Protein 2RCC (pdb70)

CATH classification: 1.10.620.20

Radius of gyration: 32.65 Å; Cα contacts (8 Å, |Δi|>4): 1060; chains: 3; bounding box: 91×73×65 Å

Structure (mmCIF, N/CA/C/O backbone):
data_2RCC
#
_entry.id   2RCC
#
_cell.length_a   175.260
_cell.length_b   72.780
_cell.length_c   111.770
_cell.angle_alpha   90.000
_cell.angle_beta   124.900
_cell.angle_gamma   90.000
#
_symmetry.space_group_name_H-M   'C 1 2 1'
#
loop_
_entity.id
_entity.type
_entity.pdbx_description
1 polymer 'Ribonucleoside-diphosphate reductase subunit beta'
2 non-polymer 'TETRAETHYLENE GLYCOL'
3 non-polymer DI(HYDROXYETHYL)ETHER
4 non-polymer 'ZINC ION'
5 non-polymer 1,2-ETHANEDIOL
6 non-polymer 'TRIETHYLENE GLYCOL'
7 non-polymer GLYCEROL
8 water water
#
loop_
_atom_site.group_PDB
_atom_site.id
_atom_site.type_symbol
_atom_site.label_atom_id
_atom_site.label_alt_id
_atom_site.label_comp_id
_atom_site.label_asym_id
_atom_site.label_entity_id
_atom_site.label_seq_id
_atom_site.pdbx_PDB_ins_code
_atom_site.Cartn_x
_atom_site.Cartn_y
_atom_site.Cartn_z
_atom_site.occupancy
_atom_site.B_iso_or_equiv
_atom_site.auth_seq_id
_atom_site.auth_comp_id
_atom_site.auth_asym_id
_atom_site.auth_atom_id
_atom_site.pdbx_PDB_model_num
ATOM 1 N N . GLY A 1 1 ? -172.777 -63.013 44.743 1.00 63.35 0 GLY A N 1
ATOM 2 C CA . GLY A 1 1 ? -172.559 -61.883 43.797 1.00 61.73 0 GLY A CA 1
ATOM 3 C C . GLY A 1 1 ?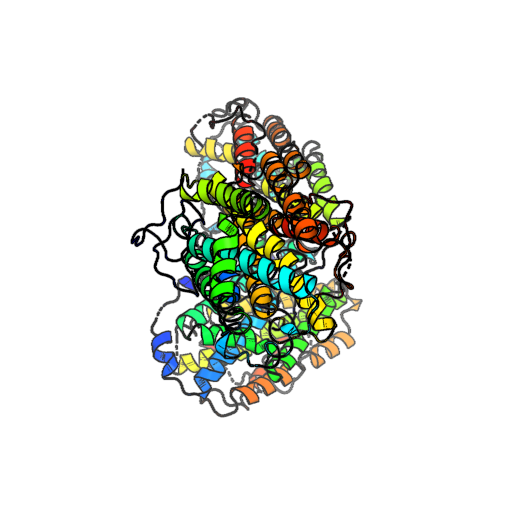 -171.841 -62.398 42.566 1.00 60.86 0 GLY A C 1
ATOM 4 O O . GLY A 1 1 ? -172.369 -63.282 41.880 1.00 63.51 0 GLY A O 1
ATOM 13 N N . GLU A 1 3 ? -169.154 -64.455 40.259 1.00 46.31 2 GLU A N 1
ATOM 14 C CA . GLU A 1 3 ? -168.544 -65.795 40.233 1.00 45.66 2 GLU A CA 1
ATOM 15 C C . GLU A 1 3 ? -167.072 -65.714 40.622 1.00 38.98 2 GLU A C 1
ATOM 16 O O . GLU A 1 3 ? -166.418 -64.753 40.250 1.00 38.16 2 GLU A O 1
ATOM 22 N N . GLN A 1 4 ? -166.543 -66.678 41.373 1.00 32.22 3 GLN A N 1
ATOM 23 C CA . GLN A 1 4 ? -165.104 -66.631 41.680 1.00 31.73 3 GLN A CA 1
ATOM 24 C C . GLN A 1 4 ? -164.302 -67.139 40.494 1.00 24.04 3 GLN A C 1
ATOM 25 O O . GLN A 1 4 ? -164.787 -67.965 39.735 1.00 22.25 3 GLN A O 1
ATOM 31 N N . LEU A 1 5 ? -163.086 -66.631 40.340 1.00 21.78 4 LEU A N 1
ATOM 32 C CA . LEU A 1 5 ? -162.234 -66.982 39.207 1.00 20.59 4 LEU A CA 1
ATOM 33 C C . LEU A 1 5 ? -161.523 -68.294 39.409 1.00 21.96 4 LEU A C 1
ATOM 34 O O . LEU A 1 5 ? -161.136 -68.628 40.515 1.00 21.39 4 LEU A O 1
ATOM 39 N N . GLN A 1 6 ? -161.324 -69.007 38.311 1.00 23.32 5 GLN A N 1
ATOM 40 C CA . GLN A 1 6 ? -160.612 -70.254 38.321 1.00 24.97 5 GLN A CA 1
ATOM 41 C C . GLN A 1 6 ? -159.243 -69.934 37.756 1.00 21.64 5 GLN A C 1
ATOM 42 O O . GLN A 1 6 ? -159.130 -69.159 36.813 1.00 20.06 5 GLN A O 1
ATOM 48 N N . LYS A 1 7 ? -158.200 -70.458 38.386 1.00 20.51 6 LYS A N 1
ATOM 49 C CA . LYS A 1 7 ? -156.857 -70.280 37.883 1.00 18.98 6 LYS A CA 1
ATOM 50 C C . LYS A 1 7 ? -156.696 -70.880 36.500 1.00 18.49 6 LYS A C 1
ATOM 51 O O . LYS A 1 7 ? -157.358 -71.859 36.175 1.00 20.05 6 LYS A O 1
ATOM 56 N N . ARG A 1 8 ? -155.798 -70.294 35.708 1.00 15.49 7 ARG A N 1
ATOM 57 C CA . ARG A 1 8 ? -155.460 -70.825 34.393 1.00 16.17 7 ARG A CA 1
ATOM 58 C C . ARG A 1 8 ? -154.886 -72.231 34.506 1.00 15.98 7 ARG A C 1
ATOM 59 O O . ARG A 1 8 ? -153.979 -72.493 35.309 1.00 15.07 7 ARG A O 1
ATOM 67 N N . LYS A 1 9 ? -155.397 -73.125 33.679 1.00 14.14 8 LYS A N 1
ATOM 68 C CA . LYS A 1 9 ? -154.893 -74.489 33.608 1.00 18.70 8 LYS A CA 1
ATOM 69 C C . LYS A 1 9 ? -153.613 -74.471 32.788 1.00 18.37 8 LYS A C 1
ATOM 70 O O . LYS A 1 9 ? -153.588 -73.919 31.683 1.00 15.53 8 LYS A O 1
ATOM 74 N N . ILE A 1 10 ? -152.587 -75.161 33.275 1.00 18.64 9 ILE A N 1
ATOM 75 C CA . ILE A 1 10 ? -151.311 -75.212 32.573 1.00 19.26 9 ILE A CA 1
ATOM 76 C C . ILE A 1 10 ? -151.399 -76.046 31.269 1.00 18.31 9 ILE A C 1
ATOM 77 O O . ILE A 1 10 ? -150.536 -75.921 30.393 1.00 17.41 9 ILE A O 1
ATOM 82 N N . TYR A 1 11 ? -152.455 -76.852 31.136 1.00 19.23 10 TYR A N 1
ATOM 83 C CA . TYR A 1 11 ? -152.692 -77.783 30.033 1.00 19.78 10 TYR A CA 1
ATOM 84 C C . TYR A 1 11 ? -154.181 -78.172 29.991 1.00 17.88 10 TYR A C 1
ATOM 85 O O . TYR A 1 11 ? -154.738 -78.603 31.003 1.00 23.97 10 TYR A O 1
ATOM 94 N N . ASP A 1 12 ? -154.827 -77.963 28.858 1.00 17.53 11 ASP A N 1
ATOM 95 C CA . ASP A 1 12 ? -156.241 -78.326 28.677 1.00 19.75 11 ASP A CA 1
ATOM 96 C C . ASP A 1 12 ? -156.464 -78.818 27.232 1.00 19.84 11 ASP A C 1
ATOM 97 O O . ASP A 1 12 ? -156.511 -78.037 26.290 1.00 17.89 11 ASP A O 1
ATOM 102 N N . THR A 1 13 ? -156.604 -80.134 27.069 1.00 21.77 12 THR A N 1
ATOM 103 C CA . THR A 1 13 ? -156.822 -80.731 25.744 1.00 23.73 12 THR A CA 1
ATOM 104 C C . THR A 1 13 ? -158.220 -80.471 25.177 1.00 23.07 12 THR A C 1
ATOM 105 O O . THR A 1 13 ? -158.402 -80.510 23.965 1.00 24.07 12 THR A O 1
ATOM 109 N N . THR A 1 14 ? -159.176 -80.167 26.055 1.00 23.28 13 THR A N 1
ATOM 110 C CA . THR A 1 14 ? -160.539 -79.887 25.658 1.00 22.73 13 THR A CA 1
ATOM 111 C C . THR A 1 14 ? -160.715 -78.463 25.074 1.00 22.94 13 THR A C 1
ATOM 112 O O . THR A 1 14 ? -161.774 -78.173 24.538 1.00 19.77 13 THR A O 1
ATOM 116 N N . ALA A 1 15 ? -159.702 -77.593 25.145 1.00 20.23 14 ALA A N 1
ATOM 117 C CA . ALA A 1 15 ? -159.825 -76.215 24.688 1.00 19.98 14 ALA A CA 1
ATOM 118 C C . ALA A 1 15 ? -159.028 -75.904 23.413 1.00 20.31 14 ALA A C 1
ATOM 119 O O . ALA A 1 15 ? -158.109 -76.635 23.025 1.00 23.75 14 ALA A O 1
ATOM 121 N N . SER A 1 16 ? -159.421 -74.810 22.760 1.00 21.30 15 SER A N 1
ATOM 122 C CA . SER A 1 16 ? -158.738 -74.261 21.599 1.00 22.71 15 SER A CA 1
ATOM 123 C C . SER A 1 16 ? -157.484 -73.453 22.043 1.00 22.42 15 SER A C 1
ATOM 124 O O . SER A 1 16 ? -157.369 -73.059 23.206 1.00 17.06 15 SER A O 1
ATOM 127 N N . ASN A 1 17 ? -156.552 -73.226 21.114 1.00 18.00 16 ASN A N 1
ATOM 128 C CA . ASN A 1 17 ? -155.350 -72.443 21.402 1.00 19.34 16 ASN A CA 1
ATOM 129 C C . ASN A 1 17 ? -155.685 -70.977 21.588 1.00 18.70 16 ASN A C 1
ATOM 130 O O . ASN A 1 17 ? -155.103 -70.337 22.475 1.00 18.26 16 ASN A O 1
ATOM 135 N N . ALA A 1 18 ? -156.645 -70.461 20.803 1.00 15.74 17 ALA A N 1
ATOM 136 C CA . ALA A 1 18 ? -157.136 -69.096 20.925 1.00 17.93 17 ALA A CA 1
ATOM 137 C C . ALA A 1 18 ? -158.159 -69.099 22.075 1.00 17.68 17 ALA A C 1
ATOM 138 O O . ALA A 1 18 ? -159.133 -69.884 22.082 1.00 19.08 17 ALA A O 1
ATOM 140 N N . SER A 1 19 ? -157.957 -68.199 23.029 1.00 20.59 18 SER A N 1
ATOM 141 C CA . SER A 1 19 ? -158.811 -68.101 24.198 1.00 18.70 18 SER A CA 1
ATOM 142 C C . SER A 1 19 ? -160.246 -67.754 23.875 1.00 17.18 18 SER A C 1
ATOM 143 O O . SER A 1 19 ? -160.483 -66.996 22.953 1.00 19.20 18 SER A O 1
ATOM 146 N N . THR A 1 20 ? -161.191 -68.294 24.637 1.00 15.86 19 THR A N 1
ATOM 147 C CA . THR A 1 20 ? -162.584 -67.892 24.566 1.00 18.86 19 THR A CA 1
ATOM 148 C C . THR A 1 20 ? -162.930 -66.833 25.627 1.00 18.72 19 THR A C 1
ATOM 149 O O . THR A 1 20 ? -164.083 -66.460 25.748 1.00 19.95 19 THR A O 1
ATOM 153 N N . GLY A 1 21 ? -161.971 -66.327 26.396 1.00 17.15 20 GLY A N 1
ATOM 154 C CA . GLY A 1 21 ? -162.309 -65.336 27.410 1.00 16.39 20 GLY A CA 1
ATOM 155 C C . GLY A 1 21 ? -161.115 -65.046 28.271 1.00 15.46 20 GLY A C 1
ATOM 156 O O . GLY A 1 21 ? -160.312 -65.923 28.524 1.00 17.23 20 GLY A O 1
ATOM 157 N N . ILE A 1 22 ? -161.007 -63.813 28.724 1.00 19.06 21 ILE A N 1
ATOM 158 C CA . ILE A 1 22 ? -159.883 -63.336 29.539 1.00 20.28 21 ILE A CA 1
ATOM 159 C C . ILE A 1 22 ? -159.877 -63.933 30.956 1.00 17.35 21 ILE A C 1
ATOM 160 O O . ILE A 1 22 ? -158.810 -64.228 31.479 1.00 17.08 21 ILE A O 1
ATOM 165 N N . LEU A 1 23 ? -161.053 -64.080 31.571 1.00 15.14 22 LEU A N 1
ATOM 166 C CA . LEU A 1 23 ? -161.203 -64.672 32.894 1.00 15.01 22 LEU A CA 1
ATOM 167 C C . LEU A 1 23 ? -162.260 -65.753 32.813 1.00 15.98 22 LEU A C 1
ATOM 168 O O . LEU A 1 23 ? -163.265 -65.571 32.141 1.00 12.62 22 LEU A O 1
ATOM 173 N N . ASN A 1 24 ? -162.052 -66.873 33.494 1.00 18.52 23 ASN A N 1
ATOM 174 C CA . ASN A 1 24 ? -162.961 -68.000 33.421 1.00 13.88 23 ASN A CA 1
ATOM 175 C C . ASN A 1 24 ? -163.271 -68.460 31.974 1.00 16.59 23 ASN A C 1
ATOM 176 O O . ASN A 1 24 ? -164.345 -68.953 31.712 1.00 16.32 23 ASN A O 1
ATOM 181 N N . GLY A 1 25 ? -162.293 -68.370 31.063 1.00 13.44 24 GLY A N 1
ATOM 182 C CA . GLY A 1 25 ? -162.469 -68.844 29.702 1.00 15.17 24 GLY A CA 1
ATOM 183 C C . GLY A 1 25 ? -161.826 -70.205 29.552 1.00 16.23 24 GLY A C 1
ATOM 184 O O . GLY A 1 25 ? -161.403 -70.821 30.532 1.00 15.82 24 GLY A O 1
ATOM 185 N N . LYS A 1 26 ? -161.711 -70.644 28.302 1.00 17.74 25 LYS A N 1
ATOM 186 C CA . LYS A 1 26 ? -161.068 -71.902 27.958 1.00 15.99 25 LYS A CA 1
ATOM 187 C C . LYS A 1 26 ? -159.909 -71.564 27.040 1.00 15.99 25 LYS A C 1
ATOM 188 O O . LYS A 1 26 ? -160.063 -70.726 26.151 1.00 15.73 25 LYS A O 1
ATOM 193 N N . SER A 1 27 ? -158.781 -72.219 27.289 1.00 16.67 26 SER A N 1
ATOM 194 C CA . SER A 1 27 ? -157.542 -72.059 26.555 1.00 16.50 26 SER A CA 1
ATOM 195 C C . SER A 1 27 ? -156.740 -73.346 26.709 1.00 15.95 26 SER A C 1
ATOM 196 O O . SER A 1 27 ? -156.589 -73.871 27.823 1.00 15.07 26 SER A O 1
ATOM 199 N N . SER A 1 28 ? -156.118 -73.812 25.636 1.00 17.95 27 SER A N 1
ATOM 200 C CA . SER A 1 28 ? -155.276 -74.984 25.743 1.00 15.14 27 SER A CA 1
ATOM 201 C C . SER A 1 28 ? -154.003 -74.788 26.526 1.00 15.37 27 SER A C 1
ATOM 202 O O . SER A 1 28 ? -153.470 -75.735 27.085 1.00 13.93 27 SER A O 1
ATOM 205 N N . ASN A 1 29 ? -153.537 -73.544 26.509 1.00 15.45 28 ASN A N 1
ATOM 206 C CA . ASN A 1 29 ? -152.293 -73.047 27.068 1.00 16.32 28 ASN A CA 1
ATOM 207 C C . ASN A 1 29 ? -151.075 -73.276 26.124 1.00 15.40 28 ASN A C 1
ATOM 208 O O . ASN A 1 29 ? -149.957 -73.001 26.494 1.00 17.82 28 ASN A O 1
ATOM 213 N N . VAL A 1 30 ? -151.321 -73.775 24.909 1.00 15.88 29 VAL A N 1
ATOM 214 C CA . VAL A 1 30 ? -150.307 -73.886 23.876 1.00 15.28 29 VAL A CA 1
ATOM 215 C C . VAL A 1 30 ? -150.509 -72.636 23.039 1.00 15.34 29 VAL A C 1
ATOM 216 O O . VAL A 1 30 ? -151.617 -72.393 22.535 1.00 16.58 29 VAL A O 1
ATOM 220 N N . LEU A 1 31 ? -149.451 -71.818 22.960 1.00 15.90 30 LEU A N 1
ATOM 221 C CA . LEU A 1 31 ? -149.467 -70.516 22.332 1.00 14.56 30 LEU A CA 1
ATOM 222 C C . LEU A 1 31 ? -148.888 -70.491 20.906 1.00 15.53 30 LEU A C 1
ATOM 223 O O . LEU A 1 31 ? -147.699 -70.641 20.705 1.00 16.68 30 LEU A O 1
ATOM 228 N N . ASN A 1 32 ? -149.805 -70.354 19.959 1.00 14.26 31 ASN A N 1
ATOM 229 C CA . ASN A 1 32 ? -149.541 -70.108 18.551 1.00 14.44 31 ASN A CA 1
ATOM 230 C C . ASN A 1 32 ? -149.772 -68.602 18.370 1.00 14.94 31 ASN A C 1
ATOM 231 O O . ASN A 1 32 ? -150.915 -68.144 18.325 1.00 16.55 31 ASN A O 1
ATOM 236 N N . TRP A 1 33 ? -148.693 -67.833 18.211 1.00 18.40 32 TRP A N 1
ATOM 237 C CA . TRP A 1 33 ? -148.814 -66.376 18.092 1.00 18.75 32 TRP A CA 1
ATOM 238 C C . TRP A 1 33 ? -149.618 -65.901 16.856 1.00 17.53 32 TRP A C 1
ATOM 239 O O . TRP A 1 33 ? -150.111 -64.777 16.865 1.00 15.70 32 TRP A O 1
ATOM 250 N N . ASP A 1 34 ? -149.747 -66.755 15.843 1.00 17.80 33 ASP A N 1
ATOM 251 C CA . ASP A 1 34 ? -150.601 -66.476 14.679 1.00 18.74 33 ASP A CA 1
ATOM 252 C C . ASP A 1 34 ? -152.073 -66.930 14.863 1.00 17.69 33 ASP A C 1
ATOM 253 O O . ASP A 1 34 ? -152.862 -66.840 13.927 1.00 19.65 33 ASP A O 1
ATOM 258 N N . ASP A 1 35 ? -152.471 -67.339 16.063 1.00 18.82 34 ASP A N 1
ATOM 259 C CA . ASP A 1 35 ? -153.853 -67.773 16.340 1.00 18.30 34 ASP A CA 1
ATOM 260 C C . ASP A 1 35 ? -154.190 -67.426 17.772 1.00 17.37 34 ASP A C 1
ATOM 261 O O . ASP A 1 35 ? -154.232 -68.307 18.636 1.00 15.83 34 ASP A O 1
ATOM 266 N N . VAL A 1 36 ? -154.411 -66.126 18.017 1.00 17.37 35 VAL A N 1
ATOM 267 C CA . VAL A 1 36 ? -154.725 -65.599 19.365 1.00 16.82 35 VAL A CA 1
ATOM 268 C C . VAL A 1 36 ? -156.058 -64.857 19.347 1.00 17.67 35 VAL A C 1
ATOM 269 O O . VAL A 1 36 ? -156.615 -64.531 18.288 1.00 16.23 35 VAL A O 1
ATOM 273 N N . ARG A 1 37 ? -156.610 -64.638 20.532 1.00 15.36 36 ARG A N 1
ATOM 274 C CA . ARG A 1 37 ? -157.911 -64.008 20.643 1.00 15.65 36 ARG A CA 1
ATOM 275 C C . ARG A 1 37 ? -157.930 -62.548 20.240 1.00 16.35 36 ARG A C 1
ATOM 276 O O . ARG A 1 37 ? -158.879 -62.114 19.602 1.00 16.33 36 ARG A O 1
ATOM 284 N N . PHE A 1 38 ? -156.917 -61.786 20.631 1.00 15.74 37 PHE A N 1
ATOM 285 C CA . PHE A 1 38 ? -156.832 -60.350 20.331 1.00 17.57 37 PHE A CA 1
ATOM 286 C C . PHE A 1 38 ? -155.803 -60.009 19.272 1.00 18.62 37 PHE A C 1
ATOM 287 O O . PHE A 1 38 ? -154.596 -60.315 19.403 1.00 18.66 37 PHE A O 1
ATOM 295 N N . SER A 1 39 ? -156.262 -59.324 18.239 1.00 19.36 38 SER A N 1
ATOM 296 C CA . SER A 1 39 ? -155.413 -58.924 17.106 1.00 19.67 38 SER A CA 1
ATOM 297 C C . SER A 1 39 ? -154.334 -57.893 17.469 1.00 18.57 38 SER A C 1
ATOM 298 O O . SER A 1 39 ? -153.402 -57.687 16.711 1.00 19.89 38 SER A O 1
ATOM 301 N N . TRP A 1 40 ? -154.453 -57.263 18.630 1.00 18.86 39 TRP A N 1
ATOM 302 C CA . TRP A 1 40 ? -153.437 -56.353 19.145 1.00 17.80 39 TRP A CA 1
ATOM 303 C C . TRP A 1 40 ? -152.338 -57.024 19.987 1.00 18.40 39 TRP A C 1
ATOM 304 O O . TRP A 1 40 ? -151.324 -56.370 20.262 1.00 17.28 39 TRP A O 1
ATOM 315 N N . ALA A 1 41 ? -152.503 -58.302 20.363 1.00 15.76 40 ALA A N 1
ATOM 316 C CA . ALA A 1 41 ? -151.524 -58.958 21.257 1.00 16.86 40 ALA A CA 1
ATOM 317 C C . ALA A 1 41 ? -150.189 -59.203 20.586 1.00 13.21 40 ALA A C 1
ATOM 318 O O . ALA A 1 41 ? -149.178 -58.912 21.190 1.00 17.11 40 ALA A O 1
ATOM 320 N N . TYR A 1 42 ? -150.168 -59.685 19.347 1.00 17.51 41 TYR A N 1
ATOM 321 C CA . TYR A 1 42 ? -148.888 -60.008 18.671 1.00 14.15 41 TYR A CA 1
ATOM 322 C C . TYR A 1 42 ? -148.143 -58.748 18.296 1.00 17.11 41 TYR A C 1
ATOM 323 O O . TYR A 1 42 ? -146.929 -58.703 18.497 1.00 16.40 41 TYR A O 1
ATOM 332 N N . PRO A 1 43 ? -148.839 -57.752 17.708 1.00 18.82 42 PRO A N 1
ATOM 333 C CA . PRO A 1 43 ? -148.192 -56.462 17.516 1.00 19.60 42 PRO A CA 1
ATOM 334 C C . PRO A 1 43 ? -147.614 -55.843 18.794 1.00 19.07 42 PRO A C 1
ATOM 335 O O . PRO A 1 43 ? -146.538 -55.262 18.745 1.00 19.99 42 PRO A O 1
ATOM 339 N N . LEU A 1 44 ? -148.308 -55.954 19.926 1.00 21.30 43 LEU A N 1
ATOM 340 C CA . LEU A 1 44 ? -147.767 -55.461 21.198 1.00 18.02 43 LEU A CA 1
ATOM 341 C C . LEU A 1 44 ? -146.490 -56.217 21.610 1.00 18.27 43 LEU A C 1
ATOM 342 O O . LEU A 1 44 ? -145.479 -55.615 21.966 1.00 15.87 43 LEU A O 1
ATOM 347 N N . TYR A 1 45 ? -146.517 -57.542 21.547 1.00 15.36 44 TYR A N 1
ATOM 348 C CA . TYR A 1 45 ? -145.329 -58.321 21.801 1.00 14.50 44 TYR A CA 1
ATOM 349 C C . TYR A 1 45 ? -144.143 -57.860 20.957 1.00 17.29 44 TYR A C 1
ATOM 350 O O . TYR A 1 45 ? -143.044 -57.619 21.482 1.00 17.93 44 TYR A O 1
ATOM 359 N N . LYS A 1 46 ? -144.381 -57.696 19.669 1.00 19.44 45 LYS A N 1
ATOM 360 C CA . LYS A 1 46 ? -143.345 -57.276 18.701 1.00 17.33 45 LYS A CA 1
ATOM 361 C C . LYS A 1 46 ? -142.763 -55.891 19.044 1.00 21.84 45 LYS A C 1
ATOM 362 O O . LYS A 1 46 ? -141.555 -55.692 18.923 1.00 19.80 45 LYS A O 1
ATOM 368 N N . ASN A 1 47 ? -143.618 -54.974 19.497 1.00 18.85 46 ASN A N 1
ATOM 369 C CA A ASN A 1 47 ? -143.161 -53.639 19.872 0.50 19.75 46 ASN A CA 1
ATOM 370 C CA B ASN A 1 47 ? -143.226 -53.622 19.913 0.50 20.01 46 ASN A CA 1
ATOM 371 C C . ASN A 1 47 ? -142.335 -53.711 21.154 1.00 21.88 46 ASN A C 1
ATOM 372 O O . ASN A 1 47 ? -141.306 -53.056 21.250 1.00 24.14 46 ASN A O 1
ATOM 389 N N . LEU A 1 49 ? -140.525 -56.306 22.206 1.00 24.63 48 LEU A N 1
ATOM 390 C CA . LEU A 1 49 ? -139.296 -57.002 21.837 1.00 23.13 48 LEU A CA 1
ATOM 391 C C . LEU A 1 49 ? -138.354 -56.078 21.050 1.00 25.13 48 LEU A C 1
ATOM 392 O O . LEU A 1 49 ? -137.123 -56.114 21.260 1.00 22.60 48 LEU A O 1
ATOM 397 N N . ALA A 1 50 ? -138.912 -55.257 20.154 1.00 23.25 49 ALA A N 1
ATOM 398 C CA . ALA A 1 50 ? -138.121 -54.256 19.417 1.00 24.34 49 ALA A CA 1
ATOM 399 C C . ALA A 1 50 ? -137.473 -53.187 20.319 1.00 25.35 49 ALA A C 1
ATOM 400 O O . ALA A 1 50 ? -136.472 -52.611 19.967 1.00 27.23 49 ALA A O 1
ATOM 402 N N . ASN A 1 51 ? -138.099 -52.889 21.449 1.00 24.23 50 ASN A N 1
ATOM 403 C CA . ASN A 1 51 ? -137.616 -51.926 22.402 1.00 24.82 50 ASN A CA 1
ATOM 404 C C . ASN A 1 51 ? -136.621 -52.470 23.433 1.00 25.59 50 ASN A C 1
ATOM 405 O O . ASN A 1 51 ? -136.430 -51.817 24.464 1.00 26.83 50 ASN A O 1
ATOM 410 N N . PHE A 1 52 ? -136.007 -53.639 23.211 1.00 26.34 51 PHE A N 1
ATOM 411 C CA . PHE A 1 52 ? -135.106 -54.218 24.212 1.00 24.15 51 PHE A CA 1
ATOM 412 C C . PHE A 1 52 ? -133.975 -53.240 24.556 1.00 25.39 51 PHE A C 1
ATOM 413 O O . PHE A 1 52 ? -133.409 -52.619 23.666 1.00 25.65 51 PHE A O 1
ATOM 421 N N . TRP A 1 53 ? -133.659 -53.123 25.848 1.00 22.88 52 TRP A N 1
ATOM 422 C CA . TRP A 1 53 ? -132.542 -52.305 26.318 1.00 21.96 52 TRP A CA 1
ATOM 423 C C . TRP A 1 53 ? -132.089 -52.857 27.665 1.00 21.76 52 TRP A C 1
ATOM 424 O O . TRP A 1 53 ? -132.841 -53.555 28.330 1.00 18.31 52 TRP A O 1
ATOM 435 N N . THR A 1 54 ? -130.850 -52.586 28.045 1.00 20.66 53 THR A N 1
ATOM 436 C CA . THR A 1 54 ? -130.390 -52.929 29.381 1.00 21.55 53 THR A CA 1
ATOM 437 C C . THR A 1 54 ? -129.584 -51.749 29.887 1.00 20.53 53 THR A C 1
ATOM 438 O O . THR A 1 54 ? -129.051 -50.976 29.107 1.00 16.90 53 THR A O 1
ATOM 442 N N . PRO A 1 55 ? -129.482 -51.606 31.197 1.00 20.45 54 PRO A N 1
ATOM 443 C CA . PRO A 1 55 ? -128.667 -50.472 31.681 1.00 21.88 54 PRO A CA 1
ATOM 444 C C . PRO A 1 55 ? -127.177 -50.542 31.348 1.00 21.61 54 PRO A C 1
ATOM 445 O O . PRO A 1 55 ? -126.515 -49.527 31.366 1.00 20.68 54 PRO A O 1
ATOM 449 N N . PHE A 1 56 ? -126.672 -51.714 30.968 1.00 22.14 55 PHE A N 1
ATOM 450 C CA . PHE A 1 56 ? -125.277 -51.884 30.660 1.00 22.98 55 PHE A CA 1
ATOM 451 C C . PHE A 1 56 ? -124.826 -51.201 29.375 1.00 22.63 55 PHE A C 1
ATOM 452 O O . PHE A 1 56 ? -123.635 -51.071 29.168 1.00 24.45 55 PHE A O 1
ATOM 460 N N . GLU A 1 57 ? -125.755 -50.778 28.530 1.00 24.20 56 GLU A N 1
ATOM 461 C CA . GLU A 1 57 ? -125.452 -50.047 27.323 1.00 26.67 56 GLU A CA 1
ATOM 462 C C . GLU A 1 57 ? -125.308 -48.526 27.619 1.00 27.26 56 GLU A C 1
ATOM 463 O O . GLU A 1 57 ? -124.906 -47.782 26.741 1.00 24.65 56 GLU A O 1
ATOM 469 N N . ILE A 1 58 ? -125.613 -48.087 28.849 1.00 25.03 57 ILE A N 1
ATOM 470 C CA . ILE A 1 58 ? -125.585 -46.664 29.235 1.00 25.50 57 ILE A CA 1
ATOM 471 C C . ILE A 1 58 ? -124.387 -46.353 30.142 1.00 25.67 57 ILE A C 1
ATOM 472 O O . ILE A 1 58 ? -124.247 -46.915 31.234 1.00 24.48 57 ILE A O 1
ATOM 477 N N . ASN A 1 59 ? -123.518 -45.457 29.677 1.00 25.73 58 ASN A N 1
ATOM 478 C CA . ASN A 1 59 ? -122.323 -45.103 30.422 1.00 24.88 58 ASN A CA 1
ATOM 479 C C . ASN A 1 59 ? -122.641 -43.955 31.381 1.00 20.93 58 ASN A C 1
ATOM 480 O O . ASN A 1 59 ? -123.073 -42.895 30.938 1.00 21.57 58 ASN A O 1
ATOM 493 N N . SER A 1 61 ? -120.403 -42.256 33.436 1.00 22.12 60 SER A N 1
ATOM 494 C CA . SER A 1 61 ? -119.233 -41.447 33.798 1.00 22.95 60 SER A CA 1
ATOM 495 C C . SER A 1 61 ? -119.474 -39.974 33.847 1.00 21.71 60 SER A C 1
ATOM 496 O O . SER A 1 61 ? -119.019 -39.332 34.787 1.00 22.96 60 SER A O 1
ATOM 499 N N . HIS A 1 62 ? -120.165 -39.443 32.829 1.00 21.35 61 HIS A N 1
ATOM 500 C CA . HIS A 1 62 ? -120.414 -38.003 32.753 1.00 20.88 61 HIS A CA 1
ATOM 501 C C . HIS A 1 62 ? -121.405 -37.606 33.835 1.00 19.23 61 HIS A C 1
ATOM 502 O O . HIS A 1 62 ? -121.195 -36.613 34.500 1.00 17.55 61 HIS A O 1
ATOM 509 N N . ASP A 1 63 ? -122.479 -38.379 34.001 1.00 17.26 62 ASP A N 1
ATOM 510 C CA . ASP A 1 63 ? -123.391 -38.153 35.103 1.00 18.23 62 ASP A CA 1
ATOM 511 C C . ASP A 1 63 ? -122.612 -38.126 36.433 1.00 17.25 62 ASP A C 1
ATOM 512 O O . ASP A 1 63 ? -122.827 -37.241 37.243 1.00 17.47 62 ASP A O 1
ATOM 517 N N . ALA A 1 64 ? -121.710 -39.094 36.637 1.00 19.02 63 ALA A N 1
ATOM 518 C CA . ALA A 1 64 ? -120.877 -39.185 37.845 1.00 18.11 63 ALA A CA 1
ATOM 519 C C . ALA A 1 64 ? -120.065 -37.914 38.077 1.00 21.46 63 ALA A C 1
ATOM 520 O O . ALA A 1 64 ? -120.020 -37.408 39.202 1.00 23.13 63 ALA A O 1
ATOM 522 N N . LYS A 1 65 ? -119.467 -37.382 37.008 1.00 21.29 64 LYS A N 1
ATOM 523 C CA . LYS A 1 65 ? -118.709 -36.141 37.085 1.00 22.46 64 LYS A CA 1
ATOM 524 C C . LYS A 1 65 ? -119.619 -34.933 37.301 1.00 22.75 64 LYS A C 1
ATOM 525 O O . LYS A 1 65 ? -119.231 -34.009 38.004 1.00 21.86 64 LYS A O 1
ATOM 528 N N . GLN A 1 66 ? -120.809 -34.908 36.681 1.00 21.77 65 GLN A N 1
ATOM 529 C CA . GLN A 1 66 ? -121.742 -33.772 36.862 1.00 20.40 65 GLN A CA 1
ATOM 530 C C . GLN A 1 66 ? -122.435 -33.723 38.210 1.00 20.92 65 GLN A C 1
ATOM 531 O O . GLN A 1 66 ? -122.807 -32.630 38.647 1.00 20.27 65 GLN A O 1
ATOM 537 N N . PHE A 1 67 ? -122.630 -34.888 38.842 1.00 21.10 66 PHE A N 1
ATOM 538 C CA . PHE A 1 67 ? -123.445 -34.985 40.062 1.00 21.49 66 PHE A CA 1
ATOM 539 C C . PHE A 1 67 ? -123.086 -33.997 41.180 1.00 21.32 66 PHE A C 1
ATOM 540 O O . PHE A 1 67 ? -123.986 -33.346 41.716 1.00 24.17 66 PHE A O 1
ATOM 548 N N . PRO A 1 68 ? -121.782 -33.863 41.524 1.00 23.53 67 PRO A N 1
ATOM 549 C CA . PRO A 1 68 ? -121.359 -32.841 42.501 1.00 23.54 67 PRO A CA 1
ATOM 550 C C . PRO A 1 68 ? -121.603 -31.399 42.102 1.00 22.08 67 PRO A C 1
ATOM 551 O O . PRO A 1 68 ? -121.592 -30.547 42.985 1.00 25.85 67 PRO A O 1
ATOM 555 N N . THR A 1 69 ? -121.765 -31.118 40.801 1.00 18.46 68 THR A N 1
ATOM 556 C CA . THR A 1 69 ? -122.013 -29.761 40.305 1.00 19.82 68 THR A CA 1
ATOM 557 C C . THR A 1 69 ? -123.458 -29.299 40.547 1.00 18.78 68 THR A C 1
ATOM 558 O O . THR A 1 69 ? -123.729 -28.127 40.389 1.00 19.65 68 THR A O 1
ATOM 562 N N . LEU A 1 70 ? -124.374 -30.225 40.876 1.00 18.69 69 LEU A N 1
ATOM 563 C CA A LEU A 1 70 ? -125.770 -29.886 41.155 0.50 18.93 69 LEU A CA 1
ATOM 564 C CA B LEU A 1 70 ? -125.768 -29.905 41.163 0.50 18.48 69 LEU A CA 1
ATOM 565 C C . LEU A 1 70 ? -125.871 -29.215 42.515 1.00 18.24 69 LEU A C 1
ATOM 566 O O . LEU A 1 70 ? -124.983 -29.384 43.358 1.00 19.86 69 LEU A O 1
ATOM 575 N N . THR A 1 71 ? -126.956 -28.466 42.738 1.00 16.96 70 THR A N 1
ATOM 576 C CA . THR A 1 71 ? -127.169 -27.802 44.032 1.00 17.86 70 THR A CA 1
ATOM 577 C C . THR A 1 71 ? -127.345 -28.871 45.130 1.00 18.91 70 THR A C 1
ATOM 578 O O . THR A 1 71 ? -127.616 -30.040 44.824 1.00 14.70 70 THR A O 1
ATOM 582 N N . GLU A 1 72 ? -127.152 -28.503 46.402 1.00 20.31 71 GLU A N 1
ATOM 583 C CA . GLU A 1 72 ? -127.360 -29.472 47.488 1.00 24.26 71 GLU A CA 1
ATOM 584 C C . GLU A 1 72 ? -128.772 -30.035 47.478 1.00 21.72 71 GLU A C 1
ATOM 585 O O . GLU A 1 72 ? -128.951 -31.234 47.686 1.00 23.10 71 GLU A O 1
ATOM 591 N N . THR A 1 73 ? -129.763 -29.175 47.229 1.00 21.65 72 THR A N 1
ATOM 592 C CA A THR A 1 73 ? -131.141 -29.622 47.203 0.50 20.60 72 THR A CA 1
ATOM 593 C CA B THR A 1 73 ? -131.167 -29.617 47.181 0.50 20.27 72 THR A CA 1
ATOM 594 C C . THR A 1 73 ? -131.386 -30.576 46.022 1.00 19.77 72 THR A C 1
ATOM 595 O O . THR A 1 73 ? -132.101 -31.553 46.174 1.00 18.02 72 THR A O 1
ATOM 602 N N . GLU A 1 74 ? -130.764 -30.299 44.863 1.00 18.07 73 GLU A N 1
ATOM 603 C CA . GLU A 1 74 ? -130.883 -31.191 43.685 1.00 19.04 73 GLU A CA 1
ATOM 604 C C . GLU A 1 74 ? -130.261 -32.575 43.951 1.00 18.00 73 GLU A C 1
ATOM 605 O O . GLU A 1 74 ? -130.857 -33.590 43.648 1.00 17.81 73 GLU A O 1
ATOM 611 N N . GLN A 1 75 ? -129.081 -32.599 44.566 1.00 18.79 74 GLN A N 1
ATOM 612 C CA . GLN A 1 75 ? -128.401 -33.864 44.917 1.00 16.31 74 GLN A CA 1
ATOM 613 C C . GLN A 1 75 ? -129.211 -34.670 45.910 1.00 16.40 74 GLN A C 1
ATOM 614 O O . GLN A 1 75 ? -129.388 -35.883 45.744 1.00 15.57 74 GLN A O 1
ATOM 620 N N . GLU A 1 76 ? -129.741 -34.000 46.922 1.00 17.77 75 GLU A N 1
ATOM 621 C CA . GLU A 1 76 ? -130.598 -34.665 47.904 1.00 20.13 75 GLU A CA 1
ATOM 622 C C . GLU A 1 76 ? -131.890 -35.228 47.323 1.00 19.93 75 GLU A C 1
ATOM 623 O O . GLU A 1 76 ? -132.248 -36.364 47.635 1.00 18.40 75 GLU A O 1
ATOM 629 N N . ALA A 1 77 ? -132.580 -34.454 46.493 1.00 19.04 76 ALA A N 1
ATOM 630 C CA . ALA A 1 77 ? -133.804 -34.908 45.827 1.00 15.70 76 ALA A CA 1
ATOM 631 C C . ALA A 1 77 ? -133.516 -36.106 44.943 1.00 17.07 76 ALA A C 1
ATOM 632 O O . ALA A 1 77 ? -134.259 -37.061 44.954 1.00 18.42 76 ALA A O 1
ATOM 634 N N . PHE A 1 78 ? -132.426 -36.038 44.188 1.00 17.49 77 PHE A N 1
ATOM 635 C CA . PHE A 1 78 ? -132.003 -37.120 43.311 1.00 17.78 77 PHE A CA 1
ATOM 636 C C . PHE A 1 78 ? -131.779 -38.399 44.108 1.00 16.19 77 PHE A C 1
ATOM 637 O O . PHE A 1 78 ? -132.264 -39.448 43.723 1.00 18.44 77 PHE A O 1
ATOM 645 N N . LYS A 1 79 ? -130.997 -38.317 45.186 1.00 18.27 78 LYS A N 1
ATOM 646 C CA . LYS A 1 79 ? -130.711 -39.489 46.049 1.00 20.05 78 LYS A CA 1
ATOM 647 C C . LYS A 1 79 ? -131.959 -40.091 46.619 1.00 21.70 78 LYS A C 1
ATOM 648 O O . LYS A 1 79 ? -132.115 -41.330 46.611 1.00 20.15 78 LYS A O 1
ATOM 654 N N . LYS A 1 80 ? -132.850 -39.217 47.099 1.00 20.50 79 LYS A N 1
ATOM 655 C CA . LYS A 1 80 ? -134.121 -39.648 47.680 1.00 21.75 79 LYS A CA 1
ATOM 656 C C . LYS A 1 80 ? -135.005 -40.345 46.662 1.00 22.25 79 LYS A C 1
ATOM 657 O O . LYS A 1 80 ? -135.534 -41.414 46.952 1.00 21.92 79 LYS A O 1
ATOM 663 N N . ILE A 1 81 ? -135.110 -39.783 45.465 1.00 22.78 80 ILE A N 1
ATOM 664 C CA . ILE A 1 81 ? -135.969 -40.342 44.422 1.00 21.65 80 ILE A CA 1
ATOM 665 C C . ILE A 1 81 ? -135.382 -41.638 43.816 1.00 21.55 80 ILE A C 1
ATOM 666 O O . ILE A 1 81 ? -136.081 -42.667 43.770 1.00 23.57 80 ILE A O 1
ATOM 671 N N . ILE A 1 82 ? -134.128 -41.604 43.377 1.00 22.36 81 ILE A N 1
ATOM 672 C CA . ILE A 1 82 ? -133.499 -42.808 42.815 1.00 22.70 81 ILE A CA 1
ATOM 673 C C . ILE A 1 82 ? -133.408 -43.907 43.894 1.00 25.74 81 ILE A C 1
ATOM 674 O O . ILE A 1 82 ? -133.694 -45.058 43.589 1.00 24.88 81 ILE A O 1
ATOM 679 N N . GLY A 1 83 ? -133.076 -43.515 45.139 1.00 25.65 82 GLY A N 1
ATOM 680 C CA . GLY A 1 83 ? -133.023 -44.411 46.297 1.00 24.89 82 GLY A CA 1
ATOM 681 C C . GLY A 1 83 ? -134.354 -45.119 46.556 1.00 26.14 82 GLY A C 1
ATOM 682 O O . GLY A 1 83 ? -134.377 -46.330 46.761 1.00 28.40 82 GLY A O 1
ATOM 683 N N . LEU A 1 84 ? -135.458 -44.371 46.521 1.00 25.89 83 LEU A N 1
ATOM 684 C CA . LEU A 1 84 ? -136.797 -44.921 46.715 1.00 25.89 83 LEU A CA 1
ATOM 685 C C . LEU A 1 84 ? -137.136 -45.894 45.593 1.00 27.60 83 LEU A C 1
ATOM 686 O O . LEU A 1 84 ? -137.632 -46.997 45.851 1.00 24.96 83 LEU A O 1
ATOM 691 N N . LEU A 1 85 ? -136.907 -45.454 44.353 1.00 23.26 84 LEU A N 1
ATOM 692 C CA . LEU A 1 85 ? -137.139 -46.304 43.175 1.00 25.05 84 LEU A CA 1
ATOM 693 C C . LEU A 1 85 ? -136.343 -47.617 43.254 1.00 22.78 84 LEU A C 1
ATOM 694 O O . LEU A 1 85 ? -136.891 -48.675 42.947 1.00 26.80 84 LEU A O 1
ATOM 699 N N . ALA A 1 86 ? -135.082 -47.540 43.681 1.00 17.92 85 ALA A N 1
ATOM 700 C CA . ALA A 1 86 ? -134.248 -48.722 43.885 1.00 18.31 85 ALA A CA 1
ATOM 701 C C . ALA A 1 86 ? -134.754 -49.559 45.067 1.00 18.84 85 ALA A C 1
ATOM 702 O O . ALA A 1 86 ? -134.752 -50.775 44.984 1.00 17.04 85 ALA A O 1
ATOM 704 N N . PHE A 1 87 ? -135.209 -48.898 46.137 1.00 21.43 86 PHE A N 1
ATOM 705 C CA . PHE A 1 87 ? -135.716 -49.550 47.373 1.00 21.34 86 PHE A CA 1
ATOM 706 C C . PHE A 1 87 ? -137.030 -50.296 47.218 1.00 22.05 86 PHE A C 1
ATOM 707 O O . PHE A 1 87 ? -137.222 -51.282 47.902 1.00 22.76 86 PHE A O 1
ATOM 715 N N . LEU A 1 88 ? -137.928 -49.825 46.359 1.00 23.40 87 LEU A N 1
ATOM 716 C CA . LEU A 1 88 ? -139.262 -50.431 46.214 1.00 28.73 87 LEU A CA 1
ATOM 717 C C . LEU A 1 88 ? -139.302 -51.918 45.822 1.00 31.23 87 LEU A C 1
ATOM 718 O O . LEU A 1 88 ? -140.315 -52.573 46.086 1.00 32.95 87 LEU A O 1
ATOM 723 N N . ASP A 1 89 ? -138.241 -52.456 45.217 1.00 33.73 88 ASP A N 1
ATOM 724 C CA . ASP A 1 89 ? -138.176 -53.911 44.998 1.00 36.63 88 ASP A CA 1
ATOM 725 C C . ASP A 1 89 ? -138.348 -54.656 46.334 1.00 39.53 88 ASP A C 1
ATOM 726 O O . ASP A 1 89 ? -139.113 -55.612 46.398 1.00 41.08 88 ASP A O 1
ATOM 728 N N . SER A 1 90 ? -137.652 -54.168 47.377 1.00 40.68 89 SER A N 1
ATOM 729 C CA . SER A 1 90 ? -137.638 -54.731 48.744 1.00 40.89 89 SER A CA 1
ATOM 730 C C . SER A 1 90 ? -138.991 -54.875 49.431 1.00 43.67 89 SER A C 1
ATOM 731 O O . SER A 1 90 ? -139.313 -55.960 49.918 1.00 45.51 89 SER A O 1
ATOM 734 N N . VAL A 1 91 ? -139.749 -53.777 49.499 1.00 45.80 90 VAL A N 1
ATOM 735 C CA . VAL A 1 91 ? -141.042 -53.741 50.194 1.00 46.81 90 VAL A CA 1
ATOM 736 C C . VAL A 1 91 ? -142.180 -53.384 49.219 1.00 47.29 90 VAL A C 1
ATOM 737 O O . VAL A 1 91 ? -142.698 -52.259 49.219 1.00 48.72 90 VAL A O 1
ATOM 741 N N . GLN A 1 92 ? -142.529 -54.362 48.376 1.00 45.97 91 GLN A N 1
ATOM 742 C CA . GLN A 1 92 ? -143.636 -54.259 47.415 1.00 44.66 91 GLN A CA 1
ATOM 743 C C . GLN A 1 92 ? -144.047 -55.671 46.973 1.00 43.36 91 GLN A C 1
ATOM 744 O O . GLN A 1 92 ? -143.344 -56.311 46.184 1.00 44.12 91 GLN A O 1
ATOM 746 N N . THR A 1 93 ? -145.176 -56.148 47.500 1.00 40.46 92 THR A N 1
ATOM 747 C CA . THR A 1 93 ? -145.695 -57.485 47.200 1.00 37.17 92 THR A CA 1
ATOM 748 C C . THR A 1 93 ? -146.261 -57.552 45.773 1.00 35.00 92 THR A C 1
ATOM 749 O O . THR A 1 93 ? -147.041 -56.671 45.364 1.00 34.77 92 THR A O 1
ATOM 753 N N . ASP A 1 94 ? -145.902 -58.617 45.041 1.00 31.12 93 ASP A N 1
ATOM 754 C CA . ASP A 1 94 ? -146.298 -58.764 43.635 1.00 28.89 93 ASP A CA 1
ATOM 755 C C . ASP A 1 94 ? -147.728 -59.352 43.435 1.00 23.94 93 ASP A C 1
ATOM 756 O O . ASP A 1 94 ? -147.937 -60.506 42.994 1.00 21.26 93 ASP A O 1
ATOM 761 N N . TYR A 1 95 ? -148.706 -58.511 43.762 1.00 18.84 94 TYR A N 1
ATOM 762 C CA . TYR A 1 95 ? -150.114 -58.855 43.588 1.00 14.52 94 TYR A CA 1
ATOM 763 C C . TYR A 1 95 ? -150.480 -58.953 42.112 1.00 10.85 94 TYR A C 1
ATOM 764 O O . TYR A 1 95 ? -151.338 -59.753 41.741 1.00 9.03 94 TYR A O 1
ATOM 773 N N . SER A 1 96 ? -149.842 -58.152 41.262 1.00 8.56 95 SER A N 1
ATOM 774 C CA . SER A 1 96 ? -150.150 -58.201 39.800 1.00 11.61 95 SER A CA 1
ATOM 775 C C . SER A 1 96 ? -149.923 -59.595 39.231 1.00 13.01 95 SER A C 1
ATOM 776 O O . SER A 1 96 ? -150.735 -60.101 38.460 1.00 8.95 95 SER A O 1
ATOM 787 N N . ARG A 1 98 ? -149.789 -62.487 41.019 1.00 23.36 97 ARG A N 1
ATOM 788 C CA . ARG A 1 98 ? -150.756 -63.427 41.611 1.00 23.15 97 ARG A CA 1
ATOM 789 C C . ARG A 1 98 ? -152.092 -63.334 40.836 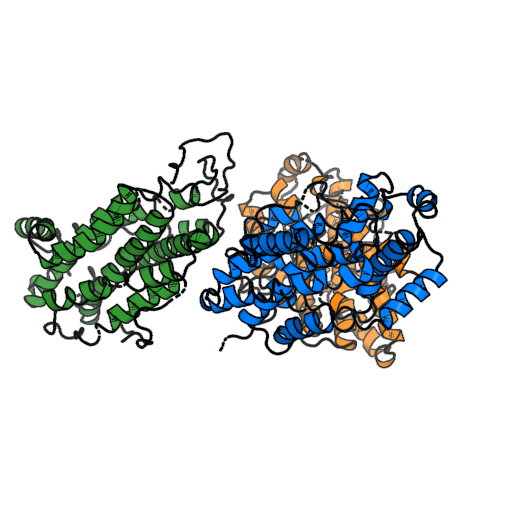1.00 22.74 97 ARG A C 1
ATOM 790 O O . ARG A 1 98 ? -152.740 -64.350 40.617 1.00 21.26 97 ARG A O 1
ATOM 792 N N . ALA A 1 99 ? -152.479 -62.121 40.403 1.00 18.07 98 ALA A N 1
ATOM 793 C CA . ALA A 1 99 ? -153.718 -61.928 39.625 1.00 18.75 98 ALA A CA 1
ATOM 794 C C . ALA A 1 99 ? -153.541 -62.503 38.220 1.00 15.73 98 ALA A C 1
ATOM 795 O O . ALA A 1 99 ? -154.479 -63.053 37.611 1.00 16.24 98 ALA A O 1
ATOM 797 N N . ALA A 1 100 ? -152.320 -62.386 37.708 1.00 14.26 99 ALA A N 1
ATOM 798 C CA . ALA A 1 100 ? -151.973 -62.882 36.359 1.00 12.18 99 ALA A CA 1
ATOM 799 C C . ALA A 1 100 ? -152.226 -64.369 36.200 1.00 13.72 99 ALA A C 1
ATOM 800 O O . ALA A 1 100 ? -152.566 -64.804 35.111 1.00 13.62 99 ALA A O 1
ATOM 802 N N . GLU A 1 101 ? -152.132 -65.136 37.288 1.00 14.31 100 GLU A N 1
ATOM 803 C CA . GLU A 1 101 ? -152.413 -66.580 37.259 1.00 15.29 100 GLU A CA 1
ATOM 804 C C . GLU A 1 101 ? -153.884 -66.949 36.870 1.00 16.77 100 GLU A C 1
ATOM 805 O O . GLU A 1 101 ? -154.159 -68.081 36.541 1.00 13.58 100 GLU A O 1
ATOM 811 N N . TYR A 1 102 ? -154.789 -65.975 36.900 1.00 14.36 101 TYR A N 1
ATOM 812 C CA . TYR A 1 102 ? -156.217 -66.130 36.555 1.00 13.57 101 TYR A CA 1
ATOM 813 C C . TYR A 1 102 ? -156.553 -65.739 35.127 1.00 15.12 101 TYR A C 1
ATOM 814 O O . TYR A 1 102 ? -157.685 -65.917 34.687 1.00 13.44 101 TYR A O 1
ATOM 823 N N . LEU A 1 103 ? -155.569 -65.235 34.377 1.00 15.18 102 LEU A N 1
ATOM 824 C CA . LEU A 1 103 ? -155.800 -64.923 32.980 1.00 14.89 102 LEU A CA 1
ATOM 825 C C . LEU A 1 103 ? -155.890 -66.208 32.175 1.00 15.54 102 LEU A C 1
ATOM 826 O O . LEU A 1 103 ? -154.909 -66.948 32.079 1.00 16.12 102 LEU A O 1
ATOM 831 N N . THR A 1 104 ? -157.029 -66.452 31.542 1.00 12.26 103 THR A N 1
ATOM 832 C CA . THR A 1 104 ? -157.237 -67.688 30.755 1.00 12.56 103 THR A CA 1
ATOM 833 C C . THR A 1 104 ? -157.031 -67.420 29.270 1.00 14.87 103 THR A C 1
ATOM 834 O O . THR A 1 104 ? -157.867 -67.790 28.429 1.00 13.37 103 THR A O 1
ATOM 838 N N . ASP A 1 105 ? -155.924 -66.727 28.976 1.00 14.81 104 ASP A N 1
ATOM 839 C CA . ASP A 1 105 ? -155.461 -66.436 27.609 1.00 15.90 104 ASP A CA 1
ATOM 840 C C . ASP A 1 105 ? -153.972 -66.583 27.682 1.00 15.68 104 ASP A C 1
ATOM 841 O O . ASP A 1 105 ? -153.310 -65.840 28.453 1.00 14.19 104 ASP A O 1
ATOM 846 N N . SER A 1 106 ? -153.435 -67.499 26.873 1.00 15.99 105 SER A N 1
ATOM 847 C CA . SER A 1 106 ? -152.008 -67.802 26.892 1.00 14.03 105 SER A CA 1
ATOM 848 C C . SER A 1 106 ? -151.166 -66.654 26.377 1.00 13.12 105 SER A C 1
ATOM 849 O O . SER A 1 106 ? -150.020 -66.488 26.842 1.00 12.63 105 SER A O 1
ATOM 852 N N . SER A 1 107 ? -151.694 -65.884 25.408 1.00 13.65 106 SER A N 1
ATOM 853 C CA . SER A 1 107 ? -150.992 -64.711 24.881 1.00 11.97 106 SER A CA 1
ATOM 854 C C . SER A 1 107 ? -150.865 -63.622 25.942 1.00 13.14 106 SER A C 1
ATOM 855 O O . SER A 1 107 ? -149.816 -63.002 26.063 1.00 13.29 106 SER A O 1
ATOM 858 N N . LEU A 1 108 ? -151.920 -63.377 26.714 1.00 15.44 107 LEU A N 1
ATOM 859 C CA . LEU A 1 108 ? -151.855 -62.381 27.775 1.00 14.25 107 LEU A CA 1
ATOM 860 C C . LEU A 1 108 ? -150.940 -62.857 28.912 1.00 16.04 107 LEU A C 1
ATOM 861 O O . LEU A 1 108 ? -150.184 -62.055 29.472 1.00 14.26 107 LEU A O 1
ATOM 866 N N . ALA A 1 109 ? -150.999 -64.152 29.257 1.00 13.50 108 ALA A N 1
ATOM 867 C CA . ALA A 1 109 ? -150.084 -64.725 30.264 1.00 11.92 108 ALA A CA 1
ATOM 868 C C . ALA A 1 109 ? -148.649 -64.518 29.815 1.00 12.87 108 ALA A C 1
ATOM 869 O O . ALA A 1 109 ? -147.808 -64.120 30.613 1.00 14.50 108 ALA A O 1
ATOM 871 N N . ALA A 1 110 ? -148.352 -64.748 28.534 1.00 12.61 109 ALA A N 1
ATOM 872 C CA . ALA A 1 110 ? -146.993 -64.537 28.021 1.00 9.84 109 ALA A CA 1
ATOM 873 C C . ALA A 1 110 ? -146.557 -63.062 28.144 1.00 12.24 109 ALA A C 1
ATOM 874 O O . ALA A 1 110 ? -145.399 -62.738 28.517 1.00 12.63 109 ALA A O 1
ATOM 876 N N . LEU A 1 111 ? -147.459 -62.162 27.817 1.00 10.19 110 LEU A N 1
ATOM 877 C CA . LEU A 1 111 ? -147.141 -60.727 27.915 1.00 10.70 110 LEU A CA 1
ATOM 878 C C . LEU A 1 111 ? -146.882 -60.325 29.374 1.00 12.09 110 LEU A C 1
ATOM 879 O O . LEU A 1 111 ? -146.040 -59.492 29.644 1.00 13.69 110 LEU A O 1
ATOM 892 N N . SER A 1 113 ? -145.417 -62.265 31.506 1.00 15.46 112 SER A N 1
ATOM 893 C CA . SER A 1 113 ? -144.046 -62.720 31.695 1.00 12.97 112 SER A CA 1
ATOM 894 C C . SER A 1 113 ? -143.045 -61.665 31.177 1.00 15.07 112 SER A C 1
ATOM 895 O O . SER A 1 113 ? -142.072 -61.353 31.854 1.00 13.00 112 SER A O 1
ATOM 898 N N . VAL A 1 114 ? -143.294 -61.130 29.985 1.00 12.34 113 VAL A N 1
ATOM 899 C CA . VAL A 1 114 ? -142.454 -60.089 29.407 1.00 13.33 113 VAL A CA 1
ATOM 900 C C . VAL A 1 114 ? -142.494 -58.858 30.340 1.00 13.39 113 VAL A C 1
ATOM 901 O O . VAL A 1 114 ? -141.451 -58.331 30.653 1.00 13.80 113 VAL A O 1
ATOM 905 N N . LEU A 1 115 ? -143.653 -58.496 30.890 1.00 13.15 114 LEU A N 1
ATOM 906 C CA . LEU A 1 115 ? -143.752 -57.337 31.814 1.00 13.34 114 LEU A CA 1
ATOM 907 C C . LEU A 1 115 ? -142.920 -57.534 33.073 1.00 17.88 114 LEU A C 1
ATOM 908 O O . LEU A 1 115 ? -142.258 -56.609 33.557 1.00 17.05 114 LEU A O 1
ATOM 913 N N . SER A 1 116 ? -143.030 -58.720 33.660 1.00 15.29 115 SER A N 1
ATOM 914 C CA . SER A 1 116 ? -142.327 -59.045 34.893 1.00 14.55 115 SER A CA 1
ATOM 915 C C . SER A 1 116 ? -140.799 -58.916 34.724 1.00 17.11 115 SER A C 1
ATOM 916 O O . SER A 1 116 ? -140.102 -58.376 35.586 1.00 17.26 115 SER A O 1
ATOM 919 N N . PHE A 1 117 ? -140.310 -59.479 33.640 1.00 14.88 116 PHE A N 1
ATOM 920 C CA . PHE A 1 117 ? -138.920 -59.356 33.233 1.00 12.94 116 PHE A CA 1
ATOM 921 C C . PHE A 1 117 ? -138.484 -57.864 33.087 1.00 13.70 116 PHE A C 1
ATOM 922 O O . PHE A 1 117 ? -137.437 -57.443 33.612 1.00 14.19 116 PHE A O 1
ATOM 930 N N . GLN A 1 118 ? -139.295 -57.076 32.390 1.00 14.87 117 GLN A N 1
ATOM 931 C CA . GLN A 1 118 ? -139.028 -55.637 32.233 1.00 15.70 117 GLN A CA 1
ATOM 932 C C . GLN A 1 118 ? -138.941 -54.983 33.613 1.00 15.28 117 GLN A C 1
ATOM 933 O O . GLN A 1 118 ? -138.044 -54.195 33.843 1.00 15.53 117 GLN A O 1
ATOM 939 N N . GLU A 1 119 ? -139.825 -55.335 34.539 1.00 18.23 118 GLU A N 1
ATOM 940 C CA . GLU A 1 119 ? -139.752 -54.779 35.903 1.00 17.47 118 GLU A CA 1
ATOM 941 C C . GLU A 1 119 ? -138.448 -55.151 36.612 1.00 18.38 118 GLU A C 1
ATOM 942 O O . GLU A 1 119 ? -137.882 -54.300 37.329 1.00 15.49 118 GLU A O 1
ATOM 948 N N . VAL A 1 120 ? -137.979 -56.398 36.423 1.00 20.16 119 VAL A N 1
ATOM 949 C CA . VAL A 1 120 ? -136.688 -56.849 36.935 1.00 18.01 119 VAL A CA 1
ATOM 950 C C . VAL A 1 120 ? -135.578 -55.943 36.423 1.00 18.79 119 VAL A C 1
ATOM 951 O O . VAL A 1 120 ? -134.752 -55.463 37.202 1.00 14.76 119 VAL A O 1
ATOM 955 N N . VAL A 1 121 ? -135.566 -55.709 35.119 1.00 17.21 120 VAL A N 1
ATOM 956 C CA . VAL A 1 121 ? -134.580 -54.844 34.505 1.00 14.96 120 VAL A CA 1
ATOM 957 C C . VAL A 1 121 ? -134.694 -53.352 34.955 1.00 16.14 120 VAL A C 1
ATOM 958 O O . VAL A 1 121 ? -133.658 -52.701 35.216 1.00 16.44 120 VAL A O 1
ATOM 962 N N . HIS A 1 122 ? -135.926 -52.866 35.116 1.00 17.46 121 HIS A N 1
ATOM 963 C CA . HIS A 1 122 ? -136.156 -51.510 35.651 1.00 16.44 121 HIS A CA 1
ATOM 964 C C . HIS A 1 122 ? -135.566 -51.402 37.058 1.00 18.00 121 HIS A C 1
ATOM 965 O O . HIS A 1 122 ? -134.823 -50.472 37.345 1.00 16.72 121 HIS A O 1
ATOM 972 N N . ASN A 1 123 ? -135.864 -52.358 37.917 1.00 19.15 122 ASN A N 1
ATOM 973 C CA . ASN A 1 123 ? -135.326 -52.319 39.277 1.00 20.58 122 ASN A CA 1
ATOM 974 C C . ASN A 1 123 ? -133.790 -52.353 39.330 1.00 21.13 122 ASN A C 1
ATOM 975 O O . ASN A 1 123 ? -133.161 -51.589 40.087 1.00 21.03 122 ASN A O 1
ATOM 980 N N . GLN A 1 124 ? -133.181 -53.195 38.511 1.00 19.40 123 GLN A N 1
ATOM 981 C CA . GLN A 1 124 ? -131.719 -53.247 38.432 1.00 19.57 123 GLN A CA 1
ATOM 982 C C . GLN A 1 124 ? -131.093 -51.935 37.869 1.00 19.22 123 GLN A C 1
ATOM 983 O O . GLN A 1 124 ? -129.968 -51.566 38.248 1.00 19.20 123 GLN A O 1
ATOM 989 N N . SER A 1 125 ? -131.804 -51.279 36.953 1.00 17.36 124 SER A N 1
ATOM 990 C CA A SER A 1 125 ? -131.374 -50.016 36.378 0.50 16.65 124 SER A CA 1
ATOM 991 C CA B SER A 1 125 ? -131.357 -50.014 36.380 0.50 17.09 124 SER A CA 1
ATOM 992 C C . SER A 1 125 ? -131.358 -48.915 37.444 1.00 16.08 124 SER A C 1
ATOM 993 O O . SER A 1 125 ? -130.495 -48.050 37.433 1.00 15.77 124 SER A O 1
ATOM 998 N N . TYR A 1 126 ? -132.328 -48.932 38.370 1.00 14.95 125 TYR A N 1
ATOM 999 C CA . TYR A 1 126 ? -132.326 -47.937 39.442 1.00 16.17 125 TYR A CA 1
ATOM 1000 C C . TYR A 1 126 ? -131.088 -48.132 40.351 1.00 17.44 125 TYR A C 1
ATOM 1001 O O . TYR A 1 126 ? -130.406 -47.165 40.698 1.00 19.64 125 TYR A O 1
ATOM 1010 N N . SER A 1 127 ? -130.806 -49.366 40.718 1.00 17.14 126 SER A N 1
ATOM 1011 C CA . SER A 1 127 ? -129.592 -49.691 41.474 1.00 19.26 126 SER A CA 1
ATOM 1012 C C . SER A 1 127 ? -128.336 -49.301 40.758 1.00 18.05 126 SER A C 1
ATOM 1013 O O . SER A 1 127 ? -127.399 -48.855 41.374 1.00 19.53 126 SER A O 1
ATOM 1016 N N . TYR A 1 128 ? -128.297 -49.561 39.465 1.00 18.49 127 TYR A N 1
ATOM 1017 C CA . TYR A 1 128 ? -127.158 -49.220 38.607 1.00 18.48 127 TYR A CA 1
ATOM 1018 C C . TYR A 1 128 ? -126.831 -47.704 38.615 1.00 19.01 127 TYR A C 1
ATOM 1019 O O . TYR A 1 128 ? -125.654 -47.308 38.658 1.00 17.76 127 TYR A O 1
ATOM 1028 N N . VAL A 1 129 ? -127.866 -46.872 38.551 1.00 16.24 128 VAL A N 1
ATOM 1029 C CA . VAL A 1 129 ? -127.711 -45.428 38.637 1.00 15.47 128 VAL A CA 1
ATOM 1030 C C . VAL A 1 129 ? -127.167 -45.067 40.038 1.00 19.54 128 VAL A C 1
ATOM 1031 O O . VAL A 1 129 ? -126.150 -44.389 40.162 1.00 18.10 128 VAL A O 1
ATOM 1035 N N . LEU A 1 130 ? -127.818 -45.551 41.091 1.00 22.40 129 LEU A N 1
ATOM 1036 C CA . LEU A 1 130 ? -127.404 -45.233 42.456 1.00 22.77 129 LEU A CA 1
ATOM 1037 C C . LEU A 1 130 ? -125.939 -45.682 42.755 1.00 23.37 129 LEU A C 1
ATOM 1038 O O . LEU A 1 130 ? -125.134 -44.888 43.266 1.00 23.23 129 LEU A O 1
ATOM 1043 N N . SER A 1 131 ? -125.573 -46.887 42.327 1.00 21.58 130 SER A N 1
ATOM 1044 C CA A SER A 1 131 ? -124.238 -47.420 42.560 0.50 22.08 130 SER A CA 1
ATOM 1045 C CA B SER A 1 131 ? -124.243 -47.430 42.539 0.50 21.34 130 SER A CA 1
ATOM 1046 C C . SER A 1 131 ? -123.152 -46.748 41.710 1.00 21.73 130 SER A C 1
ATOM 1047 O O . SER A 1 131 ? -121.980 -46.866 42.024 1.00 20.52 130 SER A O 1
ATOM 1052 N N . SER A 1 132 ? -123.531 -46.042 40.650 1.00 22.02 131 SER A N 1
ATOM 1053 C CA . SER A 1 132 ? -122.564 -45.284 39.815 1.00 22.19 131 SER A CA 1
ATOM 1054 C C . SER A 1 132 ? -122.221 -43.913 40.442 1.00 21.35 131 SER A C 1
ATOM 1055 O O . SER A 1 132 ? -121.231 -43.267 40.067 1.00 19.43 131 SER A O 1
ATOM 1058 N N . LEU A 1 133 ? -123.065 -43.461 41.366 1.00 17.27 132 LEU A N 1
ATOM 1059 C CA . LEU A 1 133 ? -122.994 -42.130 41.937 1.00 19.94 132 LEU A CA 1
ATOM 1060 C C . LEU A 1 133 ? -122.647 -42.035 43.423 1.00 22.14 132 LEU A C 1
ATOM 1061 O O . LEU A 1 133 ? -122.047 -41.031 43.812 1.00 20.74 132 LEU A O 1
ATOM 1066 N N . VAL A 1 134 ? -123.048 -43.014 44.256 1.00 18.84 133 VAL A N 1
ATOM 1067 C CA . VAL A 1 134 ? -122.790 -42.938 45.707 1.00 22.47 133 VAL A CA 1
ATOM 1068 C C . VAL A 1 134 ? -122.145 -44.230 46.194 1.00 23.69 133 VAL A C 1
ATOM 1069 O O . VAL A 1 134 ? -122.376 -45.269 45.598 1.00 20.69 133 VAL A O 1
ATOM 1073 N N . PRO A 1 135 ? -121.291 -44.164 47.241 1.00 25.36 134 PRO A N 1
ATOM 1074 C CA . PRO A 1 135 ? -120.701 -45.400 47.792 1.00 24.84 134 PRO A CA 1
ATOM 1075 C C . PRO A 1 135 ? -121.744 -46.277 48.516 1.00 24.76 134 PRO A C 1
ATOM 1076 O O . PRO A 1 135 ? -122.804 -45.775 48.861 1.00 22.58 134 PRO A O 1
ATOM 1080 N N . LYS A 1 136 ? -121.429 -47.557 48.755 1.00 23.23 135 LYS A N 1
ATOM 1081 C CA . LYS A 1 136 ? -122.384 -48.513 49.352 1.00 23.80 135 LYS A CA 1
ATOM 1082 C C . LYS A 1 136 ? -123.022 -48.069 50.667 1.00 25.85 135 LYS A C 1
ATOM 1083 O O . LYS A 1 136 ? -124.231 -48.272 50.874 1.00 26.20 135 LYS A O 1
ATOM 1086 N N . ALA A 1 137 ? -122.221 -47.472 51.548 1.00 24.15 136 ALA A N 1
ATOM 1087 C CA . ALA A 1 137 ? -122.721 -47.049 52.865 1.00 25.27 136 ALA A CA 1
ATOM 1088 C C . ALA A 1 137 ? -123.771 -45.960 52.738 1.00 26.55 136 ALA A C 1
ATOM 1089 O O . ALA A 1 137 ? -124.757 -45.959 53.493 1.00 29.63 136 ALA A O 1
ATOM 1091 N N . THR A 1 138 ? -123.581 -45.053 51.779 1.00 26.22 137 THR A N 1
ATOM 1092 C CA . THR A 1 138 ? -124.555 -43.970 51.509 1.00 26.48 137 THR A CA 1
ATOM 1093 C C . THR A 1 138 ? -125.868 -44.549 51.022 1.00 25.38 137 THR A C 1
ATOM 1094 O O . THR A 1 138 ? -126.923 -44.127 51.480 1.00 27.72 137 THR A O 1
ATOM 1098 N N . GLN A 1 139 ? -125.796 -45.534 50.125 1.00 26.21 138 GLN A N 1
ATOM 1099 C CA . GLN A 1 139 ? -126.992 -46.240 49.658 1.00 27.49 138 GLN A CA 1
ATOM 1100 C C . GLN A 1 139 ? -127.740 -46.871 50.807 1.00 28.64 138 GLN A C 1
ATOM 1101 O O . GLN A 1 139 ? -128.965 -46.753 50.881 1.00 28.18 138 GLN A O 1
ATOM 1107 N N . ASP A 1 140 ? -127.002 -47.534 51.699 1.00 29.66 139 ASP A N 1
ATOM 1108 C CA . ASP A 1 140 ? -127.609 -48.194 52.865 1.00 31.19 139 ASP A CA 1
ATOM 1109 C C . ASP A 1 140 ? -128.345 -47.191 53.768 1.00 29.50 139 ASP A C 1
ATOM 1110 O O . ASP A 1 140 ? -129.410 -47.493 54.296 1.00 28.94 139 ASP A O 1
ATOM 1115 N N . GLU A 1 141 ? -127.757 -46.015 53.951 1.00 28.95 140 GLU A N 1
ATOM 1116 C CA . GLU A 1 141 ? -128.379 -44.962 54.722 1.00 32.04 140 GLU A CA 1
ATOM 1117 C C . GLU A 1 141 ? -129.679 -44.464 54.056 1.00 28.08 140 GLU A C 1
ATOM 1118 O O . GLU A 1 141 ? -130.695 -44.269 54.733 1.00 26.99 140 GLU A O 1
ATOM 1124 N N . ILE A 1 142 ? -129.625 -44.263 52.733 1.00 25.16 141 ILE A N 1
ATOM 1125 C CA . ILE A 1 142 ? -130.785 -43.830 51.957 1.00 22.31 141 ILE A CA 1
ATOM 1126 C C . ILE A 1 142 ? -131.916 -44.848 52.179 1.00 24.40 141 ILE A C 1
ATOM 1127 O O . ILE A 1 142 ? -133.053 -44.466 52.484 1.00 21.88 141 ILE A O 1
ATOM 1132 N N . PHE A 1 143 ? -131.594 -46.145 52.056 1.00 24.11 142 PHE A N 1
ATOM 1133 C CA . PHE A 1 143 ? -132.610 -47.194 52.226 1.00 26.82 142 PHE A CA 1
ATOM 1134 C C . PHE A 1 143 ? -133.149 -47.254 53.644 1.00 27.50 142 PHE A C 1
ATOM 1135 O O . PHE A 1 143 ? -134.361 -47.460 53.839 1.00 27.11 142 PHE A O 1
ATOM 1143 N N . GLU A 1 144 ? -132.279 -47.015 54.618 1.00 28.00 143 GLU A N 1
ATOM 1144 C CA . GLU A 1 144 ? -132.676 -47.044 56.013 1.00 29.74 143 GLU A CA 1
ATOM 1145 C C . GLU A 1 144 ? -133.662 -45.900 56.288 1.00 28.87 143 GLU A C 1
ATOM 1146 O O . GLU A 1 144 ? -134.674 -46.114 56.954 1.00 26.79 143 GLU A O 1
ATOM 1152 N N . TYR A 1 145 ? -133.392 -44.710 55.747 1.00 30.16 144 TYR A N 1
ATOM 1153 C CA . TYR A 1 145 ? -134.347 -43.604 55.876 1.00 30.57 144 TYR A CA 1
ATOM 1154 C C . TYR A 1 145 ? -135.686 -43.934 55.245 1.00 28.53 144 TYR A C 1
ATOM 1155 O O . TYR A 1 145 ? -136.721 -43.681 55.856 1.00 27.87 144 TYR A O 1
ATOM 1164 N N . TRP A 1 146 ? -135.676 -44.500 54.041 1.00 24.68 145 TRP A N 1
ATOM 1165 C CA . TRP A 1 146 ? -136.943 -44.901 53.426 1.00 26.04 145 TRP A CA 1
ATOM 1166 C C . TRP A 1 146 ? -137.636 -46.030 54.189 1.00 28.41 145 TRP A C 1
ATOM 1167 O O . TRP A 1 146 ? -138.854 -46.024 54.280 1.00 28.05 145 TRP A O 1
ATOM 1178 N N . LYS A 1 147 ? -136.849 -46.954 54.748 1.00 29.99 146 LYS A N 1
ATOM 1179 C CA . LYS A 1 147 ? -137.358 -48.090 55.509 1.00 31.37 146 LYS A CA 1
ATOM 1180 C C . LYS A 1 147 ? -138.225 -47.618 56.669 1.00 33.52 146 LYS A C 1
ATOM 1181 O O . LYS A 1 147 ? -139.273 -48.214 56.923 1.00 37.12 146 LYS A O 1
ATOM 1183 N N . HIS A 1 148 ? -137.809 -46.541 57.336 1.00 32.89 147 HIS A N 1
ATOM 1184 C CA . HIS A 1 148 ? -138.560 -45.962 58.449 1.00 34.54 147 HIS A CA 1
ATOM 1185 C C . HIS A 1 148 ? -139.362 -44.702 58.080 1.00 32.30 147 HIS A C 1
ATOM 1186 O O . HIS A 1 148 ? -139.650 -43.898 58.946 1.00 32.67 147 HIS A O 1
ATOM 1193 N N . ASP A 1 149 ? -139.739 -44.534 56.817 1.00 30.51 148 ASP A N 1
ATOM 1194 C CA . ASP A 1 149 ? -140.509 -43.359 56.409 1.00 29.61 148 ASP A CA 1
ATOM 1195 C C . ASP A 1 149 ? -142.021 -43.638 56.513 1.00 31.28 148 ASP A C 1
ATOM 1196 O O . ASP A 1 149 ? -142.532 -44.622 55.966 1.00 30.93 148 ASP A O 1
ATOM 1201 N N . ASP A 1 150 ? -142.730 -42.742 57.204 1.00 31.62 149 ASP A N 1
ATOM 1202 C CA . ASP A 1 150 ? -144.176 -42.867 57.415 1.00 32.76 149 ASP A CA 1
ATOM 1203 C C . ASP A 1 150 ? -144.987 -42.596 56.172 1.00 31.35 149 ASP A C 1
ATOM 1204 O O . ASP A 1 150 ? -146.009 -43.245 55.978 1.00 34.47 149 ASP A O 1
ATOM 1209 N N . VAL A 1 151 ? -144.567 -41.616 55.371 1.00 31.56 150 VAL A N 1
ATOM 1210 C CA . VAL A 1 151 ? -145.255 -41.275 54.124 1.00 32.76 150 VAL A CA 1
ATOM 1211 C C . VAL A 1 151 ? -145.217 -42.503 53.192 1.00 35.05 150 VAL A C 1
ATOM 1212 O O . VAL A 1 151 ? -146.209 -42.796 52.527 1.00 35.39 150 VAL A O 1
ATOM 1216 N N . LEU A 1 152 ? -144.096 -43.235 53.192 1.00 35.87 151 LEU A N 1
ATOM 1217 C CA . LEU A 1 152 ? -143.965 -44.480 52.417 1.00 35.06 151 LEU A CA 1
ATOM 1218 C C . LEU A 1 152 ? -144.890 -45.566 52.947 1.00 35.97 151 LEU A C 1
ATOM 1219 O O . LEU A 1 152 ? -145.592 -46.190 52.156 1.00 33.62 151 LEU A O 1
ATOM 1224 N N . LYS A 1 153 ? -144.889 -45.778 54.266 1.00 38.36 152 LYS A N 1
ATOM 1225 C CA . LYS A 1 153 ? -145.765 -46.764 54.918 1.00 40.21 152 LYS A CA 1
ATOM 1226 C C . LYS A 1 153 ? -147.235 -46.533 54.563 1.00 42.50 152 LYS A C 1
ATOM 1227 O O . LYS A 1 153 ? -147.951 -47.488 54.272 1.00 43.46 152 LYS A O 1
ATOM 1229 N N . GLU A 1 154 ? -147.666 -45.271 54.565 1.00 43.39 153 GLU A N 1
ATOM 1230 C CA . GLU A 1 154 ? -149.050 -44.915 54.226 1.00 43.73 153 GLU A CA 1
ATOM 1231 C C . GLU A 1 154 ? -149.372 -45.147 52.747 1.00 42.63 153 GLU A C 1
ATOM 1232 O O . GLU A 1 154 ? -150.498 -45.526 52.414 1.00 41.63 153 GLU A O 1
ATOM 1234 N N . ARG A 1 155 ? -148.392 -44.937 51.871 1.00 42.38 154 ARG A N 1
ATOM 1235 C CA A ARG A 1 155 ? -148.617 -45.116 50.456 0.50 41.46 154 ARG A CA 1
ATOM 1236 C CA B ARG A 1 155 ? -148.571 -45.136 50.423 0.50 42.24 154 ARG A CA 1
ATOM 1237 C C . ARG A 1 155 ? -148.747 -46.613 50.143 1.00 41.50 154 ARG A C 1
ATOM 1238 O O . ARG A 1 155 ? -149.600 -47.005 49.349 1.00 40.87 154 ARG A O 1
ATOM 1253 N N . ASN A 1 156 ? -147.912 -47.425 50.788 1.00 40.70 155 ASN A N 1
ATOM 1254 C CA . ASN A 1 156 ? -147.931 -48.870 50.611 1.00 41.78 155 ASN A CA 1
ATOM 1255 C C . ASN A 1 156 ? -149.213 -49.506 51.139 1.00 42.95 155 ASN A C 1
ATOM 1256 O O . ASN A 1 156 ? -149.695 -50.467 50.549 1.00 43.12 155 ASN A O 1
ATOM 1261 N N . GLU A 1 157 ? -149.776 -48.958 52.208 1.00 42.54 156 GLU A N 1
ATOM 1262 C CA . GLU A 1 157 ? -151.060 -49.424 52.732 1.00 44.97 156 GLU A CA 1
ATOM 1263 C C . GLU A 1 157 ? -152.253 -49.116 51.788 1.00 44.82 156 GLU A C 1
ATOM 1264 O O . GLU A 1 157 ? -153.201 -49.897 51.753 1.00 41.95 156 GLU A O 1
ATOM 1270 N N . PHE A 1 158 ? -152.213 -47.991 51.053 1.00 45.91 157 PHE A N 1
ATOM 1271 C CA . PHE A 1 158 ? -153.250 -47.636 50.049 1.00 45.24 157 PHE A CA 1
ATOM 1272 C C . PHE A 1 158 ? -153.275 -48.701 48.943 1.00 44.60 157 PHE A C 1
ATOM 1273 O O . PHE A 1 158 ? -154.344 -49.221 48.591 1.00 41.02 157 PHE A O 1
ATOM 1281 N N . ILE A 1 159 ? -152.086 -49.033 48.438 1.00 44.23 158 ILE A N 1
ATOM 1282 C CA . ILE A 1 159 ? -151.919 -50.016 47.377 1.00 44.13 158 ILE A CA 1
ATOM 1283 C C . ILE A 1 159 ? -152.278 -51.429 47.850 1.00 42.41 158 ILE A C 1
ATOM 1284 O O . ILE A 1 159 ? -153.008 -52.128 47.141 1.00 41.89 158 ILE A O 1
ATOM 1289 N N . ILE A 1 160 ? -151.778 -51.833 49.022 1.00 40.60 159 ILE A N 1
ATOM 1290 C CA . ILE A 1 160 ? -152.070 -53.163 49.592 1.00 40.97 159 ILE A CA 1
ATOM 1291 C C . ILE A 1 160 ? -153.563 -53.385 49.820 1.00 41.08 159 ILE A C 1
ATOM 1292 O O . ILE A 1 160 ? -154.100 -54.400 49.385 1.00 41.41 159 ILE A O 1
ATOM 1297 N N . ASP A 1 161 ? -154.217 -52.437 50.493 1.00 39.68 160 ASP A N 1
ATOM 1298 C CA . ASP A 1 161 ? -155.668 -52.528 50.785 1.00 40.91 160 ASP A CA 1
ATOM 1299 C C . ASP A 1 161 ? -156.514 -52.770 49.502 1.00 40.05 160 ASP A C 1
ATOM 1300 O O . ASP A 1 161 ? -157.434 -53.579 49.509 1.00 39.37 160 ASP A O 1
ATOM 1302 N N . GLY A 1 162 ? -156.152 -52.109 48.406 1.00 39.36 161 GLY A N 1
ATOM 1303 C CA . GLY A 1 162 ? -156.816 -52.298 47.126 1.00 39.62 161 GLY A CA 1
ATOM 1304 C C . GLY A 1 162 ? -156.569 -53.674 46.519 1.00 40.04 161 GLY A C 1
ATOM 1305 O O . GLY A 1 162 ? -157.523 -54.351 46.094 1.00 40.19 161 GLY A O 1
ATOM 1306 N N . TYR A 1 163 ? -155.307 -54.098 46.472 1.00 39.29 162 TYR A N 1
ATOM 1307 C CA . TYR A 1 163 ? -154.967 -55.421 45.899 1.00 39.85 162 TYR A CA 1
ATOM 1308 C C . TYR A 1 163 ? -155.407 -56.608 46.776 1.00 39.70 162 TYR A C 1
ATOM 1309 O O . TYR A 1 163 ? -155.740 -57.666 46.243 1.00 40.40 162 TYR A O 1
ATOM 1318 N N . GLU A 1 164 ? -155.397 -56.440 48.098 1.00 38.49 163 GLU A N 1
ATOM 1319 C CA . GLU A 1 164 ? -155.844 -57.495 49.031 1.00 40.52 163 GLU A CA 1
ATOM 1320 C C . GLU A 1 164 ? -157.305 -57.913 48.864 1.00 39.36 163 GLU A C 1
ATOM 1321 O O . GLU A 1 164 ? -157.675 -59.033 49.212 1.00 39.90 163 GLU A O 1
ATOM 1327 N N . LYS A 1 165 ? -158.129 -57.002 48.351 1.00 38.78 164 LYS A N 1
ATOM 1328 C CA . LYS A 1 165 ? -159.522 -57.310 48.051 1.00 38.91 164 LYS A CA 1
ATOM 1329 C C . LYS A 1 165 ? -159.650 -58.406 46.986 1.00 33.10 164 LYS A C 1
ATOM 1330 O O . LYS A 1 165 ? -160.575 -59.204 47.054 1.00 30.03 164 LYS A O 1
ATOM 1336 N N . PHE A 1 166 ? -158.709 -58.468 46.038 1.00 31.21 165 PHE A N 1
ATOM 1337 C CA . PHE A 1 166 ? -158.679 -59.530 45.053 1.00 32.49 165 PHE A CA 1
ATOM 1338 C C . PHE A 1 166 ? -158.238 -60.862 45.700 1.00 32.56 165 PHE A C 1
ATOM 1339 O O . PHE A 1 166 ? -158.863 -61.898 45.440 1.00 30.33 165 PHE A O 1
ATOM 1347 N N . VAL A 1 167 ? -157.194 -60.840 46.537 1.00 32.60 166 VAL A N 1
ATOM 1348 C CA . VAL A 1 167 ? -156.710 -62.101 47.145 1.00 34.97 166 VAL A CA 1
ATOM 1349 C C . VAL A 1 167 ? -157.774 -62.701 48.062 1.00 34.24 166 VAL A C 1
ATOM 1350 O O . VAL A 1 167 ? -157.929 -63.917 48.086 1.00 33.88 166 VAL A O 1
ATOM 1354 N N . ASP A 1 168 ? -158.522 -61.846 48.769 1.00 34.56 167 ASP A N 1
ATOM 1355 C CA . ASP A 1 168 ? -159.623 -62.292 49.617 1.00 34.50 167 ASP A CA 1
ATOM 1356 C C . ASP A 1 168 ? -160.791 -62.886 48.821 1.00 35.20 167 ASP A C 1
ATOM 1357 O O . ASP A 1 168 ? -161.398 -63.873 49.272 1.00 35.93 167 ASP A O 1
ATOM 1359 N N . ASN A 1 169 ? -161.111 -62.294 47.665 1.00 31.73 168 ASN A N 1
ATOM 1360 C CA . ASN A 1 169 ? -162.241 -62.740 46.851 1.00 30.09 168 ASN A CA 1
ATOM 1361 C C . ASN A 1 169 ? -162.014 -62.491 45.380 1.00 25.65 168 ASN A C 1
ATOM 1362 O O . ASN A 1 169 ? -162.481 -61.473 44.864 1.00 23.81 168 ASN A O 1
ATOM 1367 N N . PRO A 1 170 ? -161.304 -63.412 44.685 1.00 27.69 169 PRO A N 1
ATOM 1368 C CA . PRO A 1 170 ? -161.016 -63.170 43.262 1.00 24.53 169 PRO A CA 1
ATOM 1369 C C . PRO A 1 170 ? -162.251 -63.378 42.397 1.00 23.22 169 PRO A C 1
ATOM 1370 O O . PRO A 1 170 ? -162.740 -64.479 42.281 1.00 23.30 169 PRO A O 1
ATOM 1374 N N . THR A 1 171 ? -162.770 -62.298 41.842 1.00 21.23 170 THR A N 1
ATOM 1375 C CA . THR A 1 171 ? -163.945 -62.316 40.994 1.00 19.81 170 THR A CA 1
ATOM 1376 C C . THR A 1 171 ? -163.611 -61.357 39.862 1.00 20.73 170 THR A C 1
ATOM 1377 O O . THR A 1 171 ? -162.602 -60.668 39.943 1.00 23.89 170 THR A O 1
ATOM 1381 N N . PRO A 1 172 ? -164.425 -61.320 38.783 1.00 20.86 171 PRO A N 1
ATOM 1382 C CA . PRO A 1 172 ? -164.173 -60.346 37.718 1.00 20.85 171 PRO A CA 1
ATOM 1383 C C . PRO A 1 172 ? -164.187 -58.871 38.175 1.00 19.46 171 PRO A C 1
ATOM 1384 O O . PRO A 1 172 ? -163.490 -58.052 37.609 1.00 20.58 171 PRO A O 1
ATOM 1388 N N . LYS A 1 173 ? -164.944 -58.566 39.212 1.00 20.81 172 LYS A N 1
ATOM 1389 C CA . LYS A 1 173 ? -165.029 -57.226 39.765 1.00 21.14 172 LYS A CA 1
ATOM 1390 C C . LYS A 1 173 ? -163.738 -56.843 40.496 1.00 20.41 172 LYS A C 1
ATOM 1391 O O . LYS A 1 173 ? -163.233 -55.766 40.284 1.00 21.08 172 LYS A O 1
ATOM 1397 N N . THR A 1 174 ? -163.236 -57.710 41.369 1.00 20.28 173 THR A N 1
ATOM 1398 C CA . THR A 1 174 ? -161.959 -57.455 42.074 1.00 20.88 173 THR A CA 1
ATOM 1399 C C . THR A 1 174 ? -160.749 -57.522 41.101 1.00 18.53 173 THR A C 1
ATOM 1400 O O . THR A 1 174 ? -159.737 -56.841 41.307 1.00 20.28 173 THR A O 1
ATOM 1404 N N . PHE A 1 175 ? -160.835 -58.327 40.042 1.00 18.60 174 PHE A N 1
ATOM 1405 C CA . PHE A 1 175 ? -159.795 -58.360 39.018 1.00 18.86 174 PHE A CA 1
ATOM 1406 C C . PHE A 1 175 ? -159.732 -57.025 38.273 1.00 20.57 174 PHE A C 1
ATOM 1407 O O . PHE A 1 175 ? -158.648 -56.478 38.035 1.00 19.49 174 PHE A O 1
ATOM 1415 N N . LEU A 1 176 ? -160.888 -56.510 37.889 1.00 18.81 175 LEU A N 1
ATOM 1416 C CA . LEU A 1 176 ? -160.989 -55.202 37.228 1.00 17.75 175 LEU A CA 1
ATOM 1417 C C . LEU A 1 176 ? -160.415 -54.081 38.122 1.00 16.98 175 LEU A C 1
ATOM 1418 O O . LEU A 1 176 ? -159.691 -53.235 37.645 1.00 19.55 175 LEU A O 1
ATOM 1423 N N . GLU A 1 177 ? -160.746 -54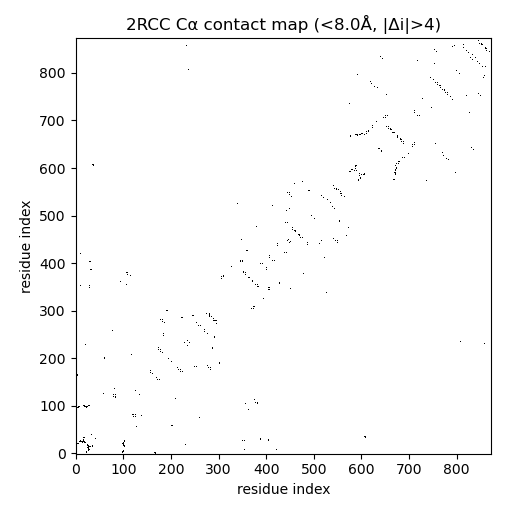.106 39.412 1.00 18.38 176 GLU A N 1
ATOM 1424 C CA . GLU A 1 177 ? -160.222 -53.149 40.381 1.00 19.54 176 GLU A CA 1
ATOM 1425 C C . GLU A 1 177 ? -158.710 -53.189 40.411 1.00 17.75 176 GLU A C 1
ATOM 1426 O O . GLU A 1 177 ? -158.060 -52.158 40.392 1.00 19.65 176 GLU A O 1
ATOM 1432 N N . SER A 1 178 ? -158.174 -54.401 40.443 1.00 16.17 177 SER A N 1
ATOM 1433 C CA . SER A 1 178 ? -156.739 -54.667 40.412 1.00 19.52 177 SER A CA 1
ATOM 1434 C C . SER A 1 178 ? -156.063 -54.131 39.124 1.00 17.54 177 SER A C 1
ATOM 1435 O O . SER A 1 178 ? -154.959 -53.593 39.177 1.00 19.27 177 SER A O 1
ATOM 1438 N N . ILE A 1 179 ? -156.713 -54.283 37.967 1.00 17.73 178 ILE A N 1
ATOM 1439 C CA . ILE A 1 179 ? -156.248 -53.701 36.678 1.00 16.09 178 ILE A CA 1
ATOM 1440 C C . ILE A 1 179 ? -156.177 -52.171 36.758 1.00 16.22 178 ILE A C 1
ATOM 1441 O O . ILE A 1 179 ? -155.236 -51.559 36.240 1.00 17.01 178 ILE A O 1
ATOM 1446 N N . VAL A 1 180 ? -157.162 -51.549 37.405 1.00 16.60 179 VAL A N 1
ATOM 1447 C CA . VAL A 1 180 ? -157.143 -50.086 37.575 1.00 19.67 179 VAL A CA 1
ATOM 1448 C C . VAL A 1 180 ? -155.939 -49.665 38.413 1.00 18.41 179 VAL A C 1
ATOM 1449 O O . VAL A 1 180 ? -155.270 -48.687 38.058 1.00 17.02 179 VAL A O 1
ATOM 1453 N N . TYR A 1 181 ? -155.686 -50.378 39.521 1.00 18.19 180 TYR A N 1
ATOM 1454 C CA . TYR A 1 181 ? -154.518 -50.078 40.350 1.00 19.96 180 TYR A CA 1
ATOM 1455 C C . TYR A 1 181 ? -153.234 -50.268 39.538 1.00 19.13 180 TYR A C 1
ATOM 1456 O O . TYR A 1 181 ? -152.317 -49.472 39.690 1.00 21.31 180 TYR A O 1
ATOM 1465 N N . ASP A 1 182 ? -153.175 -51.294 38.684 1.00 20.81 181 ASP A N 1
ATOM 1466 C CA . ASP A 1 182 ? -152.003 -51.513 37.772 1.00 20.20 181 ASP A CA 1
ATOM 1467 C C . ASP A 1 182 ? -151.737 -50.309 36.824 1.00 20.34 181 ASP A C 1
ATOM 1468 O O . ASP A 1 182 ? -150.580 -49.936 36.569 1.00 20.74 181 ASP A O 1
ATOM 1473 N N . VAL A 1 183 ? -152.800 -49.762 36.251 1.00 20.51 182 VAL A N 1
ATOM 1474 C CA . VAL A 1 183 ? -152.733 -48.566 35.399 1.00 20.02 182 VAL A CA 1
ATOM 1475 C C . VAL A 1 183 ? -152.152 -47.389 36.214 1.00 16.30 182 VAL A C 1
ATOM 1476 O O . VAL A 1 183 ? -151.287 -46.686 35.739 1.00 16.82 182 VAL A O 1
ATOM 1480 N N . ILE A 1 184 ? -152.651 -47.182 37.434 1.00 19.64 183 ILE A N 1
ATOM 1481 C CA . ILE A 1 184 ? -152.125 -46.145 38.330 1.00 19.07 183 ILE A CA 1
ATOM 1482 C C . ILE A 1 184 ? -150.660 -46.336 38.669 1.00 19.75 183 ILE A C 1
ATOM 1483 O O . ILE A 1 184 ? -149.890 -45.380 38.550 1.00 22.42 183 ILE A O 1
ATOM 1488 N N . LEU A 1 185 ? -150.245 -47.565 39.027 1.00 19.05 184 LEU A N 1
ATOM 1489 C CA . LEU A 1 185 ? -148.872 -47.814 39.421 1.00 21.76 184 LEU A CA 1
ATOM 1490 C C . LEU A 1 185 ? -147.866 -47.602 38.298 1.00 21.27 184 LEU A C 1
ATOM 1491 O O . LEU A 1 185 ? -146.763 -47.167 38.569 1.00 22.04 184 LEU A O 1
ATOM 1496 N N . GLU A 1 186 ? -148.257 -47.915 37.070 1.00 19.99 185 GLU A N 1
ATOM 1497 C CA . GLU A 1 186 ? -147.402 -47.742 35.852 1.00 20.05 185 GLU A CA 1
ATOM 1498 C C . GLU A 1 186 ? -147.653 -46.452 35.102 1.00 18.11 185 GLU A C 1
ATOM 1499 O O . GLU A 1 186 ? -146.820 -46.014 34.326 1.00 17.10 185 GLU A O 1
ATOM 1505 N N . GLY A 1 187 ? -148.839 -45.869 35.278 1.00 18.68 186 GLY A N 1
ATOM 1506 C CA . GLY A 1 187 ? -149.233 -44.700 34.506 1.00 17.92 186 GLY A CA 1
ATOM 1507 C C . GLY A 1 187 ? -149.352 -43.385 35.227 1.00 17.15 186 GLY A C 1
ATOM 1508 O O . GLY A 1 187 ? -149.650 -42.386 34.591 1.00 16.16 186 GLY A O 1
ATOM 1509 N N . LEU A 1 188 ? -149.079 -43.356 36.521 1.00 19.26 187 LEU A N 1
ATOM 1510 C CA . LEU A 1 188 ? -149.239 -42.115 37.306 1.00 18.61 187 LEU A CA 1
ATOM 1511 C C . LEU A 1 188 ? -148.261 -42.011 38.478 1.00 19.65 187 LEU A C 1
ATOM 1512 O O . LEU A 1 188 ? -147.609 -40.973 38.602 1.00 20.34 187 LEU A O 1
ATOM 1517 N N . ASN A 1 189 ? -148.149 -43.057 39.312 1.00 18.96 188 ASN A N 1
ATOM 1518 C CA . ASN A 1 189 ? -147.201 -43.085 40.441 1.00 17.68 188 ASN A CA 1
ATOM 1519 C C . ASN A 1 189 ? -145.796 -42.802 40.007 1.00 18.00 188 ASN A C 1
ATOM 1520 O O . ASN A 1 189 ? -145.360 -43.322 39.010 1.00 17.60 188 ASN A O 1
ATOM 1525 N N . PHE A 1 190 ? -145.128 -41.931 40.752 1.00 19.01 189 PHE A N 1
ATOM 1526 C CA . PHE A 1 190 ? -143.771 -41.467 40.468 1.00 21.95 189 PHE A CA 1
ATOM 1527 C C . PHE A 1 190 ? -143.577 -40.679 39.176 1.00 19.14 189 PHE A C 1
ATOM 1528 O O . PHE A 1 190 ? -142.464 -40.310 38.902 1.00 17.17 189 PHE A O 1
ATOM 1536 N N . TYR A 1 191 ? -144.638 -40.301 38.469 1.00 18.57 190 TYR A N 1
ATOM 1537 C CA . TYR A 1 191 ? -144.474 -39.450 37.294 1.00 17.60 190 TYR A CA 1
ATOM 1538 C C . TYR A 1 191 ? -143.897 -38.089 37.670 1.00 18.02 190 TYR A C 1
ATOM 1539 O O . TYR A 1 191 ? -143.213 -37.535 36.837 1.00 17.10 190 TYR A O 1
ATOM 1548 N N . SER A 1 192 ? -144.148 -37.561 38.894 1.00 14.62 191 SER A N 1
ATOM 1549 C CA A SER A 1 192 ? -143.485 -36.331 39.388 0.50 16.98 191 SER A CA 1
ATOM 1550 C CA B SER A 1 192 ? -143.501 -36.309 39.320 0.50 14.86 191 SER A CA 1
ATOM 1551 C C . SER A 1 192 ? -141.995 -36.521 39.477 1.00 17.34 191 SER A C 1
ATOM 1552 O O . SER A 1 192 ? -141.209 -35.621 39.165 1.00 14.78 191 SER A O 1
ATOM 1557 N N . GLY A 1 193 ? -141.606 -37.704 39.963 1.00 16.88 192 GLY A N 1
ATOM 1558 C CA . GLY A 1 193 ? -140.222 -38.058 40.136 1.00 16.25 192 GLY A CA 1
ATOM 1559 C C . GLY A 1 193 ? -139.522 -38.227 38.816 1.00 16.24 192 GLY A C 1
ATOM 1560 O O . GLY A 1 193 ? -138.424 -37.760 38.663 1.00 20.46 192 GLY A O 1
ATOM 1561 N N . PHE A 1 194 ? -140.174 -38.870 37.845 1.00 16.23 193 PHE A N 1
ATOM 1562 C CA . PHE A 1 194 ? -139.581 -38.957 36.503 1.00 16.13 193 PHE A CA 1
ATOM 1563 C C . PHE A 1 194 ? -139.380 -37.577 35.911 1.00 16.15 193 PHE A C 1
ATOM 1564 O O . PHE A 1 194 ? -138.331 -37.293 35.350 1.00 16.25 193 PHE A O 1
ATOM 1572 N N . ALA A 1 195 ? -140.362 -36.703 36.078 1.00 19.31 194 ALA A N 1
ATOM 1573 C CA . ALA A 1 195 ? -140.241 -35.307 35.629 1.00 18.61 194 ALA A CA 1
ATOM 1574 C C . ALA A 1 195 ? -139.027 -34.598 36.217 1.00 18.45 194 ALA A C 1
ATOM 1575 O O . ALA A 1 195 ? -138.405 -33.776 35.527 1.00 18.37 194 ALA A O 1
ATOM 1577 N N . PHE A 1 196 ? -138.707 -34.887 37.483 1.00 19.43 195 PHE A N 1
ATOM 1578 C CA . PHE A 1 196 ? -137.507 -34.345 38.152 1.00 18.21 195 PHE A CA 1
ATOM 1579 C C . PHE A 1 196 ? -136.247 -34.687 37.330 1.00 19.06 195 PHE A C 1
ATOM 1580 O O . PHE A 1 196 ? -135.414 -33.835 37.079 1.00 18.50 195 PHE A O 1
ATOM 1588 N N . PHE A 1 197 ? -136.131 -35.944 36.907 1.00 17.54 196 PHE A N 1
ATOM 1589 C CA . PHE A 1 197 ? -135.004 -36.369 36.127 1.00 17.19 196 PHE A CA 1
ATOM 1590 C C . PHE A 1 197 ? -134.975 -35.669 34.764 1.00 16.77 196 PHE A C 1
ATOM 1591 O O . PHE A 1 197 ? -133.912 -35.209 34.323 1.00 21.24 196 PHE A O 1
ATOM 1599 N N . TYR A 1 198 ? -136.139 -35.558 34.117 1.00 18.38 197 TYR A N 1
ATOM 1600 C CA . TYR A 1 198 ? -136.200 -34.878 32.814 1.00 19.10 197 TYR A CA 1
ATOM 1601 C C . TYR A 1 198 ? -135.903 -33.388 32.942 1.00 19.67 197 TYR A C 1
ATOM 1602 O O . TYR A 1 198 ? -135.328 -32.802 32.014 1.00 18.83 197 TYR A O 1
ATOM 1611 N N . ASN A 1 199 ? -136.288 -32.780 34.076 1.00 16.63 198 ASN A N 1
ATOM 1612 C CA . ASN A 1 199 ? -136.008 -31.354 34.328 1.00 19.15 198 ASN A CA 1
ATOM 1613 C C . ASN A 1 199 ? -134.505 -31.136 34.387 1.00 20.88 198 ASN A C 1
ATOM 1614 O O . ASN A 1 199 ? -134.020 -30.086 33.985 1.00 23.71 198 ASN A O 1
ATOM 1619 N N . LEU A 1 200 ? -133.753 -32.096 34.919 1.00 19.56 199 LEU A N 1
ATOM 1620 C CA . LEU A 1 200 ? -132.275 -31.976 34.930 1.00 18.51 199 LEU A CA 1
ATOM 1621 C C . LEU A 1 200 ? -131.685 -32.063 33.529 1.00 19.23 199 LEU A C 1
ATOM 1622 O O . LEU A 1 200 ? -130.859 -31.226 33.133 1.00 20.73 199 LEU A O 1
ATOM 1627 N N . ALA A 1 201 ? -132.171 -33.026 32.768 1.00 18.73 200 ALA A N 1
ATOM 1628 C CA . ALA A 1 201 ? -131.633 -33.353 31.464 1.00 19.53 200 ALA A CA 1
ATOM 1629 C C . ALA A 1 201 ? -131.973 -32.331 30.403 1.00 20.26 200 ALA A C 1
ATOM 1630 O O . ALA A 1 201 ? -131.155 -32.112 29.528 1.00 18.36 200 ALA A O 1
ATOM 1632 N N . ARG A 1 202 ? -133.125 -31.652 30.508 1.00 19.38 201 ARG A N 1
ATOM 1633 C CA . ARG A 1 202 ? -133.467 -30.606 29.531 1.00 22.27 201 ARG A CA 1
ATOM 1634 C C . ARG A 1 202 ? -132.494 -29.436 29.657 1.00 22.14 201 ARG A C 1
ATOM 1635 O O . ARG A 1 202 ? -132.332 -28.698 28.703 1.00 18.93 201 ARG A O 1
ATOM 1643 N N . ASN A 1 203 ? -131.869 -29.298 30.830 1.00 23.12 202 ASN A N 1
ATOM 1644 C CA . ASN A 1 203 ? -130.803 -28.328 31.106 1.00 24.37 202 ASN A CA 1
ATOM 1645 C C . ASN A 1 203 ? -129.381 -28.944 31.054 1.00 24.22 202 ASN A C 1
ATOM 1646 O O . ASN A 1 203 ? -128.464 -28.408 31.638 1.00 27.31 202 ASN A O 1
ATOM 1651 N N . GLN A 1 204 ? -129.235 -30.058 30.328 1.00 22.79 203 GLN A N 1
ATOM 1652 C CA . GLN A 1 204 ? -127.976 -30.763 30.099 1.00 24.20 203 GLN A CA 1
ATOM 1653 C C . GLN A 1 204 ? -127.282 -31.383 31.326 1.00 23.39 203 GLN A C 1
ATOM 1654 O O . GLN A 1 204 ? -126.086 -31.602 31.289 1.00 23.95 203 GLN A O 1
ATOM 1660 N N . LYS A 1 205 ? -128.025 -31.679 32.392 1.00 20.46 204 LYS A N 1
ATOM 1661 C CA . LYS A 1 205 ? -127.470 -32.315 33.585 1.00 21.84 204 LYS A CA 1
ATOM 1662 C C . LYS A 1 205 ? -128.055 -33.727 33.756 1.00 20.59 204 LYS A C 1
ATOM 1663 O O . LYS A 1 205 ? -129.237 -33.935 33.541 1.00 19.02 204 LYS A O 1
ATOM 1677 N N . VAL A 1 207 ? -127.984 -36.535 32.074 1.00 17.91 206 VAL A N 1
ATOM 1678 C CA . VAL A 1 207 ? -128.660 -36.942 30.853 1.00 20.48 206 VAL A CA 1
ATOM 1679 C C . VAL A 1 207 ? -128.726 -38.476 30.678 1.00 19.15 206 VAL A C 1
ATOM 1680 O O . VAL A 1 207 ? -129.736 -39.005 30.185 1.00 20.15 206 VAL A O 1
ATOM 1684 N N . SER A 1 208 ? -127.665 -39.189 31.057 1.00 17.75 207 SER A N 1
ATOM 1685 C CA . SER A 1 208 ? -127.687 -40.664 31.003 1.00 18.41 207 SER A CA 1
ATOM 1686 C C . SER A 1 208 ? -128.745 -41.260 31.930 1.00 17.45 207 SER A C 1
ATOM 1687 O O . SER A 1 208 ? -129.444 -42.200 31.561 1.00 17.94 207 SER A O 1
ATOM 1690 N N . THR A 1 209 ? -128.882 -40.694 33.127 1.00 18.26 208 THR A N 1
ATOM 1691 C CA . THR A 1 209 ? -129.936 -41.103 34.062 1.00 18.12 208 THR A CA 1
ATOM 1692 C C . THR A 1 209 ? -131.319 -40.869 33.457 1.00 19.02 208 THR A C 1
ATOM 1693 O O . THR A 1 209 ? -132.156 -41.741 33.470 1.00 16.62 208 THR A O 1
ATOM 1697 N N . SER A 1 210 ? -131.536 -39.672 32.910 1.00 20.88 209 SER A N 1
ATOM 1698 C CA . SER A 1 210 ? -132.772 -39.314 32.241 1.00 20.80 209 SER A CA 1
ATOM 1699 C C . SER A 1 210 ? -133.142 -40.234 31.048 1.00 21.76 209 SER A C 1
ATOM 1700 O O . SER A 1 210 ? -134.323 -40.539 30.815 1.00 20.27 209 SER A O 1
ATOM 1703 N N . THR A 1 211 ? -132.128 -40.632 30.297 1.00 19.90 210 THR A N 1
ATOM 1704 C CA . THR A 1 211 ? -132.260 -41.579 29.208 1.00 22.70 210 THR A CA 1
ATOM 1705 C C . THR A 1 211 ? -132.800 -42.929 29.701 1.00 20.36 210 THR A C 1
ATOM 1706 O O . THR A 1 211 ? -133.753 -43.455 29.119 1.00 19.10 210 THR A O 1
ATOM 1718 N N . ILE A 1 213 ? -134.413 -43.484 32.589 1.00 18.61 212 ILE A N 1
ATOM 1719 C CA . ILE A 1 213 ? -135.770 -43.162 33.054 1.00 20.32 212 ILE A CA 1
ATOM 1720 C C . ILE A 1 213 ? -136.760 -43.143 31.878 1.00 22.68 212 ILE A C 1
ATOM 1721 O O . ILE A 1 213 ? -137.876 -43.649 31.988 1.00 19.65 212 ILE A O 1
ATOM 1726 N N . ASN A 1 214 ? -136.345 -42.556 30.765 1.00 22.64 213 ASN A N 1
ATOM 1727 C CA . ASN A 1 214 ? -137.168 -42.473 29.582 1.00 22.01 213 ASN A CA 1
ATOM 1728 C C . ASN A 1 214 ? -137.402 -43.846 28.958 1.00 24.25 213 ASN A C 1
ATOM 1729 O O . ASN A 1 214 ? -138.501 -44.108 28.500 1.00 22.75 213 ASN A O 1
ATOM 1734 N N . TYR A 1 215 ? -136.381 -44.719 28.942 1.00 21.14 214 TYR A N 1
ATOM 1735 C CA . TYR A 1 215 ? -136.590 -46.113 28.501 1.00 19.54 214 TYR A CA 1
ATOM 1736 C C . TYR A 1 215 ? -137.586 -46.827 29.409 1.00 19.96 214 TYR A C 1
ATOM 1737 O O . TYR A 1 215 ? -138.476 -47.526 28.897 1.00 19.35 214 TYR A O 1
ATOM 1746 N N . ILE A 1 216 ? -137.434 -46.650 30.719 1.00 16.63 215 ILE A N 1
ATOM 1747 C CA . ILE A 1 216 ? -138.388 -47.211 31.687 1.00 17.36 215 ILE A CA 1
ATOM 1748 C C . ILE A 1 216 ? -139.815 -46.688 31.434 1.00 20.76 215 ILE A C 1
ATOM 1749 O O . ILE A 1 216 ? -140.775 -47.471 31.344 1.00 20.02 215 ILE A O 1
ATOM 1754 N N A ASN A 1 217 ? -139.926 -45.372 31.280 0.50 19.89 216 ASN A N 1
ATOM 1755 N N B ASN A 1 217 ? -139.949 -45.369 31.296 0.50 20.25 216 ASN A N 1
ATOM 1756 C CA A ASN A 1 217 ? -141.205 -44.689 31.077 0.50 20.88 216 ASN A CA 1
ATOM 1757 C CA B ASN A 1 217 ? -141.257 -44.752 31.050 0.50 21.35 216 ASN A CA 1
ATOM 1758 C C A ASN A 1 217 ? -141.862 -45.149 29.739 0.50 21.58 216 ASN A C 1
ATOM 1759 C C B ASN A 1 217 ? -141.879 -45.214 29.728 0.50 21.75 216 ASN A C 1
ATOM 1760 O O A ASN A 1 217 ? -143.080 -45.303 29.686 0.50 21.81 216 ASN A O 1
ATOM 1761 O O B ASN A 1 217 ? -143.091 -45.393 29.660 0.50 21.83 216 ASN A O 1
ATOM 1770 N N . ARG A 1 218 ? -141.059 -45.386 28.689 1.00 21.73 217 ARG A N 1
ATOM 1771 C CA . ARG A 1 218 ? -141.528 -45.910 27.396 1.00 23.46 217 ARG A CA 1
ATOM 1772 C C . ARG A 1 218 ? -142.126 -47.333 27.577 1.00 23.22 217 ARG A C 1
ATOM 1773 O O . ARG A 1 218 ? -143.198 -47.654 27.056 1.00 20.51 217 ARG A O 1
ATOM 1781 N N . ASP A 1 219 ? -141.405 -48.184 28.294 1.00 21.77 218 ASP A N 1
ATOM 1782 C CA . ASP A 1 219 ? -141.924 -49.520 28.624 1.00 19.34 218 ASP A CA 1
ATOM 1783 C C . ASP A 1 219 ? -143.244 -49.396 29.389 1.00 22.27 218 ASP A C 1
ATOM 1784 O O . ASP A 1 219 ? -144.193 -50.130 29.136 1.00 20.95 218 ASP A O 1
ATOM 1789 N N . GLU A 1 220 ? -143.293 -48.484 30.350 1.00 22.01 219 GLU A N 1
ATOM 1790 C CA . GLU A 1 220 ? -144.531 -48.309 31.112 1.00 19.76 219 GLU A CA 1
ATOM 1791 C C . GLU A 1 220 ? -145.704 -47.937 30.231 1.00 17.48 219 GLU A C 1
ATOM 1792 O O . GLU A 1 220 ? -146.771 -48.411 30.467 1.00 21.64 219 GLU A O 1
ATOM 1798 N N . GLN A 1 221 ? -145.490 -47.179 29.160 1.00 20.25 220 GLN A N 1
ATOM 1799 C CA . GLN A 1 221 ? -146.604 -46.799 28.296 1.00 20.29 220 GLN A CA 1
ATOM 1800 C C . GLN A 1 221 ? -147.223 -48.002 27.611 1.00 19.99 220 GLN A C 1
ATOM 1801 O O . GLN A 1 221 ? -148.444 -48.040 27.450 1.00 20.08 220 GLN A O 1
ATOM 1807 N N . LEU A 1 222 ? -146.405 -48.975 27.211 1.00 20.70 221 LEU A N 1
ATOM 1808 C CA . LEU A 1 222 ? -146.936 -50.189 26.605 1.00 19.82 221 LEU A CA 1
ATOM 1809 C C . LEU A 1 222 ? -147.657 -51.061 27.656 1.00 20.34 221 LEU A C 1
ATOM 1810 O O . LEU A 1 222 ? -148.644 -51.727 27.348 1.00 19.06 221 LEU A O 1
ATOM 1815 N N . HIS A 1 223 ? -147.175 -51.029 28.890 1.00 18.63 222 HIS A N 1
ATOM 1816 C CA . HIS A 1 223 ? -147.814 -51.761 29.987 1.00 19.35 222 HIS A CA 1
ATOM 1817 C C . HIS A 1 223 ? -149.197 -51.159 30.212 1.00 17.93 222 HIS A C 1
ATOM 1818 O O . HIS A 1 223 ? -150.186 -51.914 30.302 1.00 21.61 222 HIS A O 1
ATOM 1825 N N . VAL A 1 224 ? -149.293 -49.819 30.268 1.00 19.25 223 VAL A N 1
ATOM 1826 C CA . VAL A 1 224 ? -150.600 -49.140 30.417 1.00 19.01 223 VAL A CA 1
ATOM 1827 C C . VAL A 1 224 ? -151.533 -49.476 29.248 1.00 19.07 223 VAL A C 1
ATOM 1828 O O . VAL A 1 224 ? -152.699 -49.690 29.448 1.00 17.76 223 VAL A O 1
ATOM 1832 N N . TYR A 1 225 ? -151.003 -49.517 28.021 1.00 18.83 224 TYR A N 1
ATOM 1833 C CA . TYR A 1 225 ? -151.777 -49.901 26.855 1.00 18.39 224 TYR A CA 1
ATOM 1834 C C . TYR A 1 225 ? -152.361 -51.323 27.064 1.00 18.59 224 TYR A C 1
ATOM 1835 O O . TYR A 1 225 ? -153.553 -51.527 26.839 1.00 19.06 224 TYR A O 1
ATOM 1844 N N . LEU A 1 226 ? -151.549 -52.257 27.549 1.00 17.95 225 LEU A N 1
ATOM 1845 C CA . LEU A 1 226 ? -152.014 -53.615 27.826 1.00 17.77 225 LEU A CA 1
ATOM 1846 C C . LEU A 1 226 ? -153.142 -53.611 28.873 1.00 18.26 225 LEU A C 1
ATOM 1847 O O . LEU A 1 226 ? -154.217 -54.205 28.670 1.00 15.90 225 LEU A O 1
ATOM 1852 N N . PHE A 1 227 ? -152.874 -52.977 30.001 1.00 17.80 226 PHE A N 1
ATOM 1853 C CA . PHE A 1 227 ? -153.883 -52.942 31.075 1.00 18.56 226 PHE A CA 1
ATOM 1854 C C . PHE A 1 227 ? -155.190 -52.238 30.696 1.00 17.96 226 PHE A C 1
ATOM 1855 O O . PHE A 1 227 ? -156.267 -52.682 31.087 1.00 18.34 226 PHE A O 1
ATOM 1863 N N . THR A 1 228 ? -155.115 -51.128 29.972 1.00 18.90 227 THR A N 1
ATOM 1864 C CA . THR A 1 228 ? -156.330 -50.428 29.547 1.00 17.04 227 THR A CA 1
ATOM 1865 C C . THR A 1 228 ? -157.138 -51.225 28.513 1.00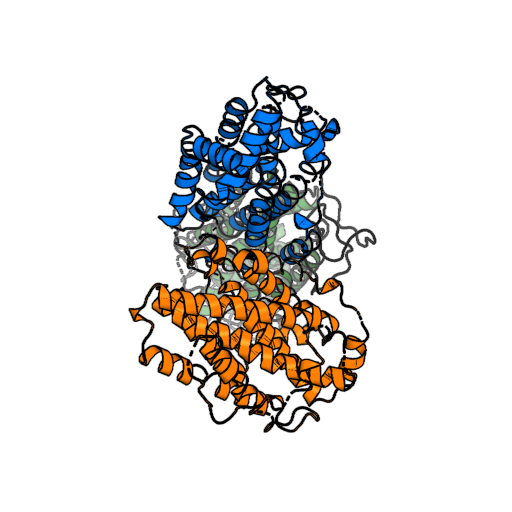 17.80 227 THR A C 1
ATOM 1866 O O . THR A 1 228 ? -158.383 -51.197 28.506 1.00 17.25 227 THR A O 1
ATOM 1870 N N . ASN A 1 229 ? -156.446 -51.959 27.648 1.00 19.13 228 ASN A N 1
ATOM 1871 C CA . ASN A 1 229 ? -157.090 -52.859 26.707 1.00 19.76 228 ASN A CA 1
ATOM 1872 C C . ASN A 1 229 ? -157.816 -53.972 27.456 1.00 19.54 228 ASN A C 1
ATOM 1873 O O . ASN A 1 229 ? -158.975 -54.247 27.163 1.00 21.89 228 ASN A O 1
ATOM 1878 N N . ILE A 1 230 ? -157.162 -54.567 28.459 1.00 18.81 229 ILE A N 1
ATOM 1879 C CA . ILE A 1 230 ? -157.800 -55.627 29.276 1.00 18.97 229 ILE A CA 1
ATOM 1880 C C . ILE A 1 230 ? -159.027 -55.083 29.970 1.00 19.25 229 ILE A C 1
ATOM 1881 O O . ILE A 1 230 ? -160.070 -55.766 30.006 1.00 19.23 229 ILE A O 1
ATOM 1886 N N . PHE A 1 231 ? -158.926 -53.844 30.501 1.00 18.04 230 PHE A N 1
ATOM 1887 C CA . PHE A 1 231 ? -160.054 -53.197 31.151 1.00 17.13 230 PHE A CA 1
ATOM 1888 C C . PHE A 1 231 ? -161.255 -53.102 30.208 1.00 17.96 230 PHE A C 1
ATOM 1889 O O . PHE A 1 231 ? -162.386 -53.498 30.571 1.00 16.06 230 PHE A O 1
ATOM 1897 N N . LYS A 1 232 ? -161.022 -52.571 29.012 1.00 17.83 231 LYS A N 1
ATOM 1898 C CA . LYS A 1 232 ? -162.107 -52.417 28.033 1.00 20.57 231 LYS A CA 1
ATOM 1899 C C . LYS A 1 232 ? -162.710 -53.748 27.571 1.00 21.60 231 LYS A C 1
ATOM 1900 O O . LYS A 1 232 ? -163.900 -53.849 27.383 1.00 23.95 231 LYS A O 1
ATOM 1906 N N . GLU A 1 233 ? -161.889 -54.767 27.409 1.00 23.01 232 GLU A N 1
ATOM 1907 C CA . GLU A 1 233 ? -162.351 -56.079 26.992 1.00 22.71 232 GLU A CA 1
ATOM 1908 C C . GLU A 1 233 ? -163.128 -56.733 28.128 1.00 21.60 232 GLU A C 1
ATOM 1909 O O . GLU A 1 233 ? -164.061 -57.475 27.865 1.00 21.50 232 GLU A O 1
ATOM 1915 N N . LEU A 1 234 ? -162.731 -56.499 29.379 1.00 20.64 233 LEU A N 1
ATOM 1916 C CA . LEU A 1 234 ? -163.472 -57.038 30.514 1.00 20.14 233 LEU A CA 1
ATOM 1917 C C . LEU A 1 234 ? -164.895 -56.482 30.585 1.00 18.93 233 LEU A C 1
ATOM 1918 O O . LEU A 1 234 ? -165.804 -57.204 30.983 1.00 21.09 233 LEU A O 1
ATOM 1923 N N . LEU A 1 235 ? -165.078 -55.205 30.230 1.00 18.37 234 LEU A N 1
ATOM 1924 C CA . LEU A 1 235 ? -166.414 -54.604 30.164 1.00 17.74 234 LEU A CA 1
ATOM 1925 C C . LEU A 1 235 ? -167.249 -55.227 29.029 1.00 16.80 234 LEU A C 1
ATOM 1926 O O . LEU A 1 235 ? -168.433 -55.347 29.183 1.00 17.12 234 LEU A O 1
ATOM 1931 N N . VAL A 1 236 ? -166.627 -55.632 27.920 1.00 18.03 235 VAL A N 1
ATOM 1932 C CA . VAL A 1 236 ? -167.338 -56.340 26.829 1.00 18.43 235 VAL A CA 1
ATOM 1933 C C . VAL A 1 236 ? -167.712 -57.778 27.256 1.00 17.67 235 VAL A C 1
ATOM 1934 O O . VAL A 1 236 ? -168.826 -58.232 26.993 1.00 18.08 235 VAL A O 1
ATOM 1938 N N . GLU A 1 237 ? -166.800 -58.445 27.967 1.00 15.90 236 GLU A N 1
ATOM 1939 C CA A GLU A 1 237 ? -166.958 -59.844 28.380 0.50 16.42 236 GLU A CA 1
ATOM 1940 C CA B GLU A 1 237 ? -166.978 -59.851 28.385 0.50 17.57 236 GLU A CA 1
ATOM 1941 C C . GLU A 1 237 ? -167.898 -60.051 29.582 1.00 16.31 236 GLU A C 1
ATOM 1942 O O . GLU A 1 237 ? -168.646 -61.036 29.635 1.00 17.62 236 GLU A O 1
ATOM 1953 N N . PHE A 1 238 ? -167.852 -59.131 30.537 1.00 16.58 237 PHE A N 1
ATOM 1954 C CA . PHE A 1 238 ? -168.651 -59.129 31.750 1.00 15.17 237 PHE A CA 1
ATOM 1955 C C . PHE A 1 238 ? -169.374 -57.774 31.792 1.00 17.28 237 PHE A C 1
ATOM 1956 O O . PHE A 1 238 ? -168.921 -56.846 32.497 1.00 15.60 237 PHE A O 1
ATOM 1964 N N . PRO A 1 239 ? -170.462 -57.630 30.992 1.00 18.17 238 PRO A N 1
ATOM 1965 C CA . PRO A 1 239 ? -171.272 -56.393 30.956 1.00 17.78 238 PRO A CA 1
ATOM 1966 C C . PRO A 1 239 ? -171.843 -55.903 32.287 1.00 19.31 238 PRO A C 1
ATOM 1967 O O . PRO A 1 239 ? -172.154 -54.699 32.430 1.00 17.96 238 PRO A O 1
ATOM 1971 N N . GLU A 1 240 ? -172.027 -56.825 33.230 1.00 19.19 239 GLU A N 1
ATOM 1972 C CA . GLU A 1 240 ? -172.438 -56.484 34.595 1.00 20.81 239 GLU A CA 1
ATOM 1973 C C . GLU A 1 240 ? -171.461 -55.529 35.319 1.00 19.05 239 GLU A C 1
ATOM 1974 O O . GLU A 1 240 ? -171.813 -54.940 36.326 1.00 18.77 239 GLU A O 1
ATOM 1980 N N . LEU A 1 241 ? -170.222 -55.418 34.838 1.00 16.94 240 LEU A N 1
ATOM 1981 C CA . LEU A 1 241 ? -169.249 -54.491 35.364 1.00 15.61 240 LEU A CA 1
ATOM 1982 C C . LEU A 1 241 ? -169.372 -53.111 34.716 1.00 15.49 240 LEU A C 1
ATOM 1983 O O . LEU A 1 241 ? -168.819 -52.151 35.243 1.00 14.32 240 LEU A O 1
ATOM 1988 N N . ASN A 1 242 ? -170.099 -52.999 33.597 1.00 16.20 241 ASN A N 1
ATOM 1989 C CA . ASN A 1 242 ? -170.257 -51.733 32.889 1.00 14.40 241 ASN A CA 1
ATOM 1990 C C . ASN A 1 242 ? -171.381 -50.934 33.539 1.00 17.12 241 ASN A C 1
ATOM 1991 O O . ASN A 1 242 ? -172.485 -50.839 32.996 1.00 15.33 241 ASN A O 1
ATOM 1996 N N . THR A 1 243 ? -171.101 -50.364 34.708 1.00 15.87 242 THR A N 1
ATOM 1997 C CA . THR A 1 243 ? -172.099 -49.660 35.490 1.00 16.95 242 THR A CA 1
ATOM 1998 C C . THR A 1 243 ? -171.625 -48.245 35.833 1.00 15.40 242 THR A C 1
ATOM 1999 O O . THR A 1 243 ? -170.499 -47.875 35.546 1.00 17.55 242 THR A O 1
ATOM 2003 N N . GLU A 1 244 ? -172.517 -47.459 36.420 1.00 18.03 243 GLU A N 1
ATOM 2004 C CA . GLU A 1 244 ? -172.154 -46.136 36.921 1.00 16.13 243 GLU A CA 1
ATOM 2005 C C . GLU A 1 244 ? -171.200 -46.286 38.085 1.00 15.53 243 GLU A C 1
ATOM 2006 O O . GLU A 1 244 ? -170.272 -45.506 38.208 1.00 12.72 243 GLU A O 1
ATOM 2012 N N . GLU A 1 245 ? -171.446 -47.285 38.933 1.00 17.06 244 GLU A N 1
ATOM 2013 C CA . GLU A 1 245 ? -170.540 -47.642 40.029 1.00 17.00 244 GLU A CA 1
ATOM 2014 C C . GLU A 1 245 ? -169.089 -47.846 39.542 1.00 15.15 244 GLU A C 1
ATOM 2015 O O . GLU A 1 245 ? -168.166 -47.434 40.225 1.00 14.43 244 GLU A O 1
ATOM 2021 N N . THR A 1 246 ? -168.881 -48.465 38.382 1.00 15.31 245 THR A N 1
ATOM 2022 C CA . THR A 1 246 ? -167.510 -48.634 37.844 1.00 14.06 245 THR A CA 1
ATOM 2023 C C . THR A 1 246 ? -166.879 -47.303 37.420 1.00 16.43 245 THR A C 1
ATOM 2024 O O . THR A 1 246 ? -165.688 -47.076 37.662 1.00 17.15 245 THR A O 1
ATOM 2028 N N . LYS A 1 247 ? -167.674 -46.432 36.811 1.00 17.96 246 LYS A N 1
ATOM 2029 C CA . LYS A 1 247 ? -167.196 -45.103 36.435 1.00 19.76 246 LYS A CA 1
ATOM 2030 C C . LYS A 1 247 ? -166.815 -44.288 37.688 1.00 18.96 246 LYS A C 1
ATOM 2031 O O . LYS A 1 247 ? -165.795 -43.610 37.687 1.00 18.86 246 LYS A O 1
ATOM 2036 N N . THR A 1 248 ? -167.641 -44.361 38.732 1.00 19.99 247 THR A N 1
ATOM 2037 C CA . THR A 1 248 ? -167.361 -43.711 40.017 1.00 19.15 247 THR A CA 1
ATOM 2038 C C . THR A 1 248 ? -166.100 -44.282 40.663 1.00 16.96 247 THR A C 1
ATOM 2039 O O . THR A 1 248 ? -165.246 -43.523 41.122 1.00 19.13 247 THR A O 1
ATOM 2043 N N . PHE A 1 249 ? -165.978 -45.602 40.700 1.00 17.95 248 PHE A N 1
ATOM 2044 C CA . PHE A 1 249 ? -164.748 -46.263 41.186 1.00 17.73 248 PHE A CA 1
ATOM 2045 C C . PHE A 1 249 ? -163.445 -45.763 40.500 1.00 18.18 248 PHE A C 1
ATOM 2046 O O . PHE A 1 249 ? -162.446 -45.438 41.167 1.00 18.71 248 PHE A O 1
ATOM 2054 N N . VAL A 1 250 ? -163.447 -45.728 39.172 1.00 17.56 249 VAL A N 1
ATOM 2055 C CA . VAL A 1 250 ? -162.291 -45.272 38.403 1.00 18.13 249 VAL A CA 1
ATOM 2056 C C . VAL A 1 250 ? -161.996 -43.788 38.691 1.00 19.67 249 VAL A C 1
ATOM 2057 O O . VAL A 1 250 ? -160.855 -43.424 38.944 1.00 17.61 249 VAL A O 1
ATOM 2061 N N . LYS A 1 251 ? -163.030 -42.960 38.705 1.00 22.66 250 LYS A N 1
ATOM 2062 C CA A LYS A 1 251 ? -162.851 -41.526 38.947 0.50 24.03 250 LYS A CA 1
ATOM 2063 C CA B LYS A 1 251 ? -162.887 -41.513 38.978 0.50 22.93 250 LYS A CA 1
ATOM 2064 C C . LYS A 1 251 ? -162.277 -41.313 40.363 1.00 23.09 250 LYS A C 1
ATOM 2065 O O . LYS A 1 251 ? -161.268 -40.661 40.523 1.00 22.41 250 LYS A O 1
ATOM 2076 N N . THR A 1 252 ? -162.906 -41.909 41.362 1.00 23.58 251 THR A N 1
ATOM 2077 C CA . THR A 1 252 ? -162.467 -41.823 42.746 1.00 24.66 251 THR A CA 1
ATOM 2078 C C . THR A 1 252 ? -161.041 -42.331 42.986 1.00 22.80 251 THR A C 1
ATOM 2079 O O . THR A 1 252 ? -160.232 -41.664 43.667 1.00 18.69 251 THR A O 1
ATOM 2083 N N . THR A 1 253 ? -160.729 -43.490 42.409 1.00 21.26 252 THR A N 1
ATOM 2084 C CA . THR A 1 253 ? -159.414 -44.107 42.563 1.00 21.06 252 THR A CA 1
ATOM 2085 C C . THR A 1 253 ? -158.321 -43.263 41.894 1.00 22.05 252 THR A C 1
ATOM 2086 O O . THR A 1 253 ? -157.270 -43.050 42.499 1.00 22.95 252 THR A O 1
ATOM 2090 N N . LEU A 1 254 ? -158.576 -42.779 40.671 1.00 21.85 253 LEU A N 1
ATOM 2091 C CA . LEU A 1 254 ? -157.645 -41.854 40.006 1.00 19.96 253 LEU A CA 1
ATOM 2092 C C . LEU A 1 254 ? -157.442 -40.551 40.778 1.00 19.74 253 LEU A C 1
ATOM 2093 O O . LEU A 1 254 ? -156.320 -40.076 40.882 1.00 16.86 253 LEU A O 1
ATOM 2106 N N . LYS A 1 256 ? -157.826 -40.081 44.111 1.00 21.22 255 LYS A N 1
ATOM 2107 C CA . LYS A 1 256 ? -157.070 -40.408 45.338 1.00 20.11 255 LYS A CA 1
ATOM 2108 C C . LYS A 1 256 ? -155.605 -40.617 45.019 1.00 22.98 255 LYS A C 1
ATOM 2109 O O . LYS A 1 256 ? -154.722 -40.149 45.757 1.00 22.04 255 LYS A O 1
ATOM 2112 N N . ALA A 1 257 ? -155.355 -41.329 43.911 1.00 20.31 256 ALA A N 1
ATOM 2113 C CA . ALA A 1 257 ? -154.027 -41.568 43.428 1.00 20.67 256 ALA A CA 1
ATOM 2114 C C . ALA A 1 257 ? -153.300 -40.253 43.012 1.00 19.94 256 ALA A C 1
ATOM 2115 O O . ALA A 1 257 ? -152.139 -40.076 43.336 1.00 21.89 256 ALA A O 1
ATOM 2117 N N . ALA A 1 258 ? -153.985 -39.374 42.295 1.00 19.18 257 ALA A N 1
ATOM 2118 C CA . ALA A 1 258 ? -153.470 -38.040 41.929 1.00 19.04 257 ALA A CA 1
ATOM 2119 C C . ALA A 1 258 ? -153.112 -37.223 43.186 1.00 19.96 257 ALA A C 1
ATOM 2120 O O . ALA A 1 258 ? -152.068 -36.600 43.237 1.00 16.76 257 ALA A O 1
ATOM 2122 N N . ASP A 1 259 ? -153.990 -37.225 44.185 1.00 20.10 258 ASP A N 1
ATOM 2123 C CA . ASP A 1 259 ? -153.732 -36.557 45.458 1.00 21.91 258 ASP A CA 1
ATOM 2124 C C . ASP A 1 259 ? -152.504 -37.122 46.177 1.00 22.77 258 ASP A C 1
ATOM 2125 O O . ASP A 1 259 ? -151.699 -36.357 46.703 1.00 21.80 258 ASP A O 1
ATOM 2130 N N . LEU A 1 260 ? -152.357 -38.453 46.197 1.00 22.86 259 LEU A N 1
ATOM 2131 C CA . LEU A 1 260 ? -151.196 -39.095 46.823 1.00 21.15 259 LEU A CA 1
ATOM 2132 C C . LEU A 1 260 ? -149.914 -38.728 46.098 1.00 18.91 259 LEU A C 1
ATOM 2133 O O . LEU A 1 260 ? -148.910 -38.485 46.739 1.00 17.33 259 LEU A O 1
ATOM 2138 N N . GLU A 1 261 ? -149.956 -38.678 44.773 1.00 16.72 260 GLU A N 1
ATOM 2139 C CA . GLU A 1 261 ? -148.774 -38.273 43.987 1.00 16.54 260 GLU A CA 1
ATOM 2140 C C . GLU A 1 261 ? -148.378 -36.841 44.324 1.00 16.51 260 GLU A C 1
ATOM 2141 O O . GLU A 1 261 ? -147.210 -36.580 44.557 1.00 17.87 260 GLU A O 1
ATOM 2147 N N . LYS A 1 262 ? -149.356 -35.937 44.389 1.00 17.85 261 LYS A N 1
ATOM 2148 C CA . LYS A 1 262 ? -149.122 -34.534 44.738 1.00 19.50 261 LYS A CA 1
ATOM 2149 C C . LYS A 1 262 ? -148.515 -34.439 46.121 1.00 20.32 261 LYS A C 1
ATOM 2150 O O . LYS A 1 262 ? -147.620 -33.652 46.325 1.00 21.38 261 LYS A O 1
ATOM 2156 N N . ASP A 1 263 ? -148.980 -35.259 47.063 1.00 18.89 262 ASP A N 1
ATOM 2157 C CA . ASP A 1 263 ? -148.422 -35.267 48.433 1.00 20.92 262 ASP A CA 1
ATOM 2158 C C . ASP A 1 263 ? -146.951 -35.685 48.407 1.00 18.32 262 ASP A C 1
ATOM 2159 O O . ASP A 1 263 ? -146.103 -35.059 49.034 1.00 17.81 262 ASP A O 1
ATOM 2164 N N . TRP A 1 264 ? -146.671 -36.764 47.704 1.00 20.99 263 TRP A N 1
ATOM 2165 C CA A TRP A 1 264 ? -145.311 -37.247 47.557 0.50 21.51 263 TRP A CA 1
ATOM 2166 C CA B TRP A 1 264 ? -145.302 -37.261 47.541 0.50 20.49 263 TRP A CA 1
ATOM 2167 C C . TRP A 1 264 ? -144.427 -36.195 46.909 1.00 19.60 263 TRP A C 1
ATOM 2168 O O . TRP A 1 264 ? -143.317 -35.929 47.378 1.00 17.79 263 TRP A O 1
ATOM 2189 N N . PHE A 1 265 ? -144.917 -35.627 45.822 1.00 19.36 264 PHE A N 1
ATOM 2190 C CA . PHE A 1 265 ? -144.227 -34.531 45.157 1.00 15.82 264 PHE A CA 1
ATOM 2191 C C . PHE A 1 265 ? -143.956 -33.384 46.167 1.00 15.94 264 PHE A C 1
ATOM 2192 O O . PHE A 1 265 ? -142.856 -32.849 46.238 1.00 16.61 264 PHE A O 1
ATOM 2200 N N . ARG A 1 266 ? -144.963 -33.021 46.964 1.00 15.84 265 ARG A N 1
ATOM 2201 C CA . ARG A 1 266 ? -144.766 -31.942 47.938 1.00 18.10 265 ARG A CA 1
ATOM 2202 C C . ARG A 1 266 ? -143.714 -32.275 49.016 1.00 18.25 265 ARG A C 1
ATOM 2203 O O . ARG A 1 266 ? -142.959 -31.417 49.467 1.00 17.78 265 ARG A O 1
ATOM 2211 N N . TYR A 1 267 ? -143.716 -33.526 49.441 1.00 17.86 266 TYR A N 1
ATOM 2212 C CA . TYR A 1 267 ? -142.821 -34.028 50.473 1.00 19.67 266 TYR A CA 1
ATOM 2213 C C . TYR A 1 267 ? -141.355 -34.025 50.059 1.00 20.63 266 TYR A C 1
ATOM 2214 O O . TYR A 1 267 ? -140.491 -33.633 50.826 1.00 22.32 266 TYR A O 1
ATOM 2223 N N . ILE A 1 268 ? -141.087 -34.459 48.841 1.00 21.16 267 ILE A N 1
ATOM 2224 C CA . ILE A 1 268 ? -139.704 -34.611 48.349 1.00 25.33 267 ILE A CA 1
ATOM 2225 C C . ILE A 1 268 ? -139.132 -33.454 47.541 1.00 23.59 267 ILE A C 1
ATOM 2226 O O . ILE A 1 268 ? -137.941 -33.173 47.649 1.00 20.88 267 ILE A O 1
ATOM 2231 N N . ILE A 1 269 ? -139.960 -32.823 46.709 1.00 22.86 268 ILE A N 1
ATOM 2232 C CA . ILE A 1 269 ? -139.521 -31.752 45.824 1.00 22.45 268 ILE A CA 1
ATOM 2233 C C . ILE A 1 269 ? -140.102 -30.420 46.253 1.00 20.91 268 ILE A C 1
ATOM 2234 O O . ILE A 1 269 ? -139.350 -29.507 46.517 1.00 21.93 268 ILE A O 1
ATOM 2239 N N . GLY A 1 270 ? -141.425 -30.295 46.321 1.00 20.70 269 GLY A N 1
ATOM 2240 C CA . GLY A 1 270 ? -142.047 -29.023 46.713 1.00 21.80 269 GLY A CA 1
ATOM 2241 C C . GLY A 1 270 ? -141.617 -27.861 45.823 1.00 17.71 269 GLY A C 1
ATOM 2242 O O . GLY A 1 270 ? -141.563 -27.996 44.602 1.00 19.17 269 GLY A O 1
ATOM 2243 N N . ASP A 1 271 ? -141.238 -26.757 46.452 1.00 18.04 270 ASP A N 1
ATOM 2244 C CA . ASP A 1 271 ? -140.793 -25.543 45.759 1.00 17.82 270 ASP A CA 1
ATOM 2245 C C . ASP A 1 271 ? -139.261 -25.372 45.843 1.00 17.49 270 ASP A C 1
ATOM 2246 O O . ASP A 1 271 ? -138.764 -24.273 45.739 1.00 20.40 270 ASP A O 1
ATOM 2251 N N . LYS A 1 272 ? -138.517 -26.459 46.013 1.00 14.91 271 LYS A N 1
ATOM 2252 C CA . LYS A 1 272 ? -137.073 -26.396 46.271 1.00 16.69 271 LYS A CA 1
ATOM 2253 C C . LYS A 1 272 ? -136.158 -26.591 45.056 1.00 18.51 271 LYS A C 1
ATOM 2254 O O . LYS A 1 272 ? -134.929 -26.407 45.168 1.00 16.02 271 LYS A O 1
ATOM 2260 N N . ILE A 1 273 ? -136.729 -26.926 43.908 1.00 19.53 272 ILE A N 1
ATOM 2261 C CA . ILE A 1 273 ? -135.909 -27.298 42.749 1.00 18.35 272 ILE A CA 1
ATOM 2262 C C . ILE A 1 273 ? -136.066 -26.303 41.626 1.00 18.02 272 ILE A C 1
ATOM 2263 O O . ILE A 1 273 ? -137.168 -26.123 41.126 1.00 18.06 272 ILE A O 1
ATOM 2268 N N . PRO A 1 274 ? -134.965 -25.682 41.205 1.00 18.34 273 PRO A N 1
ATOM 2269 C CA . PRO A 1 274 ? -135.031 -24.764 40.095 1.00 18.56 273 PRO A CA 1
ATOM 2270 C C . PRO A 1 274 ? -135.678 -25.406 38.853 1.00 19.32 273 PRO A C 1
ATOM 2271 O O . PRO A 1 274 ? -135.411 -26.552 38.529 1.00 17.27 273 PRO A O 1
ATOM 2275 N N . GLY A 1 275 ? -136.562 -24.689 38.204 1.00 19.57 274 GLY A N 1
ATOM 2276 C CA . GLY A 1 275 ? -137.203 -25.225 37.022 1.00 20.03 274 GLY A CA 1
ATOM 2277 C C . GLY A 1 275 ? -138.498 -25.969 37.237 1.00 20.24 274 GLY A C 1
ATOM 2278 O O . GLY A 1 275 ? -139.169 -26.210 36.252 1.00 20.19 274 GLY A O 1
ATOM 2279 N N . ILE A 1 276 ? -138.851 -26.305 38.491 1.00 18.50 275 ILE A N 1
ATOM 2280 C CA A ILE A 1 276 ? -140.094 -27.006 38.791 0.50 19.58 275 ILE A CA 1
ATOM 2281 C CA B ILE A 1 276 ? -140.095 -27.006 38.787 0.50 17.65 275 ILE A CA 1
ATOM 2282 C C . ILE A 1 276 ? -141.003 -26.102 39.618 1.00 19.10 275 ILE A C 1
ATOM 2283 O O . ILE A 1 276 ? -140.700 -25.799 40.767 1.00 20.53 275 ILE A O 1
ATOM 2292 N N . ASN A 1 277 ? -142.100 -25.643 39.019 1.00 17.12 276 ASN A N 1
ATOM 2293 C CA . ASN A 1 277 ? -143.098 -24.825 39.719 1.00 18.12 276 ASN A CA 1
ATOM 2294 C C . ASN A 1 277 ? -144.077 -25.852 40.285 1.00 18.33 276 ASN A C 1
ATOM 2295 O O . ASN A 1 277 ? -144.612 -26.676 39.538 1.00 20.31 276 ASN A O 1
ATOM 2300 N N . PRO A 1 278 ? -144.297 -25.842 41.597 1.00 20.27 277 PRO A N 1
ATOM 2301 C CA . PRO A 1 278 ? -145.209 -26.843 42.155 1.00 21.97 277 PRO A CA 1
ATOM 2302 C C . PRO A 1 278 ? -146.655 -26.787 41.650 1.00 21.18 277 PRO A C 1
ATOM 2303 O O . PRO A 1 278 ? -147.262 -27.833 41.521 1.00 20.90 277 PRO A O 1
ATOM 2307 N N . GLU A 1 279 ? -147.183 -25.600 41.334 1.00 19.63 278 GLU A N 1
ATOM 2308 C CA . GLU A 1 279 ? -148.544 -25.482 40.822 1.00 19.67 278 GLU A CA 1
ATOM 2309 C C . GLU A 1 279 ? -148.650 -26.146 39.416 1.00 19.56 278 GLU A C 1
ATOM 2310 O O . GLU A 1 279 ? -149.623 -26.862 39.106 1.00 18.56 278 GLU A O 1
ATOM 2316 N N . ASP A 1 280 ? -147.627 -25.924 38.587 1.00 17.51 279 ASP A N 1
ATOM 2317 C CA . ASP A 1 280 ? -147.537 -26.539 37.271 1.00 17.10 279 ASP A CA 1
ATOM 2318 C C . ASP A 1 280 ? -147.410 -28.057 37.369 1.00 17.19 279 ASP A C 1
ATOM 2319 O O . ASP A 1 280 ? -148.001 -28.755 36.561 1.00 17.47 279 ASP A O 1
ATOM 2332 N N . GLU A 1 282 ? -148.529 -29.978 39.879 1.00 19.02 281 GLU A N 1
ATOM 2333 C CA . GLU A 1 282 ? -149.791 -30.499 40.354 1.00 20.76 281 GLU A CA 1
ATOM 2334 C C . GLU A 1 282 ? -150.798 -30.558 39.204 1.00 21.60 281 GLU A C 1
ATOM 2335 O O . GLU A 1 282 ? -151.487 -31.565 39.071 1.00 24.29 281 GLU A O 1
ATOM 2341 N N . THR A 1 283 ? -150.824 -29.528 38.355 1.00 20.30 282 THR A N 1
ATOM 2342 C CA . THR A 1 283 ? -151.694 -29.513 37.179 1.00 20.84 282 THR A CA 1
ATOM 2343 C C . THR A 1 283 ? -151.304 -30.647 36.230 1.00 18.21 282 THR A C 1
ATOM 2344 O O . THR A 1 283 ? -152.174 -31.279 35.665 1.00 17.10 282 THR A O 1
ATOM 2348 N N . TYR A 1 284 ? -150.013 -30.880 36.062 1.00 20.57 283 TYR A N 1
ATOM 2349 C CA . TYR A 1 284 ? -149.501 -31.988 35.240 1.00 21.50 283 TYR A CA 1
ATOM 2350 C C . TYR A 1 284 ? -149.952 -33.353 35.783 1.00 21.97 283 TYR A C 1
ATOM 2351 O O . TYR A 1 284 ? -150.370 -34.219 35.012 1.00 19.44 283 TYR A O 1
ATOM 2360 N N . ILE A 1 285 ? -149.906 -33.538 37.100 1.00 21.49 284 ILE A N 1
ATOM 2361 C CA . ILE A 1 285 ? -150.418 -34.787 37.714 1.00 23.08 284 ILE A CA 1
ATOM 2362 C C . ILE A 1 285 ? -151.943 -34.952 37.432 1.00 22.26 284 ILE A C 1
ATOM 2363 O O . ILE A 1 285 ? -152.390 -36.056 37.122 1.00 24.04 284 ILE A O 1
ATOM 2368 N N . SER A 1 286 ? -152.718 -33.875 37.506 1.00 23.15 285 SER A N 1
ATOM 2369 C CA . SER A 1 286 ? -154.171 -33.922 37.177 1.00 21.99 285 SER A CA 1
ATOM 2370 C C . SER A 1 286 ? -154.409 -34.306 35.721 1.00 21.30 285 SER A C 1
ATOM 2371 O O . SER A 1 286 ? -155.299 -35.125 35.400 1.00 20.37 285 SER A O 1
ATOM 2374 N N . PHE A 1 287 ? -153.626 -33.683 34.849 1.00 20.91 286 PHE A N 1
ATOM 2375 C CA . PHE A 1 287 ? -153.624 -33.980 33.414 1.00 20.72 286 PHE A CA 1
ATOM 2376 C C . PHE A 1 287 ? -153.343 -35.479 33.147 1.00 21.10 286 PHE A C 1
ATOM 2377 O O . PHE A 1 287 ? -154.003 -36.100 32.300 1.00 21.51 286 PHE A O 1
ATOM 2385 N N . ILE A 1 288 ? -152.370 -36.066 33.848 1.00 21.91 287 ILE A N 1
ATOM 2386 C CA . ILE A 1 288 ? -152.079 -37.510 33.700 1.00 21.16 287 ILE A CA 1
ATOM 2387 C C . ILE A 1 288 ? -153.259 -38.338 34.176 1.00 23.36 287 ILE A C 1
ATOM 2388 O O . ILE A 1 288 ? -153.626 -39.304 33.497 1.00 25.83 287 ILE A O 1
ATOM 2393 N N . ALA A 1 289 ? -153.865 -37.963 35.307 1.00 20.57 288 ALA A N 1
ATOM 2394 C CA . ALA A 1 289 ? -155.052 -38.668 35.804 1.00 21.91 288 ALA A CA 1
ATOM 2395 C C . ALA A 1 289 ? -156.159 -38.655 34.715 1.00 21.59 288 ALA A C 1
ATOM 2396 O O . ALA A 1 289 ? -156.776 -39.685 34.465 1.00 25.42 288 ALA A O 1
ATOM 2398 N N . ASN A 1 290 ? -156.353 -37.500 34.059 1.00 23.03 289 ASN A N 1
ATOM 2399 C CA . ASN A 1 290 ? -157.338 -37.345 32.978 1.00 22.65 289 ASN A CA 1
ATOM 2400 C C . ASN A 1 290 ? -157.008 -38.220 31.792 1.00 22.82 289 ASN A C 1
ATOM 2401 O O . ASN A 1 290 ? -157.916 -38.811 31.216 1.00 21.47 289 ASN A O 1
ATOM 2406 N N . LYS A 1 291 ? -155.729 -38.278 31.409 1.00 24.87 290 LYS A N 1
ATOM 2407 C CA . LYS A 1 291 ? -155.303 -39.113 30.283 1.00 24.01 290 LYS A CA 1
ATOM 2408 C C . LYS A 1 291 ? -155.630 -40.598 30.519 1.00 21.99 290 LYS A C 1
ATOM 2409 O O . LYS A 1 291 ? -156.137 -41.272 29.619 1.00 19.63 290 LYS A O 1
ATOM 2413 N N . ARG A 1 292 ? -155.311 -41.099 31.707 1.00 20.75 291 ARG A N 1
ATOM 2414 C CA . ARG A 1 292 ? -155.614 -42.483 32.078 1.00 20.10 291 ARG A CA 1
ATOM 2415 C C . ARG A 1 292 ? -157.096 -42.763 32.082 1.00 20.70 291 ARG A C 1
ATOM 2416 O O . ARG A 1 292 ? -157.508 -43.843 31.670 1.00 20.59 291 ARG A O 1
ATOM 2424 N N . ALA A 1 293 ? -157.885 -41.823 32.584 1.00 20.13 292 ALA A N 1
ATOM 2425 C CA . ALA A 1 293 ? -159.327 -41.976 32.580 1.00 20.58 292 ALA A CA 1
ATOM 2426 C C . ALA A 1 293 ? -159.835 -42.145 31.138 1.00 19.89 292 ALA A C 1
ATOM 2427 O O . ALA A 1 293 ? -160.633 -43.038 30.871 1.00 20.47 292 ALA A O 1
ATOM 2429 N N . VAL A 1 294 ? -159.341 -41.306 30.225 1.00 18.24 293 VAL A N 1
ATOM 2430 C CA . VAL A 1 294 ? -159.682 -41.365 28.805 1.00 19.98 293 VAL A CA 1
ATOM 2431 C C . VAL A 1 294 ? -159.245 -42.681 28.196 1.00 20.61 293 VAL A C 1
ATOM 2432 O O . VAL A 1 294 ? -160.034 -43.302 27.481 1.00 21.86 293 VAL A O 1
ATOM 2436 N N . GLN A 1 295 ? -158.026 -43.128 28.494 1.00 21.06 294 GLN A N 1
ATOM 2437 C CA . GLN A 1 295 ? -157.514 -44.432 28.019 1.00 23.26 294 GLN A CA 1
ATOM 2438 C C . GLN A 1 295 ? -158.344 -45.618 28.494 1.00 22.54 294 GLN A C 1
ATOM 2439 O O . GLN A 1 295 ? -158.390 -46.639 27.816 1.00 24.18 294 GLN A O 1
ATOM 2445 N N . LEU A 1 296 ? -158.978 -45.493 29.657 1.00 22.87 295 LEU A N 1
ATOM 2446 C CA . LEU A 1 296 ? -159.913 -46.505 30.167 1.00 24.11 295 LEU A CA 1
ATOM 2447 C C . LEU A 1 296 ? -161.368 -46.378 29.604 1.00 26.34 295 LEU A C 1
ATOM 2448 O O . LEU A 1 296 ? -162.238 -47.185 29.943 1.00 26.74 295 LEU A O 1
ATOM 2453 N N . GLY A 1 297 ? -161.614 -45.379 28.752 1.00 24.15 296 GLY A N 1
ATOM 2454 C CA . GLY A 1 297 ? -162.925 -45.106 28.198 1.00 25.17 296 GLY A CA 1
ATOM 2455 C C . GLY A 1 297 ? -163.836 -44.476 29.232 1.00 27.00 296 GLY A C 1
ATOM 2456 O O . GLY A 1 297 ? -165.059 -44.502 29.053 1.00 28.08 296 GLY A O 1
ATOM 2470 N N . GLU A 1 299 ? -164.777 -41.048 32.091 1.00 30.77 298 GLU A N 1
ATOM 2471 C CA . GLU A 1 299 ? -164.868 -39.572 32.096 1.00 29.71 298 GLU A CA 1
ATOM 2472 C C . GLU A 1 299 ? -163.706 -38.973 32.917 1.00 29.81 298 GLU A C 1
ATOM 2473 O O . GLU A 1 299 ? -163.290 -39.555 33.923 1.00 29.55 298 GLU A O 1
ATOM 2475 N N . LYS A 1 300 ? -163.212 -37.818 32.475 1.00 29.38 299 LYS A N 1
ATOM 2476 C CA . LYS A 1 300 ? -162.082 -37.136 33.109 1.00 31.03 299 LYS A CA 1
ATOM 2477 C C . LYS A 1 300 ? -162.419 -36.685 34.527 1.00 32.57 299 LYS A C 1
ATOM 2478 O O . LYS A 1 300 ? -163.397 -35.977 34.691 1.00 35.56 299 LYS A O 1
ATOM 2484 N N . PRO A 1 301 ? -161.633 -37.089 35.557 1.00 32.81 300 PRO A N 1
ATOM 2485 C CA . PRO A 1 301 ? -161.940 -36.548 36.899 1.00 30.02 300 PRO A CA 1
ATOM 2486 C C . PRO A 1 301 ? -161.770 -35.022 37.037 1.00 29.55 300 PRO A C 1
ATOM 2487 O O . PRO A 1 301 ? -162.448 -34.413 37.869 1.00 28.38 300 PRO A O 1
ATOM 2491 N N . TYR A 1 302 ? -160.908 -34.411 36.216 1.00 28.54 301 TYR A N 1
ATOM 2492 C CA . TYR A 1 302 ? -160.608 -32.979 36.263 1.00 28.01 301 TYR A CA 1
ATOM 2493 C C . TYR A 1 302 ? -160.882 -32.355 34.896 1.00 29.50 301 TYR A C 1
ATOM 2494 O O . TYR A 1 302 ? -159.962 -31.849 34.247 1.00 28.98 301 TYR A O 1
ATOM 2503 N N . PRO A 1 303 ? -162.175 -32.282 34.496 1.00 33.64 302 PRO A N 1
ATOM 2504 C CA . PRO A 1 303 ? -162.511 -31.746 33.166 1.00 35.06 302 PRO A CA 1
ATOM 2505 C C . PRO A 1 303 ? -161.980 -30.351 32.905 1.00 35.60 302 PRO A C 1
ATOM 2506 O O . PRO A 1 303 ? -161.696 -30.045 31.762 1.00 38.43 302 PRO A O 1
ATOM 2510 N N . GLU A 1 304 ? -161.824 -29.526 33.943 1.00 36.49 303 GLU A N 1
ATOM 2511 C CA . GLU A 1 304 ? -161.231 -28.201 33.784 1.00 36.75 303 GLU A CA 1
ATOM 2512 C C . GLU A 1 304 ? -159.788 -28.243 33.277 1.00 37.77 303 GLU A C 1
ATOM 2513 O O . GLU A 1 304 ? -159.372 -27.325 32.592 1.00 37.73 303 GLU A O 1
ATOM 2519 N N . ILE A 1 305 ? -159.030 -29.297 33.599 1.00 37.88 304 ILE A N 1
ATOM 2520 C CA . ILE A 1 305 ? -157.633 -29.402 33.146 1.00 38.66 304 ILE A CA 1
ATOM 2521 C C . ILE A 1 305 ? -157.614 -30.036 31.751 1.00 39.62 304 ILE A C 1
ATOM 2522 O O . ILE A 1 305 ? -157.674 -31.266 31.617 1.00 38.52 304 ILE A O 1
ATOM 2527 N N . LYS A 1 306 ? -157.528 -29.179 30.731 1.00 40.90 305 LYS A N 1
ATOM 2528 C CA . LYS A 1 306 ? -157.509 -29.577 29.319 1.00 42.68 305 LYS A CA 1
ATOM 2529 C C . LYS A 1 306 ? -156.093 -29.623 28.718 1.00 43.43 305 LYS A C 1
ATOM 2530 O O . LYS A 1 306 ? -155.829 -30.459 27.855 1.00 44.52 305 LYS A O 1
ATOM 2532 N N . HIS A 1 307 ? -155.194 -28.745 29.172 1.00 44.68 306 HIS A N 1
ATOM 2533 C CA . HIS A 1 307 ? -153.813 -28.668 28.659 1.00 45.53 306 HIS A CA 1
ATOM 2534 C C . HIS A 1 307 ? -152.772 -29.009 29.722 1.00 45.57 306 HIS A C 1
ATOM 2535 O O . HIS A 1 307 ? -153.040 -28.933 30.924 1.00 46.59 306 HIS A O 1
ATOM 2542 N N . ASN A 1 308 ? -151.584 -29.388 29.260 1.00 46.41 307 ASN A N 1
ATOM 2543 C CA . ASN A 1 308 ? -150.451 -29.711 30.130 1.00 45.97 307 ASN A CA 1
ATOM 2544 C C . ASN A 1 308 ? -149.614 -28.443 30.249 1.00 46.37 307 ASN A C 1
ATOM 2545 O O . ASN A 1 308 ? -149.012 -28.030 29.251 1.00 45.98 307 ASN A O 1
ATOM 2550 N N . PRO A 1 309 ? -149.526 -27.852 31.469 1.00 46.99 308 PRO A N 1
ATOM 2551 C CA . PRO A 1 309 ? -148.772 -26.609 31.604 1.00 45.30 308 PRO A CA 1
ATOM 2552 C C . PRO A 1 309 ? -147.252 -26.748 31.581 1.00 45.68 308 PRO A C 1
ATOM 2553 O O . PRO A 1 309 ? -146.588 -25.753 31.332 1.00 49.90 308 PRO A O 1
ATOM 2565 N N . LYS A 1 311 ? -144.915 -27.427 29.476 1.00 40.24 310 LYS A N 1
ATOM 2566 C CA . LYS A 1 311 ? -144.689 -27.550 28.033 1.00 40.87 310 LYS A CA 1
ATOM 2567 C C . LYS A 1 311 ? -143.422 -28.358 27.697 1.00 38.50 310 LYS A C 1
ATOM 2568 O O . LYS A 1 311 ? -143.442 -29.171 26.781 1.00 38.60 310 LYS A O 1
ATOM 2570 N N . TRP A 1 312 ? -142.356 -28.171 28.477 1.00 39.78 311 TRP A N 1
ATOM 2571 C CA . TRP A 1 312 ? -141.072 -28.890 28.273 1.00 41.06 311 TRP A CA 1
ATOM 2572 C C . TRP A 1 312 ? -141.114 -30.414 28.380 1.00 41.56 311 TRP A C 1
ATOM 2573 O O . TRP A 1 312 ? -140.184 -31.045 27.911 1.00 47.31 311 TRP A O 1
ATOM 2584 N N . ILE A 1 313 ? -142.142 -30.995 29.016 1.00 42.91 312 ILE A N 1
ATOM 2585 C CA A ILE A 1 313 ? -142.332 -32.460 29.136 0.50 42.28 312 ILE A CA 1
ATOM 2586 C CA B ILE A 1 313 ? -142.237 -32.454 29.131 0.50 42.02 312 ILE A CA 1
ATOM 2587 C C . ILE A 1 313 ? -142.687 -33.037 27.774 1.00 42.85 312 ILE A C 1
ATOM 2588 O O . ILE A 1 313 ? -142.432 -34.215 27.485 1.00 41.74 312 ILE A O 1
ATOM 2597 N N . PHE B 1 38 ? -125.689 -66.393 47.161 1.00 31.48 37 PHE B N 1
ATOM 2598 C CA . PHE B 1 38 ? -125.567 -66.945 45.779 1.00 28.46 37 PHE B CA 1
ATOM 2599 C C . PHE B 1 38 ? -124.710 -65.956 44.983 1.00 28.09 37 PHE B C 1
ATOM 2600 O O . PHE B 1 38 ? -125.215 -65.064 44.294 1.00 25.77 37 PHE B O 1
ATOM 2608 N N . SER B 1 39 ? -123.393 -66.114 45.099 1.00 26.76 38 SER B N 1
ATOM 2609 C CA . SER B 1 39 ? -122.436 -65.236 44.414 1.00 26.83 38 SER B CA 1
ATOM 2610 C C . SER B 1 39 ? -122.524 -65.354 42.901 1.00 23.33 38 SER B C 1
ATOM 2611 O O . SER B 1 39 ? -122.193 -64.431 42.193 1.00 25.66 38 SER B O 1
ATOM 2614 N N . TRP B 1 40 ? -122.945 -66.518 42.427 1.00 23.65 39 TRP B N 1
ATOM 2615 C CA . TRP B 1 40 ? -123.135 -66.803 40.995 1.00 22.23 39 TRP B CA 1
ATOM 2616 C C . TRP B 1 40 ? -124.353 -66.139 40.340 1.00 20.12 39 TRP B C 1
ATOM 2617 O O . TRP B 1 40 ? -124.404 -66.075 39.113 1.00 18.29 39 TRP B O 1
ATOM 2628 N N . ALA B 1 41 ? -125.299 -65.633 41.135 1.00 20.01 40 ALA B N 1
ATOM 2629 C CA . ALA B 1 41 ? -126.546 -65.044 40.612 1.00 20.04 40 ALA B CA 1
ATOM 2630 C C . ALA B 1 41 ? -126.338 -63.809 39.725 1.00 17.81 40 ALA B C 1
ATOM 2631 O O . ALA B 1 41 ? -126.850 -63.771 38.639 1.00 18.49 40 ALA B O 1
ATOM 2633 N N . TYR B 1 42 ? -125.567 -62.821 40.178 1.00 17.38 41 TYR B N 1
ATOM 2634 C CA . TYR B 1 42 ? -125.352 -61.611 39.364 1.00 19.62 41 TYR B CA 1
ATOM 2635 C C . TYR B 1 42 ? -124.619 -61.879 38.034 1.00 20.43 41 TYR B C 1
ATOM 2636 O O . TYR B 1 42 ? -125.070 -61.396 36.998 1.00 23.65 41 TYR B O 1
ATOM 2645 N N . PRO B 1 43 ? -123.500 -62.629 38.046 1.00 19.51 42 PRO B N 1
ATOM 2646 C CA . PRO B 1 43 ? -122.864 -63.008 36.758 1.00 19.36 42 PRO B CA 1
ATOM 2647 C C . PRO B 1 43 ? -123.789 -63.769 35.810 1.00 21.68 42 PRO B C 1
ATOM 2648 O O . PRO B 1 43 ? -123.691 -63.589 34.589 1.00 19.53 42 PRO B O 1
ATOM 2652 N N . LEU B 1 44 ? -124.671 -64.601 36.369 1.00 20.24 43 LEU B N 1
ATOM 2653 C CA . LEU B 1 44 ? -125.668 -65.321 35.557 1.00 18.78 43 LEU B CA 1
ATOM 2654 C C . LEU B 1 44 ? -126.650 -64.345 34.944 1.00 18.30 43 LEU B C 1
ATOM 2655 O O . LEU B 1 44 ? -126.925 -64.434 33.745 1.00 19.09 43 LEU B O 1
ATOM 2660 N N . TYR B 1 45 ? -127.182 -63.431 35.762 1.00 17.71 44 TYR B N 1
ATOM 2661 C CA . TYR B 1 45 ? -128.085 -62.383 35.292 1.00 17.09 44 TYR B CA 1
ATOM 2662 C C . TYR B 1 45 ? -127.465 -61.616 34.102 1.00 16.17 44 TYR B C 1
ATOM 2663 O O . TYR B 1 45 ? -128.092 -61.469 33.052 1.00 16.99 44 TYR B O 1
ATOM 2672 N N . LYS B 1 46 ? -126.236 -61.161 34.276 1.00 16.39 45 LYS B N 1
ATOM 2673 C CA . LYS B 1 46 ? -125.483 -60.462 33.218 1.00 17.78 45 LYS B CA 1
ATOM 2674 C C . LYS B 1 46 ? -125.286 -61.293 31.952 1.00 17.32 45 LYS B C 1
ATOM 2675 O O . LYS B 1 46 ? -125.424 -60.793 30.834 1.00 20.11 45 LYS B O 1
ATOM 2680 N N . ASN B 1 47 ? -124.955 -62.555 32.125 1.00 18.30 46 ASN B N 1
ATOM 2681 C CA . ASN B 1 47 ? -124.779 -63.456 30.999 1.00 21.00 46 ASN B CA 1
ATOM 2682 C C . ASN B 1 47 ? -126.094 -63.679 30.218 1.00 18.97 46 ASN B C 1
ATOM 2683 O O . ASN B 1 47 ? -126.095 -63.688 28.980 1.00 18.06 46 ASN B O 1
ATOM 2696 N N . LEU B 1 49 ? -128.734 -61.624 30.093 1.00 19.55 48 LEU B N 1
ATOM 2697 C CA . LEU B 1 49 ? -129.006 -60.370 29.403 1.00 21.56 48 LEU B CA 1
ATOM 2698 C C . LEU B 1 49 ? -128.126 -60.210 28.184 1.00 20.48 48 LEU B C 1
ATOM 2699 O O . LEU B 1 49 ? -128.614 -59.797 27.131 1.00 21.57 48 LEU B O 1
ATOM 2704 N N . ALA B 1 50 ? -126.850 -60.562 28.322 1.00 21.23 49 ALA B N 1
ATOM 2705 C CA . ALA B 1 50 ? -125.878 -60.470 27.237 1.00 20.59 49 ALA B CA 1
ATOM 2706 C C . ALA B 1 50 ? -126.211 -61.350 26.027 1.00 22.16 49 ALA B C 1
ATOM 2707 O O . ALA B 1 50 ? -125.821 -61.032 24.908 1.00 20.82 49 ALA B O 1
ATOM 2709 N N . ASN B 1 51 ? -126.942 -62.434 26.248 1.00 20.23 50 ASN B N 1
ATOM 2710 C CA . ASN B 1 51 ? -127.299 -63.371 25.180 1.00 22.24 50 ASN B CA 1
ATOM 2711 C C . ASN B 1 51 ? -128.553 -63.001 24.384 1.00 24.54 50 ASN B C 1
ATOM 2712 O O . ASN B 1 51 ? -129.033 -63.831 23.597 1.00 22.16 50 ASN B O 1
ATOM 2717 N N . PHE B 1 52 ? -129.075 -61.774 24.552 1.00 23.72 51 PHE B N 1
ATOM 2718 C CA . PHE B 1 52 ? -130.329 -61.349 23.897 1.00 22.59 51 PHE B CA 1
ATOM 2719 C C . PHE B 1 52 ? -130.282 -61.586 22.387 1.00 20.82 51 PHE B C 1
ATOM 2720 O O . PHE B 1 52 ? -129.297 -61.337 21.766 1.00 23.07 51 PHE B O 1
ATOM 2728 N N . TRP B 1 53 ? -131.379 -62.047 21.829 1.00 19.67 52 TRP B N 1
ATOM 2729 C CA . TRP B 1 53 ? -131.501 -62.271 20.422 1.00 22.04 52 TRP B CA 1
ATOM 2730 C C . TRP B 1 53 ? -132.993 -62.236 20.113 1.00 18.85 52 TRP B C 1
ATOM 2731 O O . TRP B 1 53 ? -133.864 -62.400 20.996 1.00 18.31 52 TRP B O 1
ATOM 2742 N N . THR B 1 54 ? -133.274 -62.028 18.839 1.00 18.75 53 THR B N 1
ATOM 2743 C CA . THR B 1 54 ? -134.645 -61.962 18.364 1.00 19.15 53 THR B CA 1
ATOM 2744 C C . THR B 1 54 ? -134.746 -62.789 17.107 1.00 19.44 53 THR B C 1
ATOM 2745 O O . THR B 1 54 ? -133.856 -62.665 16.236 1.00 15.14 53 THR B O 1
ATOM 2749 N N . PRO B 1 55 ? -135.820 -63.587 16.949 1.00 19.41 54 PRO B N 1
ATOM 2750 C CA . PRO B 1 55 ? -135.950 -64.356 15.721 1.00 20.29 54 PRO B CA 1
ATOM 2751 C C . PRO B 1 55 ? -136.157 -63.510 14.475 1.00 22.65 54 PRO B C 1
ATOM 2752 O O . PRO B 1 55 ? -135.810 -63.929 13.377 1.00 23.60 54 PRO B O 1
ATOM 2756 N N . PHE B 1 56 ? -136.657 -62.291 14.653 1.00 23.62 55 PHE B N 1
ATOM 2757 C CA . PHE B 1 56 ? -136.900 -61.379 13.537 1.00 21.87 55 PHE B CA 1
ATOM 2758 C C . PHE B 1 56 ? -135.602 -60.944 12.829 1.00 22.57 55 PHE B C 1
ATOM 2759 O O . PHE B 1 56 ? -135.668 -60.451 11.718 1.00 24.35 55 PHE B O 1
ATOM 2767 N N . GLU B 1 57 ? -134.442 -61.140 13.466 1.00 22.03 56 GLU B N 1
ATOM 2768 C CA . GLU B 1 57 ? -133.129 -60.882 12.846 1.00 25.14 56 GLU B CA 1
ATOM 2769 C C . GLU B 1 57 ? -132.518 -62.042 12.024 1.00 22.47 56 GLU B C 1
ATOM 2770 O O . GLU B 1 57 ? -131.469 -61.856 11.397 1.00 22.52 56 GLU B O 1
ATOM 2776 N N . ILE B 1 58 ? -133.212 -63.178 11.953 1.00 22.01 57 ILE B N 1
ATOM 2777 C CA . ILE B 1 58 ? -132.795 -64.361 11.217 1.00 22.13 57 ILE B CA 1
ATOM 2778 C C . ILE B 1 58 ? -133.644 -64.489 9.951 1.00 24.10 57 ILE B C 1
ATOM 2779 O O . ILE B 1 58 ? -134.868 -64.661 10.019 1.00 23.75 57 ILE B O 1
ATOM 2784 N N . ASN B 1 59 ? -132.980 -64.359 8.796 1.00 21.22 58 ASN B N 1
ATOM 2785 C CA . ASN B 1 59 ? -133.617 -64.463 7.506 1.00 20.66 58 ASN B CA 1
ATOM 2786 C C . ASN B 1 59 ? -133.870 -65.919 7.162 1.00 20.94 58 ASN B C 1
ATOM 2787 O O . ASN B 1 59 ? -132.941 -66.741 7.139 1.00 21.15 58 ASN B O 1
ATOM 2800 N N . SER B 1 61 ? -135.563 -67.013 4.225 1.00 21.27 60 SER B N 1
ATOM 2801 C CA . SER B 1 61 ? -135.800 -67.195 2.790 1.00 22.76 60 SER B CA 1
ATOM 2802 C C . SER B 1 61 ? -135.166 -68.431 2.161 1.00 20.36 60 SER B C 1
ATOM 2803 O O . SER B 1 61 ? -135.840 -69.150 1.433 1.00 23.04 60 SER B O 1
ATOM 2806 N N . HIS B 1 62 ? -133.883 -68.657 2.429 1.00 20.21 61 HIS B N 1
ATOM 2807 C CA . HIS B 1 62 ? -133.159 -69.814 1.872 1.00 23.49 61 HIS B CA 1
ATOM 2808 C C . HIS B 1 62 ? -133.715 -71.103 2.456 1.00 22.15 61 HIS B C 1
ATOM 2809 O O . HIS B 1 62 ? -133.928 -72.064 1.746 1.00 23.44 61 HIS B O 1
ATOM 2816 N N . ASP B 1 63 ? -133.940 -71.112 3.762 1.00 22.21 62 ASP B N 1
ATOM 2817 C CA . ASP B 1 63 ? -134.569 -72.260 4.417 1.00 21.66 62 ASP B CA 1
ATOM 2818 C C . ASP B 1 63 ? -135.959 -72.569 3.854 1.00 21.49 62 ASP B C 1
ATOM 2819 O O . ASP B 1 63 ? -136.298 -73.739 3.659 1.00 20.61 62 ASP B O 1
ATOM 2824 N N . ALA B 1 64 ? -136.754 -71.528 3.604 1.00 21.16 63 ALA B N 1
ATOM 2825 C CA . ALA B 1 64 ? -138.100 -71.665 3.017 1.00 21.50 63 ALA B CA 1
ATOM 2826 C C . ALA B 1 64 ? -138.068 -72.379 1.672 1.00 21.56 63 ALA B C 1
ATOM 2827 O O . ALA B 1 64 ? -138.916 -73.221 1.394 1.00 21.09 63 ALA B O 1
ATOM 2829 N N . LYS B 1 65 ? -137.096 -72.011 0.852 1.00 21.14 64 LYS B N 1
ATOM 2830 C CA . LYS B 1 65 ? -136.881 -72.614 -0.441 1.00 20.11 64 LYS B CA 1
ATOM 2831 C C . LYS B 1 65 ? -136.343 -74.043 -0.366 1.00 21.69 64 LYS B C 1
ATOM 2832 O O . LYS B 1 65 ? -136.699 -74.866 -1.193 1.00 18.42 64 LYS B O 1
ATOM 2835 N N . GLN B 1 66 ? -135.458 -74.329 0.584 1.00 21.92 65 GLN B N 1
ATOM 2836 C CA . GLN B 1 66 ? -134.866 -75.661 0.720 1.00 24.08 65 GLN B CA 1
ATOM 2837 C C . GLN B 1 66 ? -135.817 -76.695 1.366 1.00 22.55 65 GLN B C 1
ATOM 2838 O O . GLN B 1 66 ? -135.745 -77.871 1.047 1.00 24.27 65 GLN B O 1
ATOM 2844 N N . PHE B 1 67 ? -136.718 -76.259 2.240 1.00 21.03 66 PHE B N 1
ATOM 2845 C CA . PHE B 1 67 ? -137.618 -77.172 2.972 1.00 21.81 66 PHE B CA 1
ATOM 2846 C C . PHE B 1 67 ? -138.364 -78.240 2.133 1.00 21.97 66 PHE B C 1
ATOM 2847 O O . PHE B 1 67 ? -138.247 -79.437 2.428 1.00 22.85 66 PHE B O 1
ATOM 2855 N N . PRO B 1 68 ? -139.053 -77.832 1.045 1.00 18.70 67 PRO B N 1
ATOM 2856 C CA . PRO B 1 68 ? -139.724 -78.831 0.204 1.00 20.16 67 PRO B CA 1
ATOM 2857 C C . PRO B 1 68 ? -138.776 -79.775 -0.515 1.00 19.24 67 PRO B C 1
ATOM 2858 O O . PRO B 1 68 ? -139.251 -80.750 -1.097 1.00 22.05 67 PRO B O 1
ATOM 2862 N N . THR B 1 69 ? -137.471 -79.475 -0.547 1.00 21.11 68 THR B N 1
ATOM 2863 C CA . THR B 1 69 ? -136.472 -80.383 -1.158 1.00 20.26 68 THR B CA 1
ATOM 2864 C C . THR B 1 69 ? -135.945 -81.459 -0.190 1.00 22.17 68 THR B C 1
ATOM 2865 O O . THR B 1 69 ? -135.261 -82.372 -0.631 1.00 21.37 68 THR B O 1
ATOM 2869 N N . LEU B 1 70 ? -136.240 -81.352 1.109 1.00 19.85 69 LEU B N 1
ATOM 2870 C CA . LEU B 1 70 ? -135.852 -82.373 2.113 1.00 20.96 69 LEU B CA 1
ATOM 2871 C C . LEU B 1 70 ? -136.676 -83.654 1.864 1.00 21.05 69 LEU B C 1
ATOM 2872 O O . LEU B 1 70 ? -137.717 -83.598 1.201 1.00 19.90 69 LEU B O 1
ATOM 2877 N N . THR B 1 71 ? -136.250 -84.792 2.408 1.00 20.63 70 THR B N 1
ATOM 2878 C CA . THR B 1 71 ? -136.998 -86.056 2.242 1.00 19.51 70 THR B CA 1
ATOM 2879 C C . THR B 1 71 ? -138.303 -85.981 2.989 1.00 20.48 70 THR B C 1
ATOM 2880 O O . THR B 1 71 ? -138.452 -85.139 3.846 1.00 16.43 70 THR B O 1
ATOM 2884 N N . GLU B 1 72 ? -139.230 -86.877 2.687 1.00 22.52 71 GLU B N 1
ATOM 2885 C CA . GLU B 1 72 ? -140.513 -86.899 3.383 1.00 22.68 71 GLU B CA 1
ATOM 2886 C C . GLU B 1 72 ? -140.303 -87.029 4.885 1.00 20.56 71 GLU B C 1
ATOM 2887 O O . GLU B 1 72 ? -140.919 -86.311 5.644 1.00 20.37 71 GLU B O 1
ATOM 2893 N N . THR B 1 73 ? -139.436 -87.948 5.303 1.00 18.68 72 THR B N 1
ATOM 2894 C CA . THR B 1 73 ? -139.170 -88.159 6.735 1.00 19.28 72 THR B CA 1
ATOM 2895 C C . THR B 1 73 ? -138.546 -86.914 7.376 1.00 16.35 72 THR B C 1
ATOM 2896 O O . THR B 1 73 ? -138.942 -86.510 8.484 1.00 16.20 72 THR B O 1
ATOM 2900 N N . GLU B 1 74 ? -137.594 -86.303 6.682 1.00 14.89 73 GLU B N 1
ATOM 2901 C CA . GLU B 1 74 ? -136.999 -85.068 7.171 1.00 16.15 73 GLU B CA 1
ATOM 2902 C C . GLU B 1 74 ? -138.041 -83.945 7.370 1.00 13.91 73 GLU B C 1
ATOM 2903 O O . GLU B 1 74 ? -138.023 -83.280 8.400 1.00 14.15 73 GLU B O 1
ATOM 2909 N N . GLN B 1 75 ? -138.938 -83.726 6.397 1.00 15.83 74 GLN B N 1
ATOM 2910 C CA . GLN B 1 75 ? -139.951 -82.670 6.541 1.00 13.41 74 GLN B CA 1
ATOM 2911 C C . GLN B 1 75 ? -140.941 -83.034 7.636 1.00 13.82 74 GLN B C 1
ATOM 2912 O O . GLN B 1 75 ? -141.318 -82.184 8.428 1.00 14.46 74 GLN B O 1
ATOM 2918 N N . GLU B 1 76 ? -141.373 -84.289 7.710 1.00 15.45 75 GLU B N 1
ATOM 2919 C CA . GLU B 1 76 ? -142.349 -84.653 8.752 1.00 15.40 75 GLU B CA 1
ATOM 2920 C C . GLU B 1 76 ? -141.764 -84.628 10.144 1.00 15.03 75 GLU B C 1
ATOM 2921 O O . GLU B 1 76 ? -142.455 -84.191 11.069 1.00 14.95 75 GLU B O 1
ATOM 2927 N N . ALA B 1 77 ? -140.539 -85.125 10.325 1.00 13.72 76 ALA B N 1
ATOM 2928 C CA . ALA B 1 77 ? -139.874 -85.047 11.638 1.00 14.28 76 ALA B CA 1
ATOM 2929 C C . ALA B 1 77 ? -139.676 -83.584 12.078 1.00 12.92 76 ALA B C 1
ATOM 2930 O O . ALA B 1 77 ? -139.823 -83.261 13.234 1.00 15.43 76 ALA B O 1
ATOM 2932 N N . PHE B 1 78 ? -139.308 -82.711 11.145 1.00 14.08 77 PHE B N 1
ATOM 2933 C CA . PHE B 1 78 ? -139.124 -81.268 11.413 1.00 12.89 77 PHE B CA 1
ATOM 2934 C C . PHE B 1 78 ? -140.393 -80.680 12.005 1.00 13.15 77 PHE B C 1
ATOM 2935 O O . PHE B 1 78 ? -140.356 -80.004 13.013 1.00 14.31 77 PHE B O 1
ATOM 2943 N N . LYS B 1 79 ? -141.516 -80.934 11.346 1.00 13.22 78 LYS B N 1
ATOM 2944 C CA . LYS B 1 79 ? -142.809 -80.391 11.769 1.00 13.56 78 LYS B CA 1
ATOM 2945 C C . LYS B 1 79 ? -143.218 -80.947 13.117 1.00 13.59 78 LYS B C 1
ATOM 2946 O O . LYS B 1 79 ? -143.722 -80.199 13.960 1.00 15.41 78 LYS B O 1
ATOM 2952 N N . LYS B 1 80 ? -143.062 -82.262 13.298 1.00 13.77 79 LYS B N 1
ATOM 2953 C CA . LYS B 1 80 ? -143.382 -82.901 14.602 1.00 15.74 79 LYS B CA 1
ATOM 2954 C C . LYS B 1 80 ? -142.547 -82.382 15.789 1.00 14.53 79 LYS B C 1
ATOM 2955 O O . LYS B 1 80 ? -143.076 -82.106 16.906 1.00 16.32 79 LYS B O 1
ATOM 2959 N N . ILE B 1 81 ? -141.250 -82.262 15.560 1.00 14.98 80 ILE B N 1
ATOM 2960 C CA . ILE B 1 81 ? -140.331 -81.767 16.593 1.00 15.37 80 ILE B CA 1
ATOM 2961 C C . ILE B 1 81 ? -140.647 -80.309 16.923 1.00 17.19 80 ILE B C 1
ATOM 2962 O O . ILE B 1 81 ? -140.708 -79.973 18.083 1.00 19.20 80 ILE B O 1
ATOM 2967 N N . ILE B 1 82 ? -140.898 -79.462 15.922 1.00 17.47 81 ILE B N 1
ATOM 2968 C CA . ILE B 1 82 ? -141.263 -78.054 16.185 1.00 18.80 81 ILE B CA 1
ATOM 2969 C C . ILE B 1 82 ? -142.577 -78.054 16.986 1.00 19.41 81 ILE B C 1
ATOM 2970 O O . ILE B 1 82 ? -142.709 -77.337 17.972 1.00 24.07 81 ILE B O 1
ATOM 2975 N N . GLY B 1 83 ? -143.514 -78.920 16.615 1.00 24.92 82 GLY B N 1
ATOM 2976 C CA . GLY B 1 83 ? -144.754 -79.093 17.373 1.00 21.78 82 GLY B CA 1
ATOM 2977 C C . GLY B 1 83 ? -144.538 -79.477 18.845 1.00 24.12 82 GLY B C 1
ATOM 2978 O O . GLY B 1 83 ? -145.206 -78.956 19.750 1.00 20.64 82 GLY B O 1
ATOM 2979 N N . LEU B 1 84 ? -143.621 -80.404 19.085 1.00 19.59 83 LEU B N 1
ATOM 2980 C CA . LEU B 1 84 ? -143.197 -80.755 20.437 1.00 17.38 83 LEU B CA 1
ATOM 2981 C C . LEU B 1 84 ? -142.567 -79.578 21.200 1.00 13.57 83 LEU B C 1
ATOM 2982 O O . LEU B 1 84 ? -142.926 -79.351 22.330 1.00 17.17 83 LEU B O 1
ATOM 2987 N N . LEU B 1 85 ? -141.629 -78.873 20.578 1.00 17.25 84 LEU B N 1
ATOM 2988 C CA . LEU B 1 85 ? -140.894 -77.796 21.242 1.00 16.02 84 LEU B CA 1
ATOM 2989 C C . LEU B 1 85 ? -141.797 -76.634 21.613 1.00 18.09 84 LEU B C 1
ATOM 2990 O O . LEU B 1 85 ? -141.619 -76.055 22.684 1.00 14.69 84 LEU B O 1
ATOM 2995 N N . ALA B 1 86 ? -142.780 -76.346 20.756 1.00 18.99 85 ALA B N 1
ATOM 2996 C CA . ALA B 1 86 ? -143.742 -75.278 20.986 1.00 17.60 85 ALA B CA 1
ATOM 2997 C C . ALA B 1 86 ? -144.624 -75.651 22.152 1.00 15.68 85 ALA B C 1
ATOM 2998 O O . ALA B 1 86 ? -144.839 -74.822 23.003 1.00 16.31 85 ALA B O 1
ATOM 3000 N N . PHE B 1 87 ? -145.068 -76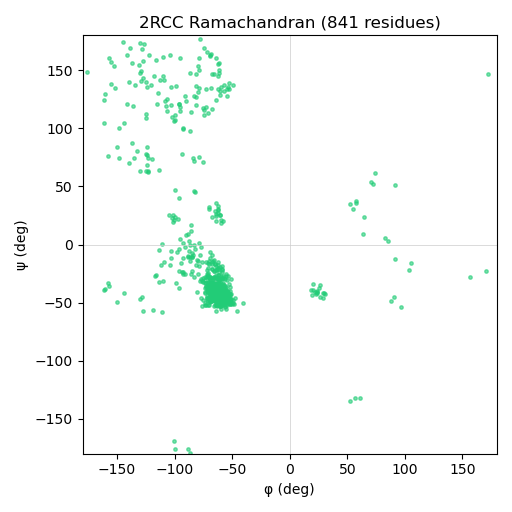.905 22.222 1.00 14.71 86 PHE B N 1
ATOM 3001 C CA . PHE B 1 87 ? -145.835 -77.389 23.390 1.00 15.22 86 PHE B CA 1
ATOM 3002 C C . PHE B 1 87 ? -144.994 -77.216 24.647 1.00 16.34 86 PHE B C 1
ATOM 3003 O O . PHE B 1 87 ? -145.466 -76.657 25.627 1.00 14.34 86 PHE B O 1
ATOM 3011 N N . LEU B 1 88 ? -143.749 -77.726 24.615 1.00 16.86 87 LEU B N 1
ATOM 3012 C CA . LEU B 1 88 ? -142.877 -77.688 25.795 1.00 15.24 87 LEU B CA 1
ATOM 3013 C C . LEU B 1 88 ? -142.548 -76.271 26.248 1.00 17.01 87 LEU B C 1
ATOM 3014 O O . LEU B 1 88 ? -142.623 -75.988 27.442 1.00 16.82 87 LEU B O 1
ATOM 3019 N N . ASP B 1 89 ? -142.148 -75.395 25.335 1.00 16.29 88 ASP B N 1
ATOM 3020 C CA . ASP B 1 89 ? -141.873 -73.978 25.751 1.00 15.05 88 ASP B CA 1
ATOM 3021 C C . ASP B 1 89 ? -143.114 -73.149 26.126 1.00 15.07 88 ASP B C 1
ATOM 3022 O O . ASP B 1 89 ? -142.979 -72.230 26.912 1.00 14.35 88 ASP B O 1
ATOM 3027 N N . SER B 1 90 ? -144.279 -73.439 25.566 1.00 15.91 89 SER B N 1
ATOM 3028 C CA . SER B 1 90 ? -145.502 -72.742 26.034 1.00 16.56 89 SER B CA 1
ATOM 3029 C C . SER B 1 90 ? -145.747 -73.119 27.506 1.00 16.38 89 SER B C 1
ATOM 3030 O O . SER B 1 90 ? -146.022 -72.284 28.375 1.00 13.87 89 SER B O 1
ATOM 3033 N N . VAL B 1 91 ? -145.725 -74.406 27.783 1.00 15.50 90 VAL B N 1
ATOM 3034 C CA . VAL B 1 91 ? -145.938 -74.848 29.173 1.00 13.57 90 VAL B CA 1
ATOM 3035 C C . VAL B 1 91 ? -144.811 -74.333 30.105 1.00 12.02 90 VAL B C 1
ATOM 3036 O O . VAL B 1 91 ? -145.057 -73.960 31.227 1.00 15.51 90 VAL B O 1
ATOM 3040 N N . GLN B 1 92 ? -143.581 -74.381 29.640 1.00 12.97 91 GLN B N 1
ATOM 3041 C CA . GLN B 1 92 ? -142.428 -73.896 30.423 1.00 12.55 91 GLN B CA 1
ATOM 3042 C C . GLN B 1 92 ? -142.487 -72.399 30.729 1.00 14.25 91 GLN B C 1
ATOM 3043 O O . GLN B 1 92 ? -142.039 -71.940 31.795 1.00 14.58 91 GLN B O 1
ATOM 3049 N N . THR B 1 93 ? -143.034 -71.624 29.812 1.00 15.02 92 THR B N 1
ATOM 3050 C CA . THR B 1 93 ? -143.236 -70.215 30.069 1.00 13.60 92 THR B CA 1
ATOM 3051 C C . THR B 1 93 ? -144.090 -70.038 31.313 1.00 13.78 92 THR B C 1
ATOM 3052 O O . THR B 1 93 ? -143.783 -69.224 32.171 1.00 16.04 92 THR B O 1
ATOM 3056 N N . ASP B 1 94 ? -145.147 -70.827 31.403 1.00 13.68 93 ASP B N 1
ATOM 3057 C CA . ASP B 1 94 ? -146.110 -70.748 32.494 1.00 14.40 93 ASP B CA 1
ATOM 3058 C C . ASP B 1 94 ? -145.524 -71.319 33.799 1.00 12.81 93 ASP B C 1
ATOM 3059 O O . ASP B 1 94 ? -145.613 -70.689 34.841 1.00 13.45 93 ASP B O 1
ATOM 3064 N N . TYR B 1 95 ? -144.953 -72.535 33.745 1.00 12.88 94 TYR B N 1
ATOM 3065 C CA . TYR B 1 95 ? -144.317 -73.119 34.920 1.00 13.60 94 TYR B CA 1
ATOM 3066 C C . TYR B 1 95 ? -143.276 -72.193 35.547 1.00 14.98 94 TYR B C 1
ATOM 3067 O O . TYR B 1 95 ? -143.267 -71.990 36.780 1.00 16.82 94 TYR B O 1
ATOM 3076 N N . SER B 1 96 ? -142.387 -71.658 34.715 1.00 16.87 95 SER B N 1
ATOM 3077 C CA . SER B 1 96 ? -141.353 -70.747 35.213 1.00 15.99 95 SER B CA 1
ATOM 3078 C C . SER B 1 96 ? -141.884 -69.457 35.830 1.00 18.44 95 SER B C 1
ATOM 3079 O O . SER B 1 96 ? -141.368 -68.990 36.844 1.00 16.30 95 SER B O 1
ATOM 3090 N N . ARG B 1 98 ? -144.792 -69.183 37.355 1.00 14.69 97 ARG B N 1
ATOM 3091 C CA . ARG B 1 98 ? -145.313 -69.602 38.643 1.00 17.63 97 ARG B CA 1
ATOM 3092 C C . ARG B 1 98 ? -144.195 -69.898 39.679 1.00 17.55 97 ARG B C 1
ATOM 3093 O O . ARG B 1 98 ? -144.328 -69.574 40.875 1.00 15.32 97 ARG B O 1
ATOM 3101 N N . ALA B 1 99 ? -143.117 -70.508 39.203 1.00 15.87 98 ALA B N 1
ATOM 3102 C CA . ALA B 1 99 ? -141.906 -70.806 39.989 1.00 16.36 98 ALA B CA 1
ATOM 3103 C C . ALA B 1 99 ? -141.308 -69.502 40.550 1.00 15.83 98 ALA B C 1
ATOM 3104 O O . ALA B 1 99 ? -141.036 -69.413 41.751 1.00 16.23 98 ALA B O 1
ATOM 3106 N N . ALA B 1 100 ? -141.185 -68.491 39.697 1.00 15.77 99 ALA B N 1
ATOM 3107 C CA . ALA B 1 100 ? -140.671 -67.180 40.066 1.00 13.37 99 ALA B CA 1
ATOM 3108 C C . ALA B 1 100 ? -141.429 -66.583 41.235 1.00 17.23 99 ALA B C 1
ATOM 3109 O O . ALA B 1 100 ? -140.798 -66.023 42.135 1.00 12.87 99 ALA B O 1
ATOM 3111 N N . GLU B 1 101 ? -142.757 -66.732 41.269 1.00 18.10 100 GLU B N 1
ATOM 3112 C CA . GLU B 1 101 ? -143.535 -66.229 42.421 1.00 20.35 100 GLU B CA 1
ATOM 3113 C C . GLU B 1 101 ? -143.407 -67.089 43.643 1.00 19.65 100 GLU B C 1
ATOM 3114 O O . GLU B 1 101 ? -143.549 -66.576 44.748 1.00 18.88 100 GLU B O 1
ATOM 3120 N N . TYR B 1 102 ? -143.168 -68.396 43.468 1.00 17.35 101 TYR B N 1
ATOM 3121 C CA . TYR B 1 102 ? -143.003 -69.306 44.592 1.00 16.56 101 TYR B CA 1
ATOM 3122 C C . TYR B 1 102 ? -141.680 -69.079 45.337 1.00 20.11 101 TYR B C 1
ATOM 3123 O O . TYR B 1 102 ? -141.619 -69.139 46.577 1.00 21.62 101 TYR B O 1
ATOM 3132 N N . LEU B 1 103 ? -140.622 -68.847 44.578 1.00 19.09 102 LEU B N 1
ATOM 3133 C CA . LEU B 1 103 ? -139.298 -68.602 45.154 1.00 21.67 102 LEU B CA 1
ATOM 3134 C C . LEU B 1 103 ? -139.298 -67.451 46.177 1.00 23.14 102 LEU B C 1
ATOM 3135 O O . LEU B 1 103 ? -139.769 -66.368 45.888 1.00 22.78 102 LEU B O 1
ATOM 3140 N N . THR B 1 104 ? -138.777 -67.714 47.376 1.00 26.86 103 THR B N 1
ATOM 3141 C CA . THR B 1 104 ? -138.712 -66.716 48.451 1.00 25.97 103 THR B CA 1
ATOM 3142 C C . THR B 1 104 ? -137.467 -65.794 48.354 1.00 28.16 103 THR B C 1
ATOM 3143 O O . THR B 1 104 ? -137.486 -64.709 48.925 1.00 32.92 103 THR B O 1
ATOM 3147 N N . ASP B 1 105 ? -136.400 -66.235 47.683 1.00 24.62 104 ASP B N 1
ATOM 3148 C CA . ASP B 1 105 ? -135.197 -65.431 47.484 1.00 22.52 104 ASP B CA 1
ATOM 3149 C C . ASP B 1 105 ? -135.357 -64.494 46.289 1.00 21.42 104 ASP B C 1
ATOM 3150 O O . ASP B 1 105 ? -135.680 -64.937 45.216 1.00 22.25 104 ASP B O 1
ATOM 3155 N N . SER B 1 106 ? -135.096 -63.208 46.497 1.00 21.38 105 SER B N 1
ATOM 3156 C CA . SER B 1 106 ? -135.212 -62.186 45.470 1.00 21.43 105 SER B CA 1
ATOM 3157 C C . SER B 1 106 ? -134.359 -62.373 44.241 1.00 18.02 105 SER B C 1
ATOM 3158 O O . SER B 1 106 ? -134.840 -62.139 43.141 1.00 17.08 105 SER B O 1
ATOM 3161 N N . SER B 1 107 ? -133.101 -62.769 44.426 1.00 18.36 106 SER B N 1
ATOM 3162 C CA . SER B 1 107 ? -132.192 -62.936 43.286 1.00 20.85 106 SER B CA 1
ATOM 3163 C C . SER B 1 107 ? -132.568 -64.158 42.450 1.00 19.49 106 SER B C 1
ATOM 3164 O O . SER B 1 107 ? -132.477 -64.107 41.224 1.00 20.12 106 SER B O 1
ATOM 3167 N N . LEU B 1 108 ? -132.943 -65.262 43.097 1.00 16.94 107 LEU B N 1
ATOM 3168 C CA . LEU B 1 108 ? -133.381 -66.452 42.353 1.00 16.90 107 LEU B CA 1
ATOM 3169 C C . LEU B 1 108 ? -134.704 -66.160 41.616 1.00 16.98 107 LEU B C 1
ATOM 3170 O O . LEU B 1 108 ? -134.858 -66.588 40.475 1.00 15.77 107 LEU B O 1
ATOM 3175 N N . ALA B 1 109 ? -135.643 -65.452 42.262 1.00 16.00 108 ALA B N 1
ATOM 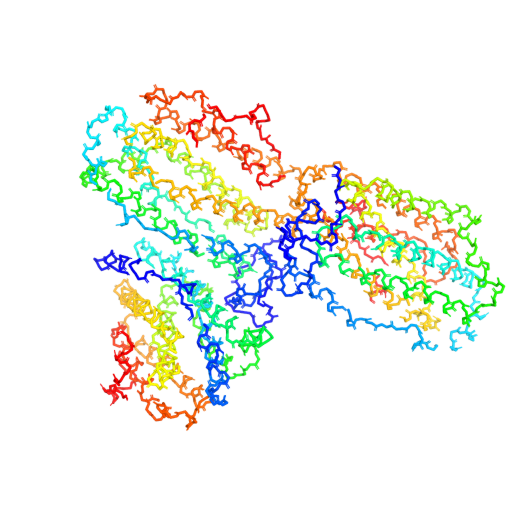3176 C CA . ALA B 1 109 ? -136.909 -65.051 41.604 1.00 16.78 108 ALA B CA 1
ATOM 3177 C C . ALA B 1 109 ? -136.676 -64.150 40.386 1.00 16.36 108 ALA B C 1
ATOM 3178 O O . ALA B 1 109 ? -137.337 -64.305 39.373 1.00 17.73 108 ALA B O 1
ATOM 3180 N N . ALA B 1 110 ? -135.742 -63.205 40.503 1.00 17.91 109 ALA B N 1
ATOM 3181 C CA . ALA B 1 110 ? -135.375 -62.322 39.416 1.00 15.74 109 ALA B CA 1
ATOM 3182 C C . ALA B 1 110 ? -134.817 -63.146 38.271 1.00 14.57 109 ALA B C 1
ATOM 3183 O O . ALA B 1 110 ? -135.246 -62.969 37.140 1.00 17.96 109 ALA B O 1
ATOM 3185 N N . LEU B 1 111 ? -133.903 -64.076 38.559 1.00 16.19 110 LEU B N 1
ATOM 3186 C CA . LEU B 1 111 ? -133.359 -64.930 37.507 1.00 16.10 110 LEU B CA 1
ATOM 3187 C C . LEU B 1 111 ? -134.464 -65.787 36.875 1.00 16.59 110 LEU B C 1
ATOM 3188 O O . LEU B 1 111 ? -134.454 -65.974 35.687 1.00 14.28 110 LEU B O 1
ATOM 3201 N N . SER B 1 113 ? -137.485 -64.965 36.454 1.00 18.82 112 SER B N 1
ATOM 3202 C CA . SER B 1 113 ? -138.210 -64.039 35.561 1.00 14.78 112 SER B CA 1
ATOM 3203 C C . SER B 1 113 ? -137.540 -63.857 34.231 1.00 16.20 112 SER B C 1
ATOM 3204 O O . SER B 1 113 ? -138.216 -63.799 33.214 1.00 16.27 112 SER B O 1
ATOM 3207 N N . VAL B 1 114 ? -136.218 -63.738 34.234 1.00 14.42 113 VAL B N 1
ATOM 3208 C CA . VAL B 1 114 ? -135.473 -63.650 32.966 1.00 14.97 113 VAL B CA 1
ATOM 3209 C C . VAL B 1 114 ? -135.669 -64.909 32.174 1.00 12.37 113 VAL B C 1
ATOM 3210 O O . VAL B 1 114 ? -135.917 -64.849 30.972 1.00 14.93 113 VAL B O 1
ATOM 3214 N N . LEU B 1 115 ? -135.628 -66.063 32.849 1.00 15.36 114 LEU B N 1
ATOM 3215 C CA . LEU B 1 115 ? -135.783 -67.368 32.196 1.00 15.28 114 LEU B CA 1
ATOM 3216 C C . LEU B 1 115 ? -137.177 -67.470 31.569 1.00 14.89 114 LEU B C 1
ATOM 3217 O O . LEU B 1 115 ? -137.265 -67.861 30.430 1.00 11.10 114 LEU B O 1
ATOM 3222 N N . SER B 1 116 ? -138.237 -67.082 32.289 1.00 13.47 115 SER B N 1
ATOM 3223 C CA . SER B 1 116 ? -139.616 -67.113 31.746 1.00 13.44 115 SER B CA 1
ATOM 3224 C C . SER B 1 116 ? -139.761 -66.247 30.497 1.00 14.87 115 SER B C 1
ATOM 3225 O O . SER B 1 116 ? -140.370 -66.675 29.507 1.00 16.73 115 SER B O 1
ATOM 3228 N N . PHE B 1 117 ? -139.173 -65.047 30.545 1.00 14.88 116 PHE B N 1
ATOM 3229 C CA . PHE B 1 117 ? -139.140 -64.155 29.394 1.00 14.58 116 PHE B CA 1
ATOM 3230 C C . PHE B 1 117 ? -138.429 -64.819 28.194 1.00 14.69 116 PHE B C 1
ATOM 3231 O O . PHE B 1 117 ? -138.888 -64.713 27.024 1.00 14.13 116 PHE B O 1
ATOM 3239 N N . GLN B 1 118 ? -137.307 -65.485 28.447 1.00 14.00 117 GLN B N 1
ATOM 3240 C CA . GLN B 1 118 ? -136.584 -66.181 27.334 1.00 15.96 117 GLN B CA 1
ATOM 3241 C C . GLN B 1 118 ? -137.432 -67.285 26.674 1.00 13.96 117 GLN B C 1
ATOM 3242 O O . GLN B 1 118 ? -137.408 -67.459 25.432 1.00 11.89 117 GLN B O 1
ATOM 3248 N N . GLU B 1 119 ? -138.240 -67.954 27.494 1.00 12.90 118 GLU B N 1
ATOM 3249 C CA . GLU B 1 119 ? -139.180 -68.966 27.048 1.00 12.64 118 GLU B CA 1
ATOM 3250 C C . GLU B 1 119 ? -140.301 -68.379 26.198 1.00 16.01 118 GLU B C 1
ATOM 3251 O O . GLU B 1 119 ? -140.691 -68.987 25.213 1.00 16.71 118 GLU B O 1
ATOM 3257 N N . VAL B 1 120 ? -140.774 -67.181 26.547 1.00 15.57 119 VAL B N 1
ATOM 3258 C CA . VAL B 1 120 ? -141.730 -66.469 25.701 1.00 15.54 119 VAL B CA 1
ATOM 3259 C C . VAL B 1 120 ? -141.130 -66.283 24.268 1.00 14.62 119 VAL B C 1
ATOM 3260 O O . VAL B 1 120 ? -141.799 -66.597 23.274 1.00 12.79 119 VAL B O 1
ATOM 3264 N N . VAL B 1 121 ? -139.872 -65.847 24.178 1.00 15.31 120 VAL B N 1
ATOM 3265 C CA . VAL B 1 121 ? -139.221 -65.621 22.897 1.00 15.87 120 VAL B CA 1
ATOM 3266 C C . VAL B 1 121 ? -138.970 -66.937 22.130 1.00 15.54 120 VAL B C 1
ATOM 3267 O O . VAL B 1 121 ? -139.174 -66.990 20.887 1.00 17.41 120 VAL B O 1
ATOM 3271 N N . HIS B 1 122 ? -138.515 -67.967 22.844 1.00 15.18 121 HIS B N 1
ATOM 3272 C CA . HIS B 1 122 ? -138.280 -69.298 22.251 1.00 15.77 121 HIS B CA 1
ATOM 3273 C C . HIS B 1 122 ? -139.561 -69.803 21.655 1.00 16.11 121 HIS B C 1
ATOM 3274 O O . HIS B 1 122 ? -139.565 -70.222 20.533 1.00 14.46 121 HIS B O 1
ATOM 3281 N N . ASN B 1 123 ? -140.659 -69.753 22.423 1.00 15.24 122 ASN B N 1
ATOM 3282 C CA . ASN B 1 123 ? -141.939 -70.245 21.935 1.00 13.21 122 ASN B CA 1
ATOM 3283 C C . ASN B 1 123 ? -142.387 -69.461 20.714 1.00 14.66 122 ASN B C 1
ATOM 3284 O O . ASN B 1 123 ? -142.810 -70.041 19.709 1.00 13.52 122 ASN B O 1
ATOM 3289 N N . GLN B 1 124 ? -142.252 -68.133 20.772 1.00 14.59 123 GLN B N 1
ATOM 3290 C CA . GLN B 1 124 ? -142.611 -67.283 19.648 1.00 14.73 123 GLN B CA 1
ATOM 3291 C C . GLN B 1 124 ? -141.776 -67.562 18.397 1.00 14.30 123 GLN B C 1
ATOM 3292 O O . GLN B 1 124 ? -142.277 -67.467 17.263 1.00 14.39 123 GLN B O 1
ATOM 3298 N N . SER B 1 125 ? -140.523 -67.868 18.601 1.00 14.51 124 SER B N 1
ATOM 3299 C CA A SER B 1 125 ? -139.636 -68.199 17.496 0.50 15.61 124 SER B CA 1
ATOM 3300 C CA B SER B 1 125 ? -139.617 -68.210 17.510 0.50 14.67 124 SER B CA 1
ATOM 3301 C C . SER B 1 125 ? -140.140 -69.408 16.686 1.00 16.80 124 SER B C 1
ATOM 3302 O O . SER B 1 125 ? -139.883 -69.489 15.469 1.00 16.00 124 SER B O 1
ATOM 3307 N N . TYR B 1 126 ? -140.873 -70.338 17.325 1.00 15.87 125 TYR B N 1
ATOM 3308 C CA . TYR B 1 126 ? -141.444 -71.509 16.580 1.00 17.05 125 TYR B CA 1
ATOM 3309 C C . TYR B 1 126 ? -142.605 -71.087 15.689 1.00 17.38 125 TYR B C 1
ATOM 3310 O O . TYR B 1 126 ? -142.751 -71.636 14.599 1.00 21.80 125 TYR B O 1
ATOM 3319 N N . SER B 1 127 ? -143.428 -70.121 16.127 1.00 17.86 126 SER B N 1
ATOM 3320 C CA . SER B 1 127 ? -144.437 -69.533 15.255 1.00 18.15 126 SER B CA 1
ATOM 3321 C C . SER B 1 127 ? -143.759 -68.812 14.068 1.00 17.78 126 SER B C 1
ATOM 3322 O O . SER B 1 127 ? -144.253 -68.848 12.936 1.00 17.71 126 SER B O 1
ATOM 3325 N N . TYR B 1 128 ? -142.676 -68.086 14.358 1.00 14.57 127 TYR B N 1
ATOM 3326 C CA . TYR B 1 128 ? -141.912 -67.386 13.344 1.00 16.08 127 TYR B CA 1
ATOM 3327 C C . TYR B 1 128 ? -141.370 -68.380 12.301 1.00 15.86 127 TYR B C 1
ATOM 3328 O O . TYR B 1 128 ? -141.513 -68.149 11.090 1.00 15.75 127 TYR B O 1
ATOM 3337 N N . VAL B 1 129 ? -140.774 -69.480 12.775 1.00 15.77 128 VAL B N 1
ATOM 3338 C CA . VAL B 1 129 ? -140.222 -70.511 11.892 1.00 17.39 128 VAL B CA 1
ATOM 3339 C C . VAL B 1 129 ? -141.310 -71.120 11.019 1.00 16.75 128 VAL B C 1
ATOM 3340 O O . VAL B 1 129 ? -141.170 -71.122 9.808 1.00 16.26 128 VAL B O 1
ATOM 3344 N N . LEU B 1 130 ? -142.402 -71.592 11.620 1.00 14.52 129 LEU B N 1
ATOM 3345 C CA . LEU B 1 130 ? -143.488 -72.188 10.842 1.00 15.23 129 LEU B CA 1
ATOM 3346 C C . LEU B 1 130 ? -144.176 -71.224 9.870 1.00 16.34 129 LEU B C 1
ATOM 3347 O O . LEU B 1 130 ? -144.574 -71.637 8.791 1.00 17.77 129 LEU B O 1
ATOM 3352 N N . SER B 1 131 ? -144.293 -69.947 10.233 1.00 17.02 130 SER B N 1
ATOM 3353 C CA . SER B 1 131 ? -144.908 -68.959 9.348 1.00 18.35 130 SER B CA 1
ATOM 3354 C C . SER B 1 131 ? -144.058 -68.683 8.093 1.00 16.02 130 SER B C 1
ATOM 3355 O O . SER B 1 131 ? -144.568 -68.177 7.097 1.00 15.29 130 SER B O 1
ATOM 3358 N N . SER B 1 132 ? -142.766 -68.996 8.171 1.00 15.87 131 SER B N 1
ATOM 3359 C CA . SER B 1 132 ? -141.817 -68.846 7.065 1.00 18.47 131 SER B CA 1
ATOM 3360 C C . SER B 1 132 ? -141.659 -70.092 6.205 1.00 15.62 131 SER B C 1
ATOM 3361 O O . SER B 1 132 ? -141.284 -69.988 5.051 1.00 19.10 131 SER B O 1
ATOM 3364 N N . LEU B 1 133 ? -141.923 -71.269 6.769 1.00 15.13 132 LEU B N 1
ATOM 3365 C CA . LEU B 1 133 ? -141.609 -72.530 6.107 1.00 12.59 132 LEU B CA 1
ATOM 3366 C C . LEU B 1 133 ? -142.763 -73.379 5.611 1.00 17.13 132 LEU B C 1
ATOM 3367 O O . LEU B 1 133 ? -142.571 -74.103 4.633 1.00 14.78 132 LEU B O 1
ATOM 3372 N N . VAL B 1 134 ? -143.921 -73.343 6.284 1.00 14.24 133 VAL B N 1
ATOM 3373 C CA . VAL B 1 134 ? -145.053 -74.194 5.922 1.00 16.54 133 VAL B CA 1
ATOM 3374 C C . VAL B 1 134 ? -146.334 -73.388 5.726 1.00 13.84 133 VAL B C 1
ATOM 3375 O O . VAL B 1 134 ? -146.442 -72.308 6.277 1.00 16.67 133 VAL B O 1
ATOM 3379 N N . PRO B 1 135 ? -147.322 -73.929 4.967 1.00 17.21 134 PRO B N 1
ATOM 3380 C CA . PRO B 1 135 ? -148.581 -73.220 4.816 1.00 18.98 134 PRO B CA 1
ATOM 3381 C C . PRO B 1 135 ? -149.316 -73.009 6.119 1.00 20.68 134 PRO B C 1
ATOM 3382 O O . PRO B 1 135 ? -149.100 -73.775 7.073 1.00 20.04 134 PRO B O 1
ATOM 3386 N N . LYS B 1 136 ? -150.173 -71.995 6.164 1.00 19.29 135 LYS B N 1
ATOM 3387 C CA . LYS B 1 136 ? -150.862 -71.609 7.396 1.00 18.99 135 LYS B CA 1
ATOM 3388 C C . LYS B 1 136 ? -151.694 -72.740 7.929 1.00 18.42 135 LYS B C 1
ATOM 3389 O O . LYS B 1 136 ? -151.732 -72.948 9.143 1.00 19.35 135 LYS B O 1
ATOM 3395 N N . ALA B 1 137 ? -152.361 -73.468 7.026 1.00 16.81 136 ALA B N 1
ATOM 3396 C CA . ALA B 1 137 ? -153.124 -74.633 7.401 1.00 17.25 136 ALA B CA 1
ATOM 3397 C C . ALA B 1 137 ? -152.223 -75.662 8.069 1.00 20.17 136 ALA B C 1
ATOM 3398 O O . ALA B 1 137 ? -152.635 -76.308 9.037 1.00 22.35 136 ALA B O 1
ATOM 3400 N N . THR B 1 138 ? -151.004 -75.823 7.552 1.00 17.43 137 THR B N 1
ATOM 3401 C CA . THR B 1 138 ? -150.051 -76.781 8.112 1.00 17.68 137 THR B CA 1
ATOM 3402 C C . THR B 1 138 ? -149.576 -76.286 9.488 1.00 16.31 137 THR B C 1
ATOM 3403 O O . THR B 1 138 ? -149.482 -77.082 10.408 1.00 18.95 137 THR B O 1
ATOM 3407 N N . GLN B 1 139 ? -149.314 -74.980 9.622 1.00 16.70 138 GLN B N 1
ATOM 3408 C CA . GLN B 1 139 ? -148.965 -74.373 10.907 1.00 18.74 138 GLN B CA 1
ATOM 3409 C C . GLN B 1 139 ? -150.055 -74.647 11.976 1.00 19.99 138 GLN B C 1
ATOM 3410 O O . GLN B 1 139 ? -149.745 -75.030 13.110 1.00 17.95 138 GLN B O 1
ATOM 3416 N N . ASP B 1 140 ? -151.316 -74.467 11.595 1.00 21.87 139 ASP B N 1
ATOM 3417 C CA . ASP B 1 140 ? -152.474 -74.741 12.471 1.00 22.87 139 ASP B CA 1
ATOM 3418 C C . ASP B 1 140 ? -152.478 -76.198 12.929 1.00 23.18 139 ASP B C 1
ATOM 3419 O O . ASP B 1 140 ? -152.680 -76.474 14.101 1.00 24.86 139 ASP B O 1
ATOM 3424 N N . GLU B 1 141 ? -152.267 -77.100 11.981 1.00 21.82 140 GLU B N 1
ATOM 3425 C CA . GLU B 1 141 ? -152.218 -78.525 12.234 1.00 23.60 140 GLU B CA 1
ATOM 3426 C C . GLU B 1 141 ? -151.093 -78.918 13.195 1.00 21.93 140 GLU B C 1
ATOM 3427 O O . GLU B 1 141 ? -151.323 -79.714 14.098 1.00 22.91 140 GLU B O 1
ATOM 3433 N N . ILE B 1 142 ? -149.882 -78.380 12.994 1.00 18.77 141 ILE B N 1
ATOM 3434 C CA . ILE B 1 142 ? -148.746 -78.653 13.872 1.00 19.55 141 ILE B CA 1
ATOM 3435 C C . ILE B 1 142 ? -149.055 -78.216 15.313 1.00 22.21 141 ILE B C 1
ATOM 3436 O O . ILE B 1 142 ? -148.662 -78.900 16.263 1.00 23.90 141 ILE B O 1
ATOM 3441 N N . PHE B 1 143 ? -149.740 -77.082 15.474 1.00 22.04 142 PHE B N 1
ATOM 3442 C CA . PHE B 1 143 ? -150.148 -76.562 16.800 1.00 22.58 142 PHE B CA 1
ATOM 3443 C C . PHE B 1 143 ? -151.394 -77.268 17.411 1.00 22.20 142 PHE B C 1
ATOM 3444 O O . PHE B 1 143 ? -151.831 -76.874 18.468 1.00 26.45 142 PHE B O 1
ATOM 3452 N N . GLU B 1 144 ? -151.963 -78.268 16.735 1.00 27.26 143 GLU B N 1
ATOM 3453 C CA . GLU B 1 144 ? -153.023 -79.149 17.248 1.00 29.07 143 GLU B CA 1
ATOM 3454 C C . GLU B 1 144 ? -152.449 -80.611 17.385 1.00 30.29 143 GLU B C 1
ATOM 3455 O O . GLU B 1 144 ? -153.183 -81.467 17.856 1.00 30.86 143 GLU B O 1
ATOM 3461 N N . TYR B 1 145 ? -151.196 -80.913 16.960 1.00 29.90 144 TYR B N 1
ATOM 3462 C CA . TYR B 1 145 ? -150.645 -82.299 17.073 1.00 30.04 144 TYR B CA 1
ATOM 3463 C C . TYR B 1 145 ? -150.676 -82.838 18.495 1.00 28.98 144 TYR B C 1
ATOM 3464 O O . TYR B 1 145 ? -150.923 -84.025 18.717 1.00 29.24 144 TYR B O 1
ATOM 3473 N N . TRP B 1 146 ? -150.356 -81.974 19.444 1.00 27.42 145 TRP B N 1
ATOM 3474 C CA . TRP B 1 146 ? -150.367 -82.350 20.850 1.00 25.12 145 TRP B CA 1
ATOM 3475 C C . TRP B 1 146 ? -151.749 -82.872 21.355 1.00 21.85 145 TRP B C 1
ATOM 3476 O O . TRP B 1 146 ? -151.797 -83.648 22.309 1.00 19.69 145 TRP B O 1
ATOM 3487 N N . LYS B 1 147 ? -152.847 -82.442 20.737 1.00 20.95 146 LYS B N 1
ATOM 3488 C CA . LYS B 1 147 ? -154.191 -82.890 21.120 1.00 24.22 146 LYS B CA 1
ATOM 3489 C C . LYS B 1 147 ? -154.559 -84.188 20.410 1.00 24.99 146 LYS B C 1
ATOM 3490 O O . LYS B 1 147 ? -155.365 -84.926 20.941 1.00 25.57 146 LYS B O 1
ATOM 3496 N N . HIS B 1 148 ? -153.963 -84.462 19.238 1.00 25.84 147 HIS B N 1
ATOM 3497 C CA . HIS B 1 148 ? -154.411 -85.581 18.396 1.00 28.75 147 HIS B CA 1
ATOM 3498 C C . HIS B 1 148 ? -153.512 -86.775 18.218 1.00 29.95 147 HIS B C 1
ATOM 3499 O O . HIS B 1 148 ? -154.016 -87.814 17.812 1.00 33.43 147 HIS B O 1
ATOM 3506 N N . ASP B 1 149 ? -152.217 -86.648 18.516 1.00 29.22 148 ASP B N 1
ATOM 3507 C CA . ASP B 1 149 ? -151.265 -87.756 18.403 1.00 29.01 148 ASP B CA 1
ATOM 3508 C C . ASP B 1 149 ? -151.116 -88.419 19.771 1.00 29.07 148 ASP B C 1
ATOM 3509 O O . ASP B 1 149 ? -150.663 -87.774 20.721 1.00 24.87 148 ASP B O 1
ATOM 3514 N N . ASP B 1 150 ? -151.482 -89.701 19.871 1.00 25.65 149 ASP B N 1
ATOM 3515 C CA . ASP B 1 150 ? -151.408 -90.428 21.138 1.00 24.98 149 ASP B CA 1
ATOM 3516 C C . ASP B 1 150 ? -149.976 -90.587 21.675 1.00 22.50 149 ASP B C 1
ATOM 3517 O O . ASP B 1 150 ? -149.807 -90.672 22.882 1.00 20.09 149 ASP B O 1
ATOM 3522 N N . VAL B 1 151 ? -148.978 -90.635 20.785 1.00 17.61 150 VAL B N 1
ATOM 3523 C CA . VAL B 1 151 ? -147.595 -90.747 21.207 1.00 20.06 150 VAL B CA 1
ATOM 3524 C C . VAL B 1 151 ? -147.160 -89.409 21.831 1.00 20.53 150 VAL B C 1
ATOM 3525 O O . VAL B 1 151 ? -146.590 -89.394 22.930 1.00 15.61 150 VAL B O 1
ATOM 3529 N N . LEU B 1 152 ? -147.448 -88.293 21.155 1.00 19.34 151 LEU B N 1
ATOM 3530 C CA . LEU B 1 152 ? -147.082 -86.980 21.690 1.00 20.57 151 LEU B CA 1
ATOM 3531 C C . LEU B 1 152 ? -147.841 -86.710 22.994 1.00 18.40 151 LEU B C 1
ATOM 3532 O O . LEU B 1 152 ? -147.271 -86.204 23.968 1.00 16.81 151 LEU B O 1
ATOM 3537 N N . LYS B 1 153 ? -149.100 -87.108 23.040 1.00 19.07 152 LYS B N 1
ATOM 3538 C CA . LYS B 1 153 ? -149.887 -86.913 24.237 1.00 23.08 152 LYS B CA 1
ATOM 3539 C C . LYS B 1 153 ? -149.330 -87.703 25.420 1.00 22.66 152 LYS B C 1
ATOM 3540 O O . LYS B 1 153 ? -149.256 -87.186 26.528 1.00 19.35 152 LYS B O 1
ATOM 3546 N N . GLU B 1 154 ? -148.931 -88.957 25.190 1.00 24.42 153 GLU B N 1
ATOM 3547 C CA . GLU B 1 154 ? -148.366 -89.770 26.265 1.00 23.45 153 GLU B CA 1
ATOM 3548 C C . GLU B 1 154 ? -147.165 -89.089 26.909 1.00 19.81 153 GLU B C 1
ATOM 3549 O O . GLU B 1 154 ? -147.087 -88.938 28.142 1.00 19.33 153 GLU B O 1
ATOM 3555 N N . ARG B 1 155 ? -146.217 -88.705 26.076 1.00 16.04 154 ARG B N 1
ATOM 3556 C CA . ARG B 1 155 ? -145.025 -88.058 26.588 1.00 17.28 154 ARG B CA 1
ATOM 3557 C C . ARG B 1 155 ? -145.314 -86.704 27.254 1.00 16.59 154 ARG B C 1
ATOM 3558 O O . ARG B 1 155 ? -144.760 -86.408 28.304 1.00 16.15 154 ARG B O 1
ATOM 3566 N N . ASN B 1 156 ? -146.190 -85.902 26.657 1.00 16.80 155 ASN B N 1
ATOM 3567 C CA . ASN B 1 156 ? -146.561 -84.580 27.214 1.00 16.48 155 ASN B CA 1
ATOM 3568 C C . ASN B 1 156 ? -147.198 -84.691 28.600 1.00 15.27 155 ASN B C 1
ATOM 3569 O O . ASN B 1 156 ? -146.877 -83.915 29.477 1.00 14.90 155 ASN B O 1
ATOM 3574 N N . GLU B 1 157 ? -148.035 -85.697 28.796 1.00 14.65 156 GLU B N 1
ATOM 3575 C CA . GLU B 1 157 ? -148.750 -85.873 30.073 1.00 19.10 156 GLU B CA 1
ATOM 3576 C C . GLU B 1 157 ? -147.828 -86.320 31.209 1.00 18.62 156 GLU B C 1
ATOM 3577 O O . GLU B 1 157 ? -148.138 -86.057 32.378 1.00 16.74 156 GLU B O 1
ATOM 3583 N N . PHE B 1 158 ? -146.704 -86.965 30.876 1.00 17.40 157 PHE B N 1
ATOM 3584 C CA . PHE B 1 158 ? -145.645 -87.262 31.879 1.00 17.12 157 PHE B CA 1
ATOM 3585 C C . PHE B 1 158 ? -145.077 -85.923 32.434 1.00 16.52 157 PHE B C 1
ATOM 3586 O O . PHE B 1 158 ? -144.963 -85.762 33.648 1.00 18.89 157 PHE B O 1
ATOM 3594 N N . ILE B 1 159 ? -144.777 -84.963 31.555 1.00 17.44 158 ILE B N 1
ATOM 3595 C CA . ILE B 1 159 ? -144.328 -83.603 31.986 1.00 16.52 158 ILE B CA 1
ATOM 3596 C C . ILE B 1 159 ? -145.396 -82.868 32.761 1.00 18.00 158 ILE B C 1
ATOM 3597 O O . ILE B 1 159 ? -145.119 -82.336 33.850 1.00 22.58 158 ILE B O 1
ATOM 3602 N N . ILE B 1 160 ? -146.614 -82.850 32.233 1.00 17.09 159 ILE B N 1
ATOM 3603 C CA . ILE B 1 160 ? -147.719 -82.112 32.877 1.00 16.38 159 ILE B CA 1
ATOM 3604 C C . ILE B 1 160 ? -148.031 -82.615 34.292 1.00 17.89 159 ILE B C 1
ATOM 3605 O O . ILE B 1 160 ? -148.207 -81.810 35.207 1.00 16.43 159 ILE B O 1
ATOM 3610 N N . ASP B 1 161 ? -148.057 -83.936 34.461 1.00 18.43 160 ASP B N 1
ATOM 3611 C CA . ASP B 1 161 ? -148.235 -84.551 35.768 1.00 17.12 160 ASP B CA 1
ATOM 3612 C C . ASP B 1 161 ? -147.161 -84.033 36.760 1.00 17.78 160 ASP B C 1
ATOM 3613 O O . ASP B 1 161 ? -147.483 -83.696 37.896 1.00 19.59 160 ASP B O 1
ATOM 3618 N N . GLY B 1 162 ? -145.907 -83.922 36.322 1.00 17.02 161 GLY B N 1
ATOM 3619 C CA . GLY B 1 162 ? -144.847 -83.398 37.183 1.00 15.73 161 GLY B CA 1
ATOM 3620 C C . GLY B 1 162 ? -145.065 -81.954 37.616 1.00 18.45 161 GLY B C 1
ATOM 3621 O O . GLY B 1 162 ? -144.924 -81.601 38.778 1.00 19.48 161 GLY B O 1
ATOM 3622 N N . TYR B 1 163 ? -145.464 -81.122 36.673 1.00 16.51 162 TYR B N 1
ATOM 3623 C CA . TYR B 1 163 ? -145.710 -79.709 36.937 1.00 16.48 162 TYR B CA 1
ATOM 3624 C C . TYR B 1 163 ? -146.980 -79.470 37.713 1.00 18.68 162 TYR B C 1
ATOM 3625 O O . TYR B 1 163 ? -146.999 -78.627 38.594 1.00 18.45 162 TYR B O 1
ATOM 3634 N N . GLU B 1 164 ? -148.040 -80.189 37.383 1.00 14.65 163 GLU B N 1
ATOM 3635 C CA . GLU B 1 164 ? -149.328 -80.023 38.081 1.00 21.85 163 GLU B CA 1
ATOM 3636 C C . GLU B 1 164 ? -149.275 -80.344 39.565 1.00 18.32 163 GLU B C 1
ATOM 3637 O O . GLU B 1 164 ? -149.942 -79.682 40.361 1.00 21.39 163 GLU B O 1
ATOM 3643 N N . LYS B 1 165 ? -148.485 -81.343 39.940 1.00 19.79 164 LYS B N 1
ATOM 3644 C CA . LYS B 1 165 ? -148.326 -81.690 41.357 1.00 22.44 164 LYS B CA 1
ATOM 3645 C C . LYS B 1 165 ? -147.747 -80.519 42.152 1.00 20.83 164 LYS B C 1
ATOM 3646 O O . LYS B 1 165 ? -148.185 -80.278 43.268 1.00 22.14 164 LYS B O 1
ATOM 3649 N N . PHE B 1 166 ? -146.836 -79.759 41.550 1.00 18.30 165 PHE B N 1
ATOM 3650 C CA . PHE B 1 166 ? -146.336 -78.529 42.158 1.00 16.91 165 PHE B CA 1
ATOM 3651 C C . PHE B 1 166 ? -147.362 -77.420 42.093 1.00 17.47 165 PHE B C 1
ATOM 3652 O O . PHE B 1 166 ? -147.664 -76.838 43.122 1.00 18.32 165 PHE B O 1
ATOM 3660 N N . VAL B 1 167 ? -147.905 -77.141 40.910 1.00 16.78 166 VAL B N 1
ATOM 3661 C CA . VAL B 1 167 ? -148.832 -76.008 40.739 1.00 16.71 166 VAL B CA 1
ATOM 3662 C C . VAL B 1 167 ? -150.082 -76.155 41.627 1.00 18.63 166 VAL B C 1
ATOM 3663 O O . VAL B 1 167 ? -150.494 -75.180 42.273 1.00 16.11 166 VAL B O 1
ATOM 3667 N N . ASP B 1 168 ? -150.621 -77.373 41.718 1.00 17.73 167 ASP B N 1
ATOM 3668 C CA . ASP B 1 168 ? -151.805 -77.623 42.535 1.00 22.41 167 ASP B CA 1
ATOM 3669 C C . ASP B 1 168 ? -151.538 -77.761 44.031 1.00 23.22 167 ASP B C 1
ATOM 3670 O O . ASP B 1 168 ? -152.494 -77.730 44.809 1.00 24.55 167 ASP B O 1
ATOM 3675 N N . ASN B 1 169 ? -150.285 -77.943 44.443 1.00 22.05 168 ASN B N 1
ATOM 3676 C CA . ASN B 1 169 ? -149.933 -78.068 45.866 1.00 22.89 168 ASN B CA 1
ATOM 3677 C C . ASN B 1 169 ? -148.437 -77.705 46.071 1.00 21.86 168 ASN B C 1
ATOM 3678 O O . ASN B 1 169 ? -147.567 -78.587 46.208 1.00 19.54 168 ASN B O 1
ATOM 3683 N N . PRO B 1 170 ? -148.133 -76.396 46.034 1.00 17.72 169 PRO B N 1
ATOM 3684 C CA . PRO B 1 170 ? -146.742 -75.965 46.046 1.00 18.47 169 PRO B CA 1
ATOM 3685 C C . PRO B 1 170 ? -146.156 -76.101 47.439 1.00 19.40 169 PRO B C 1
ATOM 3686 O O . PRO B 1 170 ? -146.723 -75.554 48.406 1.00 20.30 169 PRO B O 1
ATOM 3690 N N . THR B 1 171 ? -145.144 -76.960 47.555 1.00 17.90 170 THR B N 1
ATOM 3691 C CA . THR B 1 171 ? -144.412 -77.202 48.815 1.00 15.07 170 THR B CA 1
ATOM 3692 C C . THR B 1 171 ? -142.975 -77.368 48.382 1.00 14.79 170 THR B C 1
ATOM 3693 O O . THR B 1 171 ? -142.737 -77.567 47.197 1.00 15.14 170 THR B O 1
ATOM 3697 N N . PRO B 1 172 ? -142.005 -77.257 49.319 1.00 17.13 171 PRO B N 1
ATOM 3698 C CA . PRO B 1 172 ? -140.632 -77.526 48.921 1.00 13.79 171 PRO B CA 1
ATOM 3699 C C . PRO B 1 172 ? -140.437 -78.899 48.278 1.00 14.37 171 PRO B C 1
ATOM 3700 O O . PRO B 1 172 ? -139.661 -78.991 47.358 1.00 15.54 171 PRO B O 1
ATOM 3704 N N . LYS B 1 173 ? -141.145 -79.931 48.738 1.00 12.87 172 LYS B N 1
ATOM 3705 C CA . LYS B 1 173 ? -141.016 -81.260 48.129 1.00 15.29 172 LYS B CA 1
ATOM 3706 C C . LYS B 1 173 ? -141.607 -81.302 46.722 1.00 16.13 172 LYS B C 1
ATOM 3707 O O . LYS B 1 173 ? -140.944 -81.797 45.836 1.00 15.32 172 LYS B O 1
ATOM 3713 N N . THR B 1 174 ? -142.837 -80.792 46.528 1.00 15.25 173 THR B N 1
ATOM 3714 C CA . THR B 1 174 ? -143.481 -80.834 45.192 1.00 13.83 173 THR B CA 1
ATOM 3715 C C . THR B 1 174 ? -142.696 -79.921 44.247 1.00 13.24 173 THR B C 1
ATOM 3716 O O . THR B 1 174 ? -142.558 -80.261 43.083 1.00 15.99 173 THR B O 1
ATOM 3720 N N . PHE B 1 175 ? -142.148 -78.815 44.771 1.00 14.77 174 PHE B N 1
ATOM 3721 C CA . PHE B 1 175 ? -141.265 -77.938 43.991 1.00 15.42 174 PHE B CA 1
ATOM 3722 C C . PHE B 1 175 ? -139.989 -78.680 43.573 1.00 15.09 174 PHE B C 1
ATOM 3723 O O . PHE B 1 175 ? -139.672 -78.721 42.363 1.00 14.23 174 PHE B O 1
ATOM 3731 N N . LEU B 1 176 ? -139.301 -79.326 44.525 1.00 15.00 175 LEU B N 1
ATOM 3732 C CA . LEU B 1 176 ? -138.078 -80.125 44.221 1.00 15.25 175 LEU B CA 1
ATOM 3733 C C . LEU B 1 176 ? -138.328 -81.174 43.130 1.00 15.08 175 LEU B C 1
ATOM 3734 O O . LEU B 1 176 ? -137.536 -81.325 42.188 1.00 14.22 175 LEU B O 1
ATOM 3739 N N . GLU B 1 177 ? -139.447 -81.875 43.268 1.00 14.68 176 GLU B N 1
ATOM 3740 C CA . GLU B 1 177 ? -139.819 -82.911 42.291 1.00 16.69 176 GLU B CA 1
ATOM 3741 C C . GLU B 1 177 ? -140.061 -82.290 40.941 1.00 17.34 176 GLU B C 1
ATOM 3742 O O . GLU B 1 177 ? -139.591 -82.825 39.951 1.00 15.32 176 GLU B O 1
ATOM 3748 N N . SER B 1 178 ? -140.758 -81.150 40.903 1.00 15.98 177 SER B N 1
ATOM 3749 C CA . SER B 1 178 ? -141.015 -80.468 39.631 1.00 15.02 177 SER B CA 1
ATOM 3750 C C . SER B 1 178 ? -139.739 -80.037 38.916 1.00 14.88 177 SER B C 1
ATOM 3751 O O . SER B 1 178 ? -139.705 -79.999 37.679 1.00 12.32 177 SER B O 1
ATOM 3754 N N . ILE B 1 179 ? -138.693 -79.700 39.676 1.00 14.21 178 ILE B N 1
ATOM 3755 C CA . ILE B 1 179 ? -137.411 -79.318 39.088 1.00 13.38 178 ILE B CA 1
ATOM 3756 C C . ILE B 1 179 ? -136.778 -80.476 38.311 1.00 15.34 178 ILE B C 1
ATOM 3757 O O . ILE B 1 179 ? -136.114 -80.255 37.322 1.00 15.73 178 ILE B O 1
ATOM 3762 N N . VAL B 1 180 ? -136.960 -81.722 38.757 1.00 13.53 179 VAL B N 1
ATOM 3763 C CA . VAL B 1 180 ? -136.465 -82.902 38.025 1.00 14.13 179 VAL B CA 1
ATOM 3764 C C . VAL B 1 180 ? -137.152 -82.930 36.642 1.00 14.98 179 VAL B C 1
ATOM 3765 O O . VAL B 1 180 ? -136.482 -83.054 35.591 1.00 14.33 179 VAL B O 1
ATOM 3769 N N . TYR B 1 181 ? -138.465 -82.696 36.634 1.00 15.34 180 TYR B N 1
ATOM 3770 C CA . TYR B 1 181 ? -139.216 -82.552 35.366 1.00 13.56 180 TYR B CA 1
ATOM 3771 C C . TYR B 1 181 ? -138.698 -81.408 34.531 1.00 16.58 180 TYR B C 1
ATOM 3772 O O . TYR B 1 181 ? -138.566 -81.543 33.291 1.00 15.03 180 TYR B O 1
ATOM 3781 N N . ASP B 1 182 ? -138.379 -80.283 35.177 1.00 15.03 181 ASP B N 1
ATOM 3782 C CA . ASP B 1 182 ? -137.841 -79.151 34.448 1.00 16.46 181 ASP B CA 1
ATOM 3783 C C . ASP B 1 182 ? -136.534 -79.496 33.761 1.00 14.57 181 ASP B C 1
ATOM 3784 O O . ASP B 1 182 ? -136.357 -79.185 32.580 1.00 16.60 181 ASP B O 1
ATOM 3789 N N . VAL B 1 183 ? -135.634 -80.136 34.508 1.00 17.21 182 VAL B N 1
ATOM 3790 C CA . VAL B 1 183 ? -134.327 -80.535 33.983 1.00 14.62 182 VAL B CA 1
ATOM 3791 C C . VAL B 1 183 ? -134.461 -81.552 32.858 1.00 17.10 182 VAL B C 1
ATOM 3792 O O . VAL B 1 183 ? -133.653 -81.546 31.949 1.00 14.00 182 VAL B O 1
ATOM 3796 N N . ILE B 1 184 ? -135.476 -82.415 32.926 1.00 14.65 183 ILE B N 1
ATOM 3797 C CA . ILE B 1 184 ? -135.842 -83.294 31.802 1.00 16.79 183 ILE B CA 1
ATOM 3798 C C . ILE B 1 184 ? -136.281 -82.453 30.590 1.00 18.07 183 ILE B C 1
ATOM 3799 O O . ILE B 1 184 ? -135.693 -82.578 29.495 1.00 15.39 183 ILE B O 1
ATOM 3804 N N . LEU B 1 185 ? -137.236 -81.538 30.787 1.00 16.34 184 LEU B N 1
ATOM 3805 C CA . LEU B 1 185 ? -137.774 -80.759 29.664 1.00 17.85 184 LEU B CA 1
ATOM 3806 C C . LEU B 1 185 ? -136.683 -79.950 28.972 1.00 16.59 184 LEU B C 1
ATOM 3807 O O . LEU B 1 185 ? -136.507 -80.058 27.773 1.00 18.17 184 LEU B O 1
ATOM 3812 N N . GLU B 1 186 ? -135.927 -79.192 29.760 1.00 17.38 185 GLU B N 1
ATOM 3813 C CA . GLU B 1 186 ? -134.902 -78.286 29.235 1.00 18.31 185 GLU B CA 1
ATOM 3814 C C . GLU B 1 186 ? -133.599 -78.941 28.880 1.00 17.32 185 GLU B C 1
ATOM 3815 O O . GLU B 1 186 ? -132.981 -78.594 27.883 1.00 24.43 185 GLU B O 1
ATOM 3821 N N . GLY B 1 187 ? -133.173 -79.863 29.717 1.00 17.31 186 GLY B N 1
ATOM 3822 C CA . GLY B 1 187 ? -131.873 -80.531 29.589 1.00 15.38 186 GLY B CA 1
ATOM 3823 C C . GLY B 1 187 ? -131.808 -81.839 28.858 1.00 16.59 186 GLY B C 1
ATOM 3824 O O . GLY B 1 187 ? -130.718 -82.245 28.545 1.00 17.33 186 GLY B O 1
ATOM 3825 N N . LEU B 1 188 ? -132.944 -82.501 28.629 1.00 15.37 187 LEU B N 1
ATOM 3826 C CA . LEU B 1 188 ? -132.984 -83.766 27.896 1.00 16.29 187 LEU B CA 1
ATOM 3827 C C . LEU B 1 188 ? -133.825 -83.637 26.640 1.00 16.23 187 LEU B C 1
ATOM 3828 O O . LEU B 1 188 ? -133.352 -83.849 25.529 1.00 15.12 187 LEU B O 1
ATOM 3833 N N . ASN B 1 189 ? -135.062 -83.223 26.792 1.00 15.94 188 ASN B N 1
ATOM 3834 C CA . ASN B 1 189 ? -135.942 -83.133 25.621 1.00 16.85 188 ASN B CA 1
ATOM 3835 C C . ASN B 1 189 ? -135.498 -82.123 24.579 1.00 16.00 188 ASN B C 1
ATOM 3836 O O . ASN B 1 189 ? -135.429 -82.451 23.382 1.00 19.26 188 ASN B O 1
ATOM 3841 N N . PHE B 1 190 ? -135.138 -80.917 25.005 1.00 16.92 189 PHE B N 1
ATOM 3842 C CA . PHE B 1 190 ? -134.629 -79.921 24.055 1.00 13.32 189 PHE B CA 1
ATOM 3843 C C . PHE B 1 190 ? -133.316 -80.376 23.457 1.00 16.25 189 PHE B C 1
ATOM 3844 O O . PHE B 1 190 ? -133.097 -80.213 22.260 1.00 16.52 189 PHE B O 1
ATOM 3852 N N . TYR B 1 191 ? -132.435 -80.931 24.278 1.00 16.37 190 TYR B N 1
ATOM 3853 C CA . TYR B 1 191 ? -131.124 -81.359 23.784 1.00 17.12 190 TYR B CA 1
ATOM 3854 C C . TYR B 1 191 ? -131.215 -82.473 22.762 1.00 16.60 190 TYR B C 1
ATOM 3855 O O . TYR B 1 191 ? -130.428 -82.502 21.826 1.00 18.37 190 TYR B O 1
ATOM 3864 N N . SER B 1 192 ? -132.164 -83.391 22.948 1.00 18.31 191 SER B N 1
ATOM 3865 C CA . SER B 1 192 ? -132.410 -84.454 21.971 1.00 16.90 191 SER B CA 1
ATOM 3866 C C . SER B 1 192 ? -132.867 -83.854 20.657 1.00 18.38 191 SER B C 1
ATOM 3867 O O . SER B 1 192 ? -132.392 -84.222 19.586 1.00 18.46 191 SER B O 1
ATOM 3870 N N . GLY B 1 193 ? -133.760 -82.883 20.755 1.00 21.21 192 GLY B N 1
ATOM 3871 C CA . GLY B 1 193 ? -134.263 -82.167 19.591 1.00 19.76 192 GLY B CA 1
ATOM 3872 C C . GLY B 1 193 ? -133.218 -81.349 18.861 1.00 18.81 192 GLY B C 1
ATOM 3873 O O . GLY B 1 193 ? -133.249 -81.308 17.632 1.00 15.91 192 GLY B O 1
ATOM 3874 N N . PHE B 1 194 ? -132.297 -80.702 19.586 1.00 18.86 193 PHE B N 1
ATOM 3875 C CA . PHE B 1 194 ? -131.232 -79.937 18.924 1.00 20.53 193 PHE B CA 1
ATOM 3876 C C . PHE B 1 194 ? -130.409 -80.756 17.959 1.00 20.87 193 PHE B C 1
ATOM 3877 O O . PHE B 1 194 ? -130.019 -80.232 16.919 1.00 20.44 193 PHE B O 1
ATOM 3885 N N . ALA B 1 195 ? -130.161 -82.026 18.278 1.00 19.53 194 ALA B N 1
ATOM 3886 C CA . ALA B 1 195 ? -129.378 -82.915 17.430 1.00 19.65 194 ALA B CA 1
ATOM 3887 C C . ALA B 1 195 ? -129.920 -83.071 16.003 1.00 18.26 194 ALA B C 1
ATOM 3888 O O . ALA B 1 195 ? -129.147 -83.170 15.052 1.00 20.41 194 ALA B O 1
ATOM 3890 N N . PHE B 1 196 ? -131.243 -83.152 15.879 1.00 18.52 195 PHE B N 1
ATOM 3891 C CA . PHE B 1 196 ? -131.940 -83.237 14.593 1.00 16.11 195 PHE B CA 1
ATOM 3892 C C . PHE B 1 196 ? -131.606 -82.038 13.721 1.00 15.66 195 PHE B C 1
ATOM 3893 O O . PHE B 1 196 ? -131.256 -82.177 12.558 1.00 13.02 195 PHE B O 1
ATOM 3901 N N . PHE B 1 197 ? -131.743 -80.850 14.285 1.00 16.63 196 PHE B N 1
ATOM 3902 C CA . PHE B 1 197 ? -131.482 -79.612 13.539 1.00 15.60 196 PHE B CA 1
ATOM 3903 C C . PHE B 1 197 ? -130.020 -79.454 13.168 1.00 15.16 196 PHE B C 1
ATOM 3904 O O . PHE B 1 197 ? -129.702 -79.055 12.038 1.00 16.98 196 PHE B O 1
ATOM 3912 N N . TYR B 1 198 ? -129.130 -79.792 14.097 1.00 14.08 197 TYR B N 1
ATOM 3913 C CA . TYR B 1 198 ? -127.682 -79.732 13.832 1.00 14.73 197 TYR B CA 1
ATOM 3914 C C . TYR B 1 198 ? -127.243 -80.767 12.802 1.00 14.54 197 TYR B C 1
ATOM 3915 O O . TYR B 1 198 ? -126.299 -80.501 12.049 1.00 17.43 197 TYR B O 1
ATOM 3924 N N . ASN B 1 199 ? -127.900 -81.926 12.773 1.00 15.86 198 ASN B N 1
ATOM 3925 C CA . ASN B 1 199 ? -127.625 -82.946 11.750 1.00 13.85 198 ASN B CA 1
ATOM 3926 C C . ASN B 1 199 ? -128.019 -82.456 10.358 1.00 16.53 198 ASN B C 1
ATOM 3927 O O . ASN B 1 199 ? -127.337 -82.747 9.378 1.00 11.77 198 ASN B O 1
ATOM 3932 N N . LEU B 1 200 ? -129.148 -81.763 10.248 1.00 15.47 199 LEU B N 1
ATOM 3933 C CA . LEU B 1 200 ? -129.510 -81.142 8.950 1.00 17.20 199 LEU B CA 1
ATOM 3934 C C . LEU B 1 200 ? -128.434 -80.115 8.541 1.00 17.06 199 LEU B C 1
ATOM 3935 O O . LEU B 1 200 ? -127.978 -80.111 7.379 1.00 18.29 199 LEU B O 1
ATOM 3940 N N . ALA B 1 201 ? -128.003 -79.290 9.508 1.00 17.67 200 ALA B N 1
ATOM 3941 C CA . ALA B 1 201 ? -127.018 -78.224 9.279 1.00 16.30 200 ALA B CA 1
ATOM 3942 C C . ALA B 1 201 ? -125.689 -78.755 8.780 1.00 17.95 200 ALA B C 1
ATOM 3943 O O . ALA B 1 201 ? -125.159 -78.230 7.808 1.00 17.52 200 ALA B O 1
ATOM 3945 N N . ARG B 1 202 ? -125.185 -79.833 9.389 1.00 18.79 201 ARG B N 1
ATOM 3946 C CA . ARG B 1 202 ? -123.908 -80.470 8.948 1.00 20.98 201 ARG B CA 1
ATOM 3947 C C . ARG B 1 202 ? -124.015 -81.049 7.535 1.00 20.20 201 ARG B C 1
ATOM 3948 O O . ARG B 1 202 ? -123.001 -81.314 6.911 1.00 22.28 201 ARG B O 1
ATOM 3956 N N . ASN B 1 203 ? -125.240 -81.269 7.060 1.00 19.90 202 ASN B N 1
ATOM 3957 C CA . ASN B 1 203 ? -125.498 -81.689 5.696 1.00 20.30 202 ASN B CA 1
ATOM 3958 C C . ASN B 1 203 ? -125.981 -80.529 4.832 1.00 21.89 202 ASN B C 1
ATOM 3959 O O . ASN B 1 203 ? -126.599 -80.757 3.808 1.00 23.04 202 ASN B O 1
ATOM 3964 N N . GLN B 1 204 ? -125.663 -79.297 5.254 1.00 21.95 203 GLN B N 1
ATOM 3965 C CA . GLN B 1 204 ? -125.988 -78.060 4.559 1.00 21.68 203 GLN B CA 1
ATOM 3966 C C . GLN B 1 204 ? -127.492 -77.871 4.317 1.00 21.37 203 GLN B C 1
ATOM 3967 O O . GLN B 1 204 ? -127.891 -77.341 3.299 1.00 23.47 203 GLN B O 1
ATOM 3971 N N . LYS B 1 205 ? -128.315 -78.282 5.272 1.00 21.91 204 LYS B N 1
ATOM 3972 C CA . LYS B 1 205 ? -129.756 -78.150 5.142 1.00 21.30 204 LYS B CA 1
ATOM 3973 C C . LYS B 1 205 ? -130.290 -77.354 6.319 1.00 20.62 204 LYS B C 1
ATOM 3974 O O . LYS B 1 205 ? -129.840 -77.541 7.453 1.00 18.92 204 LYS B O 1
ATOM 3986 N N . VAL B 1 207 ? -129.960 -74.305 7.515 1.00 14.92 206 VAL B N 1
ATOM 3987 C CA . VAL B 1 207 ? -128.906 -73.655 8.275 1.00 16.08 206 VAL B CA 1
ATOM 3988 C C . VAL B 1 207 ? -129.389 -72.437 9.095 1.00 16.99 206 VAL B C 1
ATOM 3989 O O . VAL B 1 207 ? -128.929 -72.222 10.213 1.00 15.71 206 VAL B O 1
ATOM 3993 N N . SER B 1 208 ? -130.343 -71.665 8.586 1.00 19.60 207 SER B N 1
ATOM 3994 C CA . SER B 1 208 ? -130.917 -70.557 9.391 1.00 15.93 207 SER B CA 1
ATOM 3995 C C . SER B 1 208 ? -131.711 -71.079 10.581 1.00 18.08 207 SER B C 1
ATOM 3996 O O . SER B 1 208 ? -131.690 -70.467 11.665 1.00 18.69 207 SER B O 1
ATOM 3999 N N . THR B 1 209 ? -132.412 -72.192 10.396 1.00 15.00 208 THR B N 1
ATOM 4000 C CA . THR B 1 209 ? -133.124 -72.797 11.481 1.00 16.10 208 THR B CA 1
ATOM 4001 C C . THR B 1 209 ? -132.111 -73.287 12.526 1.00 17.44 208 THR B C 1
ATOM 4002 O O . THR B 1 209 ? -132.283 -73.040 13.723 1.00 15.75 208 THR B O 1
ATOM 4006 N N . SER B 1 210 ? -131.019 -73.873 12.059 1.00 17.41 209 SER B N 1
ATOM 4007 C CA . SER B 1 210 ? -129.946 -74.367 12.920 1.00 17.32 209 SER B CA 1
ATOM 4008 C C . SER B 1 210 ? -129.320 -73.221 13.740 1.00 15.97 209 SER B C 1
ATOM 4009 O O . SER B 1 210 ? -128.905 -73.408 14.877 1.00 17.73 209 SER B O 1
ATOM 4012 N N . THR B 1 211 ? -129.249 -72.042 13.140 1.00 18.14 210 THR B N 1
ATOM 4013 C CA . THR B 1 211 ? -128.728 -70.860 13.806 1.00 19.01 210 THR B CA 1
ATOM 4014 C C . THR B 1 211 ? -129.655 -70.437 14.933 1.00 19.43 210 THR B C 1
ATOM 4015 O O . THR B 1 211 ? -129.178 -70.163 16.018 1.00 19.67 210 THR B O 1
ATOM 4032 N N . ILE B 1 213 ? -131.787 -72.375 16.537 1.00 15.48 212 ILE B N 1
ATOM 4033 C CA . ILE B 1 213 ? -131.676 -73.443 17.528 1.00 18.95 212 ILE B CA 1
ATOM 4034 C C . ILE B 1 213 ? -130.436 -73.253 18.403 1.00 16.86 212 ILE B C 1
ATOM 4035 O O . ILE B 1 213 ? -130.497 -73.434 19.590 1.00 16.91 212 ILE B O 1
ATOM 4040 N N . ASN B 1 214 ? -129.345 -72.875 17.787 1.00 15.49 213 ASN B N 1
ATOM 4041 C CA . ASN B 1 214 ? -128.115 -72.528 18.475 1.00 20.16 213 ASN B CA 1
ATOM 4042 C C . ASN B 1 214 ? -128.303 -71.433 19.535 1.00 18.84 213 ASN B C 1
ATOM 4043 O O . ASN B 1 214 ? -127.781 -71.538 20.668 1.00 20.67 213 ASN B O 1
ATOM 4048 N N . TYR B 1 215 ? -129.031 -70.381 19.176 1.00 18.57 214 TYR B N 1
ATOM 4049 C CA . TYR B 1 215 ? -129.352 -69.335 20.150 1.00 18.13 214 TYR B CA 1
ATOM 4050 C C . TYR B 1 215 ? -130.202 -69.859 21.273 1.00 16.80 214 TYR B C 1
ATOM 4051 O O . TYR B 1 215 ? -129.963 -69.543 22.424 1.00 13.94 214 TYR B O 1
ATOM 4060 N N . ILE B 1 216 ? -131.182 -70.673 20.936 1.00 16.58 215 ILE B N 1
ATOM 4061 C CA . ILE B 1 216 ? -132.062 -71.299 21.972 1.00 17.30 215 ILE B CA 1
ATOM 4062 C C . ILE B 1 216 ? -131.236 -72.215 22.920 1.00 17.76 215 ILE B C 1
ATOM 4063 O O . ILE B 1 216 ? -131.440 -72.224 24.140 1.00 18.15 215 ILE B O 1
ATOM 4068 N N . ASN B 1 217 ? -130.331 -72.987 22.311 1.00 16.72 216 ASN B N 1
ATOM 4069 C CA . ASN B 1 217 ? -129.392 -73.911 22.979 1.00 18.09 216 ASN B CA 1
ATOM 4070 C C . ASN B 1 217 ? -128.444 -73.160 23.938 1.00 17.03 216 ASN B C 1
ATOM 4071 O O . ASN B 1 217 ? -128.195 -73.650 25.043 1.00 17.82 216 ASN B O 1
ATOM 4076 N N . ARG B 1 218 ? -127.953 -71.987 23.537 1.00 14.03 217 ARG B N 1
ATOM 4077 C CA . ARG B 1 218 ? -127.129 -71.157 24.426 1.00 17.12 217 ARG B CA 1
ATOM 4078 C C . ARG B 1 218 ? -127.941 -70.725 25.654 1.00 16.12 217 ARG B C 1
ATOM 4079 O O . ARG B 1 218 ? -127.418 -70.695 26.760 1.00 18.69 217 ARG B O 1
ATOM 4087 N N . ASP B 1 219 ? -129.187 -70.319 25.437 1.00 16.31 218 ASP B N 1
ATOM 4088 C CA . ASP B 1 219 ? -130.084 -69.943 26.586 1.00 16.47 218 ASP B CA 1
ATOM 4089 C C . ASP B 1 219 ? -130.385 -71.144 27.482 1.00 15.18 218 ASP B C 1
ATOM 4090 O O . ASP B 1 219 ? -130.379 -71.045 28.739 1.00 17.46 218 ASP B O 1
ATOM 4095 N N . GLU B 1 220 ? -130.694 -72.262 26.844 1.00 17.13 219 GLU B N 1
ATOM 4096 C CA . GLU B 1 220 ? -131.023 -73.501 27.523 1.00 18.16 219 GLU B CA 1
ATOM 4097 C C . GLU B 1 220 ? -129.954 -73.976 28.497 1.00 19.22 219 GLU B C 1
ATOM 4098 O O . GLU B 1 220 ? -130.287 -74.431 29.594 1.00 18.82 219 GLU B O 1
ATOM 4104 N N . GLN B 1 221 ? -128.687 -73.861 28.098 1.00 15.73 220 GLN B N 1
ATOM 4105 C CA . GLN B 1 221 ? -127.560 -74.240 28.956 1.00 19.03 220 GLN B CA 1
ATOM 4106 C C . GLN B 1 221 ? -127.617 -73.553 30.319 1.00 15.74 220 GLN B C 1
ATOM 4107 O O . GLN B 1 221 ? -127.447 -74.192 31.357 1.00 15.45 220 GLN B O 1
ATOM 4113 N N . LEU B 1 222 ? -127.919 -72.260 30.313 1.00 14.42 221 LEU B N 1
ATOM 4114 C CA . LEU B 1 222 ? -128.028 -71.476 31.523 1.00 13.70 221 LEU B CA 1
ATOM 4115 C C . LEU B 1 222 ? -129.310 -71.751 32.274 1.00 13.71 221 LEU B C 1
ATOM 4116 O O . LEU B 1 222 ? -129.299 -71.671 33.483 1.00 15.88 221 LEU B O 1
ATOM 4121 N N . HIS B 1 223 ? -130.407 -72.076 31.577 1.00 15.25 222 HIS B N 1
ATOM 4122 C CA . HIS B 1 223 ? -131.645 -72.507 32.256 1.00 17.25 222 HIS B CA 1
ATOM 4123 C C . HIS B 1 223 ? -131.422 -73.780 33.143 1.00 14.13 222 HIS B C 1
ATOM 4124 O O . HIS B 1 223 ? -131.870 -73.846 34.307 1.00 17.54 222 HIS B O 1
ATOM 4131 N N . VAL B 1 224 ? -130.704 -74.749 32.584 1.00 15.67 223 VAL B N 1
ATOM 4132 C CA . VAL B 1 224 ? -130.369 -76.006 33.245 1.00 16.10 223 VAL B CA 1
ATOM 4133 C C . VAL B 1 224 ? -129.425 -75.706 34.413 1.00 16.74 223 VAL B C 1
ATOM 4134 O O . VAL B 1 224 ? -129.625 -76.228 35.488 1.00 18.72 223 VAL B O 1
ATOM 4138 N N . TYR B 1 225 ? -128.430 -74.843 34.196 1.00 18.73 224 TYR B N 1
ATOM 4139 C CA . TYR B 1 225 ? -127.549 -74.372 35.283 1.00 16.92 224 TYR B CA 1
ATOM 4140 C C . TYR B 1 225 ? -128.368 -73.778 36.428 1.00 18.31 224 TYR B C 1
ATOM 4141 O O . TYR B 1 225 ? -128.171 -74.156 37.562 1.00 15.55 224 TYR B O 1
ATOM 4150 N N . LEU B 1 226 ? -129.316 -72.893 36.123 1.00 15.06 225 LEU B N 1
ATOM 4151 C CA . LEU B 1 226 ? -130.142 -72.276 37.168 1.00 16.46 225 LEU B CA 1
ATOM 4152 C C . LEU B 1 226 ? -130.979 -73.280 37.948 1.00 14.37 225 LEU B C 1
ATOM 4153 O O . LEU B 1 226 ? -130.997 -73.248 39.162 1.00 14.41 225 LEU B O 1
ATOM 4158 N N . PHE B 1 227 ? -131.728 -74.115 37.229 1.00 14.65 226 PHE B N 1
ATOM 4159 C CA . PHE B 1 227 ? -132.598 -75.103 37.846 1.00 18.56 226 PHE B CA 1
ATOM 4160 C C . PHE B 1 227 ? -131.860 -76.149 38.671 1.00 15.44 226 PHE B C 1
ATOM 4161 O O . PHE B 1 227 ? -132.302 -76.464 39.782 1.00 18.18 226 PHE B O 1
ATOM 4169 N N . THR B 1 228 ? -130.736 -76.639 38.147 1.00 14.97 227 THR B N 1
ATOM 4170 C CA . THR B 1 228 ? -129.921 -77.590 38.873 1.00 16.95 227 THR B CA 1
ATOM 4171 C C . THR B 1 228 ? -129.341 -76.931 40.125 1.00 17.66 227 THR B C 1
ATOM 4172 O O . THR B 1 228 ? -129.261 -77.577 41.161 1.00 16.91 227 THR B O 1
ATOM 4176 N N . ASN B 1 229 ? -128.951 -75.651 40.048 1.00 16.03 228 ASN B N 1
ATOM 4177 C CA . ASN B 1 229 ? -128.504 -74.932 41.242 1.00 14.86 228 ASN B CA 1
ATOM 4178 C C . ASN B 1 229 ? -129.589 -74.811 42.302 1.00 17.93 228 ASN B C 1
ATOM 4179 O O . ASN B 1 229 ? -129.307 -74.966 43.502 1.00 14.19 228 ASN B O 1
ATOM 4184 N N . ILE B 1 230 ? -130.816 -74.503 41.868 1.00 17.17 229 ILE B N 1
ATOM 4185 C CA . ILE B 1 230 ? -131.935 -74.360 42.810 1.00 13.95 229 ILE B CA 1
ATOM 4186 C C . ILE B 1 230 ? -132.214 -75.691 43.512 1.00 12.88 229 ILE B C 1
ATOM 4187 O O . ILE B 1 230 ? -132.470 -75.722 44.724 1.00 14.58 229 ILE B O 1
ATOM 4192 N N . PHE B 1 231 ? -132.208 -76.771 42.750 1.00 15.21 230 PHE B N 1
ATOM 4193 C CA . PHE B 1 231 ? -132.412 -78.117 43.285 1.00 13.14 230 PHE B CA 1
ATOM 4194 C C . PHE B 1 231 ? -131.386 -78.412 44.392 1.00 13.73 230 PHE B C 1
ATOM 4195 O O . PHE B 1 231 ? -131.739 -78.832 45.480 1.00 16.05 230 PHE B O 1
ATOM 4203 N N . LYS B 1 232 ? -130.108 -78.164 44.093 1.00 16.25 231 LYS B N 1
ATOM 4204 C CA . LYS B 1 232 ? -129.026 -78.387 45.072 1.00 17.11 231 LYS B CA 1
ATOM 4205 C C . LYS B 1 232 ? -129.207 -77.514 46.327 1.00 17.31 231 LYS B C 1
ATOM 4206 O O . LYS B 1 232 ? -129.069 -78.012 47.450 1.00 18.46 231 LYS B O 1
ATOM 4212 N N . GLU B 1 233 ? -129.610 -76.255 46.153 1.00 18.70 232 GLU B N 1
ATOM 4213 C CA . GLU B 1 233 ? -129.893 -75.400 47.327 1.00 18.33 232 GLU B CA 1
ATOM 4214 C C . GLU B 1 233 ? -131.070 -75.866 48.144 1.00 17.60 232 GLU B C 1
ATOM 4215 O O . GLU B 1 233 ? -131.022 -75.767 49.377 1.00 17.50 232 GLU B O 1
ATOM 4221 N N . LEU B 1 234 ? -132.133 -76.347 47.493 1.00 15.69 233 LEU B N 1
ATOM 4222 C CA . LEU B 1 234 ? -133.270 -76.897 48.256 1.00 16.73 233 LEU B CA 1
ATOM 4223 C C . LEU B 1 234 ? -132.830 -78.063 49.162 1.00 16.94 233 LEU B C 1
ATOM 4224 O O . LEU B 1 234 ? -133.328 -78.185 50.289 1.00 13.75 233 LEU B O 1
ATOM 4229 N N . LEU B 1 235 ? -131.904 -78.901 48.684 1.00 15.82 234 LEU B N 1
ATOM 4230 C CA . LEU B 1 235 ? -131.379 -80.018 49.496 1.00 17.73 234 LEU B CA 1
ATOM 4231 C C . LEU B 1 235 ? -130.576 -79.546 50.719 1.00 18.49 234 LEU B C 1
ATOM 4232 O O . LEU B 1 235 ? -130.536 -80.238 51.739 1.00 18.01 234 LEU B O 1
ATOM 4237 N N . VAL B 1 236 ? -129.959 -78.366 50.618 1.00 19.12 235 VAL B N 1
ATOM 4238 C CA . VAL B 1 236 ? -129.229 -77.758 51.735 1.00 19.39 235 VAL B CA 1
ATOM 4239 C C . VAL B 1 236 ? -130.239 -77.164 52.689 1.00 20.85 235 VAL B C 1
ATOM 4240 O O . VAL B 1 236 ? -130.145 -77.362 53.888 1.00 20.72 235 VAL B O 1
ATOM 4244 N N . GLU B 1 237 ? -131.215 -76.452 52.151 1.00 19.34 236 GLU B N 1
ATOM 4245 C CA . GLU B 1 237 ? -132.204 -75.768 52.963 1.00 22.42 236 GLU B CA 1
ATOM 4246 C C . GLU B 1 237 ? -133.202 -76.722 53.609 1.00 20.57 236 GLU B C 1
ATOM 4247 O O . GLU B 1 237 ? -133.660 -76.465 54.713 1.00 22.48 236 GLU B O 1
ATOM 4253 N N . PHE B 1 238 ? -133.524 -77.813 52.926 1.00 20.87 237 PHE B N 1
ATOM 4254 C CA . PHE B 1 238 ? -134.456 -78.814 53.418 1.00 20.87 237 PHE B CA 1
ATOM 4255 C C . PHE B 1 238 ? -133.725 -80.154 53.398 1.00 20.55 237 PHE B C 1
ATOM 4256 O O . PHE B 1 238 ? -133.948 -80.974 52.511 1.00 22.23 237 PHE B O 1
ATOM 4264 N N . PRO B 1 239 ? -132.836 -80.380 54.382 1.00 20.74 238 PRO B N 1
ATOM 4265 C CA . PRO B 1 239 ? -132.049 -81.609 54.415 1.00 19.94 238 PRO B CA 1
ATOM 4266 C C . PRO B 1 239 ? -132.861 -82.902 54.468 1.00 18.97 238 PRO B C 1
ATOM 4267 O O . PRO B 1 239 ? -132.360 -83.934 54.027 1.00 18.69 238 PRO B O 1
ATOM 4271 N N . GLU B 1 240 ? -134.102 -82.844 54.959 1.00 19.54 239 GLU B N 1
ATOM 4272 C CA . GLU B 1 240 ? -134.999 -84.005 54.954 1.00 21.00 239 GLU B CA 1
ATOM 4273 C C . GLU B 1 240 ? -135.319 -84.527 53.555 1.00 20.92 239 GLU B C 1
ATOM 4274 O O . GLU B 1 240 ? -135.753 -85.657 53.414 1.00 19.61 239 GLU B O 1
ATOM 4280 N N . LEU B 1 241 ? -135.142 -83.689 52.535 1.00 21.24 240 LEU B N 1
ATOM 4281 C CA . LEU B 1 241 ? -135.290 -84.101 51.143 1.00 19.31 240 LEU B CA 1
ATOM 4282 C C . LEU B 1 241 ? -134.027 -84.739 50.550 1.00 19.19 240 LEU B C 1
ATOM 4283 O O . LEU B 1 241 ? -134.089 -85.259 49.440 1.00 17.98 240 LEU B O 1
ATOM 4288 N N . ASN B 1 242 ? -132.891 -84.664 51.246 1.00 18.48 241 ASN B N 1
ATOM 4289 C CA . ASN B 1 242 ? -131.636 -85.191 50.744 1.00 19.67 241 ASN B CA 1
ATOM 4290 C C . ASN B 1 242 ? -131.473 -86.615 51.262 1.00 18.92 241 ASN B C 1
ATOM 4291 O O . ASN B 1 242 ? -130.716 -86.863 52.170 1.00 17.24 241 ASN B O 1
ATOM 4296 N N . THR B 1 243 ? -132.184 -87.539 50.628 1.00 18.22 242 THR B N 1
ATOM 4297 C CA . THR B 1 243 ? -132.239 -88.934 51.022 1.00 16.91 242 THR B CA 1
ATOM 4298 C C . THR B 1 243 ? -131.986 -89.869 49.848 1.00 17.26 242 THR B C 1
ATOM 4299 O O . THR B 1 243 ? -131.878 -89.452 48.696 1.00 16.34 242 THR B O 1
ATOM 4303 N N . GLU B 1 244 ? -131.884 -91.155 50.161 1.00 17.68 243 GLU B N 1
ATOM 4304 C CA . GLU B 1 244 ? -131.792 -92.214 49.140 1.00 17.28 243 GLU B CA 1
ATOM 4305 C C . GLU B 1 244 ? -133.064 -92.290 48.300 1.00 16.04 243 GLU B C 1
ATOM 4306 O O . GLU B 1 244 ? -132.989 -92.540 47.093 1.00 15.75 243 GLU B O 1
ATOM 4312 N N . GLU B 1 245 ? -134.210 -92.066 48.939 1.00 17.09 244 GLU B N 1
ATOM 4313 C CA . GLU B 1 245 ? -135.489 -91.995 48.265 1.00 16.35 244 GLU B CA 1
ATOM 4314 C C . GLU B 1 245 ? -135.428 -90.971 47.127 1.00 16.36 244 GLU B C 1
ATOM 4315 O O . GLU B 1 245 ? -135.876 -91.263 46.020 1.00 17.53 244 GLU B O 1
ATOM 4321 N N . THR B 1 246 ? -134.890 -89.772 47.401 1.00 14.67 245 THR B N 1
ATOM 4322 C CA . THR B 1 246 ? -134.756 -88.730 46.382 1.00 13.58 245 THR B CA 1
ATOM 4323 C C . THR B 1 246 ? -133.829 -89.180 45.261 1.00 13.29 245 THR B C 1
ATOM 4324 O O . THR B 1 246 ? -134.143 -88.932 44.104 1.00 15.76 245 THR B O 1
ATOM 4328 N N . LYS B 1 247 ? -132.740 -89.869 45.577 1.00 12.70 246 LYS B N 1
ATOM 4329 C CA . LYS B 1 247 ? -131.830 -90.405 44.507 1.00 15.58 246 LYS B CA 1
ATOM 4330 C C . LYS B 1 247 ? -132.541 -91.412 43.562 1.00 15.20 246 LYS B C 1
ATOM 4331 O O . LYS B 1 247 ? -132.377 -91.366 42.344 1.00 12.83 246 LYS B O 1
ATOM 4337 N N . THR B 1 248 ? -133.357 -92.277 44.158 1.00 14.89 247 THR B N 1
ATOM 4338 C CA . THR B 1 248 ? -134.160 -93.274 43.436 1.00 16.58 247 THR B CA 1
ATOM 4339 C C . THR B 1 248 ? -135.230 -92.568 42.607 1.00 16.30 247 THR B C 1
ATOM 4340 O O . THR B 1 248 ? -135.422 -92.912 41.453 1.00 16.76 247 THR B O 1
ATOM 4344 N N . PHE B 1 249 ? -135.910 -91.589 43.201 1.00 16.09 248 PHE B N 1
ATOM 4345 C CA . PHE B 1 249 ? -136.874 -90.748 42.461 1.00 18.72 248 PHE B CA 1
ATOM 4346 C C . PHE B 1 249 ? -136.250 -90.138 41.193 1.00 16.68 248 PHE B C 1
ATOM 4347 O O . PHE B 1 249 ? -136.841 -90.158 40.107 1.00 15.93 248 PHE B O 1
ATOM 4355 N N . VAL B 1 250 ? -135.091 -89.525 41.362 1.00 14.46 249 VAL B N 1
ATOM 4356 C CA . VAL B 1 250 ? -134.389 -88.885 40.234 1.00 15.32 249 VAL B CA 1
ATOM 4357 C C . VAL B 1 250 ? -134.065 -89.928 39.158 1.00 15.92 249 VAL B C 1
ATOM 4358 O O . VAL B 1 250 ? -134.336 -89.697 37.961 1.00 13.91 249 VAL B O 1
ATOM 4362 N N . LYS B 1 251 ? -133.532 -91.086 39.565 1.00 17.55 250 LYS B N 1
ATOM 4363 C CA . LYS B 1 251 ? -133.231 -92.158 38.595 1.00 16.01 250 LYS B CA 1
ATOM 4364 C C . LYS B 1 251 ? -134.459 -92.627 37.862 1.00 15.18 250 LYS B C 1
ATOM 4365 O O . LYS B 1 251 ? -134.445 -92.687 36.656 1.00 13.99 250 LYS B O 1
ATOM 4371 N N . THR B 1 252 ? -135.508 -92.975 38.594 1.00 17.41 251 THR B N 1
ATOM 4372 C CA . THR B 1 252 ? -136.732 -93.494 37.971 1.00 15.88 251 THR B CA 1
ATOM 4373 C C . THR B 1 252 ? -137.398 -92.497 37.045 1.00 15.02 251 THR B C 1
ATOM 4374 O O . THR B 1 252 ? -137.851 -92.874 35.981 1.00 14.90 251 THR B O 1
ATOM 4378 N N . THR B 1 253 ? -137.406 -91.220 37.434 1.00 15.46 252 THR B N 1
ATOM 4379 C CA . THR B 1 253 ? -138.013 -90.144 36.651 1.00 12.65 252 THR B CA 1
ATOM 4380 C C . THR B 1 253 ? -137.196 -89.910 35.385 1.00 13.91 252 THR B C 1
ATOM 4381 O O . THR B 1 253 ? -137.797 -89.848 34.292 1.00 15.68 252 THR B O 1
ATOM 4385 N N . LEU B 1 254 ? -135.868 -89.853 35.506 1.00 13.02 253 LEU B N 1
ATOM 4386 C CA . LEU B 1 254 ? -134.981 -89.755 34.312 1.00 13.11 253 LEU B CA 1
ATOM 4387 C C . LEU B 1 254 ? -135.102 -90.920 33.345 1.00 15.18 253 LEU B C 1
ATOM 4388 O O . LEU B 1 254 ? -135.077 -90.718 32.114 1.00 17.43 253 LEU B O 1
ATOM 4401 N N . LYS B 1 256 ? -137.712 -92.982 32.869 1.00 14.45 255 LYS B N 1
ATOM 4402 C CA . LYS B 1 256 ? -138.985 -92.922 32.138 1.00 16.75 255 LYS B CA 1
ATOM 4403 C C . LYS B 1 256 ? -138.955 -91.843 31.058 1.00 14.95 255 LYS B C 1
ATOM 4404 O O . LYS B 1 256 ? -139.418 -92.065 29.936 1.00 15.66 255 LYS B O 1
ATOM 4410 N N . ALA B 1 257 ? -138.411 -90.675 31.399 1.00 13.85 256 ALA B N 1
ATOM 4411 C CA . ALA B 1 257 ? -138.276 -89.566 30.460 1.00 15.28 256 ALA B CA 1
ATOM 4412 C C . ALA B 1 257 ? -137.443 -90.008 29.289 1.00 15.06 256 ALA B C 1
ATOM 4413 O O . ALA B 1 257 ? -137.814 -89.740 28.130 1.00 17.56 256 ALA B O 1
ATOM 4415 N N . ALA B 1 258 ? -136.336 -90.718 29.588 1.00 14.65 257 ALA B N 1
ATOM 4416 C CA . ALA B 1 258 ? -135.425 -91.225 28.558 1.00 13.59 257 ALA B CA 1
ATOM 4417 C C . ALA B 1 258 ? -136.091 -92.307 27.702 1.00 14.44 257 ALA B C 1
ATOM 4418 O O . ALA B 1 258 ? -135.937 -92.281 26.486 1.00 14.19 257 ALA B O 1
ATOM 4420 N N . ASP B 1 259 ? -136.826 -93.219 28.320 1.00 15.97 258 ASP B N 1
ATOM 4421 C CA . ASP B 1 259 ? -137.588 -94.238 27.578 1.00 17.80 258 ASP B CA 1
ATOM 4422 C C . ASP B 1 259 ? -138.567 -93.557 26.607 1.00 16.64 258 ASP B C 1
ATOM 4423 O O . ASP B 1 259 ? -138.681 -93.976 25.461 1.00 15.30 258 ASP B O 1
ATOM 4428 N N . LEU B 1 260 ? -139.306 -92.550 27.076 1.00 18.84 259 LEU B N 1
ATOM 4429 C CA . LEU B 1 260 ? -140.282 -91.854 26.235 1.00 18.01 259 LEU B CA 1
ATOM 4430 C C . LEU B 1 260 ? -139.607 -91.115 25.095 1.00 18.57 259 LEU B C 1
ATOM 4431 O O . LEU B 1 260 ? -140.136 -91.081 23.983 1.00 17.18 259 LEU B O 1
ATOM 4436 N N . GLU B 1 261 ? -138.459 -90.506 25.362 1.00 17.96 260 GLU B N 1
ATOM 4437 C CA . GLU B 1 261 ? -137.707 -89.846 24.296 1.00 17.01 260 GLU B CA 1
ATOM 4438 C C . GLU B 1 261 ? -137.248 -90.816 23.202 1.00 17.75 260 GLU B C 1
ATOM 4439 O O . GLU B 1 261 ? -137.344 -90.515 22.010 1.00 16.59 260 GLU B O 1
ATOM 4445 N N . LYS B 1 262 ? -136.729 -91.964 23.600 1.00 17.17 261 LYS B N 1
ATOM 4446 C CA . LYS B 1 262 ? -136.229 -92.959 22.660 1.00 17.57 261 LYS B CA 1
ATOM 4447 C C . LYS B 1 262 ? -137.362 -93.503 21.803 1.00 16.63 261 LYS B C 1
ATOM 4448 O O . LYS B 1 262 ? -137.179 -93.681 20.603 1.00 18.59 261 LYS B O 1
ATOM 4454 N N . ASP B 1 263 ? -138.516 -93.773 22.431 1.00 17.55 262 ASP B N 1
ATOM 4455 C CA . ASP B 1 263 ? -139.724 -94.241 21.733 1.00 18.64 262 ASP B CA 1
ATOM 4456 C C . ASP B 1 263 ? -140.224 -93.235 20.713 1.00 18.54 262 ASP B C 1
ATOM 4457 O O . ASP B 1 263 ? -140.596 -93.606 19.589 1.00 18.30 262 ASP B O 1
ATOM 4462 N N . TRP B 1 264 ? -140.284 -91.976 21.145 1.00 16.11 263 TRP B N 1
ATOM 4463 C CA . TRP B 1 264 ? -140.658 -90.890 20.265 1.00 16.50 263 TRP B CA 1
ATOM 4464 C C . TRP B 1 264 ? -139.752 -90.845 19.069 1.00 15.50 263 TRP B C 1
ATOM 4465 O O . TRP B 1 264 ? -140.241 -90.766 17.933 1.00 18.62 263 TRP B O 1
ATOM 4476 N N . PHE B 1 265 ? -138.443 -90.915 19.308 1.00 17.70 264 PHE B N 1
ATOM 4477 C CA . PHE B 1 265 ? -137.479 -90.917 18.197 1.00 16.15 264 PHE B CA 1
ATOM 4478 C C . PHE B 1 265 ? -137.658 -92.093 17.222 1.00 19.12 264 PHE B C 1
ATOM 4479 O O . PHE B 1 265 ? -137.511 -91.928 15.986 1.00 17.60 264 PHE B O 1
ATOM 4487 N N . ARG B 1 266 ? -137.939 -93.281 17.770 1.00 17.81 265 ARG B N 1
ATOM 4488 C CA . ARG B 1 266 ? -138.197 -94.457 16.959 1.00 20.42 265 ARG B CA 1
ATOM 4489 C C . ARG B 1 266 ? -139.429 -94.226 16.105 1.00 18.28 265 ARG B C 1
ATOM 4490 O O . ARG B 1 266 ? -139.451 -94.599 14.949 1.00 16.48 265 ARG B O 1
ATOM 4498 N N . TYR B 1 267 ? -140.413 -93.543 16.673 1.00 15.98 266 TYR B N 1
ATOM 4499 C CA . TYR B 1 267 ? -141.688 -93.260 16.001 1.00 17.21 266 TYR B CA 1
ATOM 4500 C C . TYR B 1 267 ? -141.630 -92.203 14.908 1.00 16.07 266 TYR B C 1
ATOM 4501 O O . TYR B 1 267 ? -142.251 -92.370 13.857 1.00 16.33 266 TYR B O 1
ATOM 4510 N N . ILE B 1 268 ? -140.899 -91.120 15.143 1.00 15.80 267 ILE B N 1
ATOM 4511 C CA . ILE B 1 268 ? -140.840 -90.050 14.161 1.00 16.54 267 ILE B CA 1
ATOM 4512 C C . ILE B 1 268 ? -139.688 -90.134 13.168 1.00 17.71 267 ILE B C 1
ATOM 4513 O O . ILE B 1 268 ? -139.807 -89.566 12.084 1.00 18.95 267 ILE B O 1
ATOM 4518 N N . ILE B 1 269 ? -138.595 -90.818 13.508 1.00 16.24 268 ILE B N 1
ATOM 4519 C CA . ILE B 1 269 ? -137.397 -90.859 12.644 1.00 15.76 268 ILE B CA 1
ATOM 4520 C C . ILE B 1 269 ? -136.882 -92.274 12.407 1.00 18.39 268 ILE B C 1
ATOM 4521 O O . ILE B 1 269 ? -136.612 -92.627 11.255 1.00 18.80 268 ILE B O 1
ATOM 4526 N N . GLY B 1 270 ? -136.756 -93.083 13.473 1.00 18.87 269 GLY B N 1
ATOM 4527 C CA . GLY B 1 270 ? -136.225 -94.450 13.347 1.00 20.49 269 GLY B CA 1
ATOM 4528 C C . GLY B 1 270 ? -134.896 -94.434 12.612 1.00 20.38 269 GLY B C 1
ATOM 4529 O O . GLY B 1 270 ? -134.064 -93.554 12.840 1.00 18.14 269 GLY B O 1
ATOM 4530 N N . ASP B 1 271 ? -134.735 -95.352 11.662 1.00 21.42 270 ASP B N 1
ATOM 4531 C CA . ASP B 1 271 ? -133.517 -95.435 10.848 1.00 24.49 270 ASP B CA 1
ATOM 4532 C C . ASP B 1 271 ? -133.623 -94.747 9.481 1.00 22.99 270 ASP B C 1
ATOM 4533 O O . ASP B 1 271 ? -132.834 -95.041 8.575 1.00 23.12 270 ASP B O 1
ATOM 4538 N N . LYS B 1 272 ? -134.554 -93.803 9.335 1.00 23.74 271 LYS B N 1
ATOM 4539 C CA . LYS B 1 272 ? -134.775 -93.151 8.042 1.00 23.39 271 LYS B CA 1
ATOM 4540 C C . LYS B 1 272 ? -133.965 -91.874 7.770 1.00 23.15 271 LYS B C 1
ATOM 4541 O O . LYS B 1 272 ? -134.077 -91.327 6.676 1.00 25.04 271 LYS B O 1
ATOM 4546 N N . ILE B 1 273 ? -133.139 -91.395 8.705 1.00 21.95 272 ILE B N 1
ATOM 4547 C CA . ILE B 1 273 ? -132.351 -90.171 8.448 1.00 21.79 272 ILE B CA 1
ATOM 4548 C C . ILE B 1 273 ? -130.852 -90.408 8.649 1.00 23.53 272 ILE B C 1
ATOM 4549 O O . ILE B 1 273 ? -130.410 -90.650 9.769 1.00 27.05 272 ILE B O 1
ATOM 4554 N N . PRO B 1 274 ? -130.063 -90.367 7.560 1.00 26.92 273 PRO B N 1
ATOM 4555 C CA . PRO B 1 274 ? -128.603 -90.504 7.696 1.00 28.19 273 PRO B CA 1
ATOM 4556 C C . PRO B 1 274 ? -127.963 -89.413 8.570 1.00 29.19 273 PRO B C 1
ATOM 4557 O O . PRO B 1 274 ? -128.278 -88.226 8.419 1.00 31.27 273 PRO B O 1
ATOM 4561 N N . GLY B 1 275 ? -127.063 -89.826 9.456 1.00 30.08 274 GLY B N 1
ATOM 4562 C CA . GLY B 1 275 ? -126.407 -88.923 10.393 1.00 30.36 274 GLY B CA 1
ATOM 4563 C C . GLY B 1 275 ? -126.959 -89.038 11.800 1.00 30.21 274 GLY B C 1
ATOM 4564 O O . GLY B 1 275 ? -126.284 -88.646 12.740 1.00 31.91 274 GLY B O 1
ATOM 4565 N N . ILE B 1 276 ? -128.189 -89.536 11.957 1.00 30.40 275 ILE B N 1
ATOM 4566 C CA . ILE B 1 276 ? -128.781 -89.762 13.290 1.00 29.54 275 ILE B CA 1
ATOM 4567 C C . ILE B 1 276 ? -129.402 -91.151 13.351 1.00 31.53 275 ILE B C 1
ATOM 4568 O O . ILE B 1 276 ? -130.609 -91.298 13.218 1.00 36.40 275 ILE B O 1
ATOM 4573 N N . ASN B 1 277 ? -128.572 -92.167 13.570 1.00 30.49 276 ASN B N 1
ATOM 4574 C CA . ASN B 1 277 ? -129.075 -93.533 13.670 1.00 30.12 276 ASN B CA 1
ATOM 4575 C C . ASN B 1 277 ? -129.665 -93.740 15.068 1.00 28.86 276 ASN B C 1
ATOM 4576 O O . ASN B 1 277 ? -129.232 -93.073 16.016 1.00 25.88 276 ASN B O 1
ATOM 4581 N N . PRO B 1 278 ? -130.629 -94.667 15.201 1.00 26.36 277 PRO B N 1
ATOM 4582 C CA . PRO B 1 278 ? -131.278 -94.823 16.495 1.00 26.28 277 PRO B CA 1
ATOM 4583 C C . PRO B 1 278 ? -130.410 -95.348 17.652 1.00 25.04 277 PRO B C 1
ATOM 4584 O O . PRO B 1 278 ? -130.636 -94.920 18.763 1.00 27.16 277 PRO B O 1
ATOM 4588 N N . GLU B 1 279 ? -129.466 -96.253 17.406 1.00 25.87 278 GLU B N 1
ATOM 4589 C CA . GLU B 1 279 ? -128.588 -96.785 18.461 1.00 25.01 278 GLU B CA 1
ATOM 4590 C C . GLU B 1 279 ? -127.822 -95.630 19.109 1.00 23.35 278 GLU B C 1
ATOM 4591 O O . GLU B 1 279 ? -127.856 -95.468 20.339 1.00 24.54 278 GLU B O 1
ATOM 4593 N N . ASP B 1 280 ? -127.170 -94.825 18.275 1.00 22.32 279 ASP B N 1
ATOM 4594 C CA . ASP B 1 280 ? -126.428 -93.653 18.743 1.00 23.54 279 ASP B CA 1
ATOM 4595 C C . ASP B 1 280 ? -127.289 -92.579 19.424 1.00 22.28 279 ASP B C 1
ATOM 4596 O O . ASP B 1 280 ? -126.831 -91.940 20.395 1.00 18.86 279 ASP B O 1
ATOM 4614 N N . GLU B 1 282 ? -130.125 -93.212 20.989 1.00 20.61 281 GLU B N 1
ATOM 4615 C CA . GLU B 1 282 ? -130.501 -93.787 22.270 1.00 19.78 281 GLU B CA 1
ATOM 4616 C C . GLU B 1 282 ? -129.358 -93.704 23.309 1.00 19.09 281 GLU B C 1
ATOM 4617 O O . GLU B 1 282 ? -129.580 -93.401 24.476 1.00 20.31 281 GLU B O 1
ATOM 4623 N N . THR B 1 283 ? -128.139 -93.951 22.870 1.00 17.37 282 THR B N 1
ATOM 4624 C CA . THR B 1 283 ? -126.972 -93.803 23.731 1.00 17.32 282 THR B CA 1
ATOM 4625 C C . THR B 1 283 ? -126.763 -92.319 24.134 1.00 16.12 282 THR B C 1
ATOM 4626 O O . THR B 1 283 ? -126.352 -92.033 25.245 1.00 21.97 282 THR B O 1
ATOM 4630 N N . TYR B 1 284 ? -127.036 -91.407 23.205 1.00 16.02 283 TYR B N 1
ATOM 4631 C CA . TYR B 1 284 ? -126.958 -89.971 23.468 1.00 17.00 283 TYR B CA 1
ATOM 4632 C C . TYR B 1 284 ? -127.970 -89.551 24.520 1.00 17.78 283 TYR B C 1
ATOM 4633 O O . TYR B 1 284 ? -127.613 -88.879 25.462 1.00 17.44 283 TYR B O 1
ATOM 4642 N N . ILE B 1 285 ? -129.200 -90.017 24.374 1.00 14.86 284 ILE B N 1
ATOM 4643 C CA . ILE B 1 285 ? -130.268 -89.727 25.316 1.00 18.53 284 ILE B CA 1
ATOM 4644 C C . ILE B 1 285 ? -129.867 -90.209 26.735 1.00 18.78 284 ILE B C 1
ATOM 4645 O O . ILE B 1 285 ? -130.065 -89.475 27.713 1.00 19.66 284 ILE B O 1
ATOM 4650 N N . SER B 1 286 ? -129.331 -91.430 26.840 1.00 18.38 285 SER B N 1
ATOM 4651 C CA . SER B 1 286 ? -128.844 -91.966 28.133 1.00 18.37 285 SER B CA 1
ATOM 4652 C C . SER B 1 286 ? -127.696 -91.156 28.733 1.00 15.44 285 SER B C 1
ATOM 4653 O O . SER B 1 286 ? -127.618 -90.973 29.944 1.00 17.90 285 SER B O 1
ATOM 4656 N N . PHE B 1 287 ? -126.764 -90.757 27.879 1.00 18.49 286 PHE B N 1
ATOM 4657 C CA . PHE B 1 287 ? -125.625 -89.972 28.273 1.00 17.92 286 PHE B CA 1
ATOM 4658 C C . PHE B 1 287 ? -126.076 -88.632 28.827 1.00 18.76 286 PHE B C 1
ATOM 4659 O O . PHE B 1 287 ? -125.541 -88.202 29.839 1.00 18.51 286 PHE B O 1
ATOM 4667 N N . ILE B 1 288 ? -127.046 -87.983 28.163 1.00 17.62 287 ILE B N 1
ATOM 4668 C CA A ILE B 1 288 ? -127.536 -86.688 28.633 0.50 16.19 287 ILE B CA 1
ATOM 4669 C CA B ILE B 1 288 ? -127.603 -86.697 28.597 0.50 17.86 287 ILE B CA 1
ATOM 4670 C C . ILE B 1 288 ? -128.293 -86.876 29.951 1.00 16.30 287 ILE B C 1
ATOM 4671 O O . ILE B 1 288 ? -128.121 -86.078 30.844 1.00 18.57 287 ILE B O 1
ATOM 4680 N N . ALA B 1 289 ? -129.059 -87.960 30.089 1.00 16.54 288 ALA B N 1
ATOM 4681 C CA . ALA B 1 289 ? -129.753 -88.271 31.373 1.00 17.73 288 ALA B CA 1
ATOM 4682 C C . ALA B 1 289 ? -128.736 -88.373 32.518 1.00 17.81 288 ALA B C 1
ATOM 4683 O O . ALA B 1 289 ? -128.974 -87.856 33.600 1.00 18.40 288 ALA B O 1
ATOM 4685 N N . ASN B 1 290 ? -127.596 -89.021 32.269 1.00 19.58 289 ASN B N 1
ATOM 4686 C CA . ASN B 1 290 ? -126.514 -89.112 33.256 1.00 18.33 289 ASN B CA 1
ATOM 4687 C C . ASN B 1 290 ? -125.925 -87.763 33.626 1.00 17.58 289 ASN B C 1
ATOM 4688 O O . ASN B 1 290 ? -125.703 -87.486 34.796 1.00 17.71 289 ASN B O 1
ATOM 4693 N N . LYS B 1 291 ? -125.615 -86.968 32.608 1.00 17.67 290 LYS B N 1
ATOM 4694 C CA . LYS B 1 291 ? -125.094 -85.614 32.786 1.00 17.48 290 LYS B CA 1
ATOM 4695 C C . LYS B 1 291 ? -126.000 -84.806 33.700 1.00 17.77 290 LYS B C 1
ATOM 4696 O O . LYS B 1 291 ? -125.511 -84.176 34.647 1.00 17.83 290 LYS B O 1
ATOM 4701 N N . ARG B 1 292 ? -127.309 -84.858 33.458 1.00 16.45 291 ARG B N 1
ATOM 4702 C CA . ARG B 1 292 ? -128.258 -84.085 34.275 1.00 15.05 291 ARG B CA 1
ATOM 4703 C C . ARG B 1 292 ? -128.322 -84.594 35.708 1.00 15.55 291 ARG B C 1
ATOM 4704 O O . ARG B 1 292 ? -128.400 -83.787 36.633 1.00 16.99 291 ARG B O 1
ATOM 4712 N N . ALA B 1 293 ? -128.301 -85.913 35.888 1.00 17.86 292 ALA B N 1
ATOM 4713 C CA . ALA B 1 293 ? -128.252 -86.509 37.237 1.00 18.32 292 ALA B CA 1
ATOM 4714 C C . ALA B 1 293 ? -127.025 -85.937 37.990 1.00 17.38 292 ALA B C 1
ATOM 4715 O O . ALA B 1 293 ? -127.136 -85.523 39.131 1.00 19.08 292 ALA B O 1
ATOM 4717 N N . VAL B 1 294 ? -125.869 -85.889 37.323 1.00 14.67 293 VAL B N 1
ATOM 4718 C CA . VAL B 1 294 ? -124.637 -85.376 37.940 1.00 16.03 293 VAL B CA 1
ATOM 4719 C C . VAL B 1 294 ? -124.784 -83.901 38.285 1.00 15.70 293 VAL B C 1
ATOM 4720 O O . VAL B 1 294 ? -124.465 -83.499 39.418 1.00 16.54 293 VAL B O 1
ATOM 4724 N N . GLN B 1 295 ? -125.377 -83.121 37.372 1.00 14.65 294 GLN B N 1
ATOM 4725 C CA A GLN B 1 295 ? -125.586 -81.687 37.608 0.50 16.17 294 GLN B CA 1
ATOM 4726 C CA B GLN B 1 295 ? -125.621 -81.679 37.611 0.50 15.93 294 GLN B CA 1
ATOM 4727 C C . GLN B 1 295 ? -126.566 -81.444 38.767 1.00 14.19 294 GLN B C 1
ATOM 4728 O O . GLN B 1 295 ? -126.443 -80.438 39.486 1.00 16.54 294 GLN B O 1
ATOM 4739 N N . LEU B 1 296 ? -127.501 -82.372 38.985 1.00 14.84 295 LEU B N 1
ATOM 4740 C CA . LEU B 1 296 ? -128.394 -82.299 40.150 1.00 14.50 295 LEU B CA 1
ATOM 4741 C C . LEU B 1 296 ? -127.694 -82.751 41.464 1.00 16.57 295 LEU B C 1
ATOM 4742 O O . LEU B 1 296 ? -128.318 -82.706 42.523 1.00 15.36 295 LEU B O 1
ATOM 4747 N N . GLY B 1 297 ? -126.429 -83.182 41.405 1.00 18.15 296 GLY B N 1
ATOM 4748 C CA . GLY B 1 297 ? -125.728 -83.728 42.565 1.00 19.40 296 GLY B CA 1
ATOM 4749 C C . GLY B 1 297 ? -126.235 -85.116 42.932 1.00 19.24 296 GLY B C 1
ATOM 4750 O O . GLY B 1 297 ? -126.035 -85.585 44.060 1.00 19.75 296 GLY B O 1
ATOM 4759 N N . GLU B 1 299 ? -127.148 -89.410 41.437 1.00 16.54 298 GLU B N 1
ATOM 4760 C CA . GLU B 1 299 ? -126.467 -90.565 40.860 1.00 20.44 298 GLU B CA 1
ATOM 4761 C C . GLU B 1 299 ? -127.019 -90.840 39.490 1.00 18.22 298 GLU B C 1
ATOM 4762 O O . GLU B 1 299 ? -128.230 -90.721 39.252 1.00 18.71 298 GLU B O 1
ATOM 4768 N N . LYS B 1 300 ? -126.150 -91.278 38.604 1.00 18.88 299 LYS B N 1
ATOM 4769 C CA . LYS B 1 300 ? -126.516 -91.552 37.231 1.00 17.36 299 LYS B CA 1
ATOM 4770 C C . LYS B 1 300 ? -127.459 -92.771 37.098 1.00 19.99 299 LYS B C 1
ATOM 4771 O O . LYS B 1 300 ? -127.223 -93.795 37.728 1.00 18.88 299 LYS B O 1
ATOM 4777 N N . PRO B 1 301 ? -128.533 -92.660 36.290 1.00 18.30 300 PRO B N 1
ATOM 4778 C CA . PRO B 1 301 ? -129.361 -93.846 36.052 1.00 16.85 300 PRO B CA 1
ATOM 4779 C C . PRO B 1 301 ? -128.718 -94.916 35.169 1.00 18.49 300 PRO B C 1
ATOM 4780 O O . PRO B 1 301 ? -129.098 -96.075 35.296 1.00 18.74 300 PRO B O 1
ATOM 4784 N N . TYR B 1 302 ? -127.768 -94.535 34.293 1.00 17.40 301 TYR B N 1
ATOM 4785 C CA . TYR B 1 302 ? -127.137 -95.429 33.309 1.00 17.99 301 TYR B CA 1
ATOM 4786 C C . TYR B 1 302 ? -125.597 -95.313 33.382 1.00 20.84 301 TYR B C 1
ATOM 4787 O O . TYR B 1 302 ? -124.941 -94.966 32.381 1.00 23.91 301 TYR B O 1
ATOM 4796 N N . PRO B 1 303 ? -125.012 -95.691 34.538 1.00 20.37 302 PRO B N 1
ATOM 4797 C CA . PRO B 1 303 ? -123.578 -95.527 34.855 1.00 23.91 302 PRO B CA 1
ATOM 4798 C C . PRO B 1 303 ? -122.604 -96.188 33.881 1.00 22.05 302 PRO B C 1
ATOM 4799 O O . PRO B 1 303 ? -121.443 -95.763 33.759 1.00 25.26 302 PRO B O 1
ATOM 4803 N N . GLU B 1 304 ? -123.055 -97.261 33.257 1.00 22.06 303 GLU B N 1
ATOM 4804 C CA . GLU B 1 304 ? -122.337 -97.922 32.153 1.00 25.78 303 GLU B CA 1
ATOM 4805 C C . GLU B 1 304 ? -122.078 -97.025 30.919 1.00 24.70 303 GLU B C 1
ATOM 4806 O O . GLU B 1 304 ? -121.124 -97.268 30.154 1.00 23.88 303 GLU B O 1
ATOM 4812 N N . ILE B 1 305 ? -122.928 -96.021 30.700 1.00 24.20 304 ILE B N 1
ATOM 4813 C CA . ILE B 1 305 ? -122.786 -95.089 29.576 1.00 23.48 304 ILE B CA 1
ATOM 4814 C C . ILE B 1 305 ? -121.981 -93.886 30.042 1.00 23.80 304 ILE B C 1
ATOM 4815 O O . ILE B 1 305 ? -122.508 -92.950 30.657 1.00 22.46 304 ILE B O 1
ATOM 4820 N N . LYS B 1 306 ? -120.702 -93.906 29.704 1.00 22.17 305 LYS B N 1
ATOM 4821 C CA . LYS B 1 306 ? -119.731 -92.924 30.192 1.00 24.81 305 LYS B CA 1
ATOM 4822 C C . LYS B 1 306 ? -119.227 -91.941 29.158 1.00 25.70 305 LYS B C 1
ATOM 4823 O O . LYS B 1 306 ? -118.658 -90.922 29.542 1.00 26.86 305 LYS B O 1
ATOM 4828 N N . HIS B 1 307 ? -119.453 -92.225 27.868 1.00 24.16 306 HIS B N 1
ATOM 4829 C CA . HIS B 1 307 ? -118.925 -91.418 26.779 1.00 22.70 306 HIS B CA 1
ATOM 4830 C C . HIS B 1 307 ? -119.974 -90.896 25.806 1.00 24.35 306 HIS B C 1
ATOM 4831 O O . HIS B 1 307 ? -120.882 -91.605 25.432 1.00 23.51 306 HIS B O 1
ATOM 4838 N N . ASN B 1 308 ? -119.804 -89.651 25.382 1.00 26.72 307 ASN B N 1
ATOM 4839 C CA . ASN B 1 308 ? -120.682 -89.029 24.428 1.00 25.12 307 ASN B CA 1
ATOM 4840 C C . ASN B 1 308 ? -120.581 -89.678 23.043 1.00 25.93 307 ASN B C 1
ATOM 4841 O O . ASN B 1 308 ? -119.520 -89.615 22.394 1.00 25.76 307 ASN B O 1
ATOM 4846 N N . PRO B 1 309 ? -121.676 -90.280 22.560 1.00 28.90 308 PRO B N 1
ATOM 4847 C CA . PRO B 1 309 ? -121.684 -90.877 21.220 1.00 29.06 308 PRO B CA 1
ATOM 4848 C C . PRO B 1 309 ? -121.933 -89.888 20.053 1.00 29.69 308 PRO B C 1
ATOM 4849 O O . PRO B 1 309 ? -121.933 -90.300 18.892 1.00 32.37 308 PRO B O 1
ATOM 4861 N N . LYS B 1 311 ? -120.269 -86.586 19.701 1.00 30.67 310 LYS B N 1
ATOM 4862 C CA . LYS B 1 311 ? -119.351 -85.472 20.022 1.00 32.57 310 LYS B CA 1
ATOM 4863 C C . LYS B 1 311 ? -119.299 -84.427 18.918 1.00 30.46 310 LYS B C 1
ATOM 4864 O O . LYS B 1 311 ? -118.910 -83.310 19.193 1.00 30.54 310 LYS B O 1
ATOM 4870 N N . TRP B 1 312 ? -119.652 -84.799 17.680 1.00 32.42 311 TRP B N 1
ATOM 4871 C CA . TRP B 1 312 ? -119.774 -83.838 16.571 1.00 32.36 311 TRP B CA 1
ATOM 4872 C C . TRP B 1 312 ? -120.738 -82.664 16.887 1.00 32.66 311 TRP B C 1
ATOM 4873 O O . TRP B 1 312 ? -120.612 -81.601 16.277 1.00 36.22 311 TRP B O 1
ATOM 4884 N N . ILE B 1 313 ? -121.719 -82.881 17.770 1.00 32.73 312 ILE B N 1
ATOM 4885 C CA . ILE B 1 313 ? -122.655 -81.821 18.214 1.00 32.40 312 ILE B CA 1
ATOM 4886 C C . ILE B 1 313 ? -121.903 -80.613 18.847 1.00 34.26 312 ILE B C 1
ATOM 4887 O O . ILE B 1 313 ? -122.337 -79.465 18.661 1.00 32.63 312 ILE B O 1
ATOM 4892 N N . ARG B 1 314 ? -120.773 -80.864 19.535 1.00 36.09 313 ARG B N 1
ATOM 4893 C CA . ARG B 1 314 ? -119.924 -79.804 20.156 1.00 37.21 313 ARG B CA 1
ATOM 4894 C C . ARG B 1 314 ? -119.522 -78.710 19.170 1.00 39.75 313 ARG B C 1
ATOM 4895 O O . ARG B 1 314 ? -119.423 -77.548 19.547 1.00 42.09 313 ARG B O 1
ATOM 4897 N N . ALA B 1 315 ? -119.324 -79.080 17.904 1.00 41.58 314 ALA B N 1
ATOM 4898 C CA . ALA B 1 315 ? -119.058 -78.108 16.831 1.00 43.32 314 ALA B CA 1
ATOM 4899 C C . ALA B 1 315 ? -120.271 -77.177 16.497 1.00 45.32 314 ALA B C 1
ATOM 4900 O O . ALA B 1 315 ? -120.102 -76.251 15.713 1.00 45.00 314 ALA B O 1
ATOM 4902 N N . TYR B 1 316 ? -121.469 -77.454 17.048 1.00 46.96 315 TYR B N 1
ATOM 4903 C CA . TYR B 1 316 ? -122.706 -76.638 16.908 1.00 48.82 315 TYR B CA 1
ATOM 4904 C C . TYR B 1 316 ? -123.160 -76.305 18.344 1.00 50.91 315 TYR B C 1
ATOM 4905 O O . TYR B 1 316 ? -123.979 -77.000 18.917 1.00 54.11 315 TYR B O 1
ATOM 4914 N N . GLU B 1 317 ? -122.582 -75.257 18.928 1.00 56.48 316 GLU B N 1
ATOM 4915 C CA . GLU B 1 317 ? -122.842 -74.828 20.327 1.00 57.18 316 GLU B CA 1
ATOM 4916 C C . GLU B 1 317 ? -121.768 -73.819 20.834 1.00 61.26 316 GLU B C 1
ATOM 4917 O O . GLU B 1 317 ? -120.548 -73.950 20.470 1.00 62.73 316 GLU B O 1
ATOM 4919 N N . GLN C 1 4 ? -170.069 -37.464 12.677 1.00 37.58 3 GLN C N 1
ATOM 4920 C CA . GLN C 1 4 ? -170.558 -37.787 11.292 1.00 38.53 3 GLN C CA 1
ATOM 4921 C C . GLN C 1 4 ? -169.654 -38.848 10.687 1.00 35.61 3 GLN C C 1
ATOM 4922 O O . GLN C 1 4 ? -168.427 -38.694 10.701 1.00 36.10 3 GLN C O 1
ATOM 4928 N N . LEU C 1 5 ? -170.252 -39.913 10.155 1.00 33.47 4 LEU C N 1
ATOM 4929 C CA . LEU C 1 5 ? -169.480 -41.021 9.565 1.00 32.26 4 LEU C CA 1
ATOM 4930 C C . LEU C 1 5 ? -169.124 -40.804 8.110 1.00 31.62 4 LEU C C 1
ATOM 4931 O O . LEU C 1 5 ? -169.887 -40.184 7.375 1.00 33.13 4 LEU C O 1
ATOM 4936 N N . GLN C 1 6 ? -167.956 -41.329 7.725 1.00 30.01 5 GLN C N 1
ATOM 4937 C CA . GLN C 1 6 ? -167.477 -41.341 6.347 1.00 28.61 5 GLN C CA 1
ATOM 4938 C C . GLN C 1 6 ? -167.811 -42.745 5.830 1.00 29.57 5 GLN C C 1
ATOM 4939 O O . GLN C 1 6 ? -167.617 -43.743 6.565 1.00 26.45 5 GLN C O 1
ATOM 4941 N N . LYS C 1 7 ? -168.332 -42.826 4.599 1.00 29.10 6 LYS C N 1
ATOM 4942 C CA . LYS C 1 7 ? -168.617 -44.119 3.962 1.00 29.89 6 LYS C CA 1
ATOM 4943 C C . LYS C 1 7 ? -167.320 -44.923 3.805 1.00 27.89 6 LYS C C 1
ATOM 4944 O O . LYS C 1 7 ? -166.220 -44.348 3.665 1.00 24.72 6 LYS C O 1
ATOM 4948 N N . ARG C 1 8 ? -167.444 -46.246 3.886 1.00 26.50 7 ARG C N 1
ATOM 4949 C CA . ARG C 1 8 ? -166.319 -47.103 3.614 1.00 29.06 7 ARG C CA 1
ATOM 4950 C C . ARG C 1 8 ? -165.800 -46.790 2.188 1.00 27.97 7 ARG C C 1
ATOM 4951 O O . ARG C 1 8 ? -166.593 -46.682 1.256 1.00 24.99 7 ARG C O 1
ATOM 4959 N N . LYS C 1 9 ? -164.483 -46.615 2.029 1.00 28.60 8 LYS C N 1
ATOM 4960 C CA . LYS C 1 9 ? -163.894 -46.405 0.709 1.00 27.98 8 LYS C CA 1
ATOM 4961 C C . LYS C 1 9 ? -163.750 -47.803 0.077 1.00 28.22 8 LYS C C 1
ATOM 4962 O O . LYS C 1 9 ? -163.328 -48.751 0.753 1.00 23.84 8 LYS C O 1
ATOM 4965 N N . ILE C 1 10 ? -164.111 -47.926 -1.209 1.00 28.16 9 ILE C N 1
ATOM 4966 C CA . ILE C 1 10 ? -164.019 -49.205 -1.966 1.00 28.23 9 ILE C CA 1
ATOM 4967 C C . ILE C 1 10 ? -162.563 -49.679 -2.207 1.00 27.47 9 ILE C C 1
ATOM 4968 O O . ILE C 1 10 ? -162.332 -50.843 -2.571 1.00 24.76 9 ILE C O 1
ATOM 4973 N N . TYR C 1 11 ? -161.592 -48.781 -1.998 1.00 27.44 10 TYR C N 1
ATOM 4974 C CA . TYR C 1 11 ? -160.189 -49.053 -2.274 1.00 29.55 10 TYR C CA 1
ATOM 4975 C C . TYR C 1 11 ? -159.352 -48.063 -1.512 1.00 29.19 10 TYR C C 1
ATOM 4976 O O . TYR C 1 11 ? -159.635 -46.876 -1.592 1.00 24.09 10 TYR C O 1
ATOM 4985 N N . ASP C 1 12 ? -158.354 -48.531 -0.762 1.00 29.85 11 ASP C N 1
ATOM 4986 C CA . ASP C 1 12 ? -157.445 -47.595 -0.077 1.00 30.10 11 ASP C CA 1
ATOM 4987 C C . ASP C 1 12 ? -156.025 -48.136 0.074 1.00 28.44 11 ASP C C 1
ATOM 4988 O O . ASP C 1 12 ? -155.720 -48.871 1.001 1.00 27.05 11 ASP C O 1
ATOM 4993 N N . THR C 1 13 ? -155.143 -47.679 -0.806 1.00 30.29 12 THR C N 1
ATOM 4994 C CA . THR C 1 13 ? -153.737 -48.066 -0.784 1.00 33.14 12 THR C CA 1
ATOM 4995 C C . THR C 1 13 ? -152.968 -47.613 0.478 1.00 33.94 12 THR C C 1
ATOM 4996 O O . THR C 1 13 ? -151.930 -48.205 0.788 1.00 35.19 12 THR C O 1
ATOM 5000 N N . THR C 1 14 ? -153.469 -46.580 1.180 1.00 33.16 13 THR C N 1
ATOM 5001 C CA . THR C 1 14 ? -152.851 -46.052 2.427 1.00 32.28 13 THR C CA 1
ATOM 5002 C C . THR C 1 14 ? -153.191 -46.893 3.694 1.00 32.96 13 THR C C 1
ATOM 5003 O O . THR C 1 14 ? -152.563 -46.709 4.748 1.00 32.55 13 THR C O 1
ATOM 5007 N N . ALA C 1 15 ? -154.182 -47.786 3.591 1.00 30.81 14 ALA C N 1
ATOM 5008 C CA . ALA C 1 15 ? -154.634 -48.605 4.713 1.00 31.56 14 ALA C CA 1
ATOM 5009 C C . ALA C 1 15 ? -154.124 -50.050 4.591 1.00 32.78 14 ALA C C 1
ATOM 5010 O O . ALA C 1 15 ? -153.654 -50.497 3.525 1.00 34.54 14 ALA C O 1
ATOM 5012 N N . SER C 1 16 ? -154.190 -50.743 5.724 1.00 33.17 15 SER C N 1
ATOM 5013 C CA . SER C 1 16 ? -153.812 -52.138 5.846 1.00 33.13 15 SER C CA 1
ATOM 5014 C C . SER C 1 16 ? -155.102 -52.953 5.685 1.00 31.13 15 SER C C 1
ATOM 5015 O O . SER C 1 16 ? -156.206 -52.423 5.874 1.00 28.94 15 SER C O 1
ATOM 5018 N N . ASN C 1 17 ? -154.949 -54.235 5.365 1.00 27.99 16 ASN C N 1
ATOM 5019 C CA . ASN C 1 17 ? -156.097 -55.140 5.175 1.00 28.98 16 ASN C CA 1
ATOM 5020 C C . ASN C 1 17 ? -156.949 -55.342 6.443 1.00 29.77 16 ASN C C 1
ATOM 5021 O O . ASN C 1 17 ? -158.189 -55.427 6.348 1.00 30.40 16 ASN C O 1
ATOM 5026 N N . ALA C 1 18 ? -156.281 -55.453 7.600 1.00 30.28 17 ALA C N 1
ATOM 5027 C CA . ALA C 1 18 ? -156.972 -55.578 8.895 1.00 29.80 17 ALA C CA 1
ATOM 5028 C C . ALA C 1 18 ? -157.419 -54.151 9.298 1.00 29.98 17 ALA C C 1
ATOM 5029 O O . ALA C 1 18 ? -156.599 -53.203 9.247 1.00 26.26 17 ALA C O 1
ATOM 5031 N N . SER C 1 19 ? -158.693 -54.012 9.691 1.00 27.07 18 SER C N 1
ATOM 5032 C CA . SER C 1 19 ? -159.273 -52.711 10.041 1.00 26.33 18 SER C CA 1
ATOM 5033 C C . SER C 1 19 ? -158.700 -52.081 11.320 1.00 26.44 18 SER C C 1
ATOM 5034 O O . SER C 1 19 ? -158.361 -52.804 12.259 1.00 28.64 18 SER C O 1
ATOM 5037 N N . THR C 1 20 ? -158.621 -50.743 11.343 1.00 24.41 19 THR C N 1
ATOM 5038 C CA . THR C 1 20 ? -158.223 -50.000 12.555 1.00 25.78 19 THR C CA 1
ATOM 5039 C C . THR C 1 20 ? -159.473 -49.595 13.384 1.00 25.49 19 THR C C 1
ATOM 5040 O O . THR C 1 20 ? -159.340 -49.158 14.512 1.00 26.72 19 THR C O 1
ATOM 5044 N N . GLY C 1 21 ? -160.685 -49.735 12.838 1.00 24.20 20 GLY C N 1
ATOM 5045 C CA . GLY C 1 21 ? -161.908 -49.398 13.586 1.00 24.94 20 GLY C CA 1
ATOM 5046 C C . GLY C 1 21 ? -163.136 -49.743 12.749 1.00 23.36 20 GLY C C 1
ATOM 5047 O O . GLY C 1 21 ? -163.056 -49.722 11.532 1.00 25.72 20 GLY C O 1
ATOM 5048 N N . ILE C 1 22 ? -164.236 -50.125 13.400 1.00 23.62 21 ILE C N 1
ATOM 5049 C CA . ILE C 1 22 ? -165.533 -50.463 12.752 1.00 25.43 21 ILE C CA 1
ATOM 5050 C C . ILE C 1 22 ? -166.156 -49.289 11.984 1.00 23.99 21 ILE C C 1
ATOM 5051 O O . ILE C 1 22 ? -166.841 -49.501 10.989 1.00 23.38 21 ILE C O 1
ATOM 5056 N N . LEU C 1 23 ? -165.960 -48.066 12.477 1.00 24.70 22 LEU C N 1
ATOM 5057 C CA . LEU C 1 23 ? -166.524 -46.860 11.849 1.00 24.73 22 LEU C CA 1
ATOM 5058 C C . LEU C 1 23 ? -165.486 -45.774 11.911 1.00 26.44 22 LEU C C 1
ATOM 5059 O O . LEU C 1 23 ? -164.804 -45.623 12.949 1.00 25.59 22 LEU C O 1
ATOM 5064 N N . ASN C 1 24 ? -165.378 -45.008 10.816 1.00 26.50 23 ASN C N 1
ATOM 5065 C CA . ASN C 1 24 ? -164.347 -43.963 10.685 1.00 25.21 23 ASN C CA 1
ATOM 5066 C C . ASN C 1 24 ? -162.930 -44.531 10.901 1.00 24.35 23 ASN C C 1
ATOM 5067 O O . ASN C 1 24 ? -162.030 -43.823 11.354 1.00 21.55 23 ASN C O 1
ATOM 5072 N N . GLY C 1 25 ? -162.740 -45.808 10.545 1.00 23.69 24 GLY C N 1
ATOM 5073 C CA . GLY C 1 25 ? -161.456 -46.477 10.688 1.00 25.39 24 GLY C CA 1
ATOM 5074 C C . GLY C 1 25 ? -160.783 -46.484 9.334 1.00 27.65 24 GLY C C 1
ATOM 5075 O O . GLY C 1 25 ? -161.315 -45.911 8.373 1.00 27.27 24 GLY C O 1
ATOM 5076 N N . LYS C 1 26 ? -159.622 -47.143 9.265 1.00 28.19 25 LYS C N 1
ATOM 5077 C CA . LYS C 1 26 ? -158.842 -47.282 8.027 1.00 27.37 25 LYS C CA 1
ATOM 5078 C C . LYS C 1 26 ? -158.840 -48.773 7.646 1.00 26.86 25 LYS C C 1
ATOM 5079 O O . LYS C 1 26 ? -158.598 -49.618 8.512 1.00 25.16 25 LYS C O 1
ATOM 5083 N N . SER C 1 27 ? -159.168 -49.075 6.385 1.00 23.61 26 SER C N 1
ATOM 5084 C CA . SER C 1 27 ? -159.241 -50.428 5.833 1.00 25.22 26 SER C CA 1
ATOM 5085 C C . SER C 1 27 ? -158.933 -50.319 4.335 1.00 25.55 26 SER C C 1
ATOM 5086 O O . SER C 1 27 ? -159.440 -49.416 3.655 1.00 23.88 26 SER C O 1
ATOM 5089 N N . SER C 1 28 ? -158.088 -51.218 3.837 1.00 24.23 27 SER C N 1
ATOM 5090 C CA . SER C 1 28 ? -157.720 -51.223 2.420 1.00 24.23 27 SER C CA 1
ATOM 5091 C C . SER C 1 28 ? -158.882 -51.649 1.513 1.00 22.77 27 SER C C 1
ATOM 5092 O O . SER C 1 28 ? -158.920 -51.278 0.354 1.00 21.13 27 SER C O 1
ATOM 5095 N N . ASN C 1 29 ? -159.781 -52.461 2.082 1.00 23.60 28 ASN C N 1
ATOM 5096 C CA . ASN C 1 29 ? -160.957 -53.080 1.448 1.00 25.69 28 ASN C CA 1
ATOM 5097 C C . ASN C 1 29 ? -160.637 -54.408 0.723 1.00 26.00 28 ASN C C 1
ATOM 5098 O O . ASN C 1 29 ? -161.522 -54.997 0.100 1.00 25.73 28 ASN C O 1
ATOM 5103 N N . VAL C 1 30 ? -159.381 -54.862 0.816 1.00 25.82 29 VAL C N 1
ATOM 5104 C CA . VAL C 1 30 ? -158.961 -56.164 0.299 1.00 25.95 29 VAL C CA 1
ATOM 5105 C C . VAL C 1 30 ? -159.027 -57.074 1.547 1.00 24.19 29 VAL C C 1
ATOM 5106 O O . VAL C 1 30 ? -158.394 -56.785 2.559 1.00 23.96 29 VAL C O 1
ATOM 5110 N N . LEU C 1 31 ? -159.834 -58.136 1.473 1.00 22.90 30 LEU C N 1
ATOM 5111 C CA . LEU C 1 31 ? -160.064 -59.040 2.607 1.00 23.14 30 LEU C CA 1
ATOM 5112 C C . LEU C 1 31 ? -159.266 -60.341 2.582 1.00 23.33 30 LEU C C 1
ATOM 5113 O O . LEU C 1 31 ? -159.478 -61.208 1.692 1.00 23.49 30 LEU C O 1
ATOM 5118 N N . ASN C 1 32 ? -158.322 -60.446 3.525 1.00 23.85 31 ASN C N 1
ATOM 5119 C CA . ASN C 1 32 ? -157.532 -61.657 3.768 1.00 23.70 31 ASN C CA 1
ATOM 5120 C C . ASN C 1 32 ? -158.189 -62.232 4.995 1.00 25.81 31 ASN C C 1
ATOM 5121 O O . ASN C 1 32 ? -158.043 -61.635 6.077 1.00 22.35 31 ASN C O 1
ATOM 5126 N N . TRP C 1 33 ? -158.894 -63.365 4.862 1.00 26.84 32 TRP C N 1
ATOM 5127 C CA . TRP C 1 33 ? -159.619 -63.930 6.028 1.00 26.97 32 TRP C CA 1
ATOM 5128 C C . TRP C 1 33 ? -158.768 -64.386 7.214 1.00 26.31 32 TRP C C 1
ATOM 5129 O O . TRP C 1 33 ? -159.279 -64.455 8.334 1.00 24.37 32 TRP C O 1
ATOM 5140 N N . ASP C 1 34 ? -157.488 -64.666 6.963 1.00 28.98 33 ASP C N 1
ATOM 5141 C CA . ASP C 1 34 ? -156.527 -64.996 8.039 1.00 31.61 33 ASP C CA 1
ATOM 5142 C C . ASP C 1 34 ? -155.825 -63.755 8.670 1.00 30.90 33 ASP C C 1
ATOM 5143 O O . ASP C 1 34 ? -154.979 -63.933 9.557 1.00 31.17 33 ASP C O 1
ATOM 5148 N N . ASP C 1 35 ? -156.200 -62.531 8.240 1.00 29.25 34 ASP C N 1
ATOM 5149 C CA . ASP C 1 35 ? -155.657 -61.257 8.746 1.00 28.40 34 ASP C CA 1
ATOM 5150 C C . ASP C 1 35 ? -156.801 -60.263 8.982 1.00 25.53 34 ASP C C 1
ATOM 5151 O O . ASP C 1 35 ? -156.985 -59.324 8.200 1.00 23.10 34 ASP C O 1
ATOM 5156 N N . VAL C 1 36 ? -157.565 -60.487 10.061 1.00 25.76 35 VAL C N 1
ATOM 5157 C CA . VAL C 1 36 ? -158.742 -59.674 10.391 1.00 25.04 35 VAL C CA 1
ATOM 5158 C C . VAL C 1 36 ? -158.701 -59.241 11.855 1.00 24.11 35 VAL C C 1
ATOM 5159 O O . VAL C 1 36 ? -158.106 -59.884 12.716 1.00 25.21 35 VAL C O 1
ATOM 5163 N N . ARG C 1 37 ? -159.362 -58.128 12.107 1.00 24.16 36 ARG C N 1
ATOM 5164 C CA . ARG C 1 37 ? -159.399 -57.490 13.416 1.00 20.25 36 ARG C CA 1
ATOM 5165 C C . ARG C 1 37 ? -160.046 -58.311 14.507 1.00 17.97 36 ARG C C 1
ATOM 5166 O O . ARG C 1 37 ? -159.561 -58.290 15.624 1.00 17.53 36 ARG C O 1
ATOM 5174 N N . PHE C 1 38 ? -161.133 -59.009 14.195 1.00 19.79 37 PHE C N 1
ATOM 5175 C CA . PHE C 1 38 ? -161.905 -59.771 15.195 1.00 20.04 37 PHE C CA 1
ATOM 5176 C C . PHE C 1 38 ? -161.732 -61.272 15.023 1.00 17.59 37 PHE C C 1
ATOM 5177 O O . PHE C 1 38 ? -162.035 -61.811 13.966 1.00 21.72 37 PHE C O 1
ATOM 5185 N N . SER C 1 39 ? -161.281 -61.946 16.079 1.00 17.26 38 SER C N 1
ATOM 5186 C CA . SER C 1 39 ? -160.997 -63.389 16.011 1.00 19.24 38 SER C CA 1
ATOM 5187 C C . SER C 1 39 ? -162.255 -64.277 15.899 1.00 19.22 38 SER C C 1
ATOM 5188 O O . SER C 1 39 ? -162.136 -65.468 15.613 1.00 18.31 38 SER C O 1
ATOM 5191 N N . TRP C 1 40 ? -163.426 -63.709 16.192 1.00 22.08 39 TRP C N 1
ATOM 5192 C CA . TRP C 1 40 ? -164.715 -64.418 16.074 1.00 16.44 39 TRP C CA 1
ATOM 5193 C C . TRP C 1 40 ? -165.287 -64.352 14.658 1.00 19.01 39 TRP C C 1
ATOM 5194 O O . TRP C 1 40 ? -166.223 -65.116 14.365 1.00 18.51 39 TRP C O 1
ATOM 5205 N N . ALA C 1 41 ? -164.714 -63.508 13.768 1.00 16.31 40 ALA C N 1
ATOM 5206 C CA . ALA C 1 41 ? -165.296 -63.263 12.441 1.00 17.03 40 ALA C CA 1
ATOM 5207 C C . ALA C 1 41 ? -165.202 -64.449 11.517 1.00 15.91 40 ALA C C 1
ATOM 5208 O O . ALA C 1 41 ? -166.185 -64.834 10.892 1.00 15.89 40 ALA C O 1
ATOM 5210 N N . TYR C 1 42 ? -164.028 -65.036 11.411 1.00 18.17 41 TYR C N 1
ATOM 5211 C CA . TYR C 1 42 ? -163.864 -66.179 10.526 1.00 19.20 41 TYR C CA 1
ATOM 5212 C C . TYR C 1 42 ? -164.584 -67.447 11.018 1.00 16.04 41 TYR C C 1
ATOM 5213 O O . TYR C 1 42 ? -165.261 -68.125 10.224 1.00 15.48 41 TYR C O 1
ATOM 5222 N N . PRO C 1 43 ? -164.466 -67.780 12.316 1.00 17.31 42 PRO C N 1
ATOM 5223 C CA . PRO C 1 43 ? -165.345 -68.877 12.780 1.00 16.23 42 PRO C CA 1
ATOM 5224 C C . PRO C 1 43 ? -166.869 -68.667 12.535 1.00 17.19 42 PRO C C 1
ATOM 5225 O O . PRO C 1 43 ? -167.596 -69.642 12.251 1.00 13.62 42 PRO C O 1
ATOM 5229 N N . LEU C 1 44 ? -167.360 -67.436 12.711 1.00 19.72 43 LEU C N 1
ATOM 5230 C CA . LEU C 1 44 ? -168.759 -67.113 12.459 1.00 17.49 43 LEU C CA 1
ATOM 5231 C C . LEU C 1 44 ? -169.104 -67.322 10.990 1.00 18.01 43 LEU C C 1
ATOM 5232 O O . LEU C 1 44 ? -170.141 -67.859 10.679 1.00 16.26 43 LEU C O 1
ATOM 5237 N N . TYR C 1 45 ? -168.235 -66.834 10.106 1.00 19.39 44 TYR C N 1
ATOM 5238 C CA . TYR C 1 45 ? -168.372 -67.033 8.658 1.00 15.74 44 TYR C CA 1
ATOM 5239 C C . TYR C 1 45 ? -168.499 -68.533 8.321 1.00 16.63 44 TYR C C 1
ATOM 5240 O O . TYR C 1 45 ? -169.434 -68.930 7.604 1.00 17.33 44 TYR C O 1
ATOM 5249 N N . LYS C 1 46 ? -167.566 -69.338 8.829 1.00 16.21 45 LYS C N 1
ATOM 5250 C CA . LYS C 1 46 ? -167.554 -70.796 8.613 1.00 16.78 45 LYS C CA 1
ATOM 5251 C C . LYS C 1 46 ? -168.827 -71.452 9.087 1.00 16.30 45 LYS C C 1
ATOM 5252 O O . LYS C 1 46 ? -169.349 -72.341 8.398 1.00 16.44 45 LYS C O 1
ATOM 5256 N N . ASN C 1 47 ? -169.309 -71.039 10.269 1.00 16.03 46 ASN C N 1
ATOM 5257 C CA . ASN C 1 47 ? -170.580 -71.526 10.790 1.00 16.47 46 ASN C CA 1
ATOM 5258 C C . ASN C 1 47 ? -171.757 -71.216 9.878 1.00 17.29 46 ASN C C 1
ATOM 5259 O O . ASN C 1 47 ? -172.604 -72.065 9.641 1.00 17.68 46 ASN C O 1
ATOM 5272 N N . LEU C 1 49 ? -171.703 -70.532 6.642 1.00 17.85 48 LEU C N 1
ATOM 5273 C CA . LEU C 1 49 ? -171.586 -71.289 5.408 1.00 18.79 48 LEU C CA 1
ATOM 5274 C C . LEU C 1 49 ? -171.951 -72.771 5.612 1.00 19.14 48 LEU C C 1
ATOM 5275 O O . LEU C 1 49 ? -172.557 -73.392 4.738 1.00 22.45 48 LEU C O 1
ATOM 5280 N N . ALA C 1 50 ? -171.641 -73.314 6.778 1.00 20.00 49 ALA C N 1
ATOM 5281 C CA . ALA C 1 50 ? -171.951 -74.701 7.077 1.00 16.85 49 ALA C CA 1
ATOM 5282 C C . ALA C 1 50 ? -173.444 -74.911 7.262 1.00 18.71 49 ALA C C 1
ATOM 5283 O O . ALA C 1 50 ? -173.909 -76.018 7.136 1.00 18.02 49 ALA C O 1
ATOM 5285 N N . ASN C 1 51 ? -174.180 -73.855 7.548 1.00 17.92 50 ASN C N 1
ATOM 5286 C CA . ASN C 1 51 ? -175.606 -73.956 7.788 1.00 20.15 50 ASN C CA 1
ATOM 5287 C C . ASN C 1 51 ? -176.441 -73.796 6.525 1.00 19.33 50 ASN C C 1
ATOM 5288 O O . ASN C 1 51 ? -177.646 -73.742 6.628 1.00 22.26 50 ASN C O 1
ATOM 5293 N N . PHE C 1 52 ? -175.827 -73.752 5.345 1.00 21.96 51 PHE C N 1
ATOM 5294 C CA . PHE C 1 52 ? -176.562 -73.584 4.094 1.00 20.35 51 PHE C CA 1
ATOM 5295 C C . PHE C 1 52 ? -177.741 -74.555 3.983 1.00 20.30 51 PHE C C 1
ATOM 5296 O O . PHE C 1 52 ? -177.617 -75.709 4.287 1.00 20.99 51 PHE C O 1
ATOM 5304 N N . TRP C 1 53 ? -178.873 -74.058 3.523 1.00 21.14 52 TRP C N 1
ATOM 5305 C CA . TRP C 1 53 ? -180.084 -74.841 3.289 1.00 18.19 52 TRP C CA 1
ATOM 5306 C C . TRP C 1 53 ? -180.808 -74.069 2.173 1.00 16.49 52 TRP C C 1
ATOM 5307 O O . TRP C 1 53 ? -180.595 -72.856 1.987 1.00 14.90 52 TRP C O 1
ATOM 5318 N N . THR C 1 54 ? -181.596 -74.818 1.424 1.00 21.15 53 THR C N 1
ATOM 5319 C CA . THR C 1 54 ? -182.454 -74.342 0.359 1.00 22.02 53 THR C CA 1
ATOM 5320 C C . THR C 1 54 ? -183.909 -74.788 0.666 1.00 22.31 53 THR C C 1
ATOM 5321 O O . THR C 1 54 ? -184.118 -75.956 1.057 1.00 20.55 53 THR C O 1
ATOM 5325 N N . PRO C 1 55 ? -184.915 -73.890 0.504 1.00 19.43 54 PRO C N 1
ATOM 5326 C CA . PRO C 1 55 ? -186.309 -74.344 0.675 1.00 19.03 54 PRO C CA 1
ATOM 5327 C C . PRO C 1 55 ? -186.752 -75.443 -0.316 1.00 15.22 54 PRO C C 1
ATOM 5328 O O . PRO C 1 55 ? -187.615 -76.273 0.017 1.00 16.91 54 PRO C O 1
ATOM 5332 N N . PHE C 1 56 ? -186.094 -75.528 -1.463 1.00 15.25 55 PHE C N 1
ATOM 5333 C CA . PHE C 1 56 ? -186.411 -76.493 -2.472 1.00 20.53 55 PHE C CA 1
ATOM 5334 C C . PHE C 1 56 ? -186.079 -77.935 -2.086 1.00 22.16 55 PHE C C 1
ATOM 5335 O O . PHE C 1 56 ? -186.466 -78.824 -2.801 1.00 24.37 55 PHE C O 1
ATOM 5343 N N . GLU C 1 57 ? -185.342 -78.155 -0.998 1.00 22.85 56 GLU C N 1
ATOM 5344 C CA . GLU C 1 57 ? -185.111 -79.499 -0.497 1.00 24.31 56 GLU C CA 1
ATOM 5345 C C . GLU C 1 57 ? -186.147 -79.887 0.550 1.00 22.86 56 GLU C C 1
ATOM 5346 O O . GLU C 1 57 ? -186.091 -80.988 1.066 1.00 23.03 56 GLU C O 1
ATOM 5352 N N . ILE C 1 58 ? -187.099 -79.009 0.831 1.00 19.84 57 ILE C N 1
ATOM 5353 C CA . ILE C 1 58 ? -188.191 -79.326 1.764 1.00 23.10 57 ILE C CA 1
ATOM 5354 C C . ILE C 1 58 ? -189.437 -79.620 0.920 1.00 23.65 57 ILE C C 1
ATOM 5355 O O . ILE C 1 58 ? -189.900 -78.774 0.141 1.00 22.89 57 ILE C O 1
ATOM 5360 N N . ASN C 1 59 ? -189.964 -80.834 1.067 1.00 24.35 58 ASN C N 1
ATOM 5361 C CA . ASN C 1 59 ? -191.136 -81.269 0.315 1.00 21.55 58 ASN C CA 1
ATOM 5362 C C . ASN C 1 59 ? -192.384 -80.831 1.075 1.00 18.07 58 ASN C C 1
ATOM 5363 O O . ASN C 1 59 ? -192.578 -81.228 2.199 1.00 19.33 58 ASN C O 1
ATOM 5376 N N . SER C 1 61 ? -195.685 -81.386 0.193 1.00 20.15 60 SER C N 1
ATOM 5377 C CA . SER C 1 61 ? -196.829 -82.224 -0.151 1.00 19.67 60 SER C CA 1
ATOM 5378 C C . SER C 1 61 ? -197.757 -82.539 0.976 1.00 15.61 60 SER C C 1
ATOM 5379 O O . SER C 1 61 ? -198.961 -82.294 0.852 1.00 16.33 60 SER C O 1
ATOM 5382 N N . HIS C 1 62 ? -197.226 -83.077 2.064 1.00 17.99 61 HIS C N 1
ATOM 5383 C CA A HIS C 1 62 ? -198.058 -83.463 3.215 0.50 19.82 61 HIS C CA 1
ATOM 5384 C CA B HIS C 1 62 ? -198.085 -83.454 3.194 0.50 18.87 61 HIS C CA 1
ATOM 5385 C C . HIS C 1 62 ? -198.597 -82.247 3.981 1.00 19.35 61 HIS C C 1
ATOM 5386 O O . HIS C 1 62 ? -199.712 -82.292 4.547 1.00 17.77 61 HIS C O 1
ATOM 5399 N N . ASP C 1 63 ? -197.787 -81.192 4.051 1.00 19.11 62 ASP C N 1
ATOM 5400 C CA . ASP C 1 63 ? -198.209 -79.935 4.673 1.00 18.93 62 ASP C CA 1
ATOM 5401 C C . ASP C 1 63 ? -199.400 -79.356 3.907 1.00 18.34 62 ASP C C 1
ATOM 5402 O O . ASP C 1 63 ? -200.374 -78.924 4.514 1.00 16.75 62 ASP C O 1
ATOM 5407 N N . ALA C 1 64 ? -199.317 -79.380 2.583 1.00 16.85 63 ALA C N 1
ATOM 5408 C CA . ALA C 1 64 ? -200.387 -78.897 1.674 1.00 17.56 63 ALA C CA 1
ATOM 5409 C C . ALA C 1 64 ? -201.713 -79.631 1.815 1.00 17.70 63 ALA C C 1
ATOM 5410 O O . ALA C 1 64 ? -202.784 -79.017 1.746 1.00 18.38 63 ALA C O 1
ATOM 5412 N N . LYS C 1 65 ? -201.643 -80.942 1.979 1.00 20.90 64 LYS C N 1
ATOM 5413 C CA . LYS C 1 65 ? -202.849 -81.744 2.205 1.00 23.34 64 LYS C CA 1
ATOM 5414 C C . LYS C 1 65 ? -203.451 -81.431 3.571 1.00 25.53 64 LYS C C 1
ATOM 5415 O O . LYS C 1 65 ? -204.673 -81.322 3.736 1.00 21.26 64 LYS C O 1
ATOM 5418 N N . GLN C 1 66 ? -202.569 -81.213 4.536 1.00 26.09 65 GLN C N 1
ATOM 5419 C CA . GLN C 1 66 ? -202.965 -80.970 5.883 1.00 22.95 65 GLN C CA 1
ATOM 5420 C C . GLN C 1 66 ? -203.493 -79.558 6.107 1.00 21.90 65 GLN C C 1
ATOM 5421 O O . GLN C 1 66 ? -204.401 -79.408 6.908 1.00 22.33 65 GLN C O 1
ATOM 5427 N N . PHE C 1 67 ? -202.998 -78.551 5.378 1.00 20.80 66 PHE C N 1
ATOM 5428 C CA . PHE C 1 67 ? -203.404 -77.147 5.620 1.00 22.78 66 PHE C CA 1
ATOM 5429 C C . PHE C 1 67 ? -204.927 -76.869 5.691 1.00 26.64 66 PHE C C 1
ATOM 5430 O O . PHE C 1 67 ? -205.379 -76.271 6.671 1.00 23.87 66 PHE C O 1
ATOM 5438 N N . PRO C 1 68 ? -205.719 -77.324 4.689 1.00 27.07 67 PRO C N 1
ATOM 5439 C CA . PRO C 1 68 ? -207.162 -77.120 4.784 1.00 27.98 67 PRO C CA 1
ATOM 5440 C C . PRO C 1 68 ? -207.872 -77.797 5.962 1.00 28.79 67 PRO C C 1
ATOM 5441 O O . PRO C 1 68 ? -208.993 -77.405 6.265 1.00 31.24 67 PRO C O 1
ATOM 5445 N N . THR C 1 69 ? -207.247 -78.785 6.601 1.00 28.26 68 THR C N 1
ATOM 5446 C CA . THR C 1 69 ? -207.823 -79.440 7.784 1.00 27.70 68 THR C CA 1
ATOM 5447 C C . THR C 1 69 ? -207.537 -78.689 9.100 1.00 26.25 68 THR C C 1
ATOM 5448 O O . THR C 1 69 ? -208.086 -79.052 10.126 1.00 28.66 68 THR C O 1
ATOM 5452 N N . LEU C 1 70 ? -206.688 -77.663 9.101 1.00 28.03 69 LEU C N 1
ATOM 5453 C CA . LEU C 1 70 ? -206.443 -76.891 10.314 1.00 28.71 69 LEU C CA 1
ATOM 5454 C C . LEU C 1 70 ? -207.735 -76.051 10.556 1.00 30.25 69 LEU C C 1
ATOM 5455 O O . LEU C 1 70 ? -208.594 -75.922 9.670 1.00 30.34 69 LEU C O 1
ATOM 5460 N N . THR C 1 71 ? -207.890 -75.484 11.737 1.00 30.60 70 THR C N 1
ATOM 5461 C CA . THR C 1 71 ? -209.090 -74.684 12.037 1.00 31.46 70 THR C CA 1
ATOM 5462 C C . THR C 1 71 ? -208.960 -73.343 11.315 1.00 33.89 70 THR C C 1
ATOM 5463 O O . THR C 1 71 ? -207.886 -73.034 10.829 1.00 35.46 70 THR C O 1
ATOM 5467 N N . GLU C 1 72 ? -210.016 -72.539 11.247 1.00 35.11 71 GLU C N 1
ATOM 5468 C CA . GLU C 1 72 ? -209.935 -71.257 10.517 1.00 35.02 71 GLU C CA 1
ATOM 5469 C C . GLU C 1 72 ? -208.936 -70.303 11.151 1.00 35.89 71 GLU C C 1
ATOM 5470 O O . GLU C 1 72 ? -208.157 -69.684 10.422 1.00 35.25 71 GLU C O 1
ATOM 5473 N N . THR C 1 73 ? -208.930 -70.200 12.487 1.00 35.25 72 THR C N 1
ATOM 5474 C CA . THR C 1 73 ? -207.950 -69.342 13.186 1.00 36.24 72 THR C CA 1
ATOM 5475 C C . THR C 1 73 ? -206.543 -69.859 12.933 1.00 34.05 72 THR C C 1
ATOM 5476 O O . THR C 1 73 ? -205.616 -69.054 12.759 1.00 36.66 72 THR C O 1
ATOM 5480 N N . GLU C 1 74 ? -206.385 -71.188 12.913 1.00 32.04 73 GLU C N 1
ATOM 5481 C CA . GLU C 1 74 ? -205.077 -71.790 12.598 1.00 31.09 73 GLU C CA 1
ATOM 5482 C C . GLU C 1 74 ? -204.648 -71.404 11.178 1.00 27.06 73 GLU C C 1
ATOM 5483 O O . GLU C 1 74 ? -203.533 -70.953 10.979 1.00 27.67 73 GLU C O 1
ATOM 5489 N N . GLN C 1 75 ? -205.558 -71.527 10.218 1.00 28.38 74 GLN C N 1
ATOM 5490 C CA . GLN C 1 75 ? -205.267 -71.146 8.827 1.00 26.97 74 GLN C CA 1
ATOM 5491 C C . GLN C 1 75 ? -205.015 -69.640 8.647 1.00 28.55 74 GLN C C 1
ATOM 5492 O O . GLN C 1 75 ? -204.031 -69.263 7.995 1.00 29.84 74 GLN C O 1
ATOM 5498 N N . GLU C 1 76 ? -205.822 -68.782 9.280 1.00 29.98 75 GLU C N 1
ATOM 5499 C CA . GLU C 1 76 ? -205.653 -67.310 9.183 1.00 29.92 75 GLU C CA 1
ATOM 5500 C C . GLU C 1 76 ? -204.439 -66.761 9.868 1.00 30.54 75 GLU C C 1
ATOM 5501 O O . GLU C 1 76 ? -203.791 -65.833 9.329 1.00 35.25 75 GLU C O 1
ATOM 5507 N N . ALA C 1 77 ? -204.131 -67.293 11.049 1.00 28.43 76 ALA C N 1
ATOM 5508 C CA . ALA C 1 77 ? -202.931 -66.909 11.770 1.00 28.80 76 ALA C CA 1
ATOM 5509 C C . ALA C 1 77 ? -201.728 -67.295 10.946 1.00 26.98 76 ALA C C 1
ATOM 5510 O O . ALA C 1 77 ? -200.815 -66.504 10.846 1.00 30.62 76 ALA C O 1
ATOM 5512 N N . PHE C 1 78 ? -201.755 -68.490 10.348 1.00 24.17 77 PHE C N 1
ATOM 5513 C CA . PHE C 1 78 ? -200.642 -69.012 9.522 1.00 25.41 77 PHE C CA 1
ATOM 5514 C C . PHE C 1 78 ? -200.329 -68.026 8.405 1.00 26.18 77 PHE C C 1
ATOM 5515 O O . PHE C 1 78 ? -199.175 -67.622 8.248 1.00 33.49 77 PHE C O 1
ATOM 5523 N N . LYS C 1 79 ? -201.376 -67.629 7.682 1.00 30.38 78 LYS C N 1
ATOM 5524 C CA . LYS C 1 79 ? -201.322 -66.650 6.575 1.00 31.88 78 LYS C CA 1
ATOM 5525 C C . LYS C 1 79 ? -200.774 -65.249 6.947 1.00 32.62 78 LYS C C 1
ATOM 5526 O O . LYS C 1 79 ? -199.894 -64.716 6.255 1.00 33.93 78 LYS C O 1
ATOM 5532 N N . LYS C 1 80 ? -201.252 -64.690 8.050 1.00 29.67 79 LYS C N 1
ATOM 5533 C CA . LYS C 1 80 ? -200.841 -63.378 8.509 1.00 28.56 79 LYS C CA 1
ATOM 5534 C C . LYS C 1 80 ? -199.424 -63.358 9.022 1.00 33.32 79 LYS C C 1
ATOM 5535 O O . LYS C 1 80 ? -198.678 -62.368 8.815 1.00 33.18 79 LYS C O 1
ATOM 5538 N N . ILE C 1 81 ? -199.034 -64.438 9.711 1.00 31.28 80 ILE C N 1
ATOM 5539 C CA . ILE C 1 81 ? -197.696 -64.548 10.210 1.00 29.66 80 ILE C CA 1
ATOM 5540 C C . ILE C 1 81 ? -196.737 -64.602 9.013 1.00 30.82 80 ILE C C 1
ATOM 5541 O O . ILE C 1 81 ? -195.706 -63.941 9.050 1.00 34.95 80 ILE C O 1
ATOM 5546 N N . ILE C 1 82 ? -197.050 -65.352 7.970 1.00 27.96 81 ILE C N 1
ATOM 5547 C CA . ILE C 1 82 ? -196.106 -65.376 6.808 1.00 31.66 81 ILE C CA 1
ATOM 5548 C C . ILE C 1 82 ? -195.958 -63.945 6.173 1.00 35.26 81 ILE C C 1
ATOM 5549 O O . ILE C 1 82 ? -194.822 -63.484 5.903 1.00 36.33 81 ILE C O 1
ATOM 5554 N N . GLY C 1 83 ? -197.105 -63.259 5.996 1.00 36.45 82 GLY C N 1
ATOM 5555 C CA . GLY C 1 83 ? -197.165 -61.865 5.540 1.00 32.83 82 GLY C CA 1
ATOM 5556 C C . GLY C 1 83 ? -196.146 -61.004 6.298 1.00 31.21 82 GLY C C 1
ATOM 5557 O O . GLY C 1 83 ? -195.259 -60.430 5.677 1.00 27.82 82 GLY C O 1
ATOM 5558 N N . LEU C 1 84 ? -196.240 -60.977 7.630 1.00 32.08 83 LEU C N 1
ATOM 5559 C CA . LEU C 1 84 ? -195.313 -60.209 8.497 1.00 31.68 83 LEU C CA 1
ATOM 5560 C C . LEU C 1 84 ? -193.844 -60.580 8.261 1.00 31.95 83 LEU C C 1
ATOM 5561 O O . LEU C 1 84 ? -192.984 -59.694 8.135 1.00 32.18 83 LEU C O 1
ATOM 5566 N N . LEU C 1 85 ? -193.554 -61.878 8.236 1.00 33.10 84 LEU C N 1
ATOM 5567 C CA . LEU C 1 85 ? -192.153 -62.340 8.054 1.00 34.04 84 LEU C CA 1
ATOM 5568 C C . LEU C 1 85 ? -191.525 -62.028 6.673 1.00 35.21 84 LEU C C 1
ATOM 5569 O O . LEU C 1 85 ? -190.308 -61.706 6.608 1.00 31.10 84 LEU C O 1
ATOM 5574 N N . ALA C 1 86 ? -192.333 -62.162 5.602 1.00 31.66 85 ALA C N 1
ATOM 5575 C CA . ALA C 1 86 ? -191.964 -61.766 4.249 1.00 32.58 85 ALA C CA 1
ATOM 5576 C C . ALA C 1 86 ? -191.598 -60.243 4.214 1.00 34.34 85 ALA C C 1
ATOM 5577 O O . ALA C 1 86 ? -190.617 -59.844 3.573 1.00 30.44 85 ALA C O 1
ATOM 5579 N N . PHE C 1 87 ? -192.387 -59.408 4.903 1.00 34.16 86 PHE C N 1
ATOM 5580 C CA . PHE C 1 87 ? -192.131 -57.973 4.988 1.00 32.40 86 PHE C CA 1
ATOM 5581 C C . PHE C 1 87 ? -190.802 -57.714 5.715 1.00 32.87 86 PHE C C 1
ATOM 5582 O O . PHE C 1 87 ? -189.894 -57.059 5.175 1.00 35.02 86 PHE C O 1
ATOM 5590 N N . LEU C 1 88 ? -190.704 -58.223 6.945 1.00 29.34 87 LEU C N 1
ATOM 5591 C CA . LEU C 1 88 ? -189.496 -58.035 7.755 1.00 29.69 87 LEU C CA 1
ATOM 5592 C C . LEU C 1 88 ? -188.189 -58.483 7.035 1.00 29.49 87 LEU C C 1
ATOM 5593 O O . LEU C 1 88 ? -187.240 -57.683 6.972 1.00 30.74 87 LEU C O 1
ATOM 5598 N N . ASP C 1 89 ? -188.150 -59.697 6.466 1.00 27.22 88 ASP C N 1
ATOM 5599 C CA . ASP C 1 89 ? -186.920 -60.173 5.763 1.00 29.02 88 ASP C CA 1
ATOM 5600 C C . ASP C 1 89 ? -186.658 -59.480 4.425 1.00 25.84 88 ASP C C 1
ATOM 5601 O O . ASP C 1 89 ? -185.496 -59.436 3.981 1.00 24.51 88 ASP C O 1
ATOM 5606 N N . SER C 1 90 ? -187.715 -59.011 3.758 1.00 24.82 89 SER C N 1
ATOM 5607 C CA . SER C 1 90 ? -187.537 -58.169 2.565 1.00 26.17 89 SER C CA 1
ATOM 5608 C C . SER C 1 90 ? -186.776 -56.882 2.977 1.00 24.79 89 SER C C 1
ATOM 5609 O O . SER C 1 90 ? -185.741 -56.540 2.385 1.00 24.57 89 SER C O 1
ATOM 5612 N N . VAL C 1 91 ? -187.279 -56.202 4.012 1.00 25.85 90 VAL C N 1
ATOM 5613 C CA . VAL C 1 91 ? -186.647 -54.961 4.536 1.00 26.06 90 VAL C CA 1
ATOM 5614 C C . VAL C 1 91 ? -185.225 -55.233 5.118 1.00 27.63 90 VAL C C 1
ATOM 5615 O O . VAL C 1 91 ? -184.297 -54.415 4.929 1.00 27.29 90 VAL C O 1
ATOM 5619 N N . GLN C 1 92 ? -185.069 -56.386 5.788 1.00 27.28 91 GLN C N 1
ATOM 5620 C CA . GLN C 1 92 ? -183.796 -56.778 6.432 1.00 26.08 91 GLN C CA 1
ATOM 5621 C C . GLN C 1 92 ? -182.697 -57.112 5.395 1.00 25.46 91 GLN C C 1
ATOM 5622 O O . GLN C 1 92 ? -181.486 -56.851 5.652 1.00 28.03 91 GLN C O 1
ATOM 5628 N N . THR C 1 93 ? -183.096 -57.706 4.258 1.00 22.18 92 THR C N 1
ATOM 5629 C CA . THR C 1 93 ? -182.170 -57.984 3.138 1.00 22.43 92 THR C CA 1
ATOM 5630 C C . THR C 1 93 ? -181.514 -56.674 2.677 1.00 24.60 92 THR C C 1
ATOM 5631 O O . THR C 1 93 ? -180.315 -56.613 2.386 1.00 23.98 92 THR C O 1
ATOM 5635 N N . ASP C 1 94 ? -182.345 -55.631 2.611 1.00 24.36 93 ASP C N 1
ATOM 5636 C CA . ASP C 1 94 ? -181.925 -54.317 2.145 1.00 23.51 93 ASP C CA 1
ATOM 5637 C C . ASP C 1 94 ? -181.108 -53.602 3.241 1.00 23.12 93 ASP C C 1
ATOM 5638 O O . ASP C 1 94 ? -179.991 -53.148 2.970 1.00 24.16 93 ASP C O 1
ATOM 5643 N N . TYR C 1 95 ? -181.649 -53.504 4.452 1.00 18.55 94 TYR C N 1
ATOM 5644 C CA . TYR C 1 95 ? -180.894 -52.912 5.574 1.00 21.56 94 TYR C CA 1
ATOM 5645 C C . TYR C 1 95 ? -179.463 -53.475 5.754 1.00 21.13 94 TYR C C 1
ATOM 5646 O O . TYR C 1 95 ? -178.484 -52.698 5.900 1.00 18.78 94 TYR C O 1
ATOM 5655 N N . SER C 1 96 ? -179.375 -54.819 5.727 1.00 19.07 95 SER C N 1
ATOM 5656 C CA . SER C 1 96 ? -178.104 -55.551 5.903 1.00 16.43 95 SER C CA 1
ATOM 5657 C C . SER C 1 96 ? -177.146 -55.394 4.707 1.00 4.20 95 SER C C 1
ATOM 5658 O O . SER C 1 96 ? -176.009 -55.379 4.865 1.00 20.81 95 SER C O 1
ATOM 5669 N N . ARG C 1 98 ? -177.290 -52.555 3.124 1.00 24.87 97 ARG C N 1
ATOM 5670 C CA A ARG C 1 98 ? -176.947 -51.138 3.449 0.50 24.58 97 ARG C CA 1
ATOM 5671 C CA B ARG C 1 98 ? -176.931 -51.154 3.432 0.50 26.21 97 ARG C CA 1
ATOM 5672 C C . ARG C 1 98 ? -175.902 -51.059 4.533 1.00 26.88 97 ARG C C 1
ATOM 5673 O O . ARG C 1 98 ? -174.909 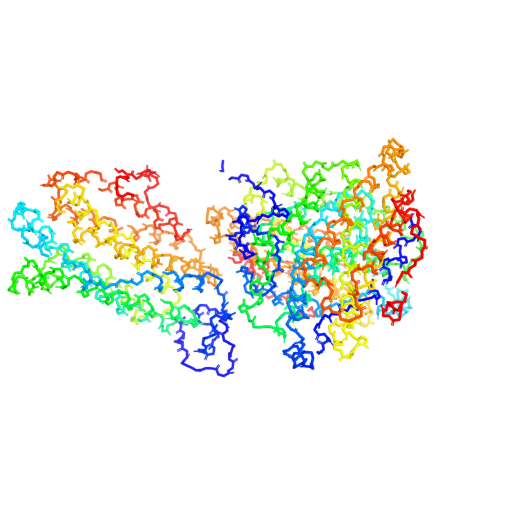-50.360 4.372 1.00 28.20 97 ARG C O 1
ATOM 5688 N N . ALA C 1 99 ? -176.182 -51.753 5.660 1.00 32.50 98 ALA C N 1
ATOM 5689 C CA . ALA C 1 99 ? -175.276 -51.867 6.825 1.00 32.81 98 ALA C CA 1
ATOM 5690 C C . ALA C 1 99 ? -174.113 -52.526 6.163 1.00 32.51 98 ALA C C 1
ATOM 5691 O O . ALA C 1 99 ? -174.268 -53.515 5.496 1.00 32.92 98 ALA C O 1
ATOM 5693 N N . ALA C 1 100 ? -172.933 -51.997 6.324 1.00 36.07 99 ALA C N 1
ATOM 5694 C CA . ALA C 1 100 ? -171.857 -52.433 5.415 1.00 40.86 99 ALA C CA 1
ATOM 5695 C C . ALA C 1 100 ? -171.867 -51.471 4.232 1.00 38.84 99 ALA C C 1
ATOM 5696 O O . ALA C 1 100 ? -172.069 -51.894 3.051 1.00 32.33 99 ALA C O 1
ATOM 5698 N N . GLU C 1 101 ? -171.833 -50.187 4.610 1.00 31.64 100 GLU C N 1
ATOM 5699 C CA . GLU C 1 101 ? -171.477 -49.078 3.711 1.00 31.00 100 GLU C CA 1
ATOM 5700 C C . GLU C 1 101 ? -170.712 -48.091 4.593 1.00 27.61 100 GLU C C 1
ATOM 5701 O O . GLU C 1 101 ? -169.745 -47.495 4.109 1.00 24.71 100 GLU C O 1
ATOM 5707 N N . TYR C 1 102 ? -171.186 -47.873 5.838 1.00 21.68 101 TYR C N 1
ATOM 5708 C CA . TYR C 1 102 ? -170.405 -47.120 6.837 1.00 20.71 101 TYR C CA 1
ATOM 5709 C C . TYR C 1 102 ? -169.482 -48.051 7.612 1.00 14.17 101 TYR C C 1
ATOM 5710 O O . TYR C 1 102 ? -168.665 -47.533 8.360 1.00 17.09 101 TYR C O 1
ATOM 5719 N N . LEU C 1 103 ? -169.628 -49.380 7.462 1.00 13.08 102 LEU C N 1
ATOM 5720 C CA . LEU C 1 103 ? -168.738 -50.343 8.160 1.00 14.60 102 LEU C CA 1
ATOM 5721 C C . LEU C 1 103 ? -167.381 -50.285 7.530 1.00 11.02 102 LEU C C 1
ATOM 5722 O O . LEU C 1 103 ? -167.233 -50.731 6.405 1.00 8.61 102 LEU C O 1
ATOM 5727 N N . THR C 1 104 ? -166.390 -49.799 8.273 1.00 12.73 103 THR C N 1
ATOM 5728 C CA . THR C 1 104 ? -165.009 -49.689 7.766 1.00 13.40 103 THR C CA 1
ATOM 5729 C C . THR C 1 104 ? -164.108 -50.886 8.178 1.00 12.51 103 THR C C 1
ATOM 5730 O O . THR C 1 104 ? -162.923 -50.706 8.541 1.00 13.45 103 THR C O 1
ATOM 5734 N N . ASP C 1 105 ? -164.682 -52.084 8.147 1.00 12.76 104 ASP C N 1
ATOM 5735 C CA . ASP C 1 105 ? -163.991 -53.345 8.405 1.00 13.43 104 ASP C CA 1
ATOM 5736 C C . ASP C 1 105 ? -164.471 -54.330 7.333 1.00 13.18 104 ASP C C 1
ATOM 5737 O O . ASP C 1 105 ? -165.645 -54.663 7.306 1.00 13.35 104 ASP C O 1
ATOM 5742 N N . SER C 1 106 ? -163.543 -54.821 6.525 1.00 10.61 105 SER C N 1
ATOM 5743 C CA . SER C 1 106 ? -163.796 -55.765 5.415 1.00 13.70 105 SER C CA 1
ATOM 5744 C C . SER C 1 106 ? -164.443 -57.066 5.826 1.00 13.05 105 SER C C 1
ATOM 5745 O O . SER C 1 106 ? -165.304 -57.602 5.104 1.00 13.68 105 SER C O 1
ATOM 5748 N N . SER C 1 107 ? -164.002 -57.599 6.952 1.00 16.23 106 SER C N 1
ATOM 5749 C CA . SER C 1 107 ? -164.596 -58.840 7.455 1.00 19.25 106 SER C CA 1
ATOM 5750 C C . SER C 1 107 ? -166.043 -58.643 7.930 1.00 16.91 106 SER C C 1
ATOM 5751 O O . SER C 1 107 ? -166.883 -59.510 7.720 1.00 19.52 106 SER C O 1
ATOM 5754 N N . LEU C 1 108 ? -166.352 -57.540 8.597 1.00 19.09 107 LEU C N 1
ATOM 5755 C CA . LEU C 1 108 ? -167.730 -57.296 9.005 1.00 13.67 107 LEU C CA 1
ATOM 5756 C C . LEU C 1 108 ? -168.656 -56.997 7.805 1.00 14.24 107 LEU C C 1
ATOM 5757 O O . LEU C 1 108 ? -169.856 -57.390 7.802 1.00 13.00 107 LEU C O 1
ATOM 5762 N N . ALA C 1 109 ? -168.136 -56.249 6.840 1.00 10.34 108 ALA C N 1
ATOM 5763 C CA . ALA C 1 109 ? -168.831 -55.959 5.604 1.00 12.64 108 ALA C CA 1
ATOM 5764 C C . ALA C 1 109 ? -169.185 -57.288 4.883 1.00 16.22 108 ALA C C 1
ATOM 5765 O O . ALA C 1 109 ? -170.314 -57.414 4.356 1.00 15.12 108 ALA C O 1
ATOM 5767 N N . ALA C 1 110 ? -168.189 -58.203 4.780 1.00 16.77 109 ALA C N 1
ATOM 5768 C CA . ALA C 1 110 ? -168.377 -59.552 4.190 1.00 13.69 109 ALA C CA 1
ATOM 5769 C C . ALA C 1 110 ? -169.428 -60.377 4.967 1.00 17.28 109 ALA C C 1
ATOM 5770 O O . ALA C 1 110 ? -170.319 -60.978 4.353 1.00 17.03 109 ALA C O 1
ATOM 5772 N N . LEU C 1 111 ? -169.361 -60.362 6.300 1.00 15.19 110 LEU C N 1
ATOM 5773 C CA . LEU C 1 111 ? -170.343 -61.047 7.140 1.00 15.95 110 LEU C CA 1
ATOM 5774 C C . LEU C 1 111 ? -171.746 -60.466 6.946 1.00 17.75 110 LEU C C 1
ATOM 5775 O O . LEU C 1 111 ? -172.720 -61.228 7.002 1.00 19.04 110 LEU C O 1
ATOM 5788 N N . SER C 1 113 ? -172.792 -59.154 4.097 1.00 16.79 112 SER C N 1
ATOM 5789 C CA A SER C 1 113 ? -173.170 -59.607 2.773 0.50 13.83 112 SER C CA 1
ATOM 5790 C CA B SER C 1 113 ? -173.159 -59.617 2.761 0.50 14.46 112 SER C CA 1
ATOM 5791 C C . SER C 1 113 ? -173.734 -61.034 2.870 1.00 13.14 112 SER C C 1
ATOM 5792 O O . SER C 1 113 ? -174.679 -61.375 2.155 1.00 13.95 112 SER C O 1
ATOM 5797 N N . VAL C 1 114 ? -173.164 -61.841 3.768 1.00 13.65 113 VAL C N 1
ATOM 5798 C CA . VAL C 1 114 ? -173.625 -63.212 4.003 1.00 13.36 113 VAL C CA 1
ATOM 5799 C C . VAL C 1 114 ? -174.979 -63.199 4.682 1.00 14.88 113 VAL C C 1
ATOM 5800 O O . VAL C 1 114 ? -175.882 -63.949 4.278 1.00 10.85 113 VAL C O 1
ATOM 5804 N N . LEU C 1 115 ? -175.150 -62.291 5.630 1.00 14.78 114 LEU C N 1
ATOM 5805 C CA . LEU C 1 115 ? -176.408 -62.133 6.337 1.00 15.47 114 LEU C CA 1
ATOM 5806 C C . LEU C 1 115 ? -177.501 -61.661 5.349 1.00 14.30 114 LEU C C 1
ATOM 5807 O O . LEU C 1 115 ? -178.564 -62.229 5.346 1.00 19.15 114 LEU C O 1
ATOM 5812 N N . SER C 1 116 ? -177.223 -60.674 4.494 1.00 12.36 115 SER C N 1
ATOM 5813 C CA . SER C 1 116 ? -178.188 -60.197 3.517 1.00 9.90 115 SER C CA 1
ATOM 5814 C C . SER C 1 116 ? -178.678 -61.296 2.535 1.00 12.02 115 SER C C 1
ATOM 5815 O O . SER C 1 116 ? -179.861 -61.348 2.240 1.00 15.58 115 SER C O 1
ATOM 5818 N N . PHE C 1 117 ? -177.754 -62.127 2.049 1.00 9.38 116 PHE C N 1
ATOM 5819 C CA . PHE C 1 117 ? -178.068 -63.288 1.190 1.00 8.55 116 PHE C CA 1
ATOM 5820 C C . PHE C 1 117 ? -179.015 -64.233 1.923 1.00 12.72 116 PHE C C 1
ATOM 5821 O O . PHE C 1 117 ? -180.029 -64.695 1.383 1.00 11.62 116 PHE C O 1
ATOM 5829 N N . GLN C 1 118 ? -178.631 -64.563 3.144 1.00 8.91 117 GLN C N 1
ATOM 5830 C CA . GLN C 1 118 ? -179.534 -65.400 4.017 1.00 9.90 117 GLN C CA 1
ATOM 5831 C C . GLN C 1 118 ? -180.915 -64.841 4.080 1.00 11.30 117 GLN C C 1
ATOM 5832 O O . GLN C 1 118 ? -181.876 -65.606 3.999 1.00 17.23 117 GLN C O 1
ATOM 5838 N N . GLU C 1 119 ? -181.052 -63.531 4.301 1.00 11.35 118 GLU C N 1
ATOM 5839 C CA . GLU C 1 119 ? -182.350 -62.878 4.274 1.00 8.45 118 GLU C CA 1
ATOM 5840 C C . GLU C 1 119 ? -183.142 -63.015 2.979 1.00 9.76 118 GLU C C 1
ATOM 5841 O O . GLU C 1 119 ? -184.388 -63.087 2.980 1.00 9.23 118 GLU C O 1
ATOM 5847 N N . VAL C 1 120 ? -182.432 -62.980 1.863 1.00 8.94 119 VAL C N 1
ATOM 5848 C CA . VAL C 1 120 ? -183.028 -63.255 0.564 1.00 9.14 119 VAL C CA 1
ATOM 5849 C C . VAL C 1 120 ? -183.606 -64.646 0.490 1.00 11.08 119 VAL C C 1
ATOM 5850 O O . VAL C 1 120 ? -184.746 -64.817 0.026 1.00 13.55 119 VAL C O 1
ATOM 5854 N N . VAL C 1 121 ? -182.858 -65.639 0.976 1.00 9.68 120 VAL C N 1
ATOM 5855 C CA . VAL C 1 121 ? -183.325 -67.021 0.967 1.00 7.59 120 VAL C CA 1
ATOM 5856 C C . VAL C 1 121 ? -184.507 -67.146 1.922 1.00 6.98 120 VAL C C 1
ATOM 5857 O O . VAL C 1 121 ? -185.467 -67.787 1.579 1.00 6.15 120 VAL C O 1
ATOM 5861 N N . HIS C 1 122 ? -184.452 -66.492 3.070 1.00 9.52 121 HIS C N 1
ATOM 5862 C CA . HIS C 1 122 ? -185.585 -66.529 4.003 1.00 10.21 121 HIS C CA 1
ATOM 5863 C C . HIS C 1 122 ? -186.858 -65.963 3.378 1.00 12.98 121 HIS C C 1
ATOM 5864 O O . HIS C 1 122 ? -187.948 -66.536 3.516 1.00 12.62 121 HIS C O 1
ATOM 5871 N N . ASN C 1 123 ? -186.745 -64.792 2.760 1.00 9.65 122 ASN C N 1
ATOM 5872 C CA . ASN C 1 123 ? -187.887 -64.144 2.140 1.00 9.97 122 ASN C CA 1
ATOM 5873 C C . ASN C 1 123 ? -188.472 -65.019 1.016 1.00 8.06 122 ASN C C 1
ATOM 5874 O O . ASN C 1 123 ? -189.681 -65.173 0.895 1.00 14.25 122 ASN C O 1
ATOM 5879 N N . GLN C 1 124 ? -187.607 -65.602 0.200 1.00 12.11 123 GLN C N 1
ATOM 5880 C CA . GLN C 1 124 ? -188.054 -66.530 -0.843 1.00 12.45 123 GLN C CA 1
ATOM 5881 C C . GLN C 1 124 ? -188.721 -67.777 -0.308 1.00 11.02 123 GLN C C 1
ATOM 5882 O O . GLN C 1 124 ? -189.641 -68.295 -0.949 1.00 10.14 123 GLN C O 1
ATOM 5888 N N A SER C 1 125 ? -188.284 -68.243 0.861 0.50 10.90 124 SER C N 1
ATOM 5889 N N B SER C 1 125 ? -188.294 -68.236 0.875 0.50 10.81 124 SER C N 1
ATOM 5890 C CA A SER C 1 125 ? -188.850 -69.404 1.487 0.50 10.59 124 SER C CA 1
ATOM 5891 C CA B SER C 1 125 ? -188.848 -69.415 1.494 0.50 10.59 124 SER C CA 1
ATOM 5892 C C A SER C 1 125 ? -190.304 -69.148 1.915 0.50 11.62 124 SER C C 1
ATOM 5893 C C B SER C 1 125 ? -190.303 -69.154 1.927 0.50 11.68 124 SER C C 1
ATOM 5894 O O A SER C 1 125 ? -191.127 -70.065 1.858 0.50 9.91 124 SER C O 1
ATOM 5895 O O B SER C 1 125 ? -191.125 -70.074 1.887 0.50 10.26 124 SER C O 1
ATOM 5900 N N . TYR C 1 126 ? -190.614 -67.919 2.325 1.00 11.37 125 TYR C N 1
ATOM 5901 C CA . TYR C 1 126 ? -192.008 -67.531 2.671 1.00 14.40 125 TYR C CA 1
ATOM 5902 C C . TYR C 1 126 ? -192.904 -67.576 1.424 1.00 14.83 125 TYR C C 1
ATOM 5903 O O . TYR C 1 126 ? -194.009 -68.056 1.537 1.00 19.71 125 TYR C O 1
ATOM 5912 N N . SER C 1 127 ? -192.413 -67.158 0.270 1.00 16.39 126 SER C N 1
ATOM 5913 C CA . SER C 1 127 ? -193.157 -67.302 -0.994 1.00 18.39 126 SER C CA 1
ATOM 5914 C C . SER C 1 127 ? -193.322 -68.757 -1.389 1.00 17.04 126 SER C C 1
ATOM 5915 O O . SER C 1 127 ? -194.353 -69.141 -1.977 1.00 11.47 126 SER C O 1
ATOM 5918 N N . TYR C 1 128 ? -192.267 -69.544 -1.164 1.00 15.48 127 TYR C N 1
ATOM 5919 C CA . TYR C 1 128 ? -192.287 -70.995 -1.448 1.00 15.04 127 TYR C CA 1
ATOM 5920 C C . TYR C 1 128 ? -193.380 -71.696 -0.629 1.00 13.81 127 TYR C C 1
ATOM 5921 O O . TYR C 1 128 ? -194.159 -72.472 -1.173 1.00 12.55 127 TYR C O 1
ATOM 5930 N N . VAL C 1 129 ? -193.443 -71.413 0.664 1.00 11.46 128 VAL C N 1
ATOM 5931 C CA . VAL C 1 129 ? -194.445 -71.955 1.531 1.00 11.73 128 VAL C CA 1
ATOM 5932 C C . VAL C 1 129 ? -195.835 -71.535 1.053 1.00 11.99 128 VAL C C 1
ATOM 5933 O O . VAL C 1 129 ? -196.698 -72.374 0.886 1.00 13.18 128 VAL C O 1
ATOM 5937 N N . LEU C 1 130 ? -196.046 -70.238 0.856 1.00 12.81 129 LEU C N 1
ATOM 5938 C CA . LEU C 1 130 ? -197.340 -69.723 0.325 1.00 14.84 129 LEU C CA 1
ATOM 5939 C C . LEU C 1 130 ? -197.750 -70.338 -1.006 1.00 14.34 129 LEU C C 1
ATOM 5940 O O . LEU C 1 130 ? -198.891 -70.745 -1.140 1.00 17.45 129 LEU C O 1
ATOM 5945 N N . SER C 1 131 ? -196.815 -70.430 -1.959 1.00 14.44 130 SER C N 1
ATOM 5946 C CA A SER C 1 131 ? -197.082 -71.014 -3.278 0.50 13.67 130 SER C CA 1
ATOM 5947 C CA B SER C 1 131 ? -197.093 -71.018 -3.274 0.50 14.01 130 SER C CA 1
ATOM 5948 C C . SER C 1 131 ? -197.404 -72.511 -3.212 1.00 15.03 130 SER C C 1
ATOM 5949 O O . SER C 1 131 ? -197.911 -73.069 -4.175 1.00 13.50 130 SER C O 1
ATOM 5954 N N . SER C 1 132 ? -197.080 -73.161 -2.091 1.00 12.26 131 SER C N 1
ATOM 5955 C CA . SER C 1 132 ? -197.363 -74.578 -1.890 1.00 10.20 131 SER C CA 1
ATOM 5956 C C . SER C 1 132 ? -198.706 -74.789 -1.237 1.00 9.35 131 SER C C 1
ATOM 5957 O O . SER C 1 132 ? -199.322 -75.814 -1.448 1.00 8.14 131 SER C O 1
ATOM 5960 N N . LEU C 1 133 ? -199.193 -73.797 -0.485 1.00 7.49 132 LEU C N 1
ATOM 5961 C CA . LEU C 1 133 ? -200.377 -73.973 0.362 1.00 5.68 132 LEU C CA 1
ATOM 5962 C C . LEU C 1 133 ? -201.617 -73.172 0.056 1.00 6.47 132 LEU C C 1
ATOM 5963 O O . LEU C 1 133 ? -202.694 -73.602 0.441 1.00 9.88 132 LEU C O 1
ATOM 5968 N N . VAL C 1 134 ? -201.488 -72.000 -0.578 1.00 6.52 133 VAL C N 1
ATOM 5969 C CA . VAL C 1 134 ? -202.646 -71.133 -0.784 1.00 7.47 133 VAL C CA 1
ATOM 5970 C C . VAL C 1 134 ? -202.726 -70.696 -2.239 1.00 9.13 133 VAL C C 1
ATOM 5971 O O . VAL C 1 134 ? -201.666 -70.576 -2.891 1.00 7.67 133 VAL C O 1
ATOM 5975 N N . PRO C 1 135 ? -203.959 -70.490 -2.774 1.00 8.31 134 PRO C N 1
ATOM 5976 C CA . PRO C 1 135 ? -204.074 -70.052 -4.179 1.00 8.12 134 PRO C CA 1
ATOM 5977 C C . PRO C 1 135 ? -203.441 -68.723 -4.451 1.00 12.26 134 PRO C C 1
ATOM 5978 O O . PRO C 1 135 ? -203.286 -67.917 -3.519 1.00 10.51 134 PRO C O 1
ATOM 5982 N N . LYS C 1 136 ? -203.051 -68.513 -5.715 1.00 15.30 135 LYS C N 1
ATOM 5983 C CA . LYS C 1 136 ? -202.362 -67.285 -6.136 1.00 16.59 135 LYS C CA 1
ATOM 5984 C C . LYS C 1 136 ? -203.111 -66.047 -5.684 1.00 17.45 135 LYS C C 1
ATOM 5985 O O . LYS C 1 136 ? -202.473 -65.096 -5.214 1.00 19.63 135 LYS C O 1
ATOM 5989 N N . ALA C 1 137 ? -204.433 -66.054 -5.814 1.00 17.90 136 ALA C N 1
ATOM 5990 C CA . ALA C 1 137 ? -205.249 -64.939 -5.347 1.00 19.14 136 ALA C CA 1
ATOM 5991 C C . ALA C 1 137 ? -204.901 -64.636 -3.888 1.00 23.06 136 ALA C C 1
ATOM 5992 O O . ALA C 1 137 ? -204.634 -63.477 -3.540 1.00 26.72 136 ALA C O 1
ATOM 5994 N N . THR C 1 138 ? -204.820 -65.679 -3.056 1.00 23.01 137 THR C N 1
ATOM 5995 C CA . THR C 1 138 ? -204.469 -65.523 -1.639 1.00 18.95 137 THR C CA 1
ATOM 5996 C C . THR C 1 138 ? -202.989 -65.110 -1.463 1.00 20.30 137 THR C C 1
ATOM 5997 O O . THR C 1 138 ? -202.703 -64.147 -0.754 1.00 17.29 137 THR C O 1
ATOM 6001 N N . GLN C 1 139 ? -202.050 -65.806 -2.114 1.00 19.24 138 GLN C N 1
ATOM 6002 C CA . GLN C 1 139 ? -200.637 -65.441 -2.022 1.00 21.65 138 GLN C CA 1
ATOM 6003 C C . GLN C 1 139 ? -200.456 -63.939 -2.354 1.00 24.06 138 GLN C C 1
ATOM 6004 O O . GLN C 1 139 ? -199.712 -63.224 -1.639 1.00 27.03 138 GLN C O 1
ATOM 6010 N N . ASP C 1 140 ? -201.149 -63.476 -3.406 1.00 25.24 139 ASP C N 1
ATOM 6011 C CA . ASP C 1 140 ? -201.172 -62.053 -3.792 1.00 24.74 139 ASP C CA 1
ATOM 6012 C C . ASP C 1 140 ? -201.697 -61.202 -2.642 1.00 27.71 139 ASP C C 1
ATOM 6013 O O . ASP C 1 140 ? -201.042 -60.201 -2.302 1.00 27.60 139 ASP C O 1
ATOM 6018 N N . GLU C 1 141 ? -202.832 -61.599 -2.042 1.00 27.94 140 GLU C N 1
ATOM 6019 C CA . GLU C 1 141 ? -203.397 -60.836 -0.909 1.00 30.27 140 GLU C CA 1
ATOM 6020 C C . GLU C 1 141 ? -202.488 -60.732 0.306 1.00 26.76 140 GLU C C 1
ATOM 6021 O O . GLU C 1 141 ? -202.344 -59.644 0.890 1.00 21.00 140 GLU C O 1
ATOM 6027 N N . ILE C 1 142 ? -201.896 -61.869 0.681 1.00 27.86 141 ILE C N 1
ATOM 6028 C CA . ILE C 1 142 ? -200.941 -61.944 1.814 1.00 29.01 141 ILE C CA 1
ATOM 6029 C C . ILE C 1 142 ? -199.785 -60.931 1.586 1.00 29.53 141 ILE C C 1
ATOM 6030 O O . ILE C 1 142 ? -199.421 -60.157 2.493 1.00 27.86 141 ILE C O 1
ATOM 6035 N N . PHE C 1 143 ? -199.253 -60.902 0.373 1.00 30.24 142 PHE C N 1
ATOM 6036 C CA . PHE C 1 143 ? -198.238 -59.898 0.039 1.00 34.08 142 PHE C CA 1
ATOM 6037 C C . PHE C 1 143 ? -198.750 -58.400 -0.041 1.00 34.71 142 PHE C C 1
ATOM 6038 O O . PHE C 1 143 ? -197.927 -57.514 -0.238 1.00 36.48 142 PHE C O 1
ATOM 6046 N N . GLU C 1 144 ? -200.065 -58.135 0.066 1.00 35.50 143 GLU C N 1
ATOM 6047 C CA . GLU C 1 144 ? -200.619 -56.755 0.237 1.00 36.40 143 GLU C CA 1
ATOM 6048 C C . GLU C 1 144 ? -201.065 -56.421 1.695 1.00 35.30 143 GLU C C 1
ATOM 6049 O O . GLU C 1 144 ? -201.409 -55.280 1.983 1.00 34.92 143 GLU C O 1
ATOM 6055 N N . TYR C 1 145 ? -201.022 -57.401 2.598 1.00 37.50 144 TYR C N 1
ATOM 6056 C CA . TYR C 1 145 ? -201.408 -57.270 4.034 1.00 36.50 144 TYR C CA 1
ATOM 6057 C C . TYR C 1 145 ? -200.778 -56.064 4.772 1.00 34.40 144 TYR C C 1
ATOM 6058 O O . TYR C 1 145 ? -201.487 -55.263 5.409 1.00 31.76 144 TYR C O 1
ATOM 6067 N N . TRP C 1 146 ? -199.449 -55.955 4.631 1.00 32.99 145 TRP C N 1
ATOM 6068 C CA . TRP C 1 146 ? -198.612 -54.857 5.187 1.00 31.65 145 TRP C CA 1
ATOM 6069 C C . TRP C 1 146 ? -199.076 -53.430 4.769 1.00 29.41 145 TRP C C 1
ATOM 6070 O O . TRP C 1 146 ? -198.901 -52.463 5.520 1.00 27.82 145 TRP C O 1
ATOM 6081 N N . LYS C 1 147 ? -199.660 -53.334 3.576 1.00 26.69 146 LYS C N 1
ATOM 6082 C CA . LYS C 1 147 ? -200.155 -52.095 3.002 1.00 26.73 146 LYS C CA 1
ATOM 6083 C C . LYS C 1 147 ? -201.532 -51.658 3.539 1.00 24.40 146 LYS C C 1
ATOM 6084 O O . LYS C 1 147 ? -201.823 -50.473 3.519 1.00 24.86 146 LYS C O 1
ATOM 6088 N N . HIS C 1 148 ? -202.361 -52.574 4.025 1.00 21.87 147 HIS C N 1
ATOM 6089 C CA . HIS C 1 148 ? -203.734 -52.211 4.415 1.00 23.97 147 HIS C CA 1
ATOM 6090 C C . HIS C 1 148 ? -204.136 -52.361 5.880 1.00 23.41 147 HIS C C 1
ATOM 6091 O O . HIS C 1 148 ? -205.036 -51.661 6.343 1.00 23.23 147 HIS C O 1
ATOM 6098 N N . ASP C 1 149 ? -203.499 -53.269 6.601 1.00 23.03 148 ASP C N 1
ATOM 6099 C CA . ASP C 1 149 ? -203.829 -53.499 8.000 1.00 22.22 148 ASP C CA 1
ATOM 6100 C C . ASP C 1 149 ? -203.141 -52.448 8.863 1.00 22.89 148 ASP C C 1
ATOM 6101 O O . ASP C 1 149 ? -201.913 -52.390 8.873 1.00 21.51 148 ASP C O 1
ATOM 6106 N N . ASP C 1 150 ? -203.921 -51.651 9.599 1.00 21.14 149 ASP C N 1
ATOM 6107 C CA . ASP C 1 150 ? -203.352 -50.603 10.454 1.00 21.55 149 ASP C CA 1
ATOM 6108 C C . ASP C 1 150 ? -202.504 -51.124 11.649 1.00 22.02 149 ASP C C 1
ATOM 6109 O O . ASP C 1 150 ? -201.585 -50.431 12.083 1.00 21.81 149 ASP C O 1
ATOM 6112 N N . VAL C 1 151 ? -202.785 -52.331 12.154 1.00 21.20 150 VAL C N 1
ATOM 6113 C CA . VAL C 1 151 ? -201.979 -52.912 13.240 1.00 20.23 150 VAL C CA 1
ATOM 6114 C C . VAL C 1 151 ? -200.598 -53.308 12.705 1.00 22.95 15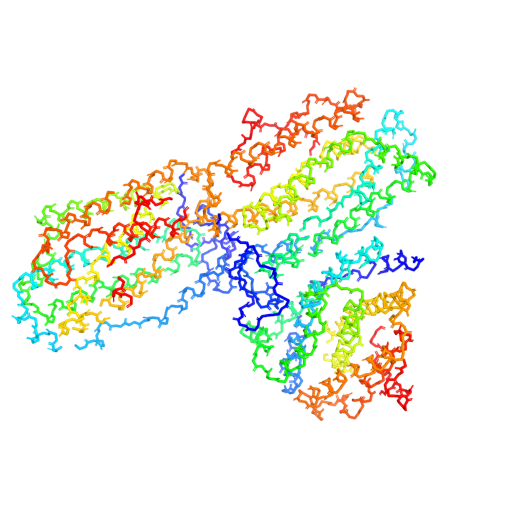0 VAL C C 1
ATOM 6115 O O . VAL C 1 151 ? -199.574 -52.923 13.280 1.00 18.42 150 VAL C O 1
ATOM 6119 N N . LEU C 1 152 ? -200.588 -54.072 11.608 1.00 24.02 151 LEU C N 1
ATOM 6120 C CA . LEU C 1 152 ? -199.344 -54.499 10.945 1.00 27.19 151 LEU C CA 1
ATOM 6121 C C . LEU C 1 152 ? -198.545 -53.269 10.499 1.00 26.25 151 LEU C C 1
ATOM 6122 O O . LEU C 1 152 ? -197.324 -53.238 10.621 1.00 27.40 151 LEU C O 1
ATOM 6127 N N . LYS C 1 153 ? -199.257 -52.253 10.021 1.00 25.45 152 LYS C N 1
ATOM 6128 C CA . LYS C 1 153 ? -198.656 -51.006 9.576 1.00 26.99 152 LYS C CA 1
ATOM 6129 C C . LYS C 1 153 ? -197.896 -50.341 10.706 1.00 26.15 152 LYS C C 1
ATOM 6130 O O . LYS C 1 153 ? -196.724 -50.082 10.542 1.00 28.38 152 LYS C O 1
ATOM 6136 N N . GLU C 1 154 ? -198.556 -50.099 11.838 1.00 25.75 153 GLU C N 1
ATOM 6137 C CA . GLU C 1 154 ? -197.938 -49.437 13.007 1.00 25.94 153 GLU C CA 1
ATOM 6138 C C . GLU C 1 154 ? -196.654 -50.096 13.531 1.00 25.32 153 GLU C C 1
ATOM 6139 O O . GLU C 1 154 ? -195.667 -49.405 13.853 1.00 23.16 153 GLU C O 1
ATOM 6145 N N . ARG C 1 155 ? -196.692 -51.417 13.677 1.00 25.29 154 ARG C N 1
ATOM 6146 C CA . ARG C 1 155 ? -195.498 -52.151 14.140 1.00 24.11 154 ARG C CA 1
ATOM 6147 C C . ARG C 1 155 ? -194.399 -52.175 13.064 1.00 25.51 154 ARG C C 1
ATOM 6148 O O . ARG C 1 155 ? -193.209 -52.054 13.386 1.00 25.48 154 ARG C O 1
ATOM 6156 N N . ASN C 1 156 ? -194.789 -52.309 11.789 1.00 25.85 155 ASN C N 1
ATOM 6157 C CA . ASN C 1 156 ? -193.808 -52.229 10.677 1.00 26.26 155 ASN C CA 1
ATOM 6158 C C . ASN C 1 156 ? -193.169 -50.851 10.659 1.00 26.20 155 ASN C C 1
ATOM 6159 O O . ASN C 1 156 ? -191.960 -50.775 10.539 1.00 25.01 155 ASN C O 1
ATOM 6164 N N . GLU C 1 157 ? -193.966 -49.796 10.850 1.00 23.72 156 GLU C N 1
ATOM 6165 C CA . GLU C 1 157 ? -193.426 -48.426 10.824 1.00 27.39 156 GLU C CA 1
ATOM 6166 C C . GLU C 1 157 ? -192.517 -48.055 11.999 1.00 29.67 156 GLU C C 1
ATOM 6167 O O . GLU C 1 157 ? -191.645 -47.205 11.839 1.00 30.97 156 GLU C O 1
ATOM 6173 N N . PHE C 1 158 ? -192.727 -48.684 13.161 1.00 30.08 157 PHE C N 1
ATOM 6174 C CA . PHE C 1 158 ? -191.818 -48.570 14.318 1.00 27.87 157 PHE C CA 1
ATOM 6175 C C . PHE C 1 158 ? -190.413 -48.973 13.833 1.00 27.14 157 PHE C C 1
ATOM 6176 O O . PHE C 1 158 ? -189.484 -48.186 13.930 1.00 24.06 157 PHE C O 1
ATOM 6184 N N . ILE C 1 159 ? -190.304 -50.182 13.267 1.00 28.94 158 ILE C N 1
ATOM 6185 C CA . ILE C 1 159 ? -189.041 -50.715 12.713 1.00 30.12 158 ILE C CA 1
ATOM 6186 C C . ILE C 1 159 ? -188.473 -49.873 11.588 1.00 31.10 158 ILE C C 1
ATOM 6187 O O . ILE C 1 159 ? -187.267 -49.616 11.571 1.00 30.37 158 ILE C O 1
ATOM 6192 N N . ILE C 1 160 ? -189.342 -49.471 10.657 1.00 31.74 159 ILE C N 1
ATOM 6193 C CA . ILE C 1 160 ? -188.954 -48.629 9.510 1.00 33.56 159 ILE C CA 1
ATOM 6194 C C . ILE C 1 160 ? -188.403 -47.258 9.933 1.00 33.59 159 ILE C C 1
ATOM 6195 O O . ILE C 1 160 ? -187.403 -46.813 9.361 1.00 35.14 159 ILE C O 1
ATOM 6200 N N . ASP C 1 161 ? -189.013 -46.608 10.917 1.00 31.10 160 ASP C N 1
ATOM 6201 C CA . ASP C 1 161 ? -188.501 -45.318 11.398 1.00 31.63 160 ASP C CA 1
ATOM 6202 C C . ASP C 1 161 ? -187.049 -45.449 11.895 1.00 34.44 160 ASP C C 1
ATOM 6203 O O . ASP C 1 161 ? -186.212 -44.600 11.567 1.00 34.50 160 ASP C O 1
ATOM 6208 N N . GLY C 1 162 ? -186.753 -46.514 12.647 1.00 34.47 161 GLY C N 1
ATOM 6209 C CA . GLY C 1 162 ? -185.413 -46.710 13.203 1.00 35.18 161 GLY C CA 1
ATOM 6210 C C . GLY C 1 162 ? -184.362 -46.914 12.130 1.00 35.71 161 GLY C C 1
ATOM 6211 O O . GLY C 1 162 ? -183.331 -46.252 12.129 1.00 39.49 161 GLY C O 1
ATOM 6212 N N . TYR C 1 163 ? -184.631 -47.858 11.230 1.00 34.76 162 TYR C N 1
ATOM 6213 C CA . TYR C 1 163 ? -183.773 -48.137 10.088 1.00 32.30 162 TYR C CA 1
ATOM 6214 C C . TYR C 1 163 ? -183.576 -46.958 9.142 1.00 33.49 162 TYR C C 1
ATOM 6215 O O . TYR C 1 163 ? -182.490 -46.807 8.578 1.00 33.66 162 TYR C O 1
ATOM 6224 N N . GLU C 1 164 ? -184.626 -46.172 8.912 1.00 34.39 163 GLU C N 1
ATOM 6225 C CA . GLU C 1 164 ? -184.525 -44.977 8.046 1.00 35.68 163 GLU C CA 1
ATOM 6226 C C . GLU C 1 164 ? -183.701 -43.848 8.678 1.00 34.64 163 GLU C C 1
ATOM 6227 O O . GLU C 1 164 ? -183.060 -43.110 7.939 1.00 34.26 163 GLU C O 1
ATOM 6233 N N . LYS C 1 165 ? -183.716 -43.685 10.005 1.00 34.49 164 LYS C N 1
ATOM 6234 C CA . LYS C 1 165 ? -182.844 -42.668 10.642 1.00 36.76 164 LYS C CA 1
ATOM 6235 C C . LYS C 1 165 ? -181.348 -42.965 10.336 1.00 36.57 164 LYS C C 1
ATOM 6236 O O . LYS C 1 165 ? -180.563 -42.055 10.045 1.00 34.64 164 LYS C O 1
ATOM 6239 N N . PHE C 1 166 ? -180.989 -44.248 10.338 1.00 36.19 165 PHE C N 1
ATOM 6240 C CA . PHE C 1 166 ? -179.635 -44.693 9.995 1.00 36.84 165 PHE C CA 1
ATOM 6241 C C . PHE C 1 166 ? -179.356 -44.537 8.498 1.00 37.65 165 PHE C C 1
ATOM 6242 O O . PHE C 1 166 ? -178.296 -44.047 8.131 1.00 36.90 165 PHE C O 1
ATOM 6244 N N . VAL C 1 167 ? -180.298 -44.966 7.645 1.00 38.01 166 VAL C N 1
ATOM 6245 C CA . VAL C 1 167 ? -180.140 -44.877 6.165 1.00 37.17 166 VAL C CA 1
ATOM 6246 C C . VAL C 1 167 ? -180.110 -43.422 5.675 1.00 36.44 166 VAL C C 1
ATOM 6247 O O . VAL C 1 167 ? -179.230 -43.063 4.885 1.00 37.02 166 VAL C O 1
ATOM 6251 N N . ASP C 1 168 ? -181.057 -42.604 6.146 1.00 36.01 167 ASP C N 1
ATOM 6252 C CA . ASP C 1 168 ? -181.138 -41.181 5.747 1.00 35.95 167 ASP C CA 1
ATOM 6253 C C . ASP C 1 168 ? -180.114 -40.282 6.471 1.00 36.18 167 ASP C C 1
ATOM 6254 O O . ASP C 1 168 ? -179.685 -39.284 5.906 1.00 36.51 167 ASP C O 1
ATOM 6259 N N . ASN C 1 169 ? -179.745 -40.607 7.711 1.00 35.77 168 ASN C N 1
ATOM 6260 C CA . ASN C 1 169 ? -178.683 -39.876 8.432 1.00 36.28 168 ASN C CA 1
ATOM 6261 C C . ASN C 1 169 ? -177.766 -40.900 9.161 1.00 35.91 168 ASN C C 1
ATOM 6262 O O . ASN C 1 169 ? -178.015 -41.243 10.308 1.00 34.40 168 ASN C O 1
ATOM 6267 N N . PRO C 1 170 ? -176.724 -41.408 8.468 1.00 37.20 169 PRO C N 1
ATOM 6268 C CA . PRO C 1 170 ? -175.741 -42.347 9.034 1.00 39.54 169 PRO C CA 1
ATOM 6269 C C . PRO C 1 170 ? -174.548 -41.710 9.797 1.00 39.92 169 PRO C C 1
ATOM 6270 O O . PRO C 1 170 ? -173.724 -41.034 9.186 1.00 39.49 169 PRO C O 1
ATOM 6274 N N . THR C 1 171 ? -174.492 -41.960 11.117 1.00 41.07 170 THR C N 1
ATOM 6275 C CA . THR C 1 171 ? -173.449 -41.483 12.061 1.00 39.39 170 THR C CA 1
ATOM 6276 C C . THR C 1 171 ? -173.191 -42.608 13.154 1.00 40.53 170 THR C C 1
ATOM 6277 O O . THR C 1 171 ? -173.881 -43.622 13.103 1.00 41.21 170 THR C O 1
ATOM 6281 N N . PRO C 1 172 ? -172.189 -42.474 14.084 1.00 38.14 171 PRO C N 1
ATOM 6282 C CA . PRO C 1 172 ? -172.018 -43.575 15.078 1.00 36.76 171 PRO C CA 1
ATOM 6283 C C . PRO C 1 172 ? -173.158 -43.767 16.076 1.00 35.95 171 PRO C C 1
ATOM 6284 O O . PRO C 1 172 ? -173.345 -44.884 16.569 1.00 32.13 171 PRO C O 1
ATOM 6288 N N . LYS C 1 173 ? -173.870 -42.684 16.393 1.00 32.48 172 LYS C N 1
ATOM 6289 C CA . LYS C 1 173 ? -174.986 -42.739 17.320 1.00 31.88 172 LYS C CA 1
ATOM 6290 C C . LYS C 1 173 ? -176.164 -43.389 16.596 1.00 31.69 172 LYS C C 1
ATOM 6291 O O . LYS C 1 173 ? -176.735 -44.331 17.128 1.00 32.39 172 LYS C O 1
ATOM 6297 N N . THR C 1 174 ? -176.477 -42.948 15.374 1.00 31.33 173 THR C N 1
ATOM 6298 C CA . THR C 1 174 ? -177.621 -43.489 14.635 1.00 31.83 173 THR C CA 1
ATOM 6299 C C . THR C 1 174 ? -177.387 -44.902 14.166 1.00 31.13 173 THR C C 1
ATOM 6300 O O . THR C 1 174 ? -178.359 -45.622 13.954 1.00 31.30 173 THR C O 1
ATOM 6304 N N . PHE C 1 175 ? -176.114 -45.273 13.968 1.00 29.47 174 PHE C N 1
ATOM 6305 C CA . PHE C 1 175 ? -175.717 -46.628 13.556 1.00 27.86 174 PHE C CA 1
ATOM 6306 C C . PHE C 1 175 ? -175.962 -47.553 14.737 1.00 25.02 174 PHE C C 1
ATOM 6307 O O . PHE C 1 175 ? -176.647 -48.585 14.621 1.00 25.94 174 PHE C O 1
ATOM 6315 N N . LEU C 1 176 ? -175.429 -47.163 15.886 1.00 23.52 175 LEU C N 1
ATOM 6316 C CA . LEU C 1 176 ? -175.645 -47.900 17.110 1.00 22.41 175 LEU C CA 1
ATOM 6317 C C . LEU C 1 176 ? -177.148 -48.071 17.402 1.00 22.50 175 LEU C C 1
ATOM 6318 O O . LEU C 1 176 ? -177.573 -49.132 17.840 1.00 19.23 175 LEU C O 1
ATOM 6323 N N . GLU C 1 177 ? -177.913 -47.008 17.194 1.00 20.42 176 GLU C N 1
ATOM 6324 C CA . GLU C 1 177 ? -179.357 -47.022 17.378 1.00 18.28 176 GLU C CA 1
ATOM 6325 C C . GLU C 1 177 ? -180.043 -47.998 16.420 1.00 17.87 176 GLU C C 1
ATOM 6326 O O . GLU C 1 177 ? -180.905 -48.761 16.861 1.00 17.08 176 GLU C O 1
ATOM 6332 N N . SER C 1 178 ? -179.626 -48.027 15.149 1.00 16.08 177 SER C N 1
ATOM 6333 C CA . SER C 1 178 ? -180.248 -48.954 14.177 1.00 22.13 177 SER C CA 1
ATOM 6334 C C . SER C 1 178 ? -179.913 -50.431 14.470 1.00 21.22 177 SER C C 1
ATOM 6335 O O . SER C 1 178 ? -180.726 -51.299 14.180 1.00 24.07 177 SER C O 1
ATOM 6338 N N . ILE C 1 179 ? -178.757 -50.692 15.070 1.00 23.98 178 ILE C N 1
ATOM 6339 C CA . ILE C 1 179 ? -178.388 -52.045 15.536 1.00 23.77 178 ILE C CA 1
ATOM 6340 C C . ILE C 1 179 ? -179.368 -52.508 16.590 1.00 23.40 178 ILE C C 1
ATOM 6341 O O . ILE C 1 179 ? -179.783 -53.663 16.615 1.00 25.50 178 ILE C O 1
ATOM 6346 N N . VAL C 1 180 ? -179.786 -51.607 17.459 1.00 24.41 179 VAL C N 1
ATOM 6347 C CA . VAL C 1 180 ? -180.804 -51.989 18.415 1.00 18.67 179 VAL C CA 1
ATOM 6348 C C . VAL C 1 180 ? -182.081 -52.437 17.688 1.00 20.28 179 VAL C C 1
ATOM 6349 O O . VAL C 1 180 ? -182.622 -53.479 18.004 1.00 22.35 179 VAL C O 1
ATOM 6353 N N . TYR C 1 181 ? -182.540 -51.674 16.694 1.00 19.83 180 TYR C N 1
ATOM 6354 C CA . TYR C 1 181 ? -183.735 -52.058 15.920 1.00 18.96 180 TYR C CA 1
ATOM 6355 C C . TYR C 1 181 ? -183.527 -53.398 15.206 1.00 21.05 180 TYR C C 1
ATOM 6356 O O . TYR C 1 181 ? -184.440 -54.225 15.127 1.00 19.49 180 TYR C O 1
ATOM 6365 N N . ASP C 1 182 ? -182.331 -53.598 14.678 1.00 22.09 181 ASP C N 1
ATOM 6366 C CA . ASP C 1 182 ? -182.034 -54.858 14.041 1.00 23.91 181 ASP C CA 1
ATOM 6367 C C . ASP C 1 182 ? -182.172 -56.061 14.922 1.00 25.54 181 ASP C C 1
ATOM 6368 O O . ASP C 1 182 ? -182.775 -57.063 14.505 1.00 24.01 181 ASP C O 1
ATOM 6373 N N . VAL C 1 183 ? -181.586 -55.971 16.119 1.00 22.99 182 VAL C N 1
ATOM 6374 C CA . VAL C 1 183 ? -181.688 -57.003 17.121 1.00 22.35 182 VAL C CA 1
ATOM 6375 C C . VAL C 1 183 ? -183.164 -57.258 17.478 1.00 22.42 182 VAL C C 1
ATOM 6376 O O . VAL C 1 183 ? -183.532 -58.400 17.777 1.00 25.48 182 VAL C O 1
ATOM 6380 N N . ILE C 1 184 ? -184.012 -56.225 17.472 1.00 21.88 183 ILE C N 1
ATOM 6381 C CA . ILE C 1 184 ? -185.463 -56.417 17.699 1.00 18.17 183 ILE C CA 1
ATOM 6382 C C . ILE C 1 184 ? -186.117 -57.185 16.535 1.00 22.04 183 ILE C C 1
ATOM 6383 O O . ILE C 1 184 ? -186.923 -58.080 16.746 1.00 22.09 183 ILE C O 1
ATOM 6388 N N . LEU C 1 185 ? -185.735 -56.852 15.303 1.00 23.30 184 LEU C N 1
ATOM 6389 C CA . LEU C 1 185 ? -186.306 -57.471 14.145 1.00 26.05 184 LEU C CA 1
ATOM 6390 C C . LEU C 1 185 ? -185.920 -58.956 14.042 1.00 26.58 184 LEU C C 1
ATOM 6391 O O . LEU C 1 185 ? -186.782 -59.816 13.903 1.00 28.95 184 LEU C O 1
ATOM 6396 N N . GLU C 1 186 ? -184.632 -59.249 14.191 1.00 20.64 185 GLU C N 1
ATOM 6397 C CA . GLU C 1 186 ? -184.154 -60.610 14.124 1.00 17.73 185 GLU C CA 1
ATOM 6398 C C . GLU C 1 186 ? -184.267 -61.385 15.375 1.00 17.01 185 GLU C C 1
ATOM 6399 O O . GLU C 1 186 ? -184.447 -62.588 15.310 1.00 21.44 185 GLU C O 1
ATOM 6405 N N . GLY C 1 187 ? -184.226 -60.719 16.516 1.00 16.79 186 GLY C N 1
ATOM 6406 C CA . GLY C 1 187 ? -184.227 -61.377 17.796 1.00 11.33 186 GLY C CA 1
ATOM 6407 C C . GLY C 1 187 ? -185.491 -61.398 18.605 1.00 16.34 186 GLY C C 1
ATOM 6408 O O . GLY C 1 187 ? -185.536 -62.164 19.554 1.00 18.34 186 GLY C O 1
ATOM 6409 N N . LEU C 1 188 ? -186.499 -60.614 18.235 1.00 16.41 187 LEU C N 1
ATOM 6410 C CA . LEU C 1 188 ? -187.764 -60.589 18.992 1.00 20.01 187 LEU C CA 1
ATOM 6411 C C . LEU C 1 188 ? -188.982 -60.797 18.069 1.00 20.85 187 LEU C C 1
ATOM 6412 O O . LEU C 1 188 ? -189.852 -61.571 18.378 1.00 22.58 187 LEU C O 1
ATOM 6417 N N . ASN C 1 189 ? -189.037 -60.134 16.942 1.00 22.30 188 ASN C N 1
ATOM 6418 C CA . ASN C 1 189 ? -190.157 -60.312 16.018 1.00 22.19 188 ASN C CA 1
ATOM 6419 C C . ASN C 1 189 ? -190.136 -61.749 15.458 1.00 22.23 188 ASN C C 1
ATOM 6420 O O . ASN C 1 189 ? -191.116 -62.485 15.617 1.00 31.43 188 ASN C O 1
ATOM 6425 N N . PHE C 1 190 ? -188.997 -62.171 14.901 1.00 31.97 189 PHE C N 1
ATOM 6426 C CA . PHE C 1 190 ? -188.821 -63.562 14.348 1.00 32.89 189 PHE C CA 1
ATOM 6427 C C . PHE C 1 190 ? -188.847 -64.707 15.361 1.00 34.67 189 PHE C C 1
ATOM 6428 O O . PHE C 1 190 ? -189.276 -65.834 14.982 1.00 29.59 189 PHE C O 1
ATOM 6436 N N . TYR C 1 191 ? -188.404 -64.426 16.603 1.00 33.37 190 TYR C N 1
ATOM 6437 C CA . TYR C 1 191 ? -188.454 -65.437 17.669 1.00 31.62 190 TYR C CA 1
ATOM 6438 C C . TYR C 1 191 ? -189.852 -65.693 18.210 1.00 35.29 190 TYR C C 1
ATOM 6439 O O . TYR C 1 191 ? -190.208 -66.865 18.540 1.00 34.17 190 TYR C O 1
ATOM 6448 N N . SER C 1 192 ? -190.642 -64.626 18.315 1.00 32.76 191 SER C N 1
ATOM 6449 C CA . SER C 1 192 ? -192.015 -64.800 18.705 1.00 35.25 191 SER C CA 1
ATOM 6450 C C . SER C 1 192 ? -192.700 -65.606 17.668 1.00 31.33 191 SER C C 1
ATOM 6451 O O . SER C 1 192 ? -193.343 -66.575 18.014 1.00 34.84 191 SER C O 1
ATOM 6454 N N . GLY C 1 193 ? -192.571 -65.170 16.404 1.00 35.72 192 GLY C N 1
ATOM 6455 C CA . GLY C 1 193 ? -193.106 -65.846 15.205 1.00 33.25 192 GLY C CA 1
ATOM 6456 C C . GLY C 1 193 ? -192.994 -67.362 15.165 1.00 29.99 192 GLY C C 1
ATOM 6457 O O . GLY C 1 193 ? -193.965 -68.059 14.893 1.00 26.20 192 GLY C O 1
ATOM 6458 N N . PHE C 1 194 ? -191.773 -67.830 15.435 1.00 29.83 193 PHE C N 1
ATOM 6459 C CA . PHE C 1 194 ? -191.467 -69.242 15.450 1.00 30.02 193 PHE C CA 1
ATOM 6460 C C . PHE C 1 194 ? -192.451 -70.043 16.354 1.00 27.48 193 PHE C C 1
ATOM 6461 O O . PHE C 1 194 ? -192.916 -71.101 15.926 1.00 23.55 193 PHE C O 1
ATOM 6469 N N . ALA C 1 195 ? -192.786 -69.504 17.543 1.00 24.56 194 ALA C N 1
ATOM 6470 C CA . ALA C 1 195 ? -193.623 -70.181 18.559 1.00 24.58 194 ALA C CA 1
ATOM 6471 C C . ALA C 1 195 ? -194.898 -70.797 18.010 1.00 22.38 194 ALA C C 1
ATOM 6472 O O . ALA C 1 195 ? -195.196 -71.937 18.297 1.00 22.03 194 ALA C O 1
ATOM 6474 N N . PHE C 1 196 ? -195.620 -70.050 17.189 1.00 23.50 195 PHE C N 1
ATOM 6475 C CA . PHE C 1 196 ? -196.845 -70.556 16.565 1.00 22.23 195 PHE C CA 1
ATOM 6476 C C . PHE C 1 196 ? -196.592 -71.815 15.695 1.00 19.32 195 PHE C C 1
ATOM 6477 O O . PHE C 1 196 ? -197.348 -72.789 15.786 1.00 18.58 195 PHE C O 1
ATOM 6485 N N . PHE C 1 197 ? -195.543 -71.775 14.862 1.00 18.97 196 PHE C N 1
ATOM 6486 C CA . PHE C 1 197 ? -195.218 -72.887 13.985 1.00 19.93 196 PHE C CA 1
ATOM 6487 C C . PHE C 1 197 ? -194.736 -74.101 14.760 1.00 19.32 196 PHE C C 1
ATOM 6488 O O . PHE C 1 197 ? -195.019 -75.231 14.366 1.00 17.15 196 PHE C O 1
ATOM 6496 N N . TYR C 1 198 ? -193.953 -73.862 15.804 1.00 18.01 197 TYR C N 1
ATOM 6497 C CA . TYR C 1 198 ? -193.513 -74.949 16.667 1.00 19.04 197 TYR C CA 1
ATOM 6498 C C . TYR C 1 198 ? -194.638 -75.585 17.429 1.00 16.74 197 TYR C C 1
ATOM 6499 O O . TYR C 1 198 ? -194.612 -76.788 17.646 1.00 19.32 197 TYR C O 1
ATOM 6508 N N . ASN C 1 199 ? -195.604 -74.791 17.858 1.00 19.30 198 ASN C N 1
ATOM 6509 C CA . ASN C 1 199 ? -196.760 -75.318 18.512 1.00 14.25 198 ASN C CA 1
ATOM 6510 C C . ASN C 1 199 ? -197.570 -76.261 17.611 1.00 13.74 198 ASN C C 1
ATOM 6511 O O . ASN C 1 199 ? -198.106 -77.284 18.077 1.00 16.06 198 ASN C O 1
ATOM 6516 N N . LEU C 1 200 ? -197.701 -75.908 16.337 1.00 16.57 199 LEU C N 1
ATOM 6517 C CA . LEU C 1 200 ? -198.386 -76.774 15.395 1.00 15.67 199 LEU C CA 1
ATOM 6518 C C . LEU C 1 200 ? -197.583 -78.073 15.271 1.00 18.90 199 LEU C C 1
ATOM 6519 O O . LEU C 1 200 ? -198.157 -79.153 15.386 1.00 17.38 199 LEU C O 1
ATOM 6524 N N . ALA C 1 201 ? -196.259 -77.958 15.058 1.00 19.39 200 ALA C N 1
ATOM 6525 C CA . ALA C 1 201 ? -195.410 -79.139 14.881 1.00 20.76 200 ALA C CA 1
ATOM 6526 C C . ALA C 1 201 ? -195.412 -80.103 16.072 1.00 21.39 200 ALA C C 1
ATOM 6527 O O . ALA C 1 201 ? -195.414 -81.321 15.878 1.00 20.13 200 ALA C O 1
ATOM 6529 N N . ARG C 1 202 ? -195.449 -79.583 17.289 1.00 22.14 201 ARG C N 1
ATOM 6530 C CA . ARG C 1 202 ? -195.524 -80.453 18.464 1.00 24.39 201 ARG C CA 1
ATOM 6531 C C . ARG C 1 202 ? -196.900 -81.188 18.502 1.00 24.97 201 ARG C C 1
ATOM 6532 O O . ARG C 1 202 ? -197.076 -82.125 19.270 1.00 21.09 201 ARG C O 1
ATOM 6540 N N . ASN C 1 203 ? -197.885 -80.691 17.739 1.00 23.28 202 ASN C N 1
ATOM 6541 C CA . ASN C 1 203 ? -199.183 -81.345 17.578 1.00 23.83 202 ASN C CA 1
ATOM 6542 C C . ASN C 1 203 ? -199.284 -82.113 16.262 1.00 22.75 202 ASN C C 1
ATOM 6543 O O . ASN C 1 203 ? -200.383 -82.417 15.813 1.00 24.98 202 ASN C O 1
ATOM 6548 N N . GLN C 1 204 ? -198.139 -82.454 15.675 1.00 21.71 203 GLN C N 1
ATOM 6549 C CA . GLN C 1 204 ? -198.041 -83.167 14.403 1.00 22.32 203 GLN C CA 1
ATOM 6550 C C . GLN C 1 204 ? -198.749 -82.460 13.208 1.00 21.59 203 GLN C C 1
ATOM 6551 O O . GLN C 1 204 ? -199.325 -83.113 12.318 1.00 19.28 203 GLN C O 1
ATOM 6554 N N . LYS C 1 205 ? -198.691 -81.125 13.197 1.00 18.73 204 LYS C N 1
ATOM 6555 C CA . LYS C 1 205 ? -199.273 -80.309 12.132 1.00 18.61 204 LYS C CA 1
ATOM 6556 C C . LYS C 1 205 ? -198.206 -79.440 11.522 1.00 17.35 204 LYS C C 1
ATOM 6557 O O . LYS C 1 205 ? -197.398 -78.894 12.257 1.00 17.47 204 LYS C O 1
ATOM 6571 N N . VAL C 1 207 ? -195.435 -79.889 9.898 1.00 16.09 206 VAL C N 1
ATOM 6572 C CA . VAL C 1 207 ? -194.103 -80.255 10.308 1.00 16.49 206 VAL C CA 1
ATOM 6573 C C . VAL C 1 207 ? -193.068 -79.827 9.310 1.00 14.05 206 VAL C C 1
ATOM 6574 O O . VAL C 1 207 ? -191.969 -79.465 9.731 1.00 19.28 206 VAL C O 1
ATOM 6578 N N . SER C 1 208 ? -193.368 -79.817 8.011 1.00 14.31 207 SER C N 1
ATOM 6579 C CA . SER C 1 208 ? -192.340 -79.374 7.051 1.00 15.46 207 SER C CA 1
ATOM 6580 C C . SER C 1 208 ? -192.122 -77.846 7.108 1.00 17.13 207 SER C C 1
ATOM 6581 O O . SER C 1 208 ? -190.982 -77.350 6.974 1.00 18.90 207 SER C O 1
ATOM 6584 N N . THR C 1 209 ? -193.203 -77.098 7.313 1.00 17.49 208 THR C N 1
ATOM 6585 C CA . THR C 1 209 ? -193.100 -75.651 7.501 1.00 18.47 208 THR C CA 1
ATOM 6586 C C . THR C 1 209 ? -192.269 -75.374 8.761 1.00 17.90 208 THR C C 1
ATOM 6587 O O . THR C 1 209 ? -191.487 -74.434 8.789 1.00 19.05 208 THR C O 1
ATOM 6591 N N . SER C 1 210 ? -192.469 -76.174 9.800 1.00 20.01 209 SER C N 1
ATOM 6592 C CA . SER C 1 210 ? -191.745 -76.059 11.066 1.00 20.14 209 SER C CA 1
ATOM 6593 C C . SER C 1 210 ? -190.232 -76.297 10.882 1.00 20.96 209 SER C C 1
ATOM 6594 O O . SER C 1 210 ? -189.422 -75.665 11.562 1.00 19.88 209 SER C O 1
ATOM 6597 N N . THR C 1 211 ? -189.885 -77.237 10.005 1.00 17.63 210 THR C N 1
ATOM 6598 C CA . THR C 1 211 ? -188.484 -77.578 9.695 1.00 21.31 210 THR C CA 1
ATOM 6599 C C . THR C 1 211 ? -187.831 -76.387 9.057 1.00 21.92 210 THR C C 1
ATOM 6600 O O . THR C 1 211 ? -186.705 -76.016 9.407 1.00 22.52 210 THR C O 1
ATOM 6612 N N . ILE C 1 213 ? -188.915 -73.151 9.258 1.00 19.63 212 ILE C N 1
ATOM 6613 C CA . ILE C 1 213 ? -188.855 -72.150 10.327 1.00 22.08 212 ILE C CA 1
ATOM 6614 C C . ILE C 1 213 ? -187.661 -72.399 11.282 1.00 27.01 212 ILE C C 1
ATOM 6615 O O . ILE C 1 213 ? -187.031 -71.437 11.749 1.00 32.07 212 ILE C O 1
ATOM 6620 N N . ASN C 1 214 ? -187.327 -73.670 11.514 1.00 25.45 213 ASN C N 1
ATOM 6621 C CA . ASN C 1 214 ? -186.173 -74.045 12.339 1.00 26.29 213 ASN C CA 1
ATOM 6622 C C . ASN C 1 214 ? -184.844 -73.698 11.626 1.00 23.57 213 ASN C C 1
ATOM 6623 O O . ASN C 1 214 ? -183.879 -73.250 12.260 1.00 22.36 213 ASN C O 1
ATOM 6628 N N . TYR C 1 215 ? -184.782 -73.910 10.327 1.00 21.77 214 TYR C N 1
ATOM 6629 C CA . TYR C 1 215 ? -183.612 -73.480 9.569 1.00 21.33 214 TYR C CA 1
ATOM 6630 C C . TYR C 1 215 ? -183.423 -71.962 9.629 1.00 19.96 214 TYR C C 1
ATOM 6631 O O . TYR C 1 215 ? -182.296 -71.490 9.808 1.00 20.29 214 TYR C O 1
ATOM 6640 N N . ILE C 1 216 ? -184.500 -71.214 9.432 1.00 17.19 215 ILE C N 1
ATOM 6641 C CA . ILE C 1 216 ? -184.487 -69.743 9.517 1.00 18.81 215 ILE C CA 1
ATOM 6642 C C . ILE C 1 216 ? -184.001 -69.313 10.921 1.00 20.11 215 ILE C C 1
ATOM 6643 O O . ILE C 1 216 ? -183.141 -68.430 11.051 1.00 19.56 215 ILE C O 1
ATOM 6648 N N . ASN C 1 217 ? -184.560 -69.948 11.964 1.00 24.15 216 ASN C N 1
ATOM 6649 C CA . ASN C 1 217 ? -184.160 -69.762 13.372 1.00 23.13 216 ASN C CA 1
ATOM 6650 C C . ASN C 1 217 ? -182.682 -69.993 13.627 1.00 20.61 216 ASN C C 1
ATOM 6651 O O . ASN C 1 217 ? -182.076 -69.249 14.380 1.00 21.61 216 ASN C O 1
ATOM 6656 N N . ARG C 1 218 ? -182.107 -71.035 13.044 1.00 21.82 217 ARG C N 1
ATOM 6657 C CA . ARG C 1 218 ? -180.695 -71.321 13.237 1.00 23.15 217 ARG C CA 1
ATOM 6658 C C . ARG C 1 218 ? -179.874 -70.130 12.702 1.00 25.30 217 ARG C C 1
ATOM 6659 O O . ARG C 1 218 ? -178.928 -69.671 13.381 1.00 23.52 217 ARG C O 1
ATOM 6667 N N . ASP C 1 219 ? -180.249 -69.639 11.502 1.00 21.51 218 ASP C N 1
ATOM 6668 C CA . ASP C 1 219 ? -179.604 -68.490 10.871 1.00 18.69 218 ASP C CA 1
ATOM 6669 C C . ASP C 1 219 ? -179.756 -67.236 11.684 1.00 19.56 218 ASP C C 1
ATOM 6670 O O . ASP C 1 219 ? -178.803 -66.464 11.885 1.00 18.07 218 ASP C O 1
ATOM 6675 N N . GLU C 1 220 ? -180.953 -67.060 12.218 1.00 19.27 219 GLU C N 1
ATOM 6676 C CA . GLU C 1 220 ? -181.284 -65.904 12.979 1.00 19.02 219 GLU C CA 1
ATOM 6677 C C . GLU C 1 220 ? -180.462 -65.727 14.280 1.00 14.90 219 GLU C C 1
ATOM 6678 O O . GLU C 1 220 ? -180.139 -64.603 14.629 1.00 18.59 219 GLU C O 1
ATOM 6684 N N . GLN C 1 221 ? -180.193 -66.836 14.967 1.00 16.18 220 GLN C N 1
ATOM 6685 C CA . GLN C 1 221 ? -179.364 -66.892 16.172 1.00 19.45 220 GLN C CA 1
ATOM 6686 C C . GLN C 1 221 ? -178.009 -66.245 15.892 1.00 16.58 220 GLN C C 1
ATOM 6687 O O . GLN C 1 221 ? -177.499 -65.454 16.667 1.00 16.08 220 GLN C O 1
ATOM 6693 N N . LEU C 1 222 ? -177.452 -66.584 14.736 1.00 15.15 221 LEU C N 1
ATOM 6694 C CA . LEU C 1 222 ? -176.154 -66.063 14.338 1.00 14.62 221 LEU C CA 1
ATOM 6695 C C . LEU C 1 222 ? -176.196 -64.587 13.912 1.00 13.59 221 LEU C C 1
ATOM 6696 O O . LEU C 1 222 ? -175.261 -63.846 14.173 1.00 10.23 221 LEU C O 1
ATOM 6701 N N . HIS C 1 223 ? -177.296 -64.144 13.315 1.00 14.38 222 HIS C N 1
ATOM 6702 C CA . HIS C 1 223 ? -177.465 -62.741 12.961 1.00 14.23 222 HIS C CA 1
ATOM 6703 C C . HIS C 1 223 ? -177.435 -61.871 14.199 1.00 12.03 222 HIS C C 1
ATOM 6704 O O . HIS C 1 223 ? -176.791 -60.841 14.229 1.00 14.18 222 HIS C O 1
ATOM 6711 N N . VAL C 1 224 ? -178.175 -62.298 15.208 1.00 14.18 223 VAL C N 1
ATOM 6712 C CA . VAL C 1 224 ? -178.235 -61.607 16.479 1.00 14.44 223 VAL C CA 1
ATOM 6713 C C . VAL C 1 224 ? -176.820 -61.557 17.138 1.00 13.64 223 VAL C C 1
ATOM 6714 O O . VAL C 1 224 ? -176.395 -60.525 17.679 1.00 11.54 223 VAL C O 1
ATOM 6718 N N . TYR C 1 225 ? -176.074 -62.657 17.007 1.00 13.80 224 TYR C N 1
ATOM 6719 C CA . TYR C 1 225 ? -174.728 -62.767 17.559 1.00 13.75 224 TYR C CA 1
ATOM 6720 C C . TYR C 1 225 ? -173.844 -61.737 16.897 1.00 12.47 224 TYR C C 1
ATOM 6721 O O . TYR C 1 225 ? -173.117 -61.022 17.583 1.00 13.60 224 TYR C O 1
ATOM 6730 N N . LEU C 1 226 ? -173.937 -61.610 15.572 1.00 12.75 225 LEU C N 1
ATOM 6731 C CA . LEU C 1 226 ? -173.141 -60.619 14.859 1.00 11.31 225 LEU C CA 1
ATOM 6732 C C . LEU C 1 226 ? -173.482 -59.199 15.295 1.00 12.59 225 LEU C C 1
ATOM 6733 O O . LEU C 1 226 ? -172.599 -58.431 15.629 1.00 12.94 225 LEU C O 1
ATOM 6738 N N . PHE C 1 227 ? -174.765 -58.862 15.280 1.00 17.50 226 PHE C N 1
ATOM 6739 C CA . PHE C 1 227 ? -175.208 -57.483 15.599 1.00 15.58 226 PHE C CA 1
ATOM 6740 C C . PHE C 1 227 ? -174.915 -57.091 17.024 1.00 15.54 226 PHE C C 1
ATOM 6741 O O . PHE C 1 227 ? -174.487 -55.973 17.276 1.00 13.60 226 PHE C O 1
ATOM 6749 N N . THR C 1 228 ? -175.133 -58.008 17.969 1.00 13.03 227 THR C N 1
ATOM 6750 C CA . THR C 1 228 ? -174.796 -57.733 19.361 1.00 13.10 227 THR C CA 1
ATOM 6751 C C . THR C 1 228 ? -173.296 -57.590 19.573 1.00 11.34 227 THR C C 1
ATOM 6752 O O . THR C 1 228 ? -172.872 -56.744 20.363 1.00 13.98 227 THR C O 1
ATOM 6756 N N . ASN C 1 229 ? -172.476 -58.376 18.863 1.00 12.88 228 ASN C N 1
ATOM 6757 C CA . ASN C 1 229 ? -171.043 -58.212 18.941 1.00 13.41 228 ASN C CA 1
ATOM 6758 C C . ASN C 1 229 ? -170.618 -56.812 18.423 1.00 14.49 228 ASN C C 1
ATOM 6759 O O . ASN C 1 229 ? -169.766 -56.152 19.020 1.00 14.62 228 ASN C O 1
ATOM 6764 N N . ILE C 1 230 ? -171.207 -56.385 17.311 1.00 13.33 229 ILE C N 1
ATOM 6765 C CA . ILE C 1 230 ? -170.934 -55.048 16.729 1.00 12.82 229 ILE C CA 1
ATOM 6766 C C . ILE C 1 230 ? -171.316 -53.946 17.725 1.00 14.04 229 ILE C C 1
ATOM 6767 O O . ILE C 1 230 ? -170.508 -53.071 18.008 1.00 16.64 229 ILE C O 1
ATOM 6772 N N . PHE C 1 231 ? -172.502 -54.060 18.316 1.00 14.29 230 PHE C N 1
ATOM 6773 C CA . PHE C 1 231 ? -172.974 -53.104 19.346 1.00 15.18 230 PHE C CA 1
ATOM 6774 C C . PHE C 1 231 ? -171.948 -52.923 20.452 1.00 17.52 230 PHE C C 1
ATOM 6775 O O . PHE C 1 231 ? -171.550 -51.785 20.750 1.00 16.09 230 PHE C O 1
ATOM 6783 N N . LYS C 1 232 ? -171.467 -54.036 21.014 1.00 20.89 231 LYS C N 1
ATOM 6784 C CA . LYS C 1 232 ? -170.472 -54.001 22.123 1.00 19.91 231 LYS C CA 1
ATOM 6785 C C . LYS C 1 232 ? -169.125 -53.439 21.728 1.00 22.85 231 LYS C C 1
ATOM 6786 O O . LYS C 1 232 ? -168.501 -52.737 22.515 1.00 25.32 231 LYS C O 1
ATOM 6792 N N . GLU C 1 233 ? -168.703 -53.717 20.500 1.00 22.09 232 GLU C N 1
ATOM 6793 C CA . GLU C 1 233 ? -167.466 -53.182 19.949 1.00 24.21 232 GLU C CA 1
ATOM 6794 C C . GLU C 1 233 ? -167.550 -51.672 19.672 1.00 24.31 232 GLU C C 1
ATOM 6795 O O . GLU C 1 233 ? -166.566 -50.951 19.863 1.00 24.22 232 GLU C O 1
ATOM 6801 N N . LEU C 1 234 ? -168.729 -51.204 19.266 1.00 24.67 233 LEU C N 1
ATOM 6802 C CA . LEU C 1 234 ? -168.976 -49.778 19.068 1.00 22.88 233 LEU C CA 1
ATOM 6803 C C . LEU C 1 234 ? -168.901 -49.015 20.375 1.00 25.08 233 LEU C C 1
ATOM 6804 O O . LEU C 1 234 ? -168.404 -47.899 20.361 1.00 26.53 233 LEU C O 1
ATOM 6809 N N . LEU C 1 235 ? -169.383 -49.585 21.486 1.00 25.52 234 LEU C N 1
ATOM 6810 C CA . LEU C 1 235 ? -169.252 -48.918 22.787 1.00 26.90 234 LEU C CA 1
ATOM 6811 C C . LEU C 1 235 ? -167.780 -48.848 23.219 1.00 28.08 234 LEU C C 1
ATOM 6812 O O . LEU C 1 235 ? -167.400 -47.875 23.874 1.00 29.40 234 LEU C O 1
ATOM 6817 N N . VAL C 1 236 ? -166.965 -49.853 22.869 1.00 28.79 235 VAL C N 1
ATOM 6818 C CA . VAL C 1 236 ? -165.522 -49.794 23.148 1.00 26.89 235 VAL C CA 1
ATOM 6819 C C . VAL C 1 236 ? -164.894 -48.691 22.304 1.00 27.40 235 VAL C C 1
ATOM 6820 O O . VAL C 1 236 ? -164.109 -47.885 22.830 1.00 27.72 235 VAL C O 1
ATOM 6824 N N . GLU C 1 237 ? -165.217 -48.662 21.008 1.00 25.20 236 GLU C N 1
ATOM 6825 C CA . GLU C 1 237 ? -164.667 -47.651 20.105 1.00 24.92 236 GLU C CA 1
ATOM 6826 C C . GLU C 1 237 ? -165.088 -46.209 20.329 1.00 24.13 236 GLU C C 1
ATOM 6827 O O . GLU C 1 237 ? -164.294 -45.312 20.075 1.00 23.64 236 GLU C O 1
ATOM 6833 N N . PHE C 1 238 ? -166.342 -46.012 20.724 1.00 24.26 237 PHE C N 1
ATOM 6834 C CA . PHE C 1 238 ? -166.943 -44.705 20.967 1.00 22.70 237 PHE C CA 1
ATOM 6835 C C . PHE C 1 238 ? -167.452 -44.679 22.395 1.00 22.07 237 PHE C C 1
ATOM 6836 O O . PHE C 1 238 ? -168.653 -44.730 22.600 1.00 20.16 237 PHE C O 1
ATOM 6844 N N . PRO C 1 239 ? -166.538 -44.570 23.396 1.00 23.80 238 PRO C N 1
ATOM 6845 C CA . PRO C 1 239 ? -166.966 -44.555 24.825 1.00 23.72 238 PRO C CA 1
ATOM 6846 C C . PRO C 1 239 ? -167.939 -43.431 25.205 1.00 23.55 238 PRO C C 1
ATOM 6847 O O . PRO C 1 239 ? -168.663 -43.568 26.190 1.00 25.21 238 PRO C O 1
ATOM 6851 N N . GLU C 1 240 ? -167.964 -42.364 24.406 1.00 24.07 239 GLU C N 1
ATOM 6852 C CA . GLU C 1 240 ? -168.952 -41.288 24.503 1.00 26.17 239 GLU C CA 1
ATOM 6853 C C . GLU C 1 240 ? -170.370 -41.855 24.502 1.00 25.13 239 GLU C C 1
ATOM 6854 O O . GLU C 1 240 ? -171.247 -41.320 25.168 1.00 26.29 239 GLU C O 1
ATOM 6860 N N . LEU C 1 241 ? -170.587 -42.911 23.720 1.00 24.12 240 LEU C N 1
ATOM 6861 C CA . LEU C 1 241 ? -171.880 -43.590 23.625 1.00 24.63 240 LEU C CA 1
ATOM 6862 C C . LEU C 1 241 ? -172.187 -44.556 24.792 1.00 23.31 240 LEU C C 1
ATOM 6863 O O . LEU C 1 241 ? -173.345 -44.922 24.961 1.00 25.42 240 LEU C O 1
ATOM 6868 N N . ASN C 1 242 ? -171.185 -44.983 25.560 1.00 21.00 241 ASN C N 1
ATOM 6869 C CA . ASN C 1 242 ? -171.385 -45.858 26.711 1.00 21.30 241 ASN C CA 1
ATOM 6870 C C . ASN C 1 242 ? -171.902 -45.046 27.922 1.00 20.80 241 ASN C C 1
ATOM 6871 O O . ASN C 1 242 ? -171.191 -44.793 28.908 1.00 23.82 241 ASN C O 1
ATOM 6876 N N . THR C 1 243 ? -173.183 -44.695 27.862 1.00 18.32 242 THR C N 1
ATOM 6877 C CA . THR C 1 243 ? -173.798 -43.822 28.856 1.00 18.34 242 THR C CA 1
ATOM 6878 C C . THR C 1 243 ? -175.069 -44.418 29.436 1.00 15.74 242 THR C C 1
ATOM 6879 O O . THR C 1 243 ? -175.586 -45.419 28.933 1.00 17.91 242 THR C O 1
ATOM 6883 N N . GLU C 1 244 ? -175.556 -43.802 30.504 1.00 17.33 243 GLU C N 1
ATOM 6884 C CA . GLU C 1 244 ? -176.853 -44.173 31.063 1.00 21.02 243 GLU C CA 1
ATOM 6885 C C . GLU C 1 244 ? -177.953 -43.924 30.038 1.00 20.23 243 GLU C C 1
ATOM 6886 O O . GLU C 1 244 ? -178.924 -44.685 29.976 1.00 18.73 243 GLU C O 1
ATOM 6892 N N . GLU C 1 245 ? -177.789 -42.858 29.251 1.00 19.89 244 GLU C N 1
ATOM 6893 C CA . GLU C 1 245 ? -178.724 -42.493 28.192 1.00 20.92 244 GLU C CA 1
ATOM 6894 C C . GLU C 1 245 ? -178.876 -43.643 27.189 1.00 19.44 244 GLU C C 1
ATOM 6895 O O . GLU C 1 245 ? -179.986 -43.970 26.805 1.00 21.06 244 GLU C O 1
ATOM 6901 N N . THR C 1 246 ? -177.761 -44.221 26.759 1.00 19.46 245 THR C N 1
ATOM 6902 C CA . THR C 1 246 ? -177.771 -45.398 25.889 1.00 20.41 245 THR C CA 1
ATOM 6903 C C . THR C 1 246 ? -178.502 -46.584 26.544 1.00 20.55 245 THR C C 1
ATOM 6904 O O . THR C 1 246 ? -179.307 -47.266 25.880 1.00 20.65 245 THR C O 1
ATOM 6908 N N . LYS C 1 247 ? -178.237 -46.830 27.828 1.00 21.14 246 LYS C N 1
ATOM 6909 C CA . LYS C 1 247 ? -178.940 -47.904 28.539 1.00 22.48 246 LYS C CA 1
ATOM 6910 C C . LYS C 1 247 ? -180.427 -47.662 28.521 1.00 19.08 246 LYS C C 1
ATOM 6911 O O . LYS C 1 247 ? -181.169 -48.592 28.276 1.00 18.23 246 LYS C O 1
ATOM 6917 N N . THR C 1 248 ? -180.851 -46.434 28.822 1.00 19.56 247 THR C N 1
ATOM 6918 C CA . THR C 1 248 ? -182.267 -46.074 28.811 1.00 20.30 247 THR C CA 1
ATOM 6919 C C . THR C 1 248 ? -182.901 -46.245 27.431 1.00 22.58 247 THR C C 1
ATOM 6920 O O . THR C 1 248 ? -184.012 -46.753 27.319 1.00 23.96 247 THR C O 1
ATOM 6924 N N . PHE C 1 249 ? -182.174 -45.855 26.386 1.00 20.24 248 PHE C N 1
ATOM 6925 C CA . PHE C 1 249 ? -182.661 -46.006 25.034 1.00 20.38 248 PHE C CA 1
ATOM 6926 C C . PHE C 1 249 ? -182.960 -47.474 24.695 1.00 20.96 248 PHE C C 1
ATOM 6927 O O . PHE C 1 249 ? -184.026 -47.792 24.152 1.00 20.49 248 PHE C O 1
ATOM 6935 N N . VAL C 1 250 ? -182.008 -48.354 25.013 1.00 20.94 249 VAL C N 1
ATOM 6936 C CA . VAL C 1 250 ? -182.144 -49.799 24.726 1.00 21.37 249 VAL C CA 1
ATOM 6937 C C . VAL C 1 250 ? -183.326 -50.377 25.485 1.00 21.34 249 VAL C C 1
ATOM 6938 O O . VAL C 1 250 ? -184.146 -51.115 24.930 1.00 22.20 249 VAL C O 1
ATOM 6942 N N . LYS C 1 251 ? -183.428 -50.005 26.756 1.00 19.00 250 LYS C N 1
ATOM 6943 C CA . LYS C 1 251 ? -184.505 -50.496 27.600 1.00 20.86 250 LYS C CA 1
ATOM 6944 C C . LYS C 1 251 ? -185.883 -50.040 27.082 1.00 21.28 250 LYS C C 1
ATOM 6945 O O . LYS C 1 251 ? -186.793 -50.831 26.950 1.00 22.17 250 LYS C O 1
ATOM 6951 N N . THR C 1 252 ? -186.015 -48.760 26.766 1.00 22.34 251 THR C N 1
ATOM 6952 C CA A THR C 1 252 ? -187.275 -48.180 26.283 0.50 22.20 251 THR C CA 1
ATOM 6953 C CA B THR C 1 252 ? -187.292 -48.204 26.304 0.50 22.05 251 THR C CA 1
ATOM 6954 C C . THR C 1 252 ? -187.680 -48.700 24.898 1.00 19.73 251 THR C C 1
ATOM 6955 O O . THR C 1 252 ? -188.852 -48.955 24.639 1.00 18.84 251 THR C O 1
ATOM 6962 N N . THR C 1 253 ? -186.703 -48.875 24.014 1.00 16.32 252 THR C N 1
ATOM 6963 C CA . THR C 1 253 ? -186.951 -49.338 22.688 1.00 16.35 252 THR C CA 1
ATOM 6964 C C . THR C 1 253 ? -187.385 -50.795 22.718 1.00 18.97 252 THR C C 1
ATOM 6965 O O . THR C 1 253 ? -188.281 -51.191 21.968 1.00 21.78 252 THR C O 1
ATOM 6969 N N . LEU C 1 254 ? -186.733 -51.599 23.553 1.00 17.69 253 LEU C N 1
ATOM 6970 C CA . LEU C 1 254 ? -187.119 -53.007 23.704 1.00 17.86 253 LEU C CA 1
ATOM 6971 C C . LEU C 1 254 ? -188.508 -53.133 24.303 1.00 20.35 253 LEU C C 1
ATOM 6972 O O . LEU C 1 254 ? -189.262 -54.016 23.903 1.00 22.40 253 LEU C O 1
ATOM 6985 N N . LYS C 1 256 ? -191.038 -50.923 24.015 1.00 20.01 255 LYS C N 1
ATOM 6986 C CA . LYS C 1 256 ? -192.023 -50.552 22.993 1.00 21.04 255 LYS C CA 1
ATOM 6987 C C . LYS C 1 256 ? -192.139 -51.688 21.936 1.00 22.69 255 LYS C C 1
ATOM 6988 O O . LYS C 1 256 ? -193.218 -51.977 21.460 1.00 21.06 255 LYS C O 1
ATOM 6991 N N . ALA C 1 257 ? -191.016 -52.294 21.581 1.00 20.79 256 ALA C N 1
ATOM 6992 C CA . ALA C 1 257 ? -190.972 -53.458 20.659 1.00 23.57 256 ALA C CA 1
ATOM 6993 C C . ALA C 1 257 ? -191.770 -54.663 21.239 1.00 25.82 256 ALA C C 1
ATOM 6994 O O . ALA C 1 257 ? -192.568 -55.310 20.550 1.00 26.36 256 ALA C O 1
ATOM 6996 N N . ALA C 1 258 ? -191.573 -54.920 22.530 1.00 25.14 257 ALA C N 1
ATOM 6997 C CA . ALA C 1 258 ? -192.259 -55.996 23.235 1.00 22.74 257 ALA C CA 1
ATOM 6998 C C . ALA C 1 258 ? -193.783 -55.728 23.305 1.00 23.72 257 ALA C C 1
ATOM 6999 O O . ALA C 1 258 ? -194.576 -56.617 23.064 1.00 24.91 257 ALA C O 1
ATOM 7001 N N . ASP C 1 259 ? -194.175 -54.501 23.617 1.00 22.87 258 ASP C N 1
ATOM 7002 C CA . ASP C 1 259 ? -195.569 -54.103 23.653 1.00 20.86 258 ASP C CA 1
ATOM 7003 C C . ASP C 1 259 ? -196.237 -54.307 22.295 1.00 21.89 258 ASP C C 1
ATOM 7004 O O . ASP C 1 259 ? -197.351 -54.783 22.230 1.00 22.66 258 ASP C O 1
ATOM 7009 N N . LEU C 1 260 ? -195.557 -53.934 21.226 1.00 20.93 259 LEU C N 1
ATOM 7010 C CA . LEU C 1 260 ? -196.109 -54.107 19.881 1.00 18.60 259 LEU C CA 1
ATOM 7011 C C . LEU C 1 260 ? -196.271 -55.599 19.498 1.00 19.62 259 LEU C C 1
ATOM 7012 O O . LEU C 1 260 ? -197.258 -55.969 18.850 1.00 20.62 259 LEU C O 1
ATOM 7017 N N . GLU C 1 261 ? -195.298 -56.429 19.880 1.00 18.46 260 GLU C N 1
ATOM 7018 C CA . GLU C 1 261 ? -195.322 -57.863 19.599 1.00 20.00 260 GLU C CA 1
ATOM 7019 C C . GLU C 1 261 ? -196.486 -58.500 20.374 1.00 18.24 260 GLU C C 1
ATOM 7020 O O . GLU C 1 261 ? -197.207 -59.347 19.829 1.00 19.07 260 GLU C O 1
ATOM 7026 N N . LYS C 1 262 ? -196.668 -58.115 21.632 1.00 21.50 261 LYS C N 1
ATOM 7027 C CA . LYS C 1 262 ? -197.774 -58.620 22.421 1.00 22.09 261 LYS C CA 1
ATOM 7028 C C . LYS C 1 262 ? -199.152 -58.204 21.830 1.00 27.14 261 LYS C C 1
ATOM 7029 O O . LYS C 1 262 ? -200.076 -59.026 21.844 1.00 28.80 261 LYS C O 1
ATOM 7035 N N . ASP C 1 263 ? -199.295 -56.943 21.385 1.00 26.58 262 ASP C N 1
ATOM 7036 C CA A ASP C 1 263 ? -200.525 -56.430 20.727 0.50 23.70 262 ASP C CA 1
ATOM 7037 C CA B ASP C 1 263 ? -200.542 -56.471 20.789 0.50 23.49 262 ASP C CA 1
ATOM 7038 C C . ASP C 1 263 ? -200.820 -57.258 19.503 1.00 23.36 262 ASP C C 1
ATOM 7039 O O . ASP C 1 263 ? -201.944 -57.635 19.253 1.00 22.43 262 ASP C O 1
ATOM 7048 N N . TRP C 1 264 ? -199.782 -57.481 18.699 1.00 19.82 263 TRP C N 1
ATOM 7049 C CA . TRP C 1 264 ? -199.906 -58.272 17.479 1.00 21.67 263 TRP C CA 1
ATOM 7050 C C . TRP C 1 264 ? -200.352 -59.686 17.723 1.00 22.72 263 TRP C C 1
ATOM 7051 O O . TRP C 1 264 ? -201.263 -60.182 17.055 1.00 28.52 263 TRP C O 1
ATOM 7062 N N . PHE C 1 265 ? -199.721 -60.332 18.687 1.00 23.05 264 PHE C N 1
ATOM 7063 C CA . PHE C 1 265 ? -200.105 -61.678 19.066 1.00 22.40 264 PHE C CA 1
ATOM 7064 C C . PHE C 1 265 ? -201.573 -61.773 19.504 1.00 20.03 264 PHE C C 1
ATOM 7065 O O . PHE C 1 265 ? -202.291 -62.713 19.097 1.00 15.64 264 PHE C O 1
ATOM 7073 N N . ARG C 1 266 ? -202.025 -60.854 20.359 1.00 23.57 265 ARG C N 1
ATOM 7074 C CA . ARG C 1 266 ? -203.406 -60.830 20.743 1.00 25.51 265 ARG C CA 1
ATOM 7075 C C . ARG C 1 266 ? -204.371 -60.556 19.580 1.00 25.08 265 ARG C C 1
ATOM 7076 O O . ARG C 1 266 ? -205.498 -61.040 19.575 1.00 22.77 265 ARG C O 1
ATOM 7084 N N . TYR C 1 267 ? -203.944 -59.734 18.638 1.00 22.60 266 TYR C N 1
ATOM 7085 C CA . TYR C 1 267 ? -204.712 -59.435 17.439 1.00 23.30 266 TYR C CA 1
ATOM 7086 C C . TYR C 1 267 ? -204.910 -60.641 16.513 1.00 22.74 266 TYR C C 1
ATOM 7087 O O . TYR C 1 267 ? -206.021 -60.833 16.009 1.00 22.12 266 TYR C O 1
ATOM 7096 N N . ILE C 1 268 ? -203.855 -61.422 16.250 1.00 20.92 267 ILE C N 1
ATOM 7097 C CA . ILE C 1 268 ? -203.977 -62.553 15.302 1.00 22.59 267 ILE C CA 1
ATOM 7098 C C . ILE C 1 268 ? -204.307 -63.916 15.928 1.00 24.48 267 ILE C C 1
ATOM 7099 O O . ILE C 1 268 ? -204.824 -64.790 15.220 1.00 25.52 267 ILE C O 1
ATOM 7104 N N . ILE C 1 269 ? -203.989 -64.101 17.211 1.00 23.07 268 ILE C N 1
ATOM 7105 C CA . ILE C 1 269 ? -204.146 -65.400 17.881 1.00 22.41 268 ILE C CA 1
ATOM 7106 C C . ILE C 1 269 ? -204.937 -65.294 19.162 1.00 22.45 268 ILE C C 1
ATOM 7107 O O . ILE C 1 269 ? -205.909 -66.009 19.307 1.00 20.62 268 ILE C O 1
ATOM 7112 N N . GLY C 1 270 ? -204.498 -64.460 20.101 1.00 22.34 269 GLY C N 1
ATOM 7113 C CA . GLY C 1 270 ? -205.242 -64.281 21.365 1.00 23.99 269 GLY C CA 1
ATOM 7114 C C . GLY C 1 270 ? -205.314 -65.615 22.089 1.00 23.94 269 GLY C C 1
ATOM 7115 O O . GLY C 1 270 ? -204.317 -66.332 22.181 1.00 23.29 269 GLY C O 1
ATOM 7116 N N . ASP C 1 271 ? -206.509 -65.967 22.546 1.00 25.92 270 ASP C N 1
ATOM 7117 C CA . ASP C 1 271 ? -206.755 -67.218 23.263 1.00 28.00 270 ASP C CA 1
ATOM 7118 C C . ASP C 1 271 ? -207.393 -68.306 22.375 1.00 28.73 270 ASP C C 1
ATOM 7119 O O . ASP C 1 271 ? -207.948 -69.267 22.900 1.00 28.60 270 ASP C O 1
ATOM 7124 N N . LYS C 1 272 ? -207.290 -68.181 21.048 1.00 27.72 271 LYS C N 1
ATOM 7125 C CA . LYS C 1 272 ? -207.956 -69.133 20.125 1.00 27.93 271 LYS C CA 1
ATOM 7126 C C . LYS C 1 272 ? -207.217 -70.419 19.730 1.00 26.33 271 LYS C C 1
ATOM 7127 O O . LYS C 1 272 ? -207.822 -71.276 19.105 1.00 28.70 271 LYS C O 1
ATOM 7131 N N . ILE C 1 273 ? -205.967 -70.594 20.138 1.00 26.93 272 ILE C N 1
ATOM 7132 C CA . ILE C 1 273 ? -205.168 -71.761 19.725 1.00 27.77 272 ILE C CA 1
ATOM 7133 C C . ILE C 1 273 ? -204.615 -72.532 20.941 1.00 29.27 272 ILE C C 1
ATOM 7134 O O . ILE C 1 273 ? -203.741 -72.030 21.667 1.00 22.79 272 ILE C O 1
ATOM 7139 N N . PRO C 1 274 ? -205.165 -73.739 21.200 1.00 31.82 273 PRO C N 1
ATOM 7140 C CA . PRO C 1 274 ? -204.629 -74.589 22.257 1.00 32.55 273 PRO C CA 1
ATOM 7141 C C . PRO C 1 274 ? -203.127 -74.814 22.099 1.00 33.76 273 PRO C C 1
ATOM 7142 O O . PRO C 1 274 ? -202.645 -75.067 20.974 1.00 34.21 273 PRO C O 1
ATOM 7146 N N . GLY C 1 275 ? -202.405 -74.671 23.205 1.00 33.66 274 GLY C N 1
ATOM 7147 C CA . GLY C 1 275 ? -200.963 -74.830 23.230 1.00 33.04 274 GLY C CA 1
ATOM 7148 C C . GLY C 1 275 ? -200.157 -73.554 23.324 1.00 34.16 274 GLY C C 1
ATOM 7149 O O . GLY C 1 275 ? -198.946 -73.621 23.619 1.00 33.87 274 GLY C O 1
ATOM 7150 N N . ILE C 1 276 ? -200.779 -72.400 23.050 1.00 34.40 275 ILE C N 1
ATOM 7151 C CA . ILE C 1 276 ? -200.074 -71.112 23.136 1.00 34.15 275 ILE C CA 1
ATOM 7152 C C . ILE C 1 276 ? -200.962 -70.039 23.752 1.00 36.29 275 ILE C C 1
ATOM 7153 O O . ILE C 1 276 ? -201.377 -69.109 23.068 1.00 43.49 275 ILE C O 1
ATOM 7158 N N . ASN C 1 277 ? -201.225 -70.159 25.052 1.00 34.15 276 ASN C N 1
ATOM 7159 C CA . ASN C 1 277 ? -202.062 -69.177 25.760 1.00 34.33 276 ASN C CA 1
ATOM 7160 C C . ASN C 1 277 ? -201.394 -67.803 25.822 1.00 31.30 276 ASN C C 1
ATOM 7161 O O . ASN C 1 277 ? -200.160 -67.702 25.882 1.00 36.37 276 ASN C O 1
ATOM 7166 N N . PRO C 1 278 ? -202.195 -66.736 25.779 1.00 26.62 277 PRO C N 1
ATOM 7167 C CA . PRO C 1 278 ? -201.559 -65.430 25.707 1.00 25.76 277 PRO C CA 1
ATOM 7168 C C . PRO C 1 278 ? -200.741 -65.004 26.939 1.00 24.23 277 PRO C C 1
ATOM 7169 O O . PRO C 1 278 ? -199.798 -64.255 26.788 1.00 23.53 277 PRO C O 1
ATOM 7173 N N . GLU C 1 279 ? -201.074 -65.487 28.123 1.00 20.48 278 GLU C N 1
ATOM 7174 C CA . GLU C 1 279 ? -200.325 -65.122 29.335 1.00 22.51 278 GLU C CA 1
ATOM 7175 C C . GLU C 1 279 ? -198.864 -65.586 29.261 1.00 25.68 278 GLU C C 1
ATOM 7176 O O . GLU C 1 279 ? -197.916 -64.800 29.484 1.00 27.38 278 GLU C O 1
ATOM 7178 N N . ASP C 1 280 ? -198.684 -66.839 28.849 1.00 24.29 279 ASP C N 1
ATOM 7179 C CA . ASP C 1 280 ? -197.364 -67.394 28.691 1.00 20.96 279 ASP C CA 1
ATOM 7180 C C . ASP C 1 280 ? -196.619 -66.806 27.521 1.00 21.15 279 ASP C C 1
ATOM 7181 O O . ASP C 1 280 ? -195.418 -66.668 27.631 1.00 20.39 279 ASP C O 1
ATOM 7194 N N . GLU C 1 282 ? -196.989 -63.708 26.362 1.00 20.72 281 GLU C N 1
ATOM 7195 C CA . GLU C 1 282 ? -196.579 -62.377 26.837 1.00 22.87 281 GLU C CA 1
ATOM 7196 C C . GLU C 1 282 ? -195.341 -62.466 27.707 1.00 22.43 281 GLU C C 1
ATOM 7197 O O . GLU C 1 282 ? -194.420 -61.677 27.536 1.00 20.15 281 GLU C O 1
ATOM 7203 N N . THR C 1 283 ? -195.325 -63.421 28.636 1.00 17.68 282 THR C N 1
ATOM 7204 C CA . THR C 1 283 ? -194.140 -63.677 29.457 1.00 17.32 282 THR C CA 1
ATOM 7205 C C . THR C 1 283 ? -192.942 -64.069 28.615 1.00 18.80 282 THR C C 1
ATOM 7206 O O . THR C 1 283 ? -191.816 -63.611 28.880 1.00 20.70 282 THR C O 1
ATOM 7210 N N . TYR C 1 284 ? -193.202 -64.896 27.593 1.00 16.87 283 TYR C N 1
ATOM 7211 C CA . TYR C 1 284 ? -192.177 -65.348 26.681 1.00 18.42 283 TYR C CA 1
ATOM 7212 C C . TYR C 1 284 ? -191.567 -64.175 25.912 1.00 19.47 283 TYR C C 1
ATOM 7213 O O . TYR C 1 284 ? -190.334 -64.123 25.743 1.00 21.61 283 TYR C O 1
ATOM 7222 N N . ILE C 1 285 ? -192.395 -63.234 25.461 1.00 17.35 284 ILE C N 1
ATOM 7223 C CA . ILE C 1 285 ? -191.889 -62.038 24.716 1.00 19.11 284 ILE C CA 1
ATOM 7224 C C . ILE C 1 285 ? -191.012 -61.174 25.643 1.00 19.03 284 ILE C C 1
ATOM 7225 O O . ILE C 1 285 ? -189.949 -60.680 25.252 1.00 17.96 284 ILE C O 1
ATOM 7230 N N . SER C 1 286 ? -191.455 -60.976 26.886 1.00 16.71 285 SER C N 1
ATOM 7231 C CA . SER C 1 286 ? -190.644 -60.250 27.855 1.00 17.04 285 SER C CA 1
ATOM 7232 C C . SER C 1 286 ? -189.314 -60.939 28.117 1.00 18.86 285 SER C C 1
ATOM 7233 O O . SER C 1 286 ? -188.245 -60.290 28.119 1.00 20.07 285 SER C O 1
ATOM 7236 N N . PHE C 1 287 ? -189.382 -62.252 28.313 1.00 17.58 286 PHE C N 1
ATOM 7237 C CA . PHE C 1 287 ? -188.191 -63.059 28.489 1.00 20.23 286 PHE C CA 1
ATOM 7238 C C . PHE C 1 287 ? -187.198 -62.851 27.316 1.00 17.74 286 PHE C C 1
ATOM 7239 O O . PHE C 1 287 ? -185.983 -62.703 27.544 1.00 20.31 286 PHE C O 1
ATOM 7247 N N . ILE C 1 288 ? -187.696 -62.892 26.084 1.00 21.42 287 ILE C N 1
ATOM 7248 C CA . ILE C 1 288 ? -186.837 -62.696 24.886 1.00 22.03 287 ILE C CA 1
ATOM 7249 C C . ILE C 1 288 ? -186.235 -61.272 24.833 1.00 20.84 287 ILE C C 1
ATOM 7250 O O . ILE C 1 288 ? -185.056 -61.122 24.525 1.00 20.80 287 ILE C O 1
ATOM 7255 N N . ALA C 1 289 ? -187.009 -60.249 25.190 1.00 23.50 288 ALA C N 1
ATOM 7256 C CA . ALA C 1 289 ? -186.505 -58.873 25.269 1.00 21.13 288 ALA C CA 1
ATOM 7257 C C . ALA C 1 289 ? -185.357 -58.769 26.299 1.00 20.29 288 ALA C C 1
ATOM 7258 O O . ALA C 1 289 ? -184.352 -58.109 26.048 1.00 22.44 288 ALA C O 1
ATOM 7260 N N . ASN C 1 290 ? -185.526 -59.405 27.453 1.00 22.19 289 ASN C N 1
ATOM 7261 C CA . ASN C 1 290 ? -184.461 -59.486 28.481 1.00 21.58 289 ASN C CA 1
ATOM 7262 C C . ASN C 1 290 ? -183.193 -60.124 27.939 1.00 19.87 289 ASN C C 1
ATOM 7263 O O . ASN C 1 290 ? -182.101 -59.596 28.123 1.00 19.47 289 ASN C O 1
ATOM 7268 N N . LYS C 1 291 ? -183.358 -61.250 27.257 1.00 21.98 290 LYS C N 1
ATOM 7269 C CA . LYS C 1 291 ? -182.240 -61.987 26.660 1.00 21.22 290 LYS C CA 1
ATOM 7270 C C . LYS C 1 291 ? -181.474 -61.134 25.648 1.00 21.82 290 LYS C C 1
ATOM 7271 O O . LYS C 1 291 ? -180.251 -61.120 25.660 1.00 22.19 290 LYS C O 1
ATOM 7277 N N . ARG C 1 292 ? -182.181 -60.395 24.788 1.00 20.56 291 ARG C N 1
ATOM 7278 C CA . ARG C 1 292 ? -181.509 -59.507 23.818 1.00 18.28 291 ARG C CA 1
ATOM 7279 C C . ARG C 1 292 ? -180.802 -58.360 24.518 1.00 17.83 291 ARG C C 1
ATOM 7280 O O . ARG C 1 292 ? -179.723 -57.974 24.137 1.00 14.91 291 ARG C O 1
ATOM 7288 N N . ALA C 1 293 ? -181.381 -57.840 25.586 1.00 14.95 292 ALA C N 1
ATOM 7289 C CA . ALA C 1 293 ? -180.726 -56.797 26.370 1.00 17.37 292 ALA C CA 1
ATOM 7290 C C . ALA C 1 293 ? -179.440 -57.311 27.011 1.00 18.38 292 ALA C C 1
ATOM 7291 O O . ALA C 1 293 ? -178.465 -56.584 27.023 1.00 20.02 292 ALA C O 1
ATOM 7293 N N . VAL C 1 294 ? -179.424 -58.574 27.481 1.00 18.70 293 VAL C N 1
ATOM 7294 C CA . VAL C 1 294 ? -178.216 -59.162 28.088 1.00 16.93 293 VAL C CA 1
ATOM 7295 C C . VAL C 1 294 ? -177.160 -59.347 27.000 1.00 18.48 293 VAL C C 1
ATOM 7296 O O . VAL C 1 294 ? -175.994 -59.046 27.183 1.00 15.04 293 VAL C O 1
ATOM 7300 N N . GLN C 1 295 ? -177.589 -59.818 25.840 1.00 16.43 294 GLN C N 1
ATOM 7301 C CA . GLN C 1 295 ? -176.675 -60.000 24.723 1.00 13.75 294 GLN C CA 1
ATOM 7302 C C . GLN C 1 295 ? -176.014 -58.729 24.213 1.00 15.70 294 GLN C C 1
ATOM 7303 O O . GLN C 1 295 ? -174.884 -58.782 23.716 1.00 19.58 294 GLN C O 1
ATOM 7309 N N . LEU C 1 296 ? -176.709 -57.600 24.363 1.00 17.24 295 LEU C N 1
ATOM 7310 C CA . LEU C 1 296 ? -176.223 -56.266 24.036 1.00 19.37 295 LEU C CA 1
ATOM 7311 C C . LEU C 1 296 ? -175.351 -55.685 25.162 1.00 20.38 295 LEU C C 1
ATOM 7312 O O . LEU C 1 296 ? -174.783 -54.614 24.987 1.00 23.14 295 LEU C O 1
ATOM 7317 N N . GLY C 1 297 ? -175.220 -56.395 26.285 1.00 19.65 296 GLY C N 1
ATOM 7318 C CA . GLY C 1 297 ? -174.491 -55.914 27.440 1.00 21.69 296 GLY C CA 1
ATOM 7319 C C . GLY C 1 297 ? -175.193 -54.791 28.166 1.00 20.19 296 GLY C C 1
ATOM 7320 O O . GLY C 1 297 ? -174.553 -54.007 28.884 1.00 21.80 296 GLY C O 1
ATOM 7329 N N . GLU C 1 299 ? -179.091 -53.286 30.251 1.00 24.02 298 GLU C N 1
ATOM 7330 C CA . GLU C 1 299 ? -179.931 -53.722 31.384 1.00 26.31 298 GLU C CA 1
ATOM 7331 C C . GLU C 1 299 ? -181.286 -54.186 30.875 1.00 24.30 298 GLU C C 1
ATOM 7332 O O . GLU C 1 299 ? -181.840 -53.621 29.941 1.00 22.86 298 GLU C O 1
ATOM 7338 N N . LYS C 1 300 ? -181.794 -55.243 31.490 1.00 25.62 299 LYS C N 1
ATOM 7339 C CA . LYS C 1 300 ? -183.073 -55.849 31.146 1.00 24.68 299 LYS C CA 1
ATOM 7340 C C . LYS C 1 300 ? -184.267 -54.939 31.344 1.00 26.73 299 LYS C C 1
ATOM 7341 O O . LYS C 1 300 ? -184.389 -54.298 32.395 1.00 26.32 299 LYS C O 1
ATOM 7347 N N . PRO C 1 301 ? -185.177 -54.886 30.354 1.00 24.58 300 PRO C N 1
ATOM 7348 C CA . PRO C 1 301 ? -186.377 -54.093 30.580 1.00 23.91 300 PRO C CA 1
ATOM 7349 C C . PRO C 1 301 ? -187.380 -54.694 31.585 1.00 24.07 300 PRO C C 1
ATOM 7350 O O . PRO C 1 301 ? -188.113 -53.956 32.238 1.00 23.42 300 PRO C O 1
ATOM 7354 N N . TYR C 1 302 ? -187.386 -56.021 31.723 1.00 25.54 301 TYR C N 1
ATOM 7355 C CA . TYR C 1 302 ? -188.355 -56.748 32.566 1.00 24.64 301 TYR C CA 1
ATOM 7356 C C . TYR C 1 302 ? -187.634 -57.631 33.583 1.00 23.18 301 TYR C C 1
ATOM 7357 O O . TYR C 1 302 ? -187.837 -58.843 33.603 1.00 19.37 301 TYR C O 1
ATOM 7366 N N . PRO C 1 303 ? -186.869 -57.010 34.499 1.00 24.05 302 PRO C N 1
ATOM 7367 C CA . PRO C 1 303 ? -186.047 -57.774 35.455 1.00 23.61 302 PRO C CA 1
ATOM 7368 C C . PRO C 1 303 ? -186.787 -58.824 36.281 1.00 21.68 302 PRO C C 1
ATOM 7369 O O . PRO C 1 303 ? -186.182 -59.804 36.713 1.00 21.17 302 PRO C O 1
ATOM 7373 N N . GLU C 1 304 ? -188.077 -58.607 36.509 1.00 23.13 303 GLU C N 1
ATOM 7374 C CA . GLU C 1 304 ? -188.913 -59.523 37.275 1.00 23.47 303 GLU C CA 1
ATOM 7375 C C . GLU C 1 304 ? -189.136 -60.865 36.568 1.00 22.88 303 GLU C C 1
ATOM 7376 O O . GLU C 1 304 ? -189.501 -61.833 37.226 1.00 16.77 303 GLU C O 1
ATOM 7382 N N . ILE C 1 305 ? -188.951 -60.886 35.242 1.00 22.37 304 ILE C N 1
ATOM 7383 C CA . ILE C 1 305 ? -189.081 -62.089 34.392 1.00 25.23 304 ILE C CA 1
ATOM 7384 C C . ILE C 1 305 ? -187.711 -62.742 34.243 1.00 25.08 304 ILE C C 1
ATOM 7385 O O . ILE C 1 305 ? -186.882 -62.321 33.436 1.00 24.06 304 ILE C O 1
ATOM 7390 N N . LYS C 1 306 ? -187.502 -63.787 35.032 1.00 24.15 305 LYS C N 1
ATOM 7391 C CA . LYS C 1 306 ? -186.235 -64.485 35.089 1.00 28.07 305 LYS C CA 1
ATOM 7392 C C . LYS C 1 306 ? -186.250 -65.813 34.344 1.00 29.21 305 LYS C C 1
ATOM 7393 O O . LYS C 1 306 ? -185.184 -66.300 33.962 1.00 29.07 305 LYS C O 1
ATOM 7399 N N . HIS C 1 307 ? -187.435 -66.349 34.057 1.00 27.30 306 HIS C N 1
ATOM 7400 C CA . HIS C 1 307 ? -187.553 -67.679 33.475 1.00 28.49 306 HIS C CA 1
ATOM 7401 C C . HIS C 1 307 ? -188.378 -67.766 32.212 1.00 29.27 306 HIS C C 1
ATOM 7402 O O . HIS C 1 307 ? -189.408 -67.088 32.073 1.00 28.91 306 HIS C O 1
ATOM 7409 N N . ASN C 1 308 ? -187.914 -68.635 31.314 1.00 30.45 307 ASN C N 1
ATOM 7410 C CA . ASN C 1 308 ? -188.572 -68.914 30.047 1.00 30.43 307 ASN C CA 1
ATOM 7411 C C . ASN C 1 308 ? -189.784 -69.755 30.345 1.00 28.48 307 ASN C C 1
ATOM 7412 O O . ASN C 1 308 ? -189.635 -70.887 30.781 1.00 27.41 307 ASN C O 1
ATOM 7417 N N . PRO C 1 309 ? -190.981 -69.226 30.066 1.00 29.64 308 PRO C N 1
ATOM 7418 C CA . PRO C 1 309 ? -192.195 -69.978 30.334 1.00 32.99 308 PRO C CA 1
ATOM 7419 C C . PRO C 1 309 ? -192.553 -70.980 29.214 1.00 33.89 308 PRO C C 1
ATOM 7420 O O . PRO C 1 309 ? -193.518 -71.725 29.363 1.00 36.65 308 PRO C O 1
ATOM 7432 N N . LYS C 1 311 ? -190.213 -73.294 27.622 1.00 35.89 310 LYS C N 1
ATOM 7433 C CA . LYS C 1 311 ? -189.002 -74.117 27.501 1.00 37.96 310 LYS C CA 1
ATOM 7434 C C . LYS C 1 311 ? -189.180 -75.272 26.501 1.00 39.70 310 LYS C C 1
ATOM 7435 O O . LYS C 1 311 ? -188.191 -75.720 25.893 1.00 40.52 310 LYS C O 1
ATOM 7439 N N . TRP C 1 312 ? -190.424 -75.750 26.333 1.00 40.76 311 TRP C N 1
ATOM 7440 C CA . TRP C 1 312 ? -190.748 -76.766 25.309 1.00 40.56 311 TRP C CA 1
ATOM 7441 C C . TRP C 1 312 ? -190.222 -76.388 23.904 1.00 42.56 311 TRP C C 1
ATOM 7442 O O . TRP C 1 312 ? -189.924 -77.290 23.110 1.00 42.47 311 TRP C O 1
ATOM 7453 N N . ILE C 1 313 ? -190.120 -75.078 23.603 1.00 42.23 312 ILE C N 1
ATOM 7454 C CA . ILE C 1 313 ? -189.525 -74.597 22.340 1.00 44.01 312 ILE C CA 1
ATOM 7455 C C . ILE C 1 313 ? -188.056 -75.057 22.149 1.00 46.67 312 ILE C C 1
ATOM 7456 O O . ILE C 1 313 ? -187.645 -75.281 21.009 1.00 47.50 312 ILE C O 1
ATOM 7461 N N . ARG C 1 314 ? -187.299 -75.253 23.244 1.00 50.35 313 ARG C N 1
ATOM 7462 C CA . ARG C 1 314 ? -185.867 -75.695 23.177 1.00 51.10 313 ARG C CA 1
ATOM 7463 C C . ARG C 1 314 ? -185.619 -77.067 22.530 1.00 53.23 313 ARG C C 1
ATOM 7464 O O . ARG C 1 314 ? -186.546 -77.854 22.299 1.00 55.40 313 ARG C O 1
#

InterPro domains:
  IPR000358 Ribonucleotide reductase small subunit family [PF00268] (31-308)
  IPR000358 Ribonucleotide reductase small subunit family [PIRSF000355] (4-344)
  IPR000358 Ribonucleotide reductase small subunit family [PTHR23409] (27-337)
  IPR009078 Ferritin-like superfamily [SSF47240] (21-345)
  IPR012348 Ribonucleotide reductase-like [G3DSA:1.10.620.20] (2-335)
  IPR033909 Ribonucleotide reductase small subunit [cd01049] (30-317)

Foldseek 3Di:
DDFFDFADCADPPADCAWPDFTPIAHRLDHDPVRYPDPVLNVLVVCVVLDDALVVFDPVLQVLLVVDDPLLNQLLLLLLLVLLLCVPPADPLCCLLRRTHTNSLNVVCVLVVLSVRSNVNSVVVNVSHDPPVSSVVSNVCLVPDPLNVVVRCLLCVLSVVCVVTPDLQSSLSNLLSLLLVLQFACPLVLVSLLLCVVVPSNSSNCVVSSNVSSVSVNLSSLVSNVVSCVVPVVCVDVVVLVSLLVVLVSLVSRLVVCCVSPNPPDPPDDSVLSLQSLVSSQVSSVSNPHRSCVVSDDRSDSD/DVVLVVLVVVVVLDDALVPQDQPLQVCLVVDDPLLNQLVLLLLLLLLLLLVVVLVLLVVLVVDPDPSLSVNVVLSVLSVRSNVSSVVVCVSHDDPVSVVVSPCCCVPPPLNVVLSVLLVVLSCQCVVPPDLVSLLSNLLSVCLSLQQSLVLSLQSLVQCVVVVSNSVNCSLSSNSSSVSVLLSSLVVSLVSCVVPVVCVDPVVLVSSLVSLVSLVSSLVVCCVSPACNDPPDHSVLSLQSLCSSQVSSVSNVHRNCVVSDDNNDVCVVSD/DFDWADCADPPADCEWPAFAPIGHRLDHDPVRYDDPVLNVLVVCVVLDDALVVQDPPLQVLQVVDDPLLNQLLLLLLLLLLLLLVVVLVLLCSLGRGNTNSLSVCVVLSVLSVRSNVSSLVVCVSHDDPVSSVVSPCCCVPDPLSVVLSVLLVVLSVCCVVPNDLLSSLSNLLSVCLSLQQSLVVSLQSVVQCVVVVSNSSNCSVSSNVSSVSVLLSSLVVSQSSCVVPVVCVDVVVLVSSLVSLVSLVSSLVVCCVSPACNDPPCHSVLSLQSLVSSQVSSVSNPHRNCVVNDDNNDVVD

Secondary structure (DSSP, 8-state):
--PPPPPPS--TTS-SS-S-SBS----S---TTS-SBTTHHHHHH--TT---GGG---HHHHHGGGS-HHHHHHHHHHHHHHHHTTTT-------GGGB--HHHHH--HHHHHHHHHHHHHHHHHHHHS-HHHHHHHHHHHHT-HHHHHHHHHHHHHHHHHHHS--HHHHHHHHHHHHHHHHTTTHHHHHHHHHHHHTT--TTT--HHHHHHHHHHHHHHHHHHHHHHHH-GGG-SHHHHHHHHHH--HHHHHHHHHHHHTTT-STT--S---HHHHHHHHHHHHHT---S-TT--S-----/-TTHHHHHH--TT---GGG---HHHHHGGGS-HHHHHHHHHHHHHHHHHHHHHHHH--HHHH--SHHHHH--HHHHHHHHHHHHHHHHHHHHS-HHHHHHHTTHHHH-HHHHHHHHHHHHHHHHHHHS--HHHHHHHHHHHHHIIIIIHHHHHHHHHHHHHTT--TTT--HHHHHHHHHHHHHHHHHHHHHHHH-GGG-SHHHHHHHHHH--HHHHHHHHHHHHTTT-STT--S---HHHHHHHHHHHHHT---S-TT--S---GGGG--/-PPPPPS--TTS-SS-S-SSS----S---TTS-SBTTHHHHHH--TT---GGG---HHHHHGGGS-HHHHHHHHHHHHHHHHHHHHHHHH---SSS---HHHHH--HHHHHHHHHHHHHHHHHHHHS-HHHHHHHTTHHHH-HHHHHHHHHHHHHHHHHHHS--HHHHHHHHHHHHHIIIIIHHHHHHHHHHHHTTT--TTT--HHHHHHHHHHHHHHHHHHHHHHHH-GGG-SHHHHHHHHHH--HHHHHHHHHHHHTTT-STT--S---HHHHHHHHHHHHHT---S-TT--S---TT-

Nearest PDB structures (foldseek):
  2rcc-assembly1_A  TM=1.003E+00  e=1.617E-37  Halalkalibacterium halodurans C-125
  2rcc-assembly1_B  TM=9.526E-01  e=1.654E-26  Halalkalibacterium halodurans C-125
  6zjk-assembly2_A  TM=9.363E-01  e=3.309E-19  Clostridium botulinum A3 str. Loch Maree
  7aik-assembly1_A  TM=9.254E-01  e=5.816E-16  Aquifex aeolicus VF5
  6cwp-assembly1_A  TM=8.709E-01  e=7.208E-08  Flavobacterium johnsoniae UW101

Sequence (873 aa):
GEQLQKRKIYDTTASNASTGILNGKSSNVLNWDDVRFSWAYPLYKNNLANFWTPFEINSHDAKQFPTLLTETTEQEAFKKIIGLLAFLDSVQTDYSRAAEYLTDSSLAALSVLSFQEVVHNQSSYSYVLSSSLVPKATQDEIFEYWKHDDVLKERRNEFIIDGYEKFVDNPTPKTFLESIVYDVILEGLNFYSSGFAFFYNLARNQKVSTSTINYINNRDEQLHVYLFTNIFKELLVEEFPELNTEETKTFVKKTTLKAADLEKDWWFRYIIGDKIPGIINPEDETYISFIANKRAVQLGEKPYPEIKHNPKWIIFSWAYPLYKNLANFWTPFEINSHDAKQFPTLTETEQEAFKKIIGLLAFLDSVQTDYSRAAEYLTDSSLAALSVLSFQEVVHNQSSYSYVLSSLVPKATQDEIFEYWKHDDVLKERNEFIIDGYEKFVDNPTPKTFLESIVYDVILEGLNFYSGFAFFYNLARNQKVSTSTINYINRDEQLHVYLFTNIFKELLVEFPELNTEETKTFVKTTLKAADLEKDWFRYIIGDKIPGINPEDETYISFIIANKRAVQQLGEKPYPEIKHNPKWIRAYEQLQKRKIYDTTASNASTGILNGKSSNVLNWDDVRFSWAYPLYKNLANFWTPFEINSHHDAKQFPTLTETEQEAFKKIIGLLAFLDSVQTDYSRRAAEYLTDSSLAALSSVLSFQEVVHNQSSYSYVLSSSLVPKATQDEIFEYWKHDDVLKERNEFIIDGYEKFVDNPTPKTFLESIVYDVILEGLNFYSGFAFFYNLARNQKVSTSTINYINRDEQLHVYLFTNIFKELLVEFPELNTEETKTFVKTTTLKAADLEKDDWFRYIIGDKIPGINPEDETYISFIANKRAVQLGEKPYPEIKHNPKWIR

Solvent-accessible surface area: 35728 Å² total

B-factor: mean 24.6, std 10.18, range [2.0, 79.67]

Organism: Halalkalibacterium halodurans (strain ATCC BAA-125 / DSM 18197 / FERM 7344 / JCM 9153 / C-125) (NCBI:txid272558)